Protein AF-A0AAE3MG16-F1 (afdb_monomer)

Sequence (1261 aa):
MTNYSTNKEPLIETPYTPLPLGSVKANGWLLKQLQLQKEGLTGYSESLYNSASDLGGDCDWLGGTGNSWERAPYYVKGLVALAYTLHNKDLIGKAEKWINWSLNSQDETGFFGPPGNRDWWARMPMLYAIKDYYEATRDARVLPFFTKYFQYQLKHLDEQQLDNWGKARSGDNIEIVFWLYNRTGDSFLMTLADKLEEQAYDWTNILTHNSFNDFGKEFFPKHNVNVPQGMKMPAIYYQKSKKQADKEAFALGRAHLMHDHGQPEGMQSGNEMLGGKSSLTGLEMCSIVEQMQTNETVQMILGDATIGDQLEMVAFNALPGGVSKDFKGLQYYTQANQVISVDGNHGFGQQYGNGLMPGPYSGYGCCRFNLHMGWPYYVKNMWAATNNNGLAAMAYGPGEVKALVGDGAEVVITESTNYPFDEVLTFTISTKQAVSFPLELRIPAWCKKPVVKVNGKKQKQVKAGEFYVISREWKNKDVVELELPMSVQINPEVNQSVSIQRGPLVYALKMDESWISKNDYGNGFKEYQVLPKSNWNYALDIDPDKVEKSISVHKREMPENPFLQTSTPVTLTVKAKKADDWHLALHGLTACDPPYSPIVSSHPTEEIELVPFGAENIRVTCFPVLGNMKEHKDEFVEDFNDGDHNGWVEYSGSWMVQDKMLKSLDVEGRQGSKAIVPSTQFSDFTCDVKLKVGESGDAGLMFRASDVSLGADDFRGYYVGISAESKQIILGKSDGRWHMIKSVSTDIEKGKWYHLKVEVTGAQIKVYLDDMNKTKLDAEDHSFSKGMIGVRAYRALASWDDIHVVKSNLRAEESIQNKENDDEKFSVNKTFPELSNYPDGIVSPVYNSGPGMAVDQEAVTSEDSKMLVVSNTSQATFTSYIDALLESGLTRVSATNTDDNVYYTLKSNDHLYYLYYTLSKNQARIIQDNSTRTLLTELDSREQGSGTTEFYLYSLDYTHGEGQTNKDDYWKIDCGTLLIIKLKDNSLFLVDAGHERQSSDAALKGLMNFMYQITGQEEGSTINIRGWFYSHAHGDHVYMTYPLLEKYHKVLNVESVLFNFPSYHTMRGGYDAGTFVMKKAINTYFPDCKYVKLHTGQQFSLQGVDFDVLFTHEDGVNNKGKNTIGNFNDTSTILSVTMDGKKIVLLGDTDGVGQANMLNMYSTETLKSDCVQTSHHGYNNVTPLYNAIKAPLVLFCNSKENAKDNNLNKYNGAMNAVSNTIPLFADPNTYKLTVVNGEFKTEAIPNYRDKIKKTASSTNP

Mean predicted aligned error: 16.4 Å

Organism: NCBI:txid2992111

Radius of gyration: 37.57 Å; Cα contacts (8 Å, |Δi|>4): 3090; chains: 1; bounding box: 98×90×98 Å

Structure (mmCIF, N/CA/C/O backbone):
data_AF-A0AAE3MG16-F1
#
_entry.id   AF-A0AAE3MG16-F1
#
loop_
_atom_site.group_PDB
_atom_site.id
_atom_site.type_symbol
_atom_site.label_atom_id
_atom_site.label_alt_id
_atom_site.label_comp_id
_atom_site.label_asym_id
_atom_site.label_entity_id
_atom_site.label_seq_id
_atom_site.pdbx_PDB_ins_code
_atom_site.Cartn_x
_atom_site.Cartn_y
_atom_site.Cartn_z
_atom_site.occupancy
_atom_site.B_iso_or_equiv
_atom_site.auth_seq_id
_atom_site.auth_comp_id
_atom_site.auth_asym_id
_atom_site.auth_atom_id
_atom_site.pdbx_PDB_model_num
ATOM 1 N N . MET A 1 1 ? -40.786 -1.548 33.356 1.00 64.50 1 MET A N 1
ATOM 2 C CA . MET A 1 1 ? -39.818 -0.445 33.179 1.00 64.50 1 MET A CA 1
ATOM 3 C C . MET A 1 1 ? -38.458 -1.076 32.966 1.00 64.50 1 MET A C 1
ATOM 5 O O . MET A 1 1 ? -38.182 -2.086 33.609 1.00 64.50 1 MET A O 1
ATOM 9 N N . THR A 1 2 ? -37.670 -0.551 32.036 1.00 84.69 2 THR A N 1
ATOM 10 C CA . THR A 1 2 ? -36.307 -1.025 31.782 1.00 84.69 2 THR A CA 1
ATOM 11 C C . THR A 1 2 ? -35.338 -0.419 32.799 1.00 84.69 2 THR A C 1
ATOM 13 O O . THR A 1 2 ? -35.568 0.689 33.285 1.00 84.69 2 THR A O 1
ATOM 16 N N . ASN A 1 3 ? -34.263 -1.132 33.143 1.00 92.38 3 ASN A N 1
ATOM 17 C CA . ASN A 1 3 ? -33.245 -0.628 34.081 1.00 92.38 3 ASN A CA 1
ATOM 18 C C . ASN A 1 3 ? -32.371 0.488 33.481 1.00 92.38 3 ASN A C 1
ATOM 20 O O . ASN A 1 3 ? -31.727 1.237 34.215 1.00 92.38 3 ASN A O 1
ATOM 24 N N . TYR A 1 4 ? -32.352 0.595 32.153 1.00 94.06 4 TYR A N 1
ATOM 25 C CA . TYR A 1 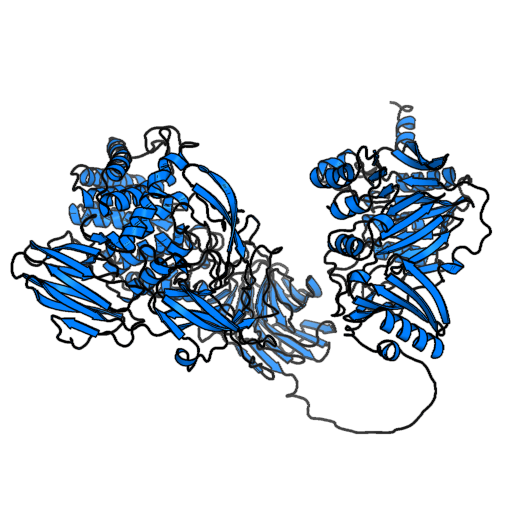4 ? -31.532 1.528 31.390 1.00 94.06 4 TYR A CA 1
ATOM 26 C C . TYR A 1 4 ? -32.389 2.293 30.379 1.00 94.06 4 TYR A C 1
ATOM 28 O O . TYR A 1 4 ? -33.451 1.817 29.968 1.00 94.06 4 TYR A O 1
ATOM 36 N N . SER A 1 5 ? -31.931 3.488 29.994 1.00 91.38 5 SER A N 1
ATOM 37 C CA . SER A 1 5 ? -32.624 4.347 29.029 1.00 91.38 5 SER A CA 1
ATOM 38 C C . SER A 1 5 ? -32.635 3.706 27.644 1.00 91.38 5 SER A C 1
ATOM 40 O O . SER A 1 5 ? -31.629 3.752 26.940 1.00 91.38 5 SER A O 1
ATOM 42 N N . THR A 1 6 ? -33.777 3.142 27.265 1.00 91.69 6 THR A N 1
ATOM 43 C CA . THR A 1 6 ? -34.036 2.579 25.938 1.00 91.69 6 THR A CA 1
ATOM 44 C C . THR A 1 6 ? -34.658 3.620 25.008 1.00 91.69 6 THR A C 1
ATOM 46 O O . THR A 1 6 ? -34.932 4.760 25.407 1.00 91.69 6 THR A O 1
ATOM 49 N N . ASN A 1 7 ? -34.871 3.232 23.750 1.00 94.94 7 ASN A N 1
ATOM 50 C CA . ASN A 1 7 ? -35.513 4.084 22.762 1.00 94.94 7 ASN A CA 1
ATOM 51 C C . ASN A 1 7 ? -36.932 4.492 23.178 1.00 94.94 7 ASN A C 1
ATOM 53 O O . ASN A 1 7 ? -37.757 3.657 23.548 1.00 94.94 7 ASN A O 1
ATOM 57 N N . LYS A 1 8 ? -37.217 5.796 23.104 1.00 95.12 8 LYS A N 1
ATOM 58 C CA . LYS A 1 8 ? -38.573 6.342 23.225 1.00 95.12 8 LYS A CA 1
ATOM 59 C C . LYS A 1 8 ? -39.230 6.394 21.845 1.00 95.12 8 LYS A C 1
ATOM 61 O O . LYS A 1 8 ? -38.572 6.729 20.862 1.00 95.12 8 LYS A O 1
ATOM 66 N N . GLU A 1 9 ? -40.544 6.176 21.783 1.00 93.81 9 GLU A N 1
ATOM 67 C CA . GLU A 1 9 ? -41.338 6.471 20.578 1.00 93.81 9 GLU A CA 1
ATOM 68 C C . GLU A 1 9 ? -41.053 7.905 20.098 1.00 93.81 9 GLU A C 1
ATOM 70 O O . GLU A 1 9 ? -40.988 8.790 20.951 1.00 93.81 9 GLU A O 1
ATOM 75 N N . PRO A 1 10 ? -40.876 8.177 18.789 1.00 95.94 10 PRO A N 1
ATOM 76 C CA . PRO A 1 10 ? -41.192 7.300 17.660 1.00 95.94 10 PRO A CA 1
ATOM 77 C C . PRO A 1 10 ? -40.063 6.347 17.232 1.00 95.94 10 PRO A C 1
ATOM 79 O O . PRO A 1 10 ? -40.237 5.642 16.232 1.00 95.94 10 PRO A O 1
ATOM 82 N N . LEU A 1 11 ? -38.919 6.335 17.927 1.00 97.56 11 LEU A N 1
ATOM 83 C CA . LEU A 1 11 ? -37.811 5.437 17.602 1.00 97.56 11 LEU A CA 1
ATOM 84 C C . LEU A 1 11 ? -38.216 3.982 17.875 1.00 97.56 11 LEU A C 1
ATOM 86 O O . LEU A 1 11 ? -38.877 3.699 18.872 1.00 97.56 11 LEU A O 1
ATOM 90 N N . ILE A 1 12 ? -37.821 3.055 17.002 1.00 95.88 12 ILE A N 1
ATOM 91 C CA . ILE A 1 12 ? -38.027 1.621 17.233 1.00 95.88 12 ILE A CA 1
ATOM 92 C C . ILE A 1 12 ? -37.214 1.166 18.439 1.00 95.88 12 ILE A C 1
ATOM 94 O O . ILE A 1 12 ? -36.141 1.695 18.722 1.00 95.88 12 ILE A O 1
ATOM 98 N N . GLU A 1 13 ? -37.680 0.122 19.103 1.00 93.25 13 GLU A N 1
ATOM 99 C CA . GLU A 1 13 ? -36.894 -0.552 20.127 1.00 93.25 13 GLU A CA 1
ATOM 100 C C . GLU A 1 13 ? -35.683 -1.267 19.493 1.00 93.25 13 GLU A C 1
ATOM 102 O O . GLU A 1 13 ? -35.847 -2.060 18.564 1.00 93.25 13 GLU A O 1
ATOM 107 N N . THR A 1 14 ? -34.467 -0.994 19.974 1.00 94.75 14 THR A N 1
ATOM 108 C CA . THR A 1 14 ? -33.237 -1.696 19.557 1.00 94.75 14 THR A CA 1
ATOM 109 C C . THR A 1 14 ? -32.961 -2.870 20.486 1.00 94.75 14 THR A C 1
ATOM 111 O O . THR A 1 14 ? -33.177 -2.699 21.677 1.00 94.75 14 THR A O 1
ATOM 114 N N . PRO A 1 15 ? -32.454 -4.029 20.030 1.00 95.75 15 PRO A N 1
ATOM 115 C CA . PRO A 1 15 ? -32.274 -5.214 20.882 1.00 95.75 15 PRO A CA 1
ATOM 116 C C . PRO A 1 15 ? -31.409 -4.969 22.125 1.00 95.75 15 PRO A C 1
ATOM 118 O O . PRO A 1 15 ? -31.664 -5.542 23.190 1.00 95.75 15 PRO A O 1
ATOM 121 N N . TYR A 1 16 ? -30.407 -4.098 21.979 1.00 97.56 16 TYR A N 1
ATOM 122 C CA . TYR A 1 16 ? -29.414 -3.827 23.002 1.00 97.56 16 TYR A CA 1
ATOM 123 C C . TYR A 1 16 ? -29.278 -2.329 23.289 1.00 97.56 16 TYR A C 1
ATOM 125 O O . TYR A 1 16 ? -29.490 -1.477 22.424 1.00 97.56 16 TYR A O 1
ATOM 133 N N . THR A 1 17 ? -28.913 -2.015 24.531 1.00 95.25 17 THR A N 1
ATOM 134 C CA . THR A 1 17 ? -28.617 -0.661 25.015 1.00 95.25 17 THR A CA 1
ATOM 135 C C . THR A 1 17 ? -27.228 -0.646 25.665 1.00 95.25 17 THR A C 1
ATOM 137 O O . THR A 1 17 ? -26.949 -1.523 26.493 1.00 95.25 17 THR A O 1
ATOM 140 N N . PRO A 1 18 ? -26.361 0.338 25.352 1.00 95.38 18 PRO A N 1
ATOM 141 C CA . PRO A 1 18 ? -25.052 0.464 25.987 1.00 95.38 18 PRO A CA 1
ATOM 142 C C . PRO A 1 18 ? -25.156 0.567 27.512 1.00 95.38 18 PRO A C 1
ATOM 144 O O . PRO A 1 18 ? -26.023 1.267 28.046 1.00 95.38 18 PRO A O 1
ATOM 147 N N . LEU A 1 19 ? -24.239 -0.091 28.222 1.00 97.12 19 LEU A N 1
ATOM 148 C CA . LEU A 1 19 ? -24.110 0.074 29.667 1.00 97.12 19 LEU A CA 1
ATOM 149 C C . LEU A 1 19 ? -23.410 1.403 30.012 1.00 97.12 19 LEU A C 1
ATOM 151 O O . LEU A 1 19 ? -22.629 1.922 29.211 1.00 97.12 19 LEU A O 1
ATOM 155 N N . PRO A 1 20 ? -23.643 1.960 31.216 1.00 96.69 20 PRO A N 1
ATOM 156 C CA . PRO A 1 20 ? -22.922 3.143 31.680 1.00 96.69 20 PRO A CA 1
ATOM 157 C C . PRO A 1 20 ? -21.401 2.930 31.638 1.00 96.69 20 PRO A C 1
ATOM 159 O O . PRO A 1 20 ? -20.915 1.874 32.056 1.00 96.69 20 PRO A O 1
ATOM 162 N N . LEU A 1 21 ? -20.636 3.927 31.186 1.00 97.50 21 LEU A N 1
ATOM 163 C CA . LEU A 1 21 ? -19.174 3.843 31.125 1.00 97.50 21 LEU A CA 1
ATOM 164 C C . LEU A 1 21 ? -18.583 3.548 32.518 1.00 97.50 21 LEU A C 1
ATOM 166 O O . LEU A 1 21 ? -18.923 4.202 33.502 1.00 97.50 21 LEU A O 1
ATOM 170 N N . GLY A 1 22 ? -17.703 2.546 32.596 1.00 95.75 22 GLY A N 1
ATOM 171 C CA . GLY A 1 22 ? -17.156 2.018 33.854 1.00 95.75 22 GLY A CA 1
ATOM 172 C C . GLY A 1 22 ? -17.935 0.834 34.448 1.00 95.75 22 GLY A C 1
ATOM 173 O O . GLY A 1 22 ? -17.530 0.298 35.478 1.00 95.75 22 GLY A O 1
ATOM 174 N N . SER A 1 23 ? -19.031 0.394 33.813 1.00 97.75 23 SER A N 1
ATOM 175 C CA . SER A 1 23 ? -19.743 -0.838 34.205 1.00 97.75 23 SER A CA 1
ATOM 176 C C . SER A 1 23 ? -18.980 -2.109 33.828 1.00 97.75 23 SER A C 1
ATOM 178 O O . SER A 1 23 ? -19.160 -3.138 34.475 1.00 97.75 23 SER A O 1
ATOM 180 N N . VAL A 1 24 ? -18.139 -2.044 32.793 1.00 98.38 24 VAL A N 1
ATOM 181 C CA . VAL A 1 24 ? -17.308 -3.155 32.316 1.00 98.38 24 VAL A CA 1
ATOM 182 C C . VAL A 1 24 ? -15.846 -2.850 32.612 1.00 98.38 24 VAL A C 1
ATOM 184 O O . VAL A 1 24 ? -15.380 -1.734 32.375 1.00 98.38 24 VAL A O 1
ATOM 187 N N . LYS A 1 25 ? -15.123 -3.844 33.125 1.00 97.69 25 LYS A N 1
ATOM 188 C CA . LYS A 1 25 ? -13.687 -3.770 33.394 1.00 97.69 25 LYS A CA 1
ATOM 189 C C . LYS A 1 25 ? -12.965 -4.913 32.709 1.00 97.69 25 LYS A C 1
ATOM 191 O O . LYS A 1 25 ? -13.410 -6.056 32.774 1.00 97.69 25 LYS A O 1
ATOM 196 N N . ALA A 1 26 ? -11.812 -4.608 32.130 1.00 98.19 26 ALA A N 1
ATOM 197 C CA . ALA A 1 26 ? -10.902 -5.622 31.623 1.00 98.19 26 ALA A CA 1
ATOM 198 C C . ALA A 1 26 ? -10.078 -6.252 32.759 1.00 98.19 26 ALA A C 1
ATOM 200 O O . ALA A 1 26 ? -9.712 -5.581 33.724 1.00 98.19 26 ALA A O 1
ATOM 201 N N . ASN A 1 27 ? -9.728 -7.522 32.585 1.00 98.19 27 ASN A N 1
ATOM 202 C CA . ASN A 1 27 ? -8.775 -8.289 33.384 1.00 98.19 27 ASN A CA 1
ATOM 203 C C . ASN A 1 27 ? -7.679 -8.864 32.465 1.00 98.19 27 ASN A C 1
ATOM 205 O O . ASN A 1 27 ? -7.689 -8.643 31.254 1.00 98.19 27 ASN A O 1
ATOM 209 N N . GLY A 1 28 ? -6.720 -9.604 33.033 1.00 97.75 28 GLY A N 1
ATOM 210 C CA . GLY A 1 28 ? -5.729 -10.375 32.273 1.00 97.75 28 GLY A CA 1
ATOM 211 C C . GLY A 1 28 ? -4.985 -9.559 31.210 1.00 97.75 28 GLY A C 1
ATOM 212 O O . GLY A 1 28 ? -4.577 -8.420 31.447 1.00 97.75 28 GLY A O 1
ATOM 213 N N . TRP A 1 29 ? -4.827 -10.145 30.024 1.00 98.19 29 TRP A N 1
ATOM 214 C CA . TRP A 1 29 ? -4.096 -9.520 28.924 1.00 98.19 29 TRP A CA 1
ATOM 215 C C . TRP A 1 29 ? -4.757 -8.240 28.392 1.00 98.19 29 TRP A C 1
ATOM 217 O O . TRP A 1 29 ? -4.067 -7.313 27.970 1.00 98.19 29 TRP A O 1
ATOM 227 N N . LEU A 1 30 ? -6.089 -8.154 28.441 1.00 98.62 30 LEU A N 1
ATOM 228 C CA . LEU A 1 30 ? -6.831 -6.998 27.940 1.00 98.62 30 LEU A CA 1
ATOM 229 C C . LEU A 1 30 ? -6.649 -5.787 28.865 1.00 98.62 30 LEU A C 1
ATOM 231 O O . LEU A 1 30 ? -6.432 -4.668 28.399 1.00 98.62 30 LEU A O 1
ATOM 235 N N . LEU A 1 31 ? -6.620 -6.015 30.184 1.00 98.69 31 LEU A N 1
ATOM 236 C CA . LEU A 1 31 ? -6.224 -4.986 31.149 1.00 98.69 31 LEU A CA 1
ATOM 237 C C . LEU A 1 31 ? -4.797 -4.503 30.884 1.00 98.69 31 LEU A C 1
ATOM 239 O O . LEU A 1 31 ? -4.537 -3.300 30.956 1.00 98.69 31 LEU A O 1
ATOM 243 N N . LYS A 1 32 ? -3.882 -5.421 30.547 1.00 98.56 32 LYS A N 1
ATOM 244 C CA . LYS A 1 32 ? -2.505 -5.056 30.210 1.00 98.56 32 LYS A CA 1
ATOM 245 C C . LYS A 1 32 ? -2.446 -4.127 28.995 1.00 98.56 32 LYS A C 1
ATOM 247 O O . LYS A 1 32 ? -1.690 -3.160 29.038 1.00 98.56 32 LYS A O 1
ATOM 252 N N . GLN A 1 33 ? -3.265 -4.340 27.962 1.00 98.56 33 GLN A N 1
ATOM 253 C CA . GLN A 1 33 ? -3.333 -3.423 26.813 1.00 98.56 33 GLN A CA 1
ATOM 254 C C . GLN A 1 33 ? -3.804 -2.015 27.213 1.00 98.56 33 GLN A C 1
ATOM 256 O O . GLN A 1 33 ? -3.166 -1.033 26.837 1.00 98.56 33 GLN A O 1
ATOM 261 N N . LEU A 1 34 ? -4.848 -1.891 28.047 1.00 98.69 34 LEU A N 1
ATOM 262 C CA . LEU A 1 34 ? -5.289 -0.585 28.566 1.00 98.69 34 LEU A CA 1
ATOM 263 C C . LEU A 1 34 ? -4.201 0.107 29.406 1.00 98.69 34 LEU A C 1
ATOM 265 O O . LEU A 1 34 ? -4.035 1.327 29.341 1.00 98.69 34 LEU A O 1
ATOM 269 N N . GLN A 1 35 ? -3.450 -0.660 30.201 1.00 98.75 35 GLN A N 1
ATOM 270 C CA . GLN A 1 35 ? -2.332 -0.141 30.992 1.00 98.75 35 GLN A CA 1
ATOM 271 C C . GLN A 1 35 ? -1.190 0.353 30.103 1.00 98.75 35 GLN A C 1
ATOM 273 O O . GLN A 1 35 ? -0.714 1.463 30.317 1.00 98.75 35 GLN A O 1
ATOM 278 N N . LEU A 1 36 ? -0.805 -0.410 29.075 1.00 98.50 36 LEU A N 1
ATOM 279 C CA . LEU A 1 36 ? 0.193 0.016 28.090 1.00 98.50 36 LEU A CA 1
ATOM 280 C C . LEU A 1 36 ? -0.259 1.284 27.364 1.00 98.50 36 LEU A C 1
ATOM 282 O O . LEU A 1 36 ? 0.509 2.227 27.233 1.00 98.50 36 LEU A O 1
ATOM 286 N N . GLN A 1 37 ? -1.533 1.373 26.985 1.00 98.00 37 GLN A N 1
ATOM 287 C CA . GLN A 1 37 ? -2.086 2.570 26.361 1.00 98.00 37 GLN A CA 1
ATOM 288 C C . GLN A 1 37 ? -2.059 3.800 27.292 1.00 98.00 37 GLN A C 1
ATOM 290 O O . GLN A 1 37 ? -1.788 4.918 26.835 1.00 98.00 37 GLN A O 1
ATOM 295 N N . LYS A 1 38 ? -2.308 3.610 28.596 1.00 98.19 38 LYS A N 1
ATOM 296 C CA . LYS A 1 38 ? -2.131 4.644 29.629 1.00 98.19 38 LYS A CA 1
ATOM 297 C C . LYS A 1 38 ? -0.657 5.037 29.785 1.00 98.19 38 LYS A C 1
ATOM 299 O O . LYS A 1 38 ? -0.366 6.217 29.933 1.00 98.19 38 LYS A O 1
ATOM 304 N N . GLU A 1 39 ? 0.254 4.073 29.805 1.00 97.62 39 GLU A N 1
ATOM 305 C CA . GLU A 1 39 ? 1.700 4.281 29.992 1.00 97.62 39 GLU A CA 1
ATOM 306 C C . GLU A 1 39 ? 2.413 4.744 28.707 1.00 97.62 39 GLU A C 1
ATOM 308 O O . GLU A 1 39 ? 3.557 5.195 28.756 1.00 97.62 39 GLU A O 1
ATOM 313 N N . GLY A 1 40 ? 1.729 4.658 27.567 1.00 97.56 40 GLY A N 1
ATOM 314 C CA . GLY A 1 40 ? 2.187 5.057 26.244 1.00 97.56 40 GLY A CA 1
ATOM 315 C C . GLY A 1 40 ? 1.438 6.277 25.710 1.00 97.56 40 GLY A C 1
ATOM 316 O O . GLY A 1 40 ? 1.263 7.279 26.409 1.00 97.56 40 GLY A O 1
ATOM 317 N N . LEU A 1 41 ? 1.012 6.206 24.446 1.00 96.81 41 LEU A N 1
ATOM 318 C CA . LEU A 1 41 ? 0.512 7.354 23.687 1.00 96.81 41 LEU A CA 1
ATOM 319 C C . LEU A 1 41 ? -0.612 8.114 24.404 1.00 96.81 41 LEU A C 1
ATOM 321 O O . LEU A 1 41 ? -0.545 9.335 24.467 1.00 96.81 41 LEU A O 1
ATOM 325 N N . THR A 1 42 ? -1.607 7.454 25.009 1.00 97.00 42 THR A N 1
ATOM 326 C CA . THR A 1 42 ? -2.761 8.180 25.588 1.00 97.00 42 THR A CA 1
ATOM 327 C C . THR A 1 42 ? -2.375 8.985 26.825 1.00 97.00 42 THR A C 1
ATOM 329 O O . THR A 1 42 ? -2.696 10.166 26.916 1.00 97.00 42 THR A O 1
ATOM 332 N N . GLY A 1 43 ? -1.647 8.394 27.777 1.00 96.62 43 GLY A N 1
ATOM 333 C CA . GLY A 1 43 ? -1.263 9.124 28.988 1.00 96.62 43 GLY A CA 1
ATOM 334 C C . GLY A 1 43 ? -0.216 10.210 28.748 1.00 96.62 43 GLY A C 1
ATOM 335 O O . GLY A 1 43 ? -0.185 11.179 29.510 1.00 96.62 43 GLY A O 1
ATOM 336 N N . TYR A 1 44 ? 0.603 10.088 27.698 1.00 96.31 44 TYR A N 1
ATOM 337 C CA . TYR A 1 44 ? 1.681 11.031 27.382 1.00 96.31 44 TYR A CA 1
ATOM 338 C C . TYR A 1 44 ? 1.353 12.025 26.256 1.00 96.31 44 TYR A C 1
ATOM 340 O O . TYR A 1 44 ? 2.132 12.956 26.052 1.00 96.31 44 TYR A O 1
ATOM 348 N N . SER A 1 45 ? 0.209 11.905 25.574 1.00 95.12 45 SER A N 1
ATOM 349 C CA . SER A 1 45 ? -0.163 12.758 24.428 1.00 95.12 45 SER A CA 1
ATOM 350 C C . SER A 1 45 ? -0.074 14.255 24.717 1.00 95.12 45 SER A C 1
ATOM 352 O O . SER A 1 45 ? 0.537 14.981 23.944 1.00 95.12 45 SER A O 1
ATOM 354 N N . GLU A 1 46 ? -0.586 14.727 25.858 1.00 94.38 46 GLU A N 1
ATOM 355 C CA . GLU A 1 46 ? -0.497 16.153 26.232 1.00 94.38 46 GLU A CA 1
ATOM 356 C C . GLU A 1 46 ? 0.948 16.650 26.390 1.00 94.38 46 GLU A C 1
ATOM 358 O O . GLU A 1 46 ? 1.223 17.823 26.164 1.00 94.38 46 GLU A O 1
ATOM 363 N N . SER A 1 47 ? 1.884 15.769 26.763 1.00 92.25 47 SER A N 1
ATOM 364 C CA . SER A 1 47 ? 3.308 16.117 26.857 1.00 92.25 47 SER A CA 1
ATOM 365 C C . SER A 1 47 ? 4.037 16.002 25.520 1.00 92.25 47 SER A C 1
ATOM 367 O O . SER A 1 47 ? 4.901 16.826 25.232 1.00 92.25 47 SER A O 1
ATOM 369 N N . LEU A 1 48 ? 3.678 15.010 24.699 1.00 92.44 48 LEU A N 1
ATOM 370 C CA . LEU A 1 48 ? 4.271 14.795 23.381 1.00 92.44 48 LEU A CA 1
ATOM 371 C C . LEU A 1 48 ? 3.839 15.898 22.419 1.00 92.44 48 LEU A C 1
ATOM 373 O O . LEU A 1 48 ? 4.683 16.535 21.803 1.00 92.44 48 LEU A O 1
ATOM 377 N N . TYR A 1 49 ? 2.539 16.171 22.345 1.00 91.94 49 TYR A N 1
ATOM 378 C CA . TYR A 1 49 ? 1.915 17.063 21.366 1.00 91.94 49 TYR A CA 1
ATOM 379 C C . TYR A 1 49 ? 1.582 18.438 21.969 1.00 91.94 49 TYR A C 1
ATOM 381 O O . TYR A 1 49 ? 0.555 19.048 21.668 1.00 91.94 49 TYR A O 1
ATOM 389 N N . ASN A 1 50 ? 2.458 18.923 22.854 1.00 84.62 50 ASN A N 1
ATOM 390 C CA . ASN A 1 50 ? 2.347 20.249 23.470 1.00 84.62 50 ASN A CA 1
ATOM 391 C C . ASN A 1 50 ? 2.715 21.385 22.491 1.00 84.62 50 ASN A C 1
ATOM 393 O O . ASN A 1 50 ? 2.316 22.531 22.680 1.00 84.62 50 ASN A O 1
ATOM 397 N N . SER A 1 51 ? 3.504 21.093 21.451 1.00 69.31 51 SER A N 1
ATOM 398 C CA . SER A 1 51 ? 3.973 22.094 20.489 1.00 69.31 51 SER A CA 1
ATOM 399 C C . SER A 1 51 ? 2.843 22.602 19.584 1.00 69.31 51 SER A C 1
ATOM 401 O O . SER A 1 51 ? 1.919 21.867 19.242 1.00 69.31 51 SER A O 1
ATOM 403 N N . ALA A 1 52 ? 2.918 23.888 19.216 1.00 52.78 52 ALA A N 1
ATOM 404 C CA . ALA A 1 52 ? 1.972 24.575 18.324 1.00 52.78 52 ALA A CA 1
ATOM 405 C C . ALA A 1 52 ? 0.480 24.409 18.691 1.00 52.78 52 ALA A C 1
ATOM 407 O O . ALA A 1 52 ? -0.389 24.498 17.824 1.00 52.78 52 ALA A O 1
ATOM 408 N N . SER A 1 53 ? 0.190 24.202 19.981 1.00 70.62 53 SER A N 1
ATOM 409 C CA . SER A 1 53 ? -1.159 24.261 20.541 1.00 70.62 53 SER A CA 1
ATOM 410 C C . SER A 1 53 ? -2.125 23.127 20.147 1.00 70.62 53 SER A C 1
ATOM 412 O O . SER A 1 53 ? -3.339 23.339 20.156 1.00 70.62 53 SER A O 1
ATOM 414 N N . ASP A 1 54 ? -1.620 21.926 19.833 1.00 87.81 54 ASP A N 1
ATOM 415 C CA . ASP A 1 54 ? -2.472 20.749 19.578 1.00 87.81 54 ASP A CA 1
ATOM 416 C C . ASP A 1 54 ? -3.142 20.239 20.871 1.00 87.81 54 ASP A C 1
ATOM 418 O O . ASP A 1 54 ? -4.367 20.172 20.928 1.00 87.81 54 ASP A O 1
ATOM 422 N N . LEU A 1 55 ? -2.365 19.919 21.921 1.00 92.94 55 LEU A N 1
ATOM 423 C CA . LEU A 1 55 ? -2.874 19.479 23.240 1.00 92.94 55 LEU A CA 1
ATOM 424 C C . LEU A 1 55 ? -2.299 20.271 24.435 1.00 92.94 55 LEU A C 1
ATOM 426 O O . LEU A 1 55 ? -2.509 19.904 25.595 1.00 92.94 55 LEU A O 1
ATOM 430 N N . GLY A 1 56 ? -1.549 21.339 24.148 1.00 85.69 56 GLY A N 1
ATOM 431 C CA . GLY A 1 56 ? -0.904 22.205 25.137 1.00 85.69 56 GLY A CA 1
ATOM 432 C C . GLY A 1 56 ? -1.836 23.224 25.800 1.00 85.69 56 GLY A C 1
ATOM 433 O O . GLY A 1 56 ? -3.025 23.301 25.496 1.00 85.69 56 GLY A O 1
ATOM 434 N N . GLY A 1 57 ? -1.277 24.051 26.691 1.00 84.62 57 GLY A N 1
ATOM 435 C CA . GLY A 1 57 ? -2.021 25.121 27.377 1.00 84.62 57 GLY A CA 1
ATOM 436 C C . GLY A 1 57 ? -2.587 26.196 26.439 1.00 84.62 57 GLY A C 1
ATOM 437 O O . GLY A 1 57 ? -3.617 26.782 26.750 1.00 84.62 57 GLY A O 1
ATOM 438 N N . ASP A 1 58 ? -1.962 26.393 25.275 1.00 89.12 58 ASP A N 1
ATOM 439 C CA . ASP A 1 58 ? -2.391 27.356 24.253 1.00 89.12 58 ASP A CA 1
ATOM 440 C C . ASP A 1 58 ? -3.435 26.783 23.272 1.00 89.12 58 ASP A C 1
ATOM 442 O O . ASP A 1 58 ? -3.799 27.453 22.304 1.00 89.12 58 ASP A O 1
ATOM 446 N N . CYS A 1 59 ? -3.905 25.545 23.470 1.00 93.06 59 CYS A N 1
ATOM 447 C CA . CYS A 1 59 ? -4.955 24.940 22.645 1.00 93.06 59 CYS A CA 1
ATOM 448 C C . CYS A 1 59 ? -6.253 25.763 22.723 1.00 93.06 59 CYS A C 1
ATOM 450 O O . CYS A 1 59 ? -6.678 26.158 23.810 1.00 93.06 59 CYS A O 1
ATOM 452 N N . ASP A 1 60 ? -6.915 26.006 21.587 1.00 93.12 60 ASP A N 1
ATOM 453 C CA . ASP A 1 60 ? -8.156 26.803 21.553 1.00 93.12 60 ASP A CA 1
ATOM 454 C C . ASP A 1 60 ? -9.301 26.068 22.283 1.00 93.12 60 ASP A C 1
ATOM 456 O O . ASP A 1 60 ? -10.113 26.679 22.970 1.00 93.12 60 ASP A O 1
ATOM 460 N N . TRP A 1 61 ? -9.275 24.726 22.302 1.00 94.81 61 TRP A N 1
ATOM 461 C CA . TRP A 1 61 ? -10.137 23.886 23.156 1.00 94.81 61 TRP A CA 1
ATOM 462 C C . TRP A 1 61 ? -9.817 23.956 24.667 1.00 94.81 61 TRP A C 1
ATOM 464 O O . TRP A 1 61 ? -10.353 23.176 25.455 1.00 94.81 61 TRP A O 1
ATOM 474 N N . LEU A 1 62 ? -8.943 24.880 25.077 1.00 95.12 62 LEU A N 1
ATOM 475 C CA . LEU A 1 62 ? -8.714 25.323 26.457 1.00 95.12 62 LEU A CA 1
ATOM 476 C C . LEU A 1 62 ? -8.704 26.862 26.577 1.00 95.12 62 LEU A C 1
ATOM 478 O O . LEU A 1 62 ? -8.327 27.400 27.619 1.00 95.12 62 LEU A O 1
ATOM 482 N N . GLY A 1 63 ? -9.181 27.578 25.553 1.00 91.94 63 GLY A N 1
ATOM 483 C CA . GLY A 1 63 ? -9.299 29.039 25.526 1.00 91.94 63 GLY A CA 1
ATOM 484 C C . GLY A 1 63 ? -8.046 29.773 25.048 1.00 91.94 63 GLY A C 1
ATOM 485 O O . GLY A 1 63 ? -7.959 30.987 25.232 1.00 91.94 63 GLY A O 1
ATOM 486 N N . GLY A 1 64 ? -7.075 29.055 24.480 1.00 91.88 64 GLY A N 1
ATOM 487 C CA . GLY A 1 64 ? -5.904 29.637 23.827 1.00 91.88 64 GLY A CA 1
ATOM 488 C C . GLY A 1 64 ? -6.173 30.091 22.387 1.00 91.88 64 GLY A C 1
ATOM 489 O O . GLY A 1 64 ? -7.312 30.228 21.959 1.00 91.88 64 GLY A O 1
ATOM 490 N N . THR A 1 65 ? -5.110 30.326 21.617 1.00 90.12 65 THR A N 1
ATOM 491 C CA . THR A 1 65 ? -5.170 30.776 20.205 1.00 90.12 65 THR A CA 1
ATOM 492 C C . THR A 1 65 ? -4.657 29.717 19.224 1.00 90.12 65 THR A C 1
ATOM 494 O O . THR A 1 65 ? -4.232 30.020 18.110 1.00 90.12 65 THR A O 1
ATOM 497 N N . GLY A 1 66 ? -4.636 28.474 19.692 1.00 89.31 66 GLY A N 1
ATOM 498 C CA . GLY A 1 66 ? -4.050 27.316 19.052 1.00 89.31 66 GLY A CA 1
ATOM 499 C C . GLY A 1 66 ? -4.870 26.611 17.985 1.00 89.31 66 GLY A C 1
ATOM 500 O O . GLY A 1 66 ? -5.685 27.204 17.286 1.00 89.31 66 GLY A O 1
ATOM 501 N N . ASN A 1 67 ? -4.671 25.292 17.890 1.00 89.94 67 ASN A N 1
ATOM 502 C CA . ASN A 1 67 ? -5.514 24.445 17.061 1.00 89.94 67 ASN A CA 1
ATOM 503 C C . ASN A 1 67 ? -6.942 24.411 17.628 1.00 89.94 67 ASN A C 1
ATOM 505 O O . ASN A 1 67 ? -7.145 24.123 18.810 1.00 89.94 67 ASN A O 1
ATOM 509 N N . SER A 1 68 ? -7.921 24.692 16.773 1.00 91.75 68 SER A N 1
ATOM 510 C CA . SER A 1 68 ? -9.337 24.793 17.130 1.00 91.75 68 SER A CA 1
ATOM 511 C C . SER A 1 68 ? -10.215 23.739 16.462 1.00 91.75 68 SER A C 1
ATOM 513 O O . SER A 1 68 ? -11.427 23.722 16.684 1.00 91.75 68 SER A O 1
ATOM 515 N N . TRP A 1 69 ? -9.630 22.860 15.643 1.00 92.94 69 TRP A N 1
ATOM 516 C CA . TRP A 1 69 ? -10.364 21.886 14.843 1.00 92.94 69 TRP A CA 1
ATOM 517 C C . TRP A 1 69 ? -10.531 20.563 15.607 1.00 92.94 69 TRP A C 1
ATOM 519 O O . TRP A 1 69 ? -11.011 20.566 16.738 1.00 92.94 69 TRP A O 1
ATOM 529 N N . GLU A 1 70 ? -10.170 19.426 15.021 1.00 92.25 70 GLU A N 1
ATOM 530 C CA . GLU A 1 70 ? -10.591 18.094 15.486 1.00 92.25 70 GLU A CA 1
ATOM 531 C C . GLU A 1 70 ? -9.622 17.366 16.437 1.00 92.25 70 GLU A C 1
ATOM 533 O O . GLU A 1 70 ? -10.027 16.432 17.129 1.00 92.25 70 GLU A O 1
ATOM 538 N N . ARG A 1 71 ? -8.349 17.779 16.505 1.00 94.12 71 ARG A N 1
ATOM 539 C CA . ARG A 1 71 ? -7.287 17.014 17.192 1.00 94.12 71 ARG A CA 1
ATOM 540 C C . ARG A 1 71 ? -7.549 16.831 18.688 1.00 94.12 71 ARG A C 1
ATOM 542 O O . ARG A 1 71 ? -7.540 15.707 19.184 1.00 94.12 71 ARG A O 1
ATOM 549 N N . ALA A 1 72 ? -7.825 17.920 19.407 1.00 95.50 72 ALA A N 1
ATOM 550 C CA . ALA A 1 72 ? -8.154 17.844 20.829 1.00 95.50 72 ALA A CA 1
ATOM 551 C C . ALA A 1 72 ? -9.467 17.073 21.087 1.00 95.50 72 ALA A C 1
ATOM 553 O O . ALA A 1 72 ? -9.432 16.135 21.882 1.00 95.50 72 ALA A O 1
ATOM 554 N N . PRO A 1 73 ? -10.594 17.362 20.401 1.00 96.88 73 PRO A N 1
ATOM 555 C CA . PRO A 1 73 ? -11.819 16.565 20.510 1.00 96.88 73 PRO A CA 1
ATOM 556 C C . PRO A 1 73 ? -11.615 15.053 20.364 1.00 96.88 73 PRO A C 1
ATOM 558 O O . PRO A 1 73 ? -12.126 14.286 21.182 1.00 96.88 73 PRO A O 1
ATOM 561 N N . TYR A 1 74 ? -10.833 14.621 19.373 1.00 96.31 74 TYR A N 1
ATOM 562 C CA . TYR A 1 74 ? -10.534 13.207 19.153 1.00 96.31 74 TYR A CA 1
ATOM 563 C C . TYR A 1 74 ? -9.742 12.569 20.294 1.00 96.31 74 TYR A C 1
ATOM 565 O O . TYR A 1 74 ? -10.132 11.520 20.813 1.00 96.31 74 TYR A O 1
ATOM 573 N N . TYR A 1 75 ? -8.683 13.240 20.750 1.00 97.75 75 TYR A N 1
ATOM 574 C CA . TYR A 1 75 ? -7.918 12.777 21.904 1.00 97.75 75 TYR A CA 1
ATOM 575 C C . TYR A 1 75 ? -8.795 12.659 23.155 1.00 97.75 75 TYR A C 1
ATOM 577 O O . TYR A 1 75 ? -8.761 11.642 23.851 1.00 97.75 75 TYR A O 1
ATOM 585 N N . VAL A 1 76 ? -9.626 13.672 23.422 1.00 98.31 76 VAL A N 1
ATOM 586 C CA . VAL A 1 76 ? -10.481 13.725 24.615 1.00 98.31 76 VAL A CA 1
ATOM 587 C C . VAL A 1 76 ? -11.534 12.612 24.597 1.00 98.31 76 VAL A C 1
ATOM 589 O O . VAL A 1 76 ? -11.778 12.003 25.639 1.00 98.31 76 VAL A O 1
ATOM 592 N N . LYS A 1 77 ? -12.096 12.278 23.426 1.00 97.94 77 LYS A N 1
ATOM 593 C CA . LYS A 1 77 ? -13.021 11.143 23.242 1.00 97.94 77 LYS A CA 1
ATOM 594 C C . LYS A 1 77 ? -12.416 9.826 23.744 1.00 97.94 77 LYS A C 1
ATOM 596 O O . LYS A 1 77 ? -13.031 9.142 24.564 1.00 97.94 77 LYS A O 1
ATOM 601 N N . GLY A 1 78 ? -11.197 9.492 23.318 1.00 98.19 78 GLY A N 1
ATOM 602 C CA . GLY A 1 78 ? -10.503 8.285 23.781 1.00 98.19 78 GLY A CA 1
ATOM 603 C C . GLY A 1 78 ? -10.013 8.373 25.232 1.00 98.19 78 GLY A C 1
ATOM 604 O O . GLY A 1 78 ? -10.127 7.405 25.987 1.00 98.19 78 GLY A O 1
ATOM 605 N N . LEU A 1 79 ? -9.527 9.546 25.658 1.00 98.75 79 LEU A N 1
ATOM 606 C CA . LEU A 1 79 ? -9.058 9.793 27.025 1.00 98.75 79 LEU A CA 1
ATOM 607 C C . LEU A 1 79 ? -10.161 9.552 28.061 1.00 98.75 79 LEU A C 1
ATOM 609 O O . LEU A 1 79 ? -9.909 8.868 29.052 1.00 98.75 79 LEU A O 1
ATOM 613 N N . VAL A 1 80 ? -11.367 10.092 27.841 1.00 98.75 80 VAL A N 1
ATOM 614 C CA . VAL A 1 80 ? -12.520 9.897 28.737 1.00 98.75 80 VAL A CA 1
ATOM 615 C C . VAL A 1 80 ? -12.820 8.406 28.878 1.00 98.75 80 VAL A C 1
ATOM 617 O O . VAL A 1 80 ? -12.890 7.893 29.996 1.00 98.75 80 VAL A O 1
ATOM 620 N N . ALA A 1 81 ? -12.929 7.681 27.763 1.00 98.19 81 ALA A N 1
ATOM 621 C CA . ALA A 1 81 ? -13.218 6.254 27.809 1.00 98.19 81 ALA A CA 1
ATOM 622 C C . ALA A 1 81 ? -12.139 5.460 28.554 1.00 98.19 81 ALA A C 1
ATOM 624 O O . ALA A 1 81 ? -12.478 4.656 29.425 1.00 98.19 81 ALA A O 1
ATOM 625 N N . LEU A 1 82 ? -10.852 5.714 28.294 1.00 98.69 82 LEU A N 1
ATOM 626 C CA . LEU A 1 82 ? -9.762 5.039 29.004 1.00 98.69 82 LEU A CA 1
ATOM 627 C C . LEU A 1 82 ? -9.776 5.362 30.506 1.00 98.69 82 LEU A C 1
ATOM 629 O O . LEU A 1 82 ? -9.637 4.461 31.336 1.00 98.69 82 LEU A O 1
ATOM 633 N N . ALA A 1 83 ? -9.962 6.637 30.859 1.00 98.62 83 ALA A N 1
ATOM 634 C CA . ALA A 1 83 ? -9.928 7.126 32.234 1.00 98.62 83 ALA A CA 1
ATOM 635 C C . ALA A 1 83 ? -10.959 6.423 33.125 1.00 98.62 83 ALA A C 1
ATOM 637 O O . ALA A 1 83 ? -10.612 5.919 34.199 1.00 98.62 83 ALA A O 1
ATOM 638 N N . TYR A 1 84 ? -12.210 6.360 32.665 1.00 98.12 84 TYR A N 1
ATOM 639 C CA . TYR A 1 84 ? -13.307 5.779 33.434 1.00 98.12 84 TYR A CA 1
ATOM 640 C C . TYR A 1 84 ? -13.371 4.252 33.333 1.00 98.12 84 TYR A C 1
ATOM 642 O O . TYR A 1 84 ? -13.756 3.622 34.313 1.00 98.12 84 TYR A O 1
ATOM 650 N N . THR A 1 85 ? -12.905 3.643 32.235 1.00 96.00 85 THR A N 1
ATOM 651 C CA . THR A 1 85 ? -12.770 2.174 32.139 1.00 96.00 85 THR A CA 1
ATOM 652 C C . THR A 1 85 ? -11.708 1.642 33.108 1.00 96.00 85 THR A C 1
ATOM 654 O O . THR A 1 85 ? -11.909 0.621 33.761 1.00 96.00 85 THR A O 1
ATOM 657 N N . LEU A 1 86 ? -10.586 2.355 33.269 1.00 97.56 86 LEU A N 1
ATOM 658 C CA . LEU A 1 86 ? -9.540 2.000 34.240 1.00 97.56 86 LEU A CA 1
ATOM 659 C C . LEU A 1 86 ? -9.825 2.484 35.670 1.00 97.56 86 LEU A C 1
ATOM 661 O O . LEU A 1 86 ? -9.067 2.151 36.582 1.00 97.56 86 LEU A O 1
ATOM 665 N N . HIS A 1 87 ? -10.848 3.320 35.872 1.00 96.00 87 HIS A N 1
ATOM 666 C CA . HIS A 1 87 ? -11.053 4.091 37.106 1.00 96.00 87 HIS A CA 1
ATOM 667 C C . HIS A 1 87 ? -9.774 4.808 37.584 1.00 96.00 87 HIS A C 1
ATOM 669 O O . HIS A 1 87 ? -9.468 4.869 38.780 1.00 96.00 87 HIS A O 1
ATOM 675 N N . ASN A 1 88 ? -8.980 5.328 36.645 1.00 98.12 88 ASN A N 1
ATOM 676 C CA . ASN A 1 88 ? -7.687 5.912 36.962 1.00 98.12 88 ASN A CA 1
ATOM 677 C C . ASN A 1 88 ? -7.823 7.401 37.299 1.00 98.12 88 ASN A C 1
ATOM 679 O O . ASN A 1 88 ? -8.117 8.211 36.427 1.00 98.12 88 ASN A O 1
ATOM 683 N N . LYS A 1 89 ? -7.550 7.766 38.557 1.00 97.88 89 LYS A N 1
ATOM 684 C CA . LYS A 1 89 ? -7.710 9.142 39.059 1.00 97.88 89 LYS A CA 1
ATOM 685 C C . LYS A 1 89 ? -6.925 10.192 38.266 1.00 97.88 89 LYS A C 1
ATOM 687 O O . LYS A 1 89 ? -7.460 11.267 38.022 1.00 97.88 89 LYS A O 1
ATOM 692 N N . ASP A 1 90 ? -5.701 9.881 37.842 1.00 97.62 90 ASP A N 1
ATOM 693 C CA . ASP A 1 90 ? -4.857 10.841 37.120 1.00 97.62 90 ASP A CA 1
ATOM 694 C C . ASP A 1 90 ? -5.412 11.121 35.718 1.00 97.62 90 ASP A C 1
ATOM 696 O O . ASP A 1 90 ? -5.523 12.277 35.310 1.00 97.62 90 ASP A O 1
ATOM 700 N N . LEU A 1 91 ? -5.819 10.072 34.993 1.00 98.50 91 LEU A N 1
ATOM 701 C CA . LEU A 1 91 ? -6.477 10.226 33.694 1.00 98.50 91 LEU A CA 1
ATOM 702 C C . LEU A 1 91 ? -7.850 10.898 33.818 1.00 98.50 91 LEU A C 1
ATOM 704 O O . LEU A 1 91 ? -8.189 11.710 32.963 1.00 98.50 91 LEU A O 1
ATOM 708 N N . ILE A 1 92 ? -8.615 10.613 34.880 1.00 98.75 92 ILE A N 1
ATOM 709 C CA . ILE A 1 92 ? -9.890 11.295 35.155 1.00 98.75 92 ILE A CA 1
ATOM 710 C C . ILE A 1 92 ? -9.652 12.797 35.332 1.00 98.75 92 ILE A C 1
ATOM 712 O O . ILE A 1 92 ? -10.329 13.589 34.687 1.00 98.75 92 ILE A O 1
ATOM 716 N N . GLY A 1 93 ? -8.641 13.198 36.109 1.00 98.44 93 GLY A N 1
ATOM 717 C CA . GLY A 1 93 ? -8.291 14.612 36.265 1.00 98.44 93 GLY A CA 1
ATOM 718 C C . GLY A 1 93 ? -7.921 15.288 34.938 1.00 98.44 93 GLY A C 1
ATOM 719 O O . GLY A 1 93 ? -8.331 16.422 34.685 1.00 98.44 93 GLY A O 1
ATOM 720 N N . LYS A 1 94 ? -7.205 14.583 34.048 1.00 97.81 94 LYS A N 1
ATOM 721 C CA . LYS A 1 94 ? -6.933 15.077 32.686 1.00 97.81 94 LYS A CA 1
ATOM 722 C C . LYS A 1 94 ? -8.212 15.213 31.863 1.00 97.81 94 LYS A C 1
ATOM 724 O O . LYS A 1 94 ? -8.410 16.246 31.238 1.00 97.81 94 LYS A O 1
ATOM 729 N N . ALA A 1 95 ? -9.084 14.208 31.876 1.00 98.44 95 ALA A N 1
ATOM 730 C CA . ALA A 1 95 ? -10.341 14.225 31.132 1.00 98.44 95 ALA A CA 1
ATOM 731 C C . ALA A 1 95 ? -11.260 15.368 31.595 1.00 98.44 95 ALA A C 1
ATOM 733 O O . ALA A 1 95 ? -11.759 16.144 30.780 1.00 98.44 95 ALA A O 1
ATOM 734 N N . GLU A 1 96 ? -11.420 15.532 32.909 1.00 98.50 96 GLU A N 1
ATOM 735 C CA . GLU A 1 96 ? -12.250 16.575 33.513 1.00 98.50 96 GLU A CA 1
ATOM 736 C C . GLU A 1 96 ? -11.778 17.986 33.158 1.00 98.50 96 GLU A C 1
ATOM 738 O O . GLU A 1 96 ? -12.614 18.874 33.008 1.00 98.50 96 GLU A O 1
ATOM 743 N N . LYS A 1 97 ? -10.470 18.209 32.966 1.00 97.38 97 LYS A N 1
ATOM 744 C CA . LYS A 1 97 ? -9.932 19.491 32.477 1.00 97.38 97 LYS A CA 1
ATOM 745 C C . LYS A 1 97 ? -10.598 19.903 31.157 1.00 97.38 97 LYS A C 1
ATOM 747 O O . LYS A 1 97 ? -11.130 21.006 31.054 1.00 97.38 97 LYS A O 1
ATOM 752 N N . TRP A 1 98 ? -10.601 19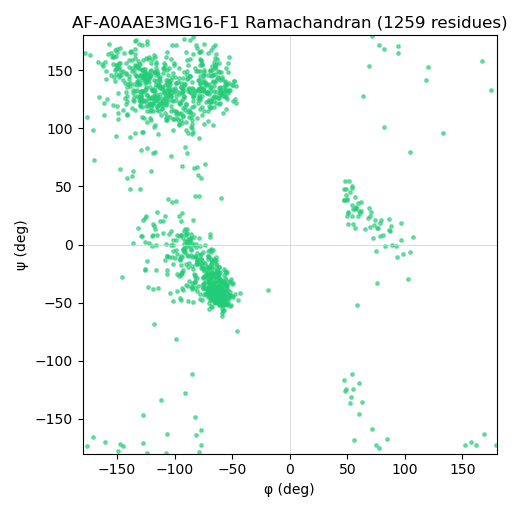.003 30.175 1.00 98.06 98 TRP A N 1
ATOM 753 C CA . TRP A 1 98 ? -11.145 19.250 28.837 1.00 98.06 98 TRP A CA 1
ATOM 754 C C . TRP A 1 98 ? -12.676 19.322 28.828 1.00 98.06 98 TRP A C 1
ATOM 756 O O . TRP A 1 98 ? -13.260 20.206 28.196 1.00 98.06 98 TRP A O 1
ATOM 766 N N . ILE A 1 99 ? -13.335 18.426 29.570 1.00 98.69 99 ILE A N 1
ATOM 767 C CA . ILE A 1 99 ? -14.799 18.392 29.668 1.00 98.69 99 ILE A CA 1
ATOM 768 C C . ILE A 1 99 ? -15.337 19.648 30.354 1.00 98.69 99 ILE A C 1
ATOM 770 O O . ILE A 1 99 ? -16.252 20.287 29.836 1.00 98.69 99 ILE A O 1
ATOM 774 N N . ASN A 1 100 ? -14.761 20.040 31.495 1.00 98.62 100 ASN A N 1
ATOM 775 C CA . ASN A 1 100 ? -15.216 21.225 32.218 1.00 98.62 100 ASN A CA 1
ATOM 776 C C . ASN A 1 100 ? -15.034 22.493 31.388 1.00 98.62 100 ASN A C 1
ATOM 778 O O . ASN A 1 100 ? -15.932 23.331 31.380 1.00 98.62 100 ASN A O 1
ATOM 782 N N . TRP A 1 101 ? -13.913 22.628 30.673 1.00 97.88 101 TRP A N 1
ATOM 783 C CA . TRP A 1 101 ? -13.729 23.754 29.763 1.00 97.88 101 TRP A CA 1
ATOM 784 C C . TRP A 1 101 ? -14.810 23.773 28.676 1.00 97.88 101 TRP A C 1
ATOM 786 O O . TRP A 1 101 ? -15.478 24.788 28.493 1.00 97.88 101 TRP A O 1
ATOM 796 N N . SER A 1 102 ? -15.055 22.632 28.027 1.00 98.06 102 SER A N 1
ATOM 797 C CA . SER A 1 102 ? -16.032 22.529 26.937 1.00 98.06 102 SER A CA 1
ATOM 798 C C . SER A 1 102 ? -17.450 22.878 27.399 1.00 98.06 102 SER A C 1
ATOM 800 O O . SER A 1 102 ? -18.124 23.668 26.742 1.00 98.06 102 SER A O 1
ATOM 802 N N . LEU A 1 103 ? -17.880 22.380 28.563 1.00 98.56 103 LEU A N 1
ATOM 803 C CA . LEU A 1 103 ? -19.178 22.732 29.152 1.00 98.56 103 LEU A CA 1
ATOM 804 C C . LEU A 1 103 ? -19.273 24.226 29.502 1.00 98.56 103 LEU A C 1
ATOM 806 O O . LEU A 1 103 ? -20.308 24.847 29.270 1.00 98.56 103 LEU A O 1
ATOM 810 N N . ASN A 1 104 ? -18.196 24.811 30.033 1.00 98.12 104 ASN A N 1
ATOM 811 C CA . ASN A 1 104 ? -18.155 26.222 30.428 1.00 98.12 104 ASN A CA 1
ATOM 812 C C . ASN A 1 104 ? -18.006 27.188 29.240 1.00 98.12 104 ASN A C 1
ATOM 814 O O . ASN A 1 104 ? -18.243 28.381 29.403 1.00 98.12 104 ASN A O 1
ATOM 818 N N . SER A 1 105 ? -17.616 26.692 28.064 1.00 97.69 105 SER A N 1
ATOM 819 C CA . SER A 1 105 ? -17.477 27.493 26.841 1.00 97.69 105 SER A CA 1
ATOM 820 C C . SER A 1 105 ? -18.810 27.806 26.149 1.00 97.69 105 SER A C 1
ATOM 822 O O . SER A 1 105 ? -18.822 28.579 25.194 1.00 97.69 105 SER A O 1
ATOM 824 N N . GLN A 1 106 ? -19.923 27.202 26.590 1.00 98.12 106 GLN A N 1
ATOM 825 C CA . GLN A 1 106 ? -21.228 27.433 25.973 1.00 98.12 106 GLN A CA 1
ATOM 826 C C . GLN A 1 106 ? -21.723 28.858 26.232 1.00 98.12 106 GLN A C 1
ATOM 828 O O . GLN A 1 106 ? -21.894 29.262 27.383 1.00 98.12 106 GLN A O 1
ATOM 833 N N . ASP A 1 107 ? -22.000 29.597 25.161 1.00 96.94 107 ASP A N 1
ATOM 834 C CA . ASP A 1 107 ? -22.561 30.942 25.236 1.00 96.94 107 ASP A CA 1
ATOM 835 C C . ASP A 1 107 ? -24.098 30.937 25.372 1.00 96.94 107 ASP A C 1
ATOM 837 O O . ASP A 1 107 ? -24.762 29.895 25.387 1.00 96.94 107 ASP A O 1
ATOM 841 N N . GLU A 1 108 ? -24.692 32.128 25.482 1.00 96.56 108 GLU A N 1
ATOM 842 C CA . GLU A 1 108 ? -26.142 32.297 25.642 1.00 96.56 108 GLU A CA 1
ATOM 843 C C . GLU A 1 108 ? -26.961 31.781 24.448 1.00 96.56 108 GLU A C 1
ATOM 845 O O . GLU A 1 108 ? -28.141 31.464 24.605 1.00 96.56 108 GLU A O 1
ATOM 850 N N . THR A 1 109 ? -26.353 31.672 23.262 1.00 96.62 109 THR A N 1
ATOM 851 C CA . THR A 1 109 ? -27.014 31.156 22.057 1.00 96.62 109 THR A CA 1
ATOM 852 C C . THR A 1 109 ? -27.073 29.630 22.029 1.00 96.62 109 THR A C 1
ATOM 854 O O . THR A 1 109 ? -27.868 29.077 21.273 1.00 96.62 109 THR A O 1
ATOM 857 N N . GLY A 1 110 ? -26.261 28.957 22.854 1.00 97.62 110 GLY A N 1
ATOM 858 C CA . GLY A 1 110 ? -26.099 27.503 22.882 1.00 97.62 110 GLY A CA 1
ATOM 859 C C . GLY A 1 110 ? -24.877 26.997 22.108 1.00 97.62 110 GLY A C 1
ATOM 860 O O . GLY A 1 110 ? -24.535 25.817 22.227 1.00 97.62 110 GLY A O 1
ATOM 861 N N . PHE A 1 111 ? -24.188 27.865 21.364 1.00 97.69 111 PHE A N 1
ATOM 862 C CA . PHE A 1 111 ? -22.908 27.550 20.731 1.00 97.69 111 PHE A CA 1
ATOM 863 C C . PHE A 1 111 ? -21.839 27.268 21.793 1.00 97.69 111 PHE A C 1
ATOM 865 O O . PHE A 1 111 ? -21.804 27.938 22.819 1.00 97.69 111 PHE A O 1
ATOM 872 N N . PHE A 1 112 ? -20.960 26.294 21.550 1.00 98.00 112 PHE A N 1
ATOM 873 C CA . PHE A 1 112 ? -19.852 25.962 22.452 1.00 98.00 112 PHE A CA 1
ATOM 874 C C . PHE A 1 112 ? -18.560 25.680 21.681 1.00 98.00 112 PHE A C 1
ATOM 876 O O . PHE A 1 112 ? -18.575 25.443 20.466 1.00 98.00 112 PHE A O 1
ATOM 883 N N . GLY A 1 113 ? -17.451 25.648 22.413 1.00 96.56 113 GLY A N 1
ATOM 884 C CA . GLY A 1 113 ? -16.113 25.415 21.893 1.00 96.56 113 GLY A CA 1
ATOM 885 C C . GLY A 1 113 ? -15.452 26.691 21.362 1.00 96.56 113 GLY A C 1
ATOM 886 O O . GLY A 1 113 ? -15.947 27.795 21.598 1.00 96.56 113 GLY A O 1
ATOM 887 N N . PRO A 1 114 ? -14.336 26.546 20.633 1.00 95.31 114 PRO A N 1
ATOM 888 C CA . PRO A 1 114 ? -13.589 27.655 20.050 1.00 95.31 114 PRO A CA 1
ATOM 889 C C . PRO A 1 114 ? -14.462 28.654 19.263 1.00 95.31 114 PRO A C 1
ATOM 891 O O . PRO A 1 114 ? -15.132 28.253 18.302 1.00 95.31 114 PRO A O 1
ATOM 894 N N . PRO A 1 115 ? -14.457 29.961 19.603 1.00 90.56 115 PRO A N 1
ATOM 895 C CA . PRO A 1 115 ? -15.337 30.957 18.980 1.00 90.56 115 PRO A CA 1
ATOM 896 C C . PRO A 1 115 ? -14.998 31.243 17.511 1.00 90.56 115 PRO A C 1
ATOM 898 O O . PRO A 1 115 ? -15.884 31.612 16.735 1.00 90.56 115 PRO A O 1
ATOM 901 N N . GLY A 1 116 ? -13.728 31.062 17.129 1.00 90.56 116 GLY A N 1
ATOM 902 C CA . GLY A 1 116 ? -13.236 31.250 15.763 1.00 90.56 116 GLY A CA 1
ATOM 903 C C . GLY A 1 116 ? -13.507 30.071 14.827 1.00 90.56 116 GLY A C 1
ATOM 904 O O . GLY A 1 116 ? -13.415 30.238 13.614 1.00 90.56 116 GLY A O 1
ATOM 905 N N . ASN A 1 117 ? -13.874 28.899 15.357 1.00 93.06 117 ASN A N 1
ATOM 906 C CA . ASN A 1 117 ? -14.177 27.722 14.549 1.00 93.06 117 ASN A CA 1
ATOM 907 C C . ASN A 1 117 ? -15.682 27.442 14.543 1.00 93.06 117 ASN A C 1
ATOM 909 O O . ASN A 1 117 ? -16.245 26.974 15.536 1.00 93.06 117 ASN A O 1
ATOM 913 N N . ARG A 1 118 ? -16.331 27.679 13.402 1.00 90.06 118 ARG A N 1
ATOM 914 C CA . ARG A 1 118 ? -17.761 27.407 13.206 1.00 90.06 118 ARG A CA 1
ATOM 915 C C . ARG A 1 118 ? -18.053 26.029 12.616 1.00 90.06 118 ARG A C 1
ATOM 917 O O . ARG A 1 118 ? -19.223 25.685 12.530 1.00 90.06 118 ARG A O 1
ATOM 924 N N . ASP A 1 119 ? -17.046 25.232 12.268 1.00 92.25 119 ASP A N 1
ATOM 925 C CA . ASP A 1 119 ? -17.246 23.892 11.709 1.00 92.25 119 ASP A CA 1
ATOM 926 C C . ASP A 1 119 ? -18.032 22.984 12.678 1.00 92.25 119 ASP A C 1
ATOM 928 O O . ASP A 1 119 ? -17.705 22.859 13.866 1.00 92.25 119 ASP A O 1
ATOM 932 N N . TRP A 1 120 ? -19.089 22.352 12.168 1.00 94.88 120 TRP A N 1
ATOM 933 C CA . TRP A 1 120 ? -19.906 21.390 12.902 1.00 94.88 120 TRP A CA 1
ATOM 934 C C . TRP A 1 120 ? -19.109 20.145 13.284 1.00 94.88 120 TRP A C 1
ATOM 936 O O . TRP A 1 120 ? -19.299 19.606 14.375 1.00 94.88 120 TRP A O 1
ATOM 946 N N . TRP A 1 121 ? -18.200 19.714 12.409 1.00 94.12 121 TRP A N 1
ATOM 947 C CA . TRP A 1 121 ? -17.503 18.444 12.535 1.00 94.12 121 TRP A CA 1
ATOM 948 C C . TRP A 1 121 ? -16.656 18.366 13.810 1.00 94.12 121 TRP A C 1
ATOM 950 O O . TRP A 1 121 ? -16.838 17.445 14.600 1.00 94.12 121 TRP A O 1
ATOM 960 N N . ALA A 1 122 ? -15.816 19.367 14.094 1.00 93.75 122 ALA A N 1
ATOM 961 C CA . ALA A 1 122 ? -14.947 19.372 15.279 1.00 93.75 122 ALA A CA 1
ATOM 962 C C . ALA A 1 122 ? -15.703 19.193 16.614 1.00 93.75 122 ALA A C 1
ATOM 964 O O . ALA A 1 122 ? -15.142 18.721 17.604 1.00 93.75 122 ALA A O 1
ATOM 965 N N . ARG A 1 123 ? -16.993 19.549 16.653 1.00 96.12 123 ARG A N 1
ATOM 966 C CA . ARG A 1 123 ? -17.847 19.385 17.835 1.00 96.12 123 ARG A CA 1
ATOM 967 C C . ARG A 1 123 ? -18.363 17.961 17.985 1.00 96.12 123 ARG A C 1
ATOM 969 O O . ARG A 1 123 ? -18.548 17.540 19.121 1.00 96.12 123 ARG A O 1
ATOM 976 N N . MET A 1 124 ? -18.548 17.202 16.904 1.00 96.62 124 MET A N 1
ATOM 977 C CA . MET A 1 124 ? -19.110 15.847 16.971 1.00 96.62 124 MET A CA 1
ATOM 978 C C . MET A 1 124 ? -18.259 14.898 17.844 1.00 96.62 124 MET A C 1
ATOM 980 O O . MET A 1 124 ? -18.823 14.310 18.773 1.00 96.62 124 MET A O 1
ATOM 984 N N . PRO A 1 125 ? -16.917 14.801 17.697 1.00 97.06 125 PRO A N 1
ATOM 985 C CA . PRO A 1 125 ? -16.098 14.001 18.613 1.00 97.06 125 PRO A CA 1
ATOM 986 C C . PRO A 1 125 ? -16.138 14.504 20.064 1.00 97.06 125 PRO A C 1
ATOM 988 O O . PRO A 1 125 ? -16.164 13.698 20.995 1.00 97.06 125 PRO A O 1
ATOM 991 N N . MET A 1 126 ? -16.202 15.825 20.280 1.00 98.25 126 MET A N 1
ATOM 992 C CA . MET A 1 126 ? -16.310 16.393 21.630 1.00 98.25 126 MET A CA 1
ATOM 993 C C . MET A 1 126 ? -17.659 16.056 22.280 1.00 98.25 126 MET A C 1
ATOM 995 O O . MET A 1 126 ? -17.716 15.746 23.469 1.00 98.25 126 MET A O 1
ATOM 999 N N . LEU A 1 127 ? -18.750 16.046 21.510 1.00 98.56 127 LEU A N 1
ATOM 1000 C CA . LEU A 1 127 ? -20.055 15.599 21.993 1.00 98.56 127 LEU A CA 1
ATOM 1001 C C . LEU A 1 127 ? -20.010 14.120 22.406 1.00 98.56 127 LEU A C 1
ATOM 1003 O O . LEU A 1 127 ? -20.572 13.781 23.445 1.00 98.56 127 LEU A O 1
ATOM 1007 N N . TYR A 1 128 ? -19.300 13.247 21.676 1.00 97.88 128 TYR A N 1
ATOM 1008 C CA . TYR A 1 128 ? -19.068 11.863 22.124 1.00 97.88 128 TYR A CA 1
ATOM 1009 C C . TYR A 1 128 ? -18.336 11.815 23.466 1.00 97.88 128 TYR A C 1
ATOM 1011 O O . TYR A 1 128 ? -18.752 11.075 24.357 1.00 97.88 128 TYR A O 1
ATOM 1019 N N . ALA A 1 129 ? -17.287 12.622 23.637 1.00 98.56 129 ALA A N 1
ATOM 1020 C CA . ALA A 1 129 ? -16.544 12.684 24.891 1.00 98.56 129 ALA A CA 1
ATOM 1021 C C . ALA A 1 129 ? -17.431 13.135 26.068 1.00 98.56 129 ALA A C 1
ATOM 1023 O O . ALA A 1 129 ? -17.400 12.533 27.141 1.00 98.56 129 ALA A O 1
ATOM 1024 N N . ILE A 1 130 ? -18.270 14.155 25.860 1.00 98.88 130 ILE A N 1
ATOM 1025 C CA . ILE A 1 130 ? -19.210 14.663 26.872 1.00 98.88 130 ILE A CA 1
ATOM 1026 C C . ILE A 1 130 ? -20.331 13.646 27.158 1.00 98.88 130 ILE A C 1
ATOM 1028 O O . ILE A 1 130 ? -20.718 13.472 28.316 1.00 98.88 130 ILE A O 1
ATOM 1032 N N . LYS A 1 131 ? -20.825 12.932 26.136 1.00 98.44 131 LYS A N 1
ATOM 1033 C CA . LYS A 1 131 ? -21.799 11.834 26.276 1.00 98.44 131 LYS A CA 1
ATOM 1034 C C . LYS A 1 131 ? -21.231 10.722 27.157 1.00 98.44 131 LYS A C 1
ATOM 1036 O O . LYS A 1 131 ? -21.868 10.318 28.127 1.00 98.44 131 LYS A O 1
ATOM 1041 N N . ASP A 1 132 ? -20.023 10.262 26.846 1.00 98.31 132 ASP A N 1
ATOM 1042 C CA . ASP A 1 132 ? -19.326 9.220 27.602 1.00 98.31 132 ASP A CA 1
ATOM 1043 C C . ASP A 1 132 ? -19.038 9.677 29.045 1.00 98.31 132 ASP A C 1
ATOM 1045 O O . ASP A 1 132 ? -19.249 8.917 29.993 1.00 98.31 132 ASP A O 1
ATOM 1049 N N . TYR A 1 133 ? -18.655 10.945 29.237 1.00 98.69 133 TYR A N 1
ATOM 1050 C CA . TYR A 1 133 ? -18.503 11.546 30.564 1.00 98.69 133 TYR A CA 1
ATOM 1051 C C . TYR A 1 133 ? -19.813 11.531 31.361 1.00 98.69 133 TYR A C 1
ATOM 1053 O O . TYR A 1 133 ? -19.811 11.164 32.538 1.00 98.69 133 TYR A O 1
ATOM 1061 N N . TYR A 1 134 ? -20.948 11.877 30.744 1.00 98.62 134 TYR A N 1
ATOM 1062 C CA . TYR A 1 134 ? -22.251 11.771 31.403 1.00 98.62 134 TYR A CA 1
ATOM 1063 C C . TYR A 1 134 ? -22.592 10.327 31.767 1.00 98.62 134 TYR A C 1
ATOM 1065 O O . TYR A 1 134 ? -23.114 10.082 32.854 1.00 98.62 134 TYR A O 1
ATOM 1073 N N . GLU A 1 135 ? -22.308 9.363 30.889 1.00 97.56 135 GLU A N 1
ATOM 1074 C CA . GLU A 1 135 ? -22.557 7.953 31.193 1.00 97.56 135 GLU A CA 1
ATOM 1075 C C . GLU A 1 135 ? -21.740 7.458 32.390 1.00 97.56 135 GLU A C 1
ATOM 1077 O O . GLU A 1 135 ? -22.248 6.643 33.159 1.00 97.56 135 GLU A O 1
ATOM 1082 N N . ALA A 1 136 ? -20.536 7.996 32.601 1.00 97.75 136 ALA A N 1
ATOM 1083 C CA . ALA A 1 136 ? -19.713 7.679 33.765 1.00 97.75 136 ALA A CA 1
ATOM 1084 C C . ALA A 1 136 ? -20.118 8.431 35.049 1.00 97.75 136 ALA A C 1
ATOM 1086 O O . ALA A 1 136 ? -19.993 7.886 36.146 1.00 97.75 136 ALA A O 1
ATOM 1087 N N . THR A 1 137 ? -20.569 9.687 34.944 1.00 97.94 137 THR A N 1
ATOM 1088 C CA . THR A 1 137 ? -20.673 10.604 36.104 1.00 97.94 137 THR A CA 1
ATOM 1089 C C . THR A 1 137 ? -22.087 11.046 36.456 1.00 97.94 137 THR A C 1
ATOM 1091 O O . THR A 1 137 ? -22.332 11.462 37.587 1.00 97.94 137 THR A O 1
ATOM 1094 N N . ARG A 1 138 ? -23.022 10.971 35.503 1.00 96.94 138 ARG A N 1
ATOM 1095 C CA . ARG A 1 138 ? -24.372 11.547 35.597 1.00 96.94 138 ARG A CA 1
ATOM 1096 C C . ARG A 1 138 ? -24.384 13.051 35.884 1.00 96.94 138 ARG A C 1
ATOM 1098 O O . ARG A 1 138 ? -25.326 13.544 36.501 1.00 96.94 138 ARG A O 1
ATOM 1105 N N . ASP A 1 139 ? -23.370 13.786 35.425 1.00 98.44 139 ASP A N 1
ATOM 1106 C CA . ASP A 1 139 ? -23.307 15.239 35.593 1.00 98.44 139 ASP A CA 1
ATOM 1107 C C . ASP A 1 139 ? -24.559 15.932 35.023 1.00 98.44 139 ASP A C 1
ATOM 1109 O O . ASP A 1 139 ? -24.836 15.910 33.820 1.00 98.44 139 ASP A O 1
ATOM 1113 N N . ALA A 1 140 ? -25.319 16.576 35.911 1.00 98.06 140 ALA A N 1
ATOM 1114 C CA . ALA A 1 140 ? -26.591 17.210 35.587 1.00 98.06 140 ALA A CA 1
ATOM 1115 C C . ALA A 1 140 ? -26.465 18.377 34.589 1.00 98.06 140 ALA A C 1
ATOM 1117 O O . ALA A 1 140 ? -27.467 18.764 33.988 1.00 98.06 140 ALA A O 1
ATOM 1118 N N . ARG A 1 141 ? -25.260 18.930 34.384 1.00 98.56 141 ARG A N 1
ATOM 1119 C CA . ARG A 1 141 ? -25.004 20.011 33.418 1.00 98.56 141 ARG A CA 1
ATOM 1120 C C . ARG A 1 141 ? -25.144 19.554 31.966 1.00 98.56 141 ARG A C 1
ATOM 1122 O O . ARG A 1 141 ? -25.475 20.372 31.112 1.00 98.56 141 ARG A O 1
ATOM 1129 N N . VAL A 1 142 ? -24.914 18.271 31.679 1.00 98.75 142 VAL A N 1
ATOM 1130 C CA . VAL A 1 142 ? -24.763 17.778 30.299 1.00 98.75 142 VAL A CA 1
ATOM 1131 C C . VAL A 1 142 ? -26.073 17.791 29.513 1.00 98.75 142 VAL A C 1
ATOM 1133 O O . VAL A 1 142 ? -26.077 18.247 28.373 1.00 98.75 142 VAL A O 1
ATOM 1136 N N . LEU A 1 143 ? -27.191 17.331 30.091 1.00 98.62 143 LEU A N 1
ATOM 1137 C CA . LEU A 1 143 ? -28.457 17.278 29.343 1.00 98.62 143 LEU A CA 1
ATOM 1138 C C . LEU A 1 143 ? -28.933 18.680 28.919 1.00 98.62 143 LEU A C 1
ATOM 1140 O O . LEU A 1 143 ? -29.173 18.868 27.727 1.00 98.62 143 LEU A O 1
ATOM 1144 N N . PRO A 1 144 ? -28.990 19.693 29.814 1.00 98.62 144 PRO A N 1
ATOM 1145 C CA . PRO A 1 144 ? -29.313 21.059 29.402 1.00 98.62 144 PRO A CA 1
ATOM 1146 C C . PRO A 1 144 ? -28.313 21.640 28.394 1.00 98.62 144 PRO A C 1
ATOM 1148 O O . PRO A 1 144 ? -28.721 22.373 27.494 1.00 98.62 144 PRO A O 1
ATOM 1151 N N . PHE A 1 145 ? -27.021 21.315 28.526 1.00 98.88 145 PHE A N 1
ATOM 1152 C CA . PHE A 1 145 ? -25.977 21.751 27.597 1.00 98.88 145 PHE A CA 1
ATOM 1153 C C . PHE A 1 145 ? -26.213 21.203 26.179 1.00 98.88 145 PHE A C 1
ATOM 1155 O O . PHE A 1 145 ? -26.235 21.988 25.229 1.00 98.88 145 PHE A O 1
ATOM 1162 N N . PHE A 1 146 ? -26.472 19.897 26.023 1.00 98.88 146 PHE A N 1
ATOM 1163 C CA . PHE A 1 146 ? -26.800 19.321 24.713 1.00 98.88 146 PHE A CA 1
ATOM 1164 C C . PHE A 1 146 ? -28.124 19.854 24.165 1.00 98.88 146 PHE A C 1
ATOM 1166 O O . PHE A 1 146 ? -28.180 20.181 22.983 1.00 98.88 146 PHE A O 1
ATOM 1173 N N . THR A 1 147 ? -29.168 20.001 24.992 1.00 98.81 147 THR A N 1
ATOM 1174 C CA . THR A 1 147 ? -30.445 20.582 24.543 1.00 98.81 147 THR A CA 1
ATOM 1175 C C . THR A 1 147 ? -30.231 21.972 23.939 1.00 98.81 147 THR A C 1
ATOM 1177 O O . THR A 1 147 ? -30.691 22.225 22.827 1.00 98.81 147 THR A O 1
ATOM 1180 N N . LYS A 1 148 ? -29.482 22.857 24.614 1.00 98.81 148 LYS A N 1
ATOM 1181 C CA . LYS A 1 148 ? -29.165 24.199 24.095 1.00 98.81 148 LYS A CA 1
ATOM 1182 C C . LYS A 1 148 ? -28.327 24.154 22.819 1.00 98.81 148 LYS A C 1
ATOM 1184 O O . LYS A 1 148 ? -28.625 24.881 21.874 1.00 98.81 148 LYS A O 1
ATOM 1189 N N . TYR A 1 149 ? -27.308 23.296 22.764 1.00 98.75 149 TYR A N 1
ATOM 1190 C CA . TYR A 1 149 ? -26.469 23.173 21.572 1.00 98.75 149 TYR A CA 1
ATOM 1191 C C . TYR A 1 149 ? -27.250 22.650 20.363 1.00 98.75 149 TYR A C 1
ATOM 1193 O O . TYR A 1 149 ? -27.118 23.186 19.269 1.00 98.75 149 TYR A O 1
ATOM 1201 N N . PHE A 1 150 ? -28.111 21.651 20.536 1.00 98.81 150 PHE A N 1
ATOM 1202 C CA . PHE A 1 150 ? -28.910 21.132 19.430 1.00 98.81 150 PHE A CA 1
ATOM 1203 C C . PHE A 1 150 ? -30.037 22.081 19.012 1.00 98.81 150 PHE A C 1
ATOM 1205 O O . PHE A 1 150 ? -30.392 22.113 17.837 1.00 98.81 150 PHE A O 1
ATOM 1212 N N . GLN A 1 151 ? -30.555 22.917 19.918 1.00 98.75 151 GLN A N 1
ATOM 1213 C CA . GLN A 1 151 ? -31.411 24.048 19.538 1.00 98.75 151 GLN A CA 1
ATOM 1214 C C . GLN A 1 151 ? -30.641 25.068 18.690 1.00 98.75 151 GLN A C 1
ATOM 1216 O O . GLN A 1 151 ? -31.157 25.526 17.669 1.00 98.75 151 GLN A O 1
ATOM 1221 N N . TYR A 1 152 ? -29.402 25.389 19.079 1.00 98.56 152 TYR A N 1
ATOM 1222 C CA . TYR A 1 152 ? -28.508 26.228 18.282 1.00 98.56 152 TYR A CA 1
ATOM 1223 C C . TYR A 1 152 ? -28.250 25.614 16.901 1.00 98.56 152 TYR A C 1
ATOM 1225 O O . TYR A 1 152 ? -28.438 26.298 15.898 1.00 98.56 152 TYR A O 1
ATOM 1233 N N . GLN A 1 153 ? -27.875 24.333 16.834 1.00 98.25 153 GLN A N 1
ATOM 1234 C CA . GLN A 1 153 ? -27.609 23.634 15.577 1.00 98.25 153 GLN A CA 1
ATOM 1235 C C . GLN A 1 153 ? -28.849 23.650 14.680 1.00 98.25 153 GLN A C 1
ATOM 1237 O O . GLN A 1 153 ? -28.768 24.139 13.560 1.00 98.25 153 GLN A O 1
ATOM 1242 N N . LEU A 1 154 ? -30.017 23.230 15.185 1.00 98.56 154 LEU A N 1
ATOM 1243 C CA . LEU A 1 154 ? -31.265 23.213 14.412 1.00 98.56 154 LEU A CA 1
ATOM 1244 C C . LEU A 1 154 ? -31.611 24.588 13.824 1.00 98.56 154 LEU A C 1
ATOM 1246 O O . LEU A 1 154 ? -32.031 24.671 12.668 1.00 98.56 154 LEU A O 1
ATOM 1250 N N . LYS A 1 155 ? -31.418 25.654 14.613 1.00 98.19 155 LYS A N 1
ATOM 1251 C CA . LYS A 1 155 ? -31.697 27.032 14.200 1.00 98.19 155 LYS A CA 1
ATOM 1252 C C . LYS A 1 155 ? -30.786 27.509 13.064 1.00 98.19 155 LYS A C 1
ATOM 1254 O O . LYS A 1 155 ? -31.261 28.248 12.213 1.00 98.19 155 LYS A O 1
ATOM 1259 N N . HIS A 1 156 ? -29.514 27.111 13.053 1.00 97.50 156 HIS A N 1
ATOM 1260 C CA . HIS A 1 156 ? -28.525 27.640 12.102 1.00 97.50 156 HIS A CA 1
ATOM 1261 C C . HIS A 1 156 ? -28.215 26.693 10.936 1.00 97.50 156 HIS A C 1
ATOM 1263 O O . HIS A 1 156 ? -27.605 27.128 9.968 1.00 97.50 156 HIS A O 1
ATOM 1269 N N . LEU A 1 157 ? -28.655 25.430 10.971 1.00 96.31 157 LEU A N 1
ATOM 1270 C CA . LEU A 1 157 ? -28.297 24.431 9.952 1.00 96.31 157 LEU A CA 1
ATOM 1271 C C . LEU A 1 157 ? -28.811 24.757 8.533 1.00 96.31 157 LEU A C 1
ATOM 1273 O O . LEU A 1 157 ? -28.289 24.216 7.567 1.00 96.31 157 LEU A O 1
ATOM 1277 N N . ASP A 1 158 ? -29.835 25.612 8.384 1.00 95.56 158 ASP A N 1
ATOM 1278 C CA . ASP A 1 158 ? -30.251 26.095 7.047 1.00 95.56 158 ASP A CA 1
ATOM 1279 C C . ASP A 1 158 ? -29.288 27.140 6.482 1.00 95.56 158 ASP A C 1
ATOM 1281 O O . ASP A 1 158 ? -29.036 27.169 5.281 1.00 95.56 158 ASP A O 1
ATOM 1285 N N . GLU A 1 159 ? -28.768 28.008 7.351 1.00 95.94 159 GLU A N 1
ATOM 1286 C CA . GLU A 1 159 ? -27.865 29.104 6.991 1.00 95.94 159 GLU A CA 1
ATOM 1287 C C . GLU A 1 159 ? -26.418 28.610 6.855 1.00 95.94 159 GLU A C 1
ATOM 1289 O O . GLU A 1 159 ? -25.651 29.122 6.042 1.00 95.94 159 GLU A O 1
ATOM 1294 N N . GLN A 1 160 ? -26.059 27.594 7.639 1.00 95.12 160 GLN A N 1
ATOM 1295 C CA . GLN A 1 160 ? -24.758 26.946 7.665 1.00 95.12 160 GLN A CA 1
ATOM 1296 C C . GLN A 1 160 ? -24.953 25.430 7.545 1.00 95.12 160 GLN A C 1
ATOM 1298 O O . GLN A 1 160 ? -24.951 24.705 8.543 1.00 95.12 160 GLN A O 1
ATOM 1303 N N . GLN A 1 161 ? -25.146 24.967 6.312 1.00 96.06 161 GLN A N 1
ATOM 1304 C CA . GLN A 1 161 ? -25.354 23.551 6.007 1.00 96.06 161 GLN A CA 1
ATOM 1305 C C . GLN A 1 161 ? -24.121 22.699 6.332 1.00 96.06 161 GLN A C 1
ATOM 1307 O O . GLN A 1 161 ? -23.002 23.206 6.443 1.00 96.06 161 GLN A O 1
ATOM 1312 N N . LEU A 1 162 ? -24.332 21.391 6.478 1.00 96.44 162 LEU A N 1
ATOM 1313 C CA . LEU A 1 162 ? -23.245 20.422 6.525 1.00 96.44 162 LEU A CA 1
ATOM 1314 C C . LEU A 1 162 ? -22.499 20.405 5.184 1.00 96.44 162 LEU A C 1
ATOM 1316 O O . LEU A 1 162 ? -23.102 20.255 4.123 1.00 96.44 162 LEU A O 1
ATOM 1320 N N . ASP A 1 163 ? -21.175 20.477 5.239 1.00 94.44 163 ASP A N 1
ATOM 1321 C CA . ASP A 1 163 ? -20.288 20.244 4.105 1.00 94.44 163 ASP A CA 1
ATOM 1322 C C . ASP A 1 163 ? -19.200 19.223 4.482 1.00 94.44 163 ASP A C 1
ATOM 1324 O O . ASP A 1 163 ? -19.095 18.803 5.640 1.00 94.44 163 ASP A O 1
ATOM 1328 N N . ASN A 1 164 ? -18.420 18.775 3.494 1.00 94.06 164 ASN A N 1
ATOM 1329 C CA . ASN A 1 164 ? -17.171 18.037 3.704 1.00 94.06 164 ASN A CA 1
ATOM 1330 C C . ASN A 1 164 ? -17.283 16.891 4.743 1.00 94.06 164 ASN A C 1
ATOM 1332 O O . ASN A 1 164 ? -18.046 15.937 4.559 1.00 94.06 164 ASN A O 1
ATOM 1336 N N . TRP A 1 165 ? -16.540 16.995 5.853 1.00 93.75 165 TRP A N 1
ATOM 1337 C CA . TRP A 1 165 ? -16.522 16.037 6.962 1.00 93.75 165 TRP A CA 1
ATOM 1338 C C . TRP A 1 165 ? -17.844 15.976 7.727 1.00 93.75 165 TRP A C 1
ATOM 1340 O O . TRP A 1 165 ? -18.304 14.885 8.057 1.00 93.75 165 TRP A O 1
ATOM 1350 N N . GLY A 1 166 ? -18.483 17.124 7.978 1.00 94.62 166 GLY A N 1
ATOM 1351 C CA . GLY A 1 166 ? -19.769 17.185 8.675 1.00 94.62 166 GLY A CA 1
ATOM 1352 C C . GLY A 1 166 ? -20.867 16.461 7.896 1.00 94.62 166 GLY A C 1
ATOM 1353 O O . GLY A 1 166 ? -21.650 15.716 8.481 1.00 94.62 166 GLY A O 1
ATOM 1354 N N . LYS A 1 167 ? -20.863 16.605 6.565 1.00 96.31 167 LYS A N 1
ATOM 1355 C CA . LYS A 1 167 ? -21.778 15.902 5.657 1.00 96.31 167 LYS A CA 1
ATOM 1356 C C . LYS A 1 167 ? -21.523 14.391 5.621 1.00 96.31 167 LYS A C 1
ATOM 1358 O O . LYS A 1 167 ? -22.466 13.605 5.700 1.00 96.31 167 LYS A O 1
ATOM 1363 N N . ALA A 1 168 ? -20.258 13.972 5.556 1.00 95.31 168 ALA A N 1
ATOM 1364 C CA . ALA A 1 168 ? -19.873 12.557 5.612 1.00 95.31 168 ALA A CA 1
ATOM 1365 C C . ALA A 1 168 ? -20.243 11.881 6.931 1.00 95.31 168 ALA A C 1
ATOM 1367 O O . ALA A 1 168 ? -20.642 10.719 6.938 1.00 95.31 168 ALA A O 1
ATOM 1368 N N . ARG A 1 169 ? -20.152 12.615 8.040 1.00 92.25 169 ARG A N 1
ATOM 1369 C CA . ARG A 1 169 ? -20.211 12.054 9.393 1.00 92.25 169 ARG A CA 1
ATOM 1370 C C . ARG A 1 169 ? -21.483 12.417 10.146 1.00 92.25 169 ARG A C 1
ATOM 1372 O O . ARG A 1 169 ? -21.537 12.281 11.361 1.00 92.25 169 ARG A O 1
ATOM 1379 N N . SER A 1 170 ? -22.540 12.813 9.442 1.00 95.88 170 SER A N 1
ATOM 1380 C CA . SER A 1 170 ? -23.819 13.189 10.057 1.00 95.88 170 SER A CA 1
ATOM 1381 C C . SER A 1 170 ? -24.383 12.110 11.007 1.00 95.88 170 SER A C 1
ATOM 1383 O O . SER A 1 170 ? -24.946 12.434 12.054 1.00 95.88 170 SER A O 1
ATOM 1385 N N . GLY A 1 171 ? -24.137 10.822 10.723 1.00 96.56 171 GLY A N 1
ATOM 1386 C CA . GLY A 1 171 ? -24.509 9.705 11.603 1.00 96.56 171 GLY A CA 1
ATOM 1387 C C . GLY A 1 171 ? -23.952 9.815 13.032 1.00 96.56 171 GLY A C 1
ATOM 1388 O O . GLY A 1 171 ? -24.675 9.518 13.983 1.00 96.56 171 GLY A O 1
ATOM 1389 N N . ASP A 1 172 ? -22.724 10.324 13.199 1.00 95.94 172 ASP A N 1
ATOM 1390 C CA . ASP A 1 172 ? -22.110 10.590 14.511 1.00 95.94 172 ASP A CA 1
ATOM 1391 C C . ASP A 1 172 ? -22.946 11.588 15.323 1.00 95.94 172 ASP A C 1
ATOM 1393 O O . ASP A 1 172 ? -23.157 11.418 16.524 1.00 95.94 172 ASP A O 1
ATOM 1397 N N . ASN A 1 173 ? -23.463 12.624 14.660 1.00 97.62 173 ASN A N 1
ATOM 1398 C CA . ASN A 1 173 ? -24.301 13.639 15.287 1.00 97.62 173 ASN A CA 1
ATOM 1399 C C . ASN A 1 173 ? -25.698 13.081 15.608 1.00 97.62 173 ASN A C 1
ATOM 1401 O O . ASN A 1 173 ? -26.221 13.332 16.696 1.00 97.62 173 ASN A O 1
ATOM 1405 N N . ILE A 1 174 ? -26.300 12.314 14.690 1.00 98.62 174 ILE A N 1
ATOM 1406 C CA . ILE A 1 174 ? -27.635 11.716 14.871 1.00 98.62 174 ILE A CA 1
ATOM 1407 C C . ILE A 1 174 ? -27.643 10.733 16.053 1.00 98.62 174 ILE A C 1
ATOM 1409 O O . ILE A 1 174 ? -28.591 10.749 16.840 1.00 98.62 174 ILE A O 1
ATOM 1413 N N . GLU A 1 175 ? -26.581 9.940 16.249 1.00 98.00 175 GLU A N 1
ATOM 1414 C CA . GLU A 1 175 ? -26.467 9.030 17.403 1.00 98.00 175 GLU A CA 1
ATOM 1415 C C . GLU A 1 175 ? -26.646 9.787 18.732 1.00 98.00 175 GLU A C 1
ATOM 1417 O O . GLU A 1 175 ? -27.384 9.354 19.621 1.00 98.00 175 GLU A O 1
ATOM 1422 N N . ILE A 1 176 ? -26.010 10.954 18.863 1.00 98.44 176 ILE A N 1
ATOM 1423 C CA . ILE A 1 176 ? -26.057 11.767 20.086 1.00 98.44 176 ILE A CA 1
ATOM 1424 C C . ILE A 1 176 ? -27.414 12.466 20.235 1.00 98.44 176 ILE A C 1
ATOM 1426 O O . ILE A 1 176 ? -27.928 12.588 21.351 1.00 98.44 176 ILE A O 1
ATOM 1430 N N . VAL A 1 177 ? -28.032 12.874 19.124 1.00 98.81 177 VAL A N 1
ATOM 1431 C CA . VAL A 1 177 ? -29.399 13.415 19.108 1.00 98.81 177 VAL A CA 1
ATOM 1432 C C . VAL A 1 177 ? -30.397 12.374 19.629 1.00 98.81 177 VAL A C 1
ATOM 1434 O O . VAL A 1 177 ? -31.203 12.690 20.507 1.00 98.81 177 VAL A O 1
ATOM 1437 N N . PHE A 1 178 ? -30.316 11.121 19.171 1.00 98.69 178 PHE A N 1
ATOM 1438 C CA . PHE A 1 178 ? -31.165 10.029 19.671 1.00 98.69 178 PHE A CA 1
ATOM 1439 C C . PHE A 1 178 ? -30.869 9.689 21.129 1.00 98.69 178 PHE A C 1
ATOM 1441 O O . PHE A 1 178 ? -31.791 9.528 21.933 1.00 98.69 178 PHE A O 1
ATOM 1448 N N . TRP A 1 179 ? -29.593 9.676 21.514 1.00 98.25 179 TRP A N 1
ATOM 1449 C CA . TRP A 1 179 ? -29.196 9.490 22.905 1.00 98.25 179 TRP A CA 1
ATOM 1450 C C . TRP A 1 179 ? -29.825 10.540 23.837 1.00 98.25 179 TRP A C 1
ATOM 1452 O O . TRP A 1 179 ? -30.316 10.183 24.918 1.00 98.25 179 TRP A O 1
ATOM 1462 N N . LEU A 1 180 ? -29.852 11.814 23.424 1.00 98.69 180 LEU A N 1
ATOM 1463 C CA . LEU A 1 180 ? -30.480 12.885 24.197 1.00 98.69 180 LEU A CA 1
ATOM 1464 C C . LEU A 1 180 ? -32.003 12.739 24.201 1.00 98.69 180 LEU A C 1
ATOM 1466 O O . LEU A 1 180 ? -32.618 12.837 25.263 1.00 98.69 180 LEU A O 1
ATOM 1470 N N . TYR A 1 181 ? -32.603 12.445 23.046 1.00 98.69 181 TYR A N 1
ATOM 1471 C CA . TYR A 1 181 ? -34.047 12.262 22.909 1.00 98.69 181 TYR A CA 1
ATOM 1472 C C . TYR A 1 181 ? -34.584 11.193 23.863 1.00 98.69 181 TYR A C 1
ATOM 1474 O O . TYR A 1 181 ? -35.550 11.423 24.593 1.00 98.69 181 TYR A O 1
ATOM 1482 N N . ASN A 1 182 ? -33.895 10.058 23.962 1.00 97.56 182 ASN A N 1
ATOM 1483 C CA . ASN A 1 182 ? -34.267 8.979 24.876 1.00 97.56 182 ASN A CA 1
ATOM 1484 C C . ASN A 1 182 ? -34.248 9.400 26.352 1.00 97.56 182 ASN A C 1
ATOM 1486 O O . ASN A 1 182 ? -34.917 8.790 27.186 1.00 97.56 182 ASN A O 1
ATOM 1490 N N . ARG A 1 183 ? -33.549 10.486 26.696 1.00 96.88 183 ARG A N 1
ATOM 1491 C CA . ARG A 1 183 ? -33.500 11.045 28.053 1.00 96.88 183 ARG A CA 1
ATOM 1492 C C . ARG A 1 183 ? -34.530 12.156 28.241 1.00 96.88 183 ARG A C 1
ATOM 1494 O O . ARG A 1 183 ? -35.305 12.082 29.192 1.00 96.88 183 ARG A O 1
ATOM 1501 N N . THR A 1 184 ? -34.634 13.112 27.321 1.00 97.12 184 THR A N 1
ATOM 1502 C CA . THR A 1 184 ? -35.492 14.301 27.497 1.00 97.12 184 THR A CA 1
ATOM 1503 C C . THR A 1 184 ? -36.891 14.147 26.904 1.00 97.12 184 THR A C 1
ATOM 1505 O O . THR A 1 184 ? -37.868 14.545 27.529 1.00 97.12 184 THR A O 1
ATOM 1508 N N . GLY A 1 185 ? -37.019 13.480 25.755 1.00 97.06 185 GLY A N 1
ATOM 1509 C CA . GLY A 1 185 ? -38.258 13.405 24.975 1.00 97.06 185 GLY A CA 1
ATOM 1510 C C . GLY A 1 185 ? -38.566 14.675 24.173 1.00 97.06 185 GLY A C 1
ATOM 1511 O O . GLY A 1 185 ? -39.695 14.838 23.715 1.00 97.06 185 GLY A O 1
ATOM 1512 N N . ASP A 1 186 ? -37.598 15.582 24.007 1.00 98.19 186 ASP A N 1
ATOM 1513 C CA . ASP A 1 186 ? -37.823 16.849 23.307 1.00 98.19 186 ASP A CA 1
ATOM 1514 C C . ASP A 1 186 ? -38.049 16.623 21.804 1.00 98.19 186 ASP A C 1
ATOM 1516 O O . ASP A 1 186 ? -37.158 16.173 21.082 1.00 98.19 186 ASP A O 1
ATOM 1520 N N . SER A 1 187 ? -39.232 16.977 21.301 1.00 97.38 187 SER A N 1
ATOM 1521 C CA . SER A 1 187 ? -39.644 16.649 19.928 1.00 97.38 187 SER A CA 1
ATOM 1522 C C . SER A 1 187 ? -38.798 17.317 18.837 1.00 97.38 187 SER A C 1
ATOM 1524 O O . SER A 1 187 ? -38.672 16.758 17.749 1.00 97.38 187 SER A O 1
ATOM 1526 N N . PHE A 1 188 ? -38.184 18.477 19.110 1.00 98.62 188 PHE A N 1
ATOM 1527 C CA . PHE A 1 188 ? -37.329 19.174 18.136 1.00 98.62 188 PHE A CA 1
ATOM 1528 C C . PHE A 1 188 ? -36.101 18.343 17.731 1.00 98.62 188 PHE A C 1
ATOM 1530 O O . PHE A 1 188 ? -35.562 18.544 16.647 1.00 98.62 188 PHE A O 1
ATOM 1537 N N . LEU A 1 189 ? -35.676 17.392 18.572 1.00 98.81 189 LEU A N 1
ATOM 1538 C CA . LEU A 1 189 ? -34.560 16.494 18.277 1.00 98.81 189 LEU A CA 1
ATOM 1539 C C . LEU A 1 189 ? -34.880 15.558 17.109 1.00 98.81 189 LEU A C 1
ATOM 1541 O O . LEU A 1 189 ? -33.995 15.254 16.319 1.00 98.81 189 LEU A O 1
ATOM 1545 N N . MET A 1 190 ? -36.143 15.152 16.945 1.00 98.50 190 MET A N 1
ATOM 1546 C CA . MET A 1 190 ? -36.558 14.366 15.778 1.00 98.50 190 MET A CA 1
ATOM 1547 C C . MET A 1 190 ? -36.518 15.203 14.500 1.00 98.50 190 MET A C 1
ATOM 1549 O O . MET A 1 190 ? -36.072 14.706 13.472 1.00 98.50 190 MET A O 1
ATOM 1553 N N . THR A 1 191 ? -36.910 16.478 14.579 1.00 98.50 191 THR A N 1
ATOM 1554 C CA . THR A 1 191 ? -36.774 17.426 13.462 1.00 98.50 191 THR A CA 1
ATOM 1555 C C . THR A 1 191 ? -35.309 17.666 13.106 1.00 98.50 191 THR A C 1
ATOM 1557 O O . THR A 1 191 ? -34.962 17.696 11.932 1.00 98.50 191 THR A O 1
ATOM 1560 N N . LEU A 1 192 ? -34.433 17.806 14.106 1.00 98.81 192 LEU A N 1
ATOM 1561 C CA . LEU A 1 192 ? -32.997 17.930 13.873 1.00 98.81 192 LEU A CA 1
ATOM 1562 C C . LEU A 1 192 ? -32.414 16.667 13.233 1.00 98.81 192 LEU A C 1
ATOM 1564 O O . LEU A 1 192 ? -31.630 16.786 12.301 1.00 98.81 192 LEU A O 1
ATOM 1568 N N . ALA A 1 193 ? -32.802 15.478 13.699 1.00 98.75 193 ALA A N 1
ATOM 1569 C CA . ALA A 1 193 ? -32.338 14.221 13.119 1.00 98.75 193 ALA A CA 1
ATOM 1570 C C . ALA A 1 193 ? -32.716 14.089 11.635 1.00 98.75 193 ALA A C 1
ATOM 1572 O O . ALA A 1 193 ? -31.871 13.680 10.848 1.00 98.75 193 ALA A O 1
ATOM 1573 N N . ASP A 1 194 ? -33.938 14.480 11.254 1.00 98.50 194 ASP A N 1
ATOM 1574 C CA . ASP A 1 194 ? -34.362 14.507 9.845 1.00 98.50 194 ASP A CA 1
ATOM 1575 C C . ASP A 1 194 ? -33.514 15.465 9.025 1.00 98.50 194 ASP A C 1
ATOM 1577 O O . ASP A 1 194 ? -32.991 15.102 7.984 1.00 98.50 194 ASP A O 1
ATOM 1581 N N . LYS A 1 195 ? -33.276 16.664 9.547 1.00 98.38 195 LYS A N 1
ATOM 1582 C CA . LYS A 1 195 ? -32.477 17.669 8.852 1.00 98.38 195 LYS A CA 1
ATOM 1583 C C . LYS A 1 195 ? -31.015 17.263 8.664 1.00 98.38 195 LYS A C 1
ATOM 1585 O O . LYS A 1 195 ? -30.395 17.595 7.660 1.00 98.38 195 LYS A O 1
ATOM 1590 N N . LEU A 1 196 ? -30.449 16.581 9.657 1.00 98.50 196 LEU A N 1
ATOM 1591 C CA . LEU A 1 196 ? -29.096 16.036 9.597 1.00 98.50 196 LEU A CA 1
ATOM 1592 C C . LEU A 1 196 ? -29.002 14.899 8.575 1.00 98.50 196 LEU A C 1
ATOM 1594 O O . LEU A 1 196 ? -27.986 14.799 7.888 1.00 98.50 196 LEU A O 1
ATOM 1598 N N . GLU A 1 197 ? -30.032 14.056 8.478 1.00 98.06 197 GLU A N 1
ATOM 1599 C CA . GLU A 1 197 ? -30.110 13.000 7.466 1.00 98.06 197 GLU A CA 1
ATOM 1600 C C . GLU A 1 197 ? -30.266 13.584 6.058 1.00 98.06 197 GLU A C 1
ATOM 1602 O O . GLU A 1 197 ? -29.465 13.254 5.188 1.00 98.06 197 GLU A O 1
ATOM 1607 N N . GLU A 1 198 ? -31.174 14.545 5.870 1.00 97.69 198 GLU A N 1
ATOM 1608 C CA . GLU A 1 198 ? -31.406 15.239 4.595 1.00 97.69 198 GLU A CA 1
ATOM 1609 C C . GLU A 1 198 ? -30.144 15.924 4.045 1.00 97.69 198 GLU A C 1
ATOM 1611 O O . GLU A 1 198 ? -29.972 16.038 2.831 1.00 97.69 198 GLU A O 1
ATOM 1616 N N . GLN A 1 199 ? -29.261 16.406 4.926 1.00 97.81 199 GLN A N 1
ATOM 1617 C CA . GLN A 1 199 ? -28.009 17.063 4.542 1.00 97.81 199 GLN A CA 1
ATOM 1618 C C . GLN A 1 199 ? -26.810 16.111 4.432 1.00 97.81 199 GLN A C 1
ATOM 1620 O O . GLN A 1 199 ? -25.741 16.561 4.022 1.00 97.81 199 GLN A O 1
ATOM 1625 N N . ALA A 1 200 ? -26.941 14.831 4.797 1.00 97.25 200 ALA A N 1
ATOM 1626 C CA . ALA A 1 200 ? -25.860 13.850 4.710 1.00 97.25 200 ALA A CA 1
ATOM 1627 C C . ALA A 1 200 ? -25.594 13.402 3.258 1.00 97.25 200 ALA A C 1
ATOM 1629 O O . ALA A 1 200 ? -26.335 13.729 2.330 1.00 97.25 200 ALA A O 1
ATOM 1630 N N . TYR A 1 201 ? -24.528 12.625 3.036 1.00 97.00 201 TYR A N 1
ATOM 1631 C CA . TYR A 1 201 ? -24.518 11.750 1.857 1.00 97.00 201 TYR A CA 1
ATOM 1632 C C . TYR A 1 201 ? -25.548 10.635 2.043 1.00 97.00 201 TYR A C 1
ATOM 1634 O O . TYR A 1 201 ? -25.778 10.186 3.168 1.00 97.00 201 TYR A O 1
ATOM 1642 N N . ASP A 1 202 ? -26.126 10.165 0.938 1.00 96.00 202 ASP A N 1
ATOM 1643 C CA . ASP A 1 202 ? -27.077 9.051 0.930 1.00 96.00 202 ASP A CA 1
ATOM 1644 C C . ASP A 1 202 ? -26.350 7.716 1.159 1.00 96.00 202 ASP A C 1
ATOM 1646 O O . ASP A 1 202 ? -26.191 6.889 0.262 1.00 96.00 202 ASP A O 1
ATOM 1650 N N . TRP A 1 203 ? -25.851 7.522 2.380 1.00 97.25 203 TRP A N 1
ATOM 1651 C CA . TRP A 1 203 ? -25.101 6.332 2.769 1.00 97.25 203 TRP A CA 1
ATOM 1652 C C . TRP A 1 203 ? -25.916 5.050 2.595 1.00 97.25 203 TRP A C 1
ATOM 1654 O O . TRP A 1 203 ? -25.336 4.012 2.282 1.00 97.25 203 TRP A O 1
ATOM 1664 N N . THR A 1 204 ? -27.245 5.109 2.739 1.00 97.06 204 THR A N 1
ATOM 1665 C CA . THR A 1 204 ? -28.122 3.963 2.470 1.00 97.06 204 THR A CA 1
ATOM 1666 C C . THR A 1 204 ? -27.985 3.526 1.018 1.00 97.06 204 THR A C 1
ATOM 1668 O O . THR A 1 204 ? -27.709 2.352 0.761 1.00 97.06 204 THR A O 1
ATOM 1671 N N . ASN A 1 205 ? -28.126 4.452 0.066 1.00 95.44 205 ASN A N 1
ATOM 1672 C CA . ASN A 1 205 ? -27.977 4.148 -1.352 1.00 95.44 205 ASN A CA 1
ATOM 1673 C C . ASN A 1 205 ? -26.548 3.707 -1.701 1.00 95.44 205 ASN A C 1
ATOM 1675 O O . ASN A 1 205 ? -26.380 2.697 -2.386 1.00 95.44 205 ASN A O 1
ATOM 1679 N N . ILE A 1 206 ? -25.537 4.407 -1.169 1.00 95.50 206 ILE A N 1
ATOM 1680 C CA . ILE A 1 206 ? -24.117 4.117 -1.421 1.00 95.50 206 ILE A CA 1
ATOM 1681 C C . ILE A 1 206 ? -23.767 2.680 -1.053 1.00 95.50 206 ILE A C 1
ATOM 1683 O O . ILE A 1 206 ? -23.207 1.945 -1.866 1.00 95.50 206 ILE A O 1
ATOM 1687 N N . LEU A 1 207 ? -24.132 2.263 0.158 1.00 95.88 207 LEU A N 1
ATOM 1688 C CA . LEU A 1 207 ? -23.813 0.933 0.667 1.00 95.88 207 LEU A CA 1
ATOM 1689 C C . LEU A 1 207 ? -24.633 -0.160 -0.025 1.00 95.88 207 LEU A C 1
ATOM 1691 O O . LEU A 1 207 ? -24.106 -1.235 -0.308 1.00 95.88 207 LEU A O 1
ATOM 1695 N N . THR A 1 208 ? -25.908 0.115 -0.313 1.00 94.44 208 THR A N 1
ATOM 1696 C CA . THR A 1 208 ? -26.836 -0.858 -0.912 1.00 94.44 208 THR A CA 1
ATOM 1697 C C . THR A 1 208 ? -26.499 -1.161 -2.370 1.00 94.44 208 THR A C 1
ATOM 1699 O O . THR A 1 208 ? -26.618 -2.309 -2.784 1.00 94.44 208 THR A O 1
ATOM 1702 N N . HIS A 1 209 ? -26.060 -0.164 -3.141 1.00 87.12 209 HIS A N 1
ATOM 1703 C CA . HIS A 1 209 ? -25.809 -0.304 -4.584 1.00 87.12 209 HIS A CA 1
ATOM 1704 C C . HIS A 1 209 ? -24.323 -0.255 -4.958 1.00 87.12 209 HIS A C 1
ATOM 1706 O O . HIS A 1 209 ? -23.984 -0.171 -6.138 1.00 87.12 209 HIS A O 1
ATOM 1712 N N . ASN A 1 210 ? -23.444 -0.309 -3.953 1.00 88.81 210 ASN A N 1
ATOM 1713 C CA . ASN A 1 210 ? -21.996 -0.219 -4.116 1.00 88.81 210 ASN A CA 1
ATOM 1714 C C . ASN A 1 210 ? -21.561 1.019 -4.925 1.00 88.81 210 ASN A C 1
ATOM 1716 O O . ASN A 1 210 ? -20.758 0.940 -5.851 1.00 88.81 210 ASN A O 1
ATOM 1720 N N . SER A 1 211 ? -22.141 2.177 -4.608 1.00 88.00 211 SER A N 1
ATOM 1721 C CA . SER A 1 211 ? -22.029 3.386 -5.433 1.00 88.00 211 SER A CA 1
ATOM 1722 C C . SER A 1 211 ? -20.893 4.322 -4.992 1.00 88.00 211 SER A C 1
ATOM 1724 O O . SER A 1 211 ? -20.909 5.511 -5.305 1.00 88.00 211 SER A O 1
ATOM 1726 N N . PHE A 1 212 ? -19.903 3.821 -4.242 1.00 84.69 212 PHE A N 1
ATOM 1727 C CA . PHE A 1 212 ? -18.781 4.621 -3.722 1.00 84.69 212 PHE A CA 1
ATOM 1728 C C . PHE A 1 212 ? -18.013 5.367 -4.825 1.00 84.69 212 PHE A C 1
ATOM 1730 O O . PHE A 1 212 ? -17.507 6.465 -4.596 1.00 84.69 212 PHE A O 1
ATOM 1737 N N . ASN A 1 213 ? -17.974 4.798 -6.032 1.00 72.50 213 ASN A N 1
ATOM 1738 C CA . ASN A 1 213 ? -17.260 5.357 -7.180 1.00 72.50 213 ASN A CA 1
ATOM 1739 C C . ASN A 1 213 ? -18.109 6.314 -8.037 1.00 72.50 213 ASN A C 1
ATOM 1741 O O . ASN A 1 213 ? -17.564 7.027 -8.880 1.00 72.50 213 ASN A O 1
ATOM 1745 N N . ASP A 1 214 ? -19.420 6.413 -7.788 1.00 79.00 214 ASP A N 1
ATOM 1746 C CA . ASP A 1 214 ? -20.325 7.292 -8.547 1.00 79.00 214 ASP A CA 1
ATOM 1747 C C . ASP A 1 214 ? -20.035 8.784 -8.305 1.00 79.00 214 ASP A C 1
ATOM 1749 O O . ASP A 1 214 ? -20.472 9.649 -9.066 1.00 79.00 214 ASP A O 1
ATOM 1753 N N . PHE A 1 215 ? -19.257 9.098 -7.266 1.00 77.38 215 PHE A N 1
ATOM 1754 C CA . PHE A 1 215 ? -18.917 10.462 -6.860 1.00 77.38 215 PHE A CA 1
ATOM 1755 C C . PHE A 1 215 ? -17.672 11.031 -7.561 1.00 77.38 215 PHE A C 1
ATOM 1757 O O . PHE A 1 215 ? -17.265 12.166 -7.296 1.00 77.38 215 PHE A O 1
ATOM 1764 N N . GLY A 1 216 ? -17.051 10.278 -8.477 1.00 68.81 216 GLY A N 1
ATOM 1765 C CA . GLY A 1 216 ? -15.912 10.738 -9.273 1.00 68.81 216 GLY A CA 1
ATOM 1766 C C . GLY A 1 216 ? -14.756 11.267 -8.413 1.00 68.81 216 GLY A C 1
ATOM 1767 O O . GLY A 1 216 ? -14.082 10.507 -7.719 1.00 68.81 216 GLY A O 1
ATOM 1768 N N . LYS A 1 217 ? -14.508 12.583 -8.466 1.00 72.44 217 LYS A N 1
ATOM 1769 C CA . LYS A 1 217 ? -13.415 13.255 -7.732 1.00 72.44 217 LYS A CA 1
ATOM 1770 C C . LYS A 1 217 ? -13.780 13.701 -6.314 1.00 72.44 217 LYS A C 1
ATOM 1772 O O . LYS A 1 217 ? -12.948 14.295 -5.632 1.00 72.44 217 LYS A O 1
ATOM 1777 N N . GLU A 1 218 ? -15.016 13.492 -5.870 1.00 82.94 218 GLU A N 1
ATOM 1778 C CA . GLU A 1 218 ? -15.416 13.900 -4.526 1.00 82.94 218 GLU A CA 1
ATOM 1779 C C . GLU A 1 218 ? -14.697 13.043 -3.477 1.00 82.94 218 GLU A C 1
ATOM 1781 O O . GLU A 1 218 ? -14.768 11.817 -3.494 1.00 82.94 218 GLU A O 1
ATOM 1786 N N . PHE A 1 219 ? -13.977 13.698 -2.565 1.00 87.50 219 PHE A N 1
ATOM 1787 C CA . PHE A 1 219 ? -13.099 13.041 -1.594 1.00 87.50 219 PHE A CA 1
ATOM 1788 C C . PHE A 1 219 ? -13.882 12.232 -0.549 1.00 87.50 219 PHE A C 1
ATOM 1790 O O . PHE A 1 219 ? -13.548 11.095 -0.233 1.00 87.50 219 PHE A O 1
ATOM 1797 N N . PHE A 1 220 ? -14.936 12.823 0.014 1.00 93.06 220 PHE A N 1
ATOM 1798 C CA . PHE A 1 220 ? -15.491 12.369 1.288 1.00 93.06 220 PHE A CA 1
ATOM 1799 C C . PHE A 1 220 ? -16.231 11.024 1.254 1.00 93.06 220 PHE A C 1
ATOM 1801 O O . PHE A 1 220 ? -16.034 10.269 2.208 1.00 93.06 220 PHE A O 1
ATOM 1808 N N . PRO A 1 221 ? -17.032 10.688 0.222 1.00 91.50 221 PRO A N 1
ATOM 1809 C CA . PRO A 1 221 ? -17.748 9.407 0.164 1.00 91.50 221 PRO A CA 1
ATOM 1810 C C . PRO A 1 221 ? -16.837 8.187 -0.017 1.00 91.50 221 PRO A C 1
ATOM 1812 O O . PRO A 1 221 ? -17.213 7.091 0.385 1.00 91.50 221 PRO A O 1
ATOM 1815 N N . LYS A 1 222 ? -15.642 8.381 -0.593 1.00 88.81 222 LYS A N 1
ATOM 1816 C CA . LYS A 1 222 ? -14.645 7.328 -0.863 1.00 88.81 222 LYS A CA 1
ATOM 1817 C C . LYS A 1 222 ? -13.417 7.373 0.058 1.00 88.81 222 LYS A C 1
ATOM 1819 O O . LYS A 1 222 ? -12.519 6.541 -0.064 1.00 88.81 222 LYS A O 1
ATOM 1824 N N . HIS A 1 223 ? -13.381 8.323 0.994 1.00 92.81 223 HIS A N 1
ATOM 1825 C CA . HIS A 1 223 ? -12.300 8.454 1.965 1.00 92.81 223 HIS A CA 1
ATOM 1826 C C . HIS A 1 223 ? -12.341 7.309 2.988 1.00 92.81 223 HIS A C 1
ATOM 1828 O O . HIS A 1 223 ? -13.346 7.125 3.680 1.00 92.81 223 HIS A O 1
ATOM 1834 N N . ASN A 1 224 ? -11.240 6.573 3.130 1.00 91.56 224 ASN A N 1
ATOM 1835 C CA . ASN A 1 224 ? -11.161 5.307 3.856 1.00 91.56 224 ASN A CA 1
ATOM 1836 C C . ASN A 1 224 ? -11.531 5.410 5.344 1.00 91.56 224 ASN A C 1
ATOM 1838 O O . ASN A 1 224 ? -11.962 4.420 5.919 1.00 91.56 224 ASN A O 1
ATOM 1842 N N . VAL A 1 225 ? -11.419 6.586 5.972 1.00 94.75 225 VAL A N 1
ATOM 1843 C CA . VAL A 1 225 ? -11.906 6.796 7.351 1.00 94.75 225 VAL A CA 1
ATOM 1844 C C . VAL A 1 225 ? -13.395 7.145 7.378 1.00 94.75 225 VAL A C 1
ATOM 1846 O O . VAL A 1 225 ? -14.132 6.724 8.268 1.00 94.75 225 VAL A O 1
ATOM 1849 N N . ASN A 1 226 ? -13.864 7.911 6.388 1.00 95.81 226 ASN A N 1
ATOM 1850 C CA . ASN A 1 226 ? -15.269 8.318 6.316 1.00 95.81 226 ASN A CA 1
ATOM 1851 C C . ASN A 1 226 ? -16.180 7.152 5.977 1.00 95.81 226 ASN A C 1
ATOM 1853 O O . ASN A 1 226 ? -17.306 7.141 6.449 1.00 95.81 226 ASN A O 1
ATOM 1857 N N . VAL A 1 227 ? -15.701 6.180 5.205 1.00 95.75 227 VAL A N 1
ATOM 1858 C CA . VAL A 1 227 ? -16.462 4.977 4.866 1.00 95.75 227 VAL A CA 1
ATOM 1859 C C . VAL A 1 227 ? -16.876 4.199 6.130 1.00 95.75 227 VAL A C 1
ATOM 1861 O O . VAL A 1 227 ? -18.080 4.116 6.367 1.00 95.75 227 VAL A O 1
ATOM 1864 N N . PRO A 1 228 ? -15.966 3.725 7.013 1.00 94.88 228 PRO A N 1
ATOM 1865 C CA . PRO A 1 228 ? -16.339 3.081 8.269 1.00 94.88 228 PRO A CA 1
ATOM 1866 C C . PRO A 1 228 ? -17.279 3.936 9.123 1.00 94.88 228 PRO A C 1
ATOM 1868 O O . PRO A 1 228 ? -18.221 3.408 9.706 1.00 94.88 228 PRO A O 1
ATOM 1871 N N . GLN A 1 229 ? -17.079 5.255 9.189 1.00 94.38 229 GLN A N 1
ATOM 1872 C CA . GLN A 1 229 ? -17.961 6.140 9.965 1.00 94.38 229 GLN A CA 1
ATOM 1873 C C . GLN A 1 229 ? -19.344 6.323 9.329 1.00 94.38 229 GLN A C 1
ATOM 1875 O O . GLN A 1 229 ? -20.347 6.382 10.038 1.00 94.38 229 GLN A O 1
ATOM 1880 N N . GLY A 1 230 ? -19.413 6.393 8.003 1.00 95.75 230 GLY A N 1
ATOM 1881 C CA . GLY A 1 230 ? -20.645 6.492 7.229 1.00 95.75 230 GLY A CA 1
ATOM 1882 C C . GLY A 1 230 ? -21.454 5.199 7.266 1.00 95.75 230 GLY A C 1
ATOM 1883 O O . GLY A 1 230 ? -22.680 5.248 7.317 1.00 95.75 230 GLY A O 1
ATOM 1884 N N . MET A 1 231 ? -20.791 4.040 7.357 1.00 96.00 231 MET A N 1
ATOM 1885 C CA . MET A 1 231 ? -21.434 2.719 7.391 1.00 96.00 231 MET A CA 1
ATOM 1886 C C . MET A 1 231 ? -22.483 2.563 8.497 1.00 96.00 231 MET A C 1
ATOM 1888 O O . MET A 1 231 ? -23.488 1.885 8.291 1.00 96.00 231 MET A O 1
ATOM 1892 N N . LYS A 1 232 ? -22.290 3.182 9.669 1.00 96.38 232 LYS A N 1
ATOM 1893 C CA . LYS A 1 232 ? -23.284 3.116 10.756 1.00 96.38 232 LYS A CA 1
ATOM 1894 C C . LYS A 1 232 ? -24.474 4.050 10.560 1.00 96.38 232 LYS A C 1
ATOM 1896 O O . LYS A 1 232 ? -25.480 3.859 11.239 1.00 96.38 232 LYS A O 1
ATOM 1901 N N . MET A 1 233 ? -24.387 5.049 9.678 1.00 97.50 233 MET A N 1
ATOM 1902 C CA . MET A 1 233 ? -25.426 6.072 9.528 1.00 97.50 233 MET A CA 1
ATOM 1903 C C . MET A 1 233 ? -26.797 5.461 9.183 1.00 97.50 233 MET A C 1
ATOM 1905 O O . MET A 1 233 ? -27.743 5.762 9.919 1.00 97.50 233 MET A O 1
ATOM 1909 N N . PRO A 1 234 ? -26.932 4.540 8.203 1.00 98.25 234 PRO A N 1
ATOM 1910 C CA . PRO A 1 234 ? -28.225 3.923 7.904 1.00 98.25 234 PRO A CA 1
ATOM 1911 C C . PRO A 1 234 ? -28.797 3.135 9.079 1.00 98.25 234 PRO A C 1
ATOM 1913 O O . PRO A 1 234 ? -29.957 3.310 9.432 1.00 98.25 234 PRO A O 1
ATOM 1916 N N . ALA A 1 235 ? -27.978 2.339 9.773 1.00 98.12 235 ALA A N 1
ATOM 1917 C CA . ALA A 1 235 ? -28.436 1.600 10.948 1.00 98.12 235 ALA A CA 1
ATOM 1918 C C . ALA A 1 235 ? -28.869 2.541 12.085 1.00 98.12 235 ALA A C 1
ATOM 1920 O O . ALA A 1 235 ? -29.888 2.304 12.731 1.00 98.12 235 ALA A O 1
ATOM 1921 N N . ILE A 1 236 ? -28.141 3.640 12.310 1.00 98.44 236 ILE A N 1
ATOM 1922 C CA . ILE A 1 236 ? -28.540 4.668 13.273 1.00 98.44 236 ILE A CA 1
ATOM 1923 C C . ILE A 1 236 ? -29.907 5.225 12.884 1.00 98.44 236 ILE A C 1
ATOM 1925 O O . ILE A 1 236 ? -30.823 5.162 13.704 1.00 98.44 236 ILE A O 1
ATOM 1929 N N . TYR A 1 237 ? -30.067 5.716 11.654 1.00 98.44 237 TYR A N 1
ATOM 1930 C CA . TYR A 1 237 ? -31.291 6.382 11.213 1.00 98.44 237 TYR A CA 1
ATOM 1931 C C . TYR A 1 237 ? -32.480 5.427 11.022 1.00 98.44 237 TYR A C 1
ATOM 1933 O O . TYR A 1 237 ? -33.622 5.836 11.244 1.00 98.44 237 TYR A O 1
ATOM 1941 N N . TYR A 1 238 ? -32.235 4.137 10.758 1.00 98.50 238 TYR A N 1
ATOM 1942 C CA . TYR A 1 238 ? -33.244 3.068 10.740 1.00 98.50 238 TYR A CA 1
ATOM 1943 C C . TYR A 1 238 ? -34.116 3.079 11.998 1.00 98.50 238 TYR A C 1
ATOM 1945 O O . TYR A 1 238 ? -35.322 2.831 11.919 1.00 98.50 238 TYR A O 1
ATOM 1953 N N . GLN A 1 239 ? -33.542 3.459 13.148 1.00 98.06 239 GLN A N 1
ATOM 1954 C CA . GLN A 1 239 ? -34.296 3.592 14.391 1.00 98.06 239 GLN A CA 1
ATOM 1955 C C . GLN A 1 239 ? -35.496 4.536 14.254 1.00 98.06 239 GLN A C 1
ATOM 1957 O O . GLN A 1 239 ? -36.541 4.285 14.848 1.00 98.06 239 GLN A O 1
ATOM 1962 N N . LYS A 1 240 ? -35.375 5.598 13.453 1.00 98.00 240 LYS A N 1
ATOM 1963 C CA . LYS A 1 240 ? -36.454 6.546 13.168 1.00 98.00 240 LYS A CA 1
ATOM 1964 C C . LYS A 1 240 ? -37.200 6.213 11.878 1.00 98.00 240 LYS A C 1
ATOM 1966 O O . LYS A 1 240 ? -38.429 6.265 11.871 1.00 98.00 240 LYS A O 1
ATOM 1971 N N . SER A 1 241 ? -36.481 5.910 10.798 1.00 97.69 241 SER A N 1
ATOM 1972 C CA . SER A 1 241 ? -37.064 5.738 9.462 1.00 97.69 241 SER A CA 1
ATOM 1973 C C . SER A 1 241 ? -37.919 4.475 9.347 1.00 97.69 241 SER A C 1
ATOM 1975 O O . SER A 1 241 ? -38.901 4.460 8.604 1.00 97.69 241 SER A O 1
ATOM 1977 N N . LYS A 1 242 ? -37.546 3.416 10.084 1.00 97.12 242 LYS A N 1
ATOM 1978 C CA . LYS A 1 242 ? -38.137 2.067 10.036 1.00 97.12 242 LYS A CA 1
ATOM 1979 C C . LYS A 1 242 ? -38.096 1.434 8.639 1.00 97.12 242 LYS A C 1
ATOM 1981 O O . LYS A 1 242 ? -38.797 0.454 8.387 1.00 97.12 242 LYS A O 1
ATOM 1986 N N . LYS A 1 243 ? -37.304 1.991 7.717 1.00 97.75 243 LYS A N 1
ATOM 1987 C CA . LYS A 1 243 ? -37.186 1.500 6.342 1.00 97.75 243 LYS A CA 1
ATOM 1988 C C . LYS A 1 243 ? -36.266 0.288 6.315 1.00 97.75 243 LYS A C 1
ATOM 1990 O O . LYS A 1 243 ? -35.166 0.321 6.854 1.00 97.75 243 LYS A O 1
ATOM 1995 N N . GLN A 1 244 ? -36.692 -0.765 5.626 1.00 96.50 244 GLN A N 1
ATOM 1996 C CA . GLN A 1 244 ? -35.893 -1.982 5.495 1.00 96.50 244 GLN A CA 1
ATOM 1997 C C . GLN A 1 244 ? -34.552 -1.729 4.780 1.00 96.50 244 GLN A C 1
ATOM 1999 O O . GLN A 1 244 ? -33.547 -2.305 5.179 1.00 96.50 244 GLN A O 1
ATOM 2004 N N . ALA A 1 245 ? -34.518 -0.810 3.807 1.00 96.44 245 ALA A N 1
ATOM 2005 C CA . ALA A 1 245 ? -33.289 -0.427 3.108 1.00 96.44 245 ALA A CA 1
ATOM 2006 C C . ALA A 1 245 ? -32.197 0.077 4.071 1.00 96.44 245 ALA A C 1
ATOM 2008 O O . ALA A 1 245 ? -31.058 -0.373 3.996 1.00 96.44 245 ALA A O 1
ATOM 2009 N N . ASP A 1 246 ? -32.554 0.927 5.041 1.00 97.75 246 ASP A N 1
ATOM 2010 C CA . ASP A 1 246 ? -31.599 1.451 6.028 1.00 97.75 246 ASP A CA 1
ATOM 2011 C C . ASP A 1 246 ? -31.057 0.342 6.949 1.00 97.75 246 ASP A C 1
ATOM 2013 O O . ASP A 1 246 ? -29.898 0.370 7.364 1.00 97.75 246 ASP A O 1
ATOM 2017 N N . LYS A 1 247 ? -31.888 -0.669 7.246 1.00 96.81 247 LYS A N 1
ATOM 2018 C CA . LYS A 1 247 ? -31.510 -1.840 8.050 1.00 96.81 247 LYS A CA 1
ATOM 2019 C C . LYS A 1 247 ? -30.516 -2.750 7.320 1.00 96.81 247 LYS A C 1
ATOM 2021 O O . LYS A 1 247 ? -29.599 -3.279 7.942 1.00 96.81 247 LYS A O 1
ATOM 2026 N N . GLU A 1 248 ? -30.731 -2.974 6.026 1.00 97.06 248 GLU A N 1
ATOM 2027 C CA . GLU A 1 248 ? -29.952 -3.910 5.202 1.00 97.06 248 GLU A CA 1
ATOM 2028 C C . GLU A 1 248 ? -28.639 -3.304 4.691 1.00 97.06 248 GLU A C 1
ATOM 2030 O O . GLU A 1 248 ? -27.669 -4.037 4.481 1.00 97.06 248 GLU A O 1
ATOM 2035 N N . ALA A 1 249 ? -28.584 -1.973 4.558 1.00 97.94 249 ALA A N 1
ATOM 2036 C CA . ALA A 1 249 ? -27.457 -1.239 3.992 1.00 97.94 249 ALA A CA 1
ATOM 2037 C C . ALA A 1 249 ? -26.107 -1.603 4.626 1.00 97.94 249 ALA A C 1
ATOM 2039 O O . ALA A 1 249 ? -25.131 -1.782 3.905 1.00 97.94 249 ALA A O 1
ATOM 2040 N N . PHE A 1 250 ? -26.031 -1.778 5.951 1.00 97.38 250 PHE A N 1
ATOM 2041 C CA . PHE A 1 250 ? -24.767 -2.132 6.607 1.00 97.38 250 PHE A CA 1
ATOM 2042 C C . PHE A 1 250 ? -24.215 -3.484 6.131 1.00 97.38 250 PHE A C 1
ATOM 2044 O O . PHE A 1 250 ? -23.035 -3.591 5.798 1.00 97.38 250 PHE A O 1
ATOM 2051 N N . ALA A 1 251 ? -25.058 -4.521 6.091 1.00 96.75 251 ALA A N 1
ATOM 2052 C CA . ALA A 1 251 ? -24.630 -5.864 5.709 1.00 96.75 251 ALA A CA 1
ATOM 2053 C C . ALA A 1 251 ? -24.226 -5.927 4.229 1.00 96.75 251 ALA A C 1
ATOM 2055 O O . ALA A 1 251 ? -23.208 -6.541 3.908 1.00 96.75 251 ALA A O 1
ATOM 2056 N N . LEU A 1 252 ? -24.986 -5.252 3.357 1.00 96.25 252 LEU A N 1
ATOM 2057 C CA . LEU A 1 252 ? -24.684 -5.132 1.928 1.00 96.25 252 LEU A CA 1
ATOM 2058 C C . LEU A 1 252 ? -23.393 -4.343 1.696 1.00 96.25 252 LEU A C 1
ATOM 2060 O O . LEU A 1 252 ? -22.484 -4.834 1.037 1.00 96.25 252 LEU A O 1
ATOM 2064 N N . GLY A 1 253 ? -23.263 -3.171 2.317 1.00 96.12 253 GLY A N 1
ATOM 2065 C CA . GLY A 1 253 ? -22.068 -2.338 2.217 1.00 96.12 253 GLY A CA 1
ATOM 2066 C C . GLY A 1 253 ? -20.815 -3.036 2.731 1.00 96.12 253 GLY A C 1
ATOM 2067 O O . GLY A 1 253 ? -19.779 -2.986 2.079 1.00 96.12 253 GLY A O 1
ATOM 2068 N N . ARG A 1 254 ? -20.906 -3.760 3.854 1.00 96.12 254 ARG A N 1
ATOM 2069 C CA . ARG A 1 254 ? -19.813 -4.608 4.350 1.00 96.12 254 ARG A CA 1
ATOM 2070 C C . ARG A 1 254 ? -19.419 -5.674 3.326 1.00 96.12 254 ARG A C 1
ATOM 2072 O O . ARG A 1 254 ? -18.230 -5.880 3.114 1.00 96.12 254 ARG A O 1
ATOM 2079 N N . ALA A 1 255 ? -20.388 -6.350 2.709 1.00 93.69 255 ALA A N 1
ATOM 2080 C CA . ALA A 1 255 ? -20.108 -7.365 1.696 1.00 93.69 255 ALA A CA 1
ATOM 2081 C C . ALA A 1 255 ? -19.411 -6.757 0.469 1.00 93.69 255 ALA A C 1
ATOM 2083 O O . ALA A 1 255 ? -18.389 -7.284 0.044 1.00 93.69 255 ALA A O 1
ATOM 2084 N N . HIS A 1 256 ? -19.901 -5.620 -0.030 1.00 90.88 256 HIS A N 1
ATOM 2085 C CA . HIS A 1 256 ? -19.287 -4.882 -1.136 1.00 90.88 256 HIS A CA 1
ATOM 2086 C C . HIS A 1 256 ? -17.856 -4.431 -0.817 1.00 90.88 256 HIS A C 1
ATOM 2088 O O . HIS A 1 256 ? -16.929 -4.725 -1.564 1.00 90.88 256 HIS A O 1
ATOM 2094 N N . LEU A 1 257 ? -17.646 -3.797 0.339 1.00 92.75 257 LEU A N 1
ATOM 2095 C CA . LEU A 1 257 ? -16.329 -3.320 0.761 1.00 92.75 257 LEU A CA 1
ATOM 2096 C C . LEU A 1 257 ? -15.326 -4.462 0.941 1.00 92.75 257 LEU A C 1
ATOM 2098 O O . LEU A 1 257 ? -14.181 -4.339 0.516 1.00 92.75 257 LEU A O 1
ATOM 2102 N N . MET A 1 258 ? -15.736 -5.587 1.532 1.00 91.62 258 MET A N 1
ATOM 2103 C CA . MET A 1 258 ? -14.858 -6.755 1.650 1.00 91.62 258 MET A CA 1
ATOM 2104 C C . MET A 1 258 ? -14.603 -7.425 0.294 1.00 91.62 258 MET A C 1
ATOM 2106 O O . MET A 1 258 ? -13.509 -7.940 0.060 1.00 91.62 258 MET A O 1
ATOM 2110 N N . HIS A 1 259 ? -15.579 -7.397 -0.614 1.00 86.12 259 HIS A N 1
ATOM 2111 C CA . HIS A 1 259 ? -15.418 -7.908 -1.969 1.00 86.12 259 HIS A CA 1
ATOM 2112 C C . HIS A 1 259 ? -14.442 -7.066 -2.804 1.00 86.12 259 HIS A C 1
ATOM 2114 O O . HIS A 1 259 ? -13.600 -7.645 -3.483 1.00 86.12 259 HIS A O 1
ATOM 2120 N N . ASP A 1 260 ? -14.487 -5.738 -2.727 1.00 80.31 260 ASP A N 1
ATOM 2121 C CA . ASP A 1 260 ? -13.679 -4.871 -3.603 1.00 80.31 260 ASP A CA 1
ATOM 2122 C C . ASP A 1 260 ? -12.365 -4.410 -2.955 1.00 80.31 260 ASP A C 1
ATOM 2124 O O . ASP A 1 260 ? -11.379 -4.115 -3.634 1.00 80.31 260 ASP A O 1
ATOM 2128 N N . HIS A 1 261 ? -12.328 -4.332 -1.625 1.00 87.94 261 HIS A N 1
ATOM 2129 C CA . HIS A 1 261 ? -11.240 -3.691 -0.879 1.00 87.94 261 HIS A CA 1
ATOM 2130 C C . HIS A 1 261 ? -10.777 -4.485 0.347 1.00 87.94 261 HIS A C 1
ATOM 2132 O O . HIS A 1 261 ? -9.905 -4.014 1.077 1.00 87.94 261 HIS A O 1
ATOM 2138 N N . GLY A 1 262 ? -11.359 -5.657 0.609 1.00 91.31 262 GLY A N 1
ATOM 2139 C CA . GLY A 1 262 ? -11.103 -6.430 1.821 1.00 91.31 262 GLY A CA 1
ATOM 2140 C C . GLY A 1 262 ? -9.644 -6.846 1.990 1.00 91.31 262 GLY A C 1
ATOM 2141 O O . GLY A 1 262 ? -8.978 -7.212 1.024 1.00 91.31 262 GLY A O 1
ATOM 2142 N N . GLN A 1 263 ? -9.176 -6.804 3.235 1.00 93.25 263 GLN A N 1
ATOM 2143 C CA . GLN A 1 263 ? -7.876 -7.316 3.669 1.00 93.25 263 GLN A CA 1
ATOM 2144 C C . GLN A 1 263 ? -8.060 -8.416 4.729 1.00 93.25 263 GLN A C 1
ATOM 2146 O O . GLN A 1 263 ? -9.117 -8.453 5.383 1.00 93.25 263 GLN A O 1
ATOM 2151 N N . PRO A 1 264 ? -7.052 -9.288 4.943 1.00 95.75 264 PRO A N 1
ATOM 2152 C CA . PRO A 1 264 ? -7.144 -10.410 5.878 1.00 95.75 264 PRO A CA 1
ATOM 2153 C C . PRO A 1 264 ? -7.606 -10.019 7.287 1.00 95.75 264 PRO A C 1
ATOM 2155 O O . PRO A 1 264 ? -8.291 -10.789 7.956 1.00 95.75 264 PRO A O 1
ATOM 2158 N N . GLU A 1 265 ? -7.275 -8.811 7.747 1.00 94.50 265 GLU A N 1
ATOM 2159 C CA . GLU A 1 265 ? -7.582 -8.312 9.089 1.00 94.50 265 GLU A CA 1
ATOM 2160 C C . GLU A 1 265 ? -9.071 -7.959 9.293 1.00 94.50 265 GLU A C 1
ATOM 2162 O O . GLU A 1 265 ? -9.466 -7.585 10.399 1.00 94.50 265 GLU A O 1
ATOM 2167 N N . GLY A 1 266 ? -9.915 -8.123 8.265 1.00 93.44 266 GLY A N 1
ATOM 2168 C CA . GLY A 1 266 ? -11.378 -8.079 8.377 1.00 93.44 266 GLY A CA 1
ATOM 2169 C C . GLY A 1 266 ? -12.024 -6.735 8.036 1.00 93.44 266 GLY A C 1
ATOM 2170 O O . GLY A 1 266 ? -13.170 -6.490 8.421 1.00 93.44 266 GLY A O 1
ATOM 2171 N N . MET A 1 267 ? -11.319 -5.854 7.326 1.00 95.31 267 MET A N 1
ATOM 2172 C CA . MET A 1 267 ? -11.869 -4.582 6.851 1.00 95.31 267 MET A CA 1
ATOM 2173 C C . MET A 1 267 ? -11.271 -4.152 5.508 1.00 95.31 267 MET A C 1
ATOM 2175 O O . MET A 1 267 ? -10.304 -4.741 5.028 1.00 95.31 267 MET A O 1
ATOM 2179 N N . GLN A 1 268 ? -11.868 -3.128 4.902 1.00 93.44 268 GLN A N 1
ATOM 2180 C CA . GLN A 1 268 ? -11.400 -2.516 3.663 1.00 93.44 268 GLN A CA 1
ATOM 2181 C C . GLN A 1 268 ? -10.055 -1.797 3.827 1.00 93.44 268 GLN A C 1
ATOM 2183 O O . GLN A 1 268 ? -9.825 -1.108 4.822 1.00 93.44 268 GLN A O 1
ATOM 2188 N N . SER A 1 269 ? -9.191 -1.923 2.823 1.00 90.44 269 SER A N 1
ATOM 2189 C CA . SER A 1 269 ? -7.944 -1.171 2.701 1.00 90.44 269 SER A CA 1
ATOM 2190 C C . SER A 1 269 ? -8.187 0.267 2.235 1.00 90.44 269 SER A C 1
ATOM 2192 O O . SER A 1 269 ? -9.175 0.582 1.563 1.00 90.44 269 SER A O 1
ATOM 2194 N N . GLY A 1 270 ? -7.223 1.138 2.519 1.00 86.62 270 GLY A N 1
ATOM 2195 C CA . GLY A 1 270 ? -7.167 2.441 1.887 1.00 86.62 270 GLY A CA 1
ATOM 2196 C C . GLY A 1 270 ? -6.073 3.355 2.424 1.00 86.62 270 GLY A C 1
ATOM 2197 O O . GLY A 1 270 ? -5.924 3.549 3.634 1.00 86.62 270 GLY A O 1
ATOM 2198 N N . ASN A 1 271 ? -5.344 3.963 1.494 1.00 83.00 271 ASN A N 1
ATOM 2199 C CA . ASN A 1 271 ? -4.334 4.988 1.731 1.00 83.00 271 ASN A CA 1
ATOM 2200 C C . ASN A 1 271 ? -4.964 6.382 1.594 1.00 83.00 271 ASN A C 1
ATOM 2202 O O . ASN A 1 271 ? -4.678 7.110 0.644 1.00 83.00 271 ASN A O 1
ATOM 2206 N N . GLU A 1 272 ? -5.861 6.691 2.536 1.00 84.31 272 GLU A N 1
ATOM 2207 C CA . GLU A 1 272 ? -6.826 7.811 2.560 1.00 84.31 272 GLU A CA 1
ATOM 2208 C C . GLU A 1 272 ? -8.025 7.598 1.639 1.00 84.31 272 GLU A C 1
ATOM 2210 O O . GLU A 1 272 ? -9.136 7.950 2.007 1.00 84.31 272 GLU A O 1
ATOM 2215 N N . MET A 1 273 ? -7.859 6.933 0.498 1.00 85.81 273 MET A N 1
ATOM 2216 C CA . MET A 1 273 ? -8.968 6.478 -0.351 1.00 85.81 273 MET A CA 1
ATOM 2217 C C . MET A 1 273 ? -9.103 4.965 -0.293 1.00 85.81 273 MET A C 1
ATOM 2219 O O . MET A 1 273 ? -8.098 4.285 -0.098 1.00 85.81 273 MET A O 1
ATOM 2223 N N . LEU A 1 274 ? -10.316 4.439 -0.487 1.00 85.75 274 LEU A N 1
ATOM 2224 C CA . LEU A 1 274 ? -10.524 3.004 -0.724 1.00 85.75 274 LEU A CA 1
ATOM 2225 C C . LEU A 1 274 ? -9.545 2.499 -1.797 1.00 85.75 274 LEU A C 1
ATOM 2227 O O . LEU A 1 274 ? -9.464 3.081 -2.880 1.00 85.75 274 LEU A O 1
ATOM 2231 N N . GLY A 1 275 ? -8.768 1.457 -1.484 1.00 75.50 275 GLY A N 1
ATOM 2232 C CA . GLY A 1 275 ? -7.539 1.163 -2.234 1.00 75.50 275 GLY A CA 1
ATOM 2233 C C . GLY A 1 275 ? -7.390 -0.263 -2.772 1.00 75.50 275 GLY A C 1
ATOM 2234 O O . GLY A 1 275 ? -6.272 -0.680 -3.077 1.00 75.50 275 GLY A O 1
ATOM 2235 N N . GLY A 1 276 ? -8.488 -1.009 -2.915 1.00 80.31 276 GLY A N 1
ATOM 2236 C CA . GLY A 1 276 ? -8.487 -2.327 -3.570 1.00 80.31 276 GLY A CA 1
ATOM 2237 C C . GLY A 1 276 ? -7.946 -3.476 -2.708 1.00 80.31 276 GLY A C 1
ATOM 2238 O O . GLY A 1 276 ? -7.631 -3.317 -1.529 1.00 80.31 276 GLY A O 1
ATOM 2239 N N . LYS A 1 277 ? -7.827 -4.666 -3.300 1.00 82.69 277 LYS A N 1
ATOM 2240 C CA . LYS A 1 277 ? -7.372 -5.887 -2.604 1.00 82.69 277 LYS A CA 1
ATOM 2241 C C . LYS A 1 277 ? -5.857 -6.075 -2.545 1.00 82.69 277 LYS A C 1
ATOM 2243 O O . LYS A 1 277 ? -5.388 -7.021 -1.922 1.00 82.69 277 LYS A O 1
ATOM 2248 N N . SER A 1 278 ? -5.081 -5.199 -3.183 1.00 84.19 278 SER A N 1
ATOM 2249 C CA . SER A 1 278 ? -3.620 -5.299 -3.171 1.00 84.19 278 SER A CA 1
ATOM 2250 C C . SER A 1 278 ? -3.089 -5.373 -1.735 1.00 84.19 278 SER A C 1
ATOM 2252 O O . SER A 1 278 ? -3.459 -4.571 -0.879 1.00 84.19 278 SER A O 1
ATOM 2254 N N . SER A 1 279 ? -2.195 -6.324 -1.475 1.00 88.44 279 SER A N 1
ATOM 2255 C CA . SER A 1 279 ? -1.485 -6.478 -0.199 1.00 88.44 279 SER A CA 1
ATOM 2256 C C . SER A 1 279 ? -0.483 -5.343 0.056 1.00 88.44 279 SER A C 1
ATOM 2258 O O . SER A 1 279 ? 0.011 -5.191 1.175 1.00 88.44 279 SER A O 1
ATOM 2260 N N . LEU A 1 280 ? -0.208 -4.541 -0.983 1.00 80.88 280 LEU A N 1
ATOM 2261 C CA . LEU A 1 280 ? 0.518 -3.275 -0.919 1.00 80.88 280 LEU A CA 1
ATOM 2262 C C . LEU A 1 280 ? -0.342 -2.131 -0.387 1.00 80.88 280 LEU A C 1
ATOM 2264 O O . LEU A 1 280 ? 0.210 -1.102 -0.001 1.00 80.88 280 LEU A O 1
ATOM 2268 N N . THR A 1 281 ? -1.667 -2.221 -0.415 1.00 82.31 281 THR A N 1
ATOM 2269 C CA . THR A 1 281 ? -2.486 -1.083 -0.005 1.00 82.31 281 THR A CA 1
ATOM 2270 C C . THR A 1 281 ? -2.429 -0.922 1.510 1.00 82.31 281 THR A C 1
ATOM 2272 O O . THR A 1 281 ? -2.584 -1.875 2.268 1.00 82.31 281 THR A O 1
ATOM 2275 N N . GLY A 1 282 ? -2.168 0.308 1.955 1.00 81.75 282 GLY A N 1
ATOM 2276 C CA . GLY A 1 282 ? -2.161 0.644 3.372 1.00 81.75 282 GLY A CA 1
ATOM 2277 C C . GLY A 1 282 ? -3.560 0.590 3.987 1.00 81.75 282 GLY A C 1
ATOM 2278 O O . GLY A 1 282 ? -4.552 0.887 3.331 1.00 81.75 282 GLY A O 1
ATOM 2279 N N . LEU A 1 283 ? -3.626 0.267 5.269 1.00 91.50 283 LEU A N 1
ATOM 2280 C CA . LEU A 1 283 ? -4.787 0.379 6.133 1.00 91.50 283 LEU A CA 1
ATOM 2281 C C . LEU A 1 283 ? -4.506 1.474 7.164 1.00 91.50 283 LEU A C 1
ATOM 2283 O O . LEU A 1 283 ? -3.618 1.323 8.009 1.00 91.50 283 LEU A O 1
ATOM 2287 N N . GLU A 1 284 ? -5.223 2.592 7.051 1.00 95.38 284 GLU A N 1
ATOM 2288 C CA . GLU A 1 284 ? -5.054 3.754 7.927 1.00 95.38 284 GLU A CA 1
ATOM 2289 C C . GLU A 1 284 ? -5.519 3.476 9.368 1.00 95.38 284 GLU A C 1
ATOM 2291 O O . GLU A 1 284 ? -6.614 2.955 9.598 1.00 95.38 284 GLU A O 1
ATOM 2296 N N . MET A 1 285 ? -4.724 3.894 10.359 1.00 96.62 285 MET A N 1
ATOM 2297 C CA . MET A 1 285 ? -5.016 3.693 11.786 1.00 96.62 285 MET A CA 1
ATOM 2298 C C . MET A 1 285 ? -6.345 4.324 12.249 1.00 96.62 285 MET A C 1
ATOM 2300 O O . MET A 1 285 ? -7.026 3.746 13.098 1.00 96.62 285 MET A O 1
ATOM 2304 N N . CYS A 1 286 ? -6.763 5.473 11.701 1.00 96.94 286 CYS A N 1
ATOM 2305 C CA . CYS A 1 286 ? -8.086 6.042 11.993 1.00 96.94 286 CYS A CA 1
ATOM 2306 C C . CYS A 1 286 ? -9.214 5.097 11.566 1.00 96.94 286 CYS A C 1
ATOM 2308 O O . CYS A 1 286 ? -10.143 4.871 12.340 1.00 96.94 286 CYS A O 1
ATOM 2310 N N . SER A 1 287 ? -9.127 4.526 10.363 1.00 97.12 287 SER A N 1
ATOM 2311 C CA . SER A 1 287 ? -10.150 3.622 9.832 1.00 97.12 287 SER A CA 1
ATOM 2312 C C . SER A 1 287 ? -10.337 2.400 10.726 1.00 97.12 287 SER A C 1
ATOM 2314 O O . SER A 1 287 ? -11.468 1.972 10.930 1.00 97.12 287 SER A O 1
ATOM 2316 N N . ILE A 1 288 ? -9.251 1.877 11.308 1.00 98.06 288 ILE A N 1
ATOM 2317 C CA . ILE A 1 288 ? -9.280 0.725 12.222 1.00 98.06 288 ILE A CA 1
ATOM 2318 C C . ILE A 1 288 ? -10.197 1.004 13.417 1.00 98.06 288 ILE A C 1
ATOM 2320 O O . ILE A 1 288 ? -11.144 0.259 13.672 1.00 98.06 288 ILE A O 1
ATOM 2324 N N . VAL A 1 289 ? -9.943 2.091 14.150 1.00 98.12 289 VAL A N 1
ATOM 2325 C CA . VAL A 1 289 ? -10.712 2.391 15.369 1.00 98.12 289 VAL A CA 1
ATOM 2326 C C . VAL A 1 289 ? -12.132 2.858 15.059 1.00 98.12 289 VAL A C 1
ATOM 2328 O O . VAL A 1 289 ? -13.046 2.568 15.829 1.00 98.12 289 VAL A O 1
ATOM 2331 N N . GLU A 1 290 ? -12.347 3.531 13.929 1.00 97.81 290 GLU A N 1
ATOM 2332 C CA . GLU A 1 290 ? -13.688 3.936 13.499 1.00 97.81 290 GLU A CA 1
ATOM 2333 C C . GLU A 1 290 ? -14.524 2.738 13.023 1.00 97.81 290 GLU A C 1
ATOM 2335 O O . GLU A 1 290 ? -15.709 2.662 13.344 1.00 97.81 290 GLU A O 1
ATOM 2340 N N . GLN A 1 291 ? -13.924 1.752 12.343 1.00 98.12 291 GLN A N 1
ATOM 2341 C CA . GLN A 1 291 ? -14.600 0.498 12.000 1.00 98.12 291 GLN A CA 1
ATOM 2342 C C . GLN A 1 291 ? -14.996 -0.280 13.257 1.00 98.12 291 GLN A C 1
ATOM 2344 O O . GLN A 1 291 ? -16.113 -0.796 13.325 1.00 98.12 291 GLN A O 1
ATOM 2349 N N . MET A 1 292 ? -14.119 -0.329 14.267 1.00 98.62 292 MET A N 1
ATOM 2350 C CA . MET A 1 292 ? -14.446 -0.929 15.564 1.00 98.62 292 MET A CA 1
ATOM 2351 C C . MET A 1 292 ? -15.661 -0.240 16.195 1.00 98.62 292 MET A C 1
ATOM 2353 O O . MET A 1 292 ? -16.651 -0.907 16.492 1.00 98.62 292 MET A O 1
ATOM 2357 N N . GLN A 1 293 ? -15.63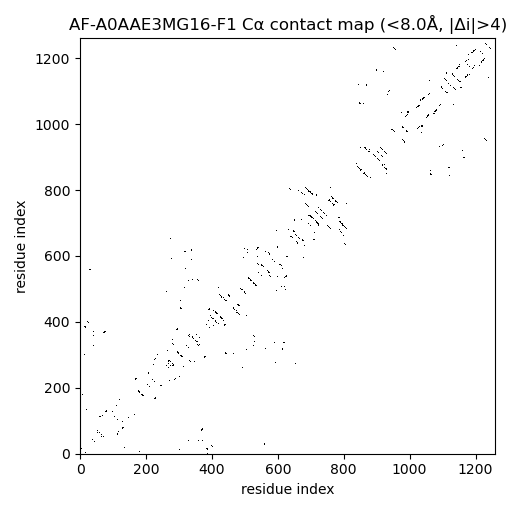9 1.092 16.317 1.00 97.81 293 GLN A N 1
ATOM 2358 C CA . GLN A 1 293 ? -16.765 1.840 16.880 1.00 97.81 293 GLN A CA 1
ATOM 2359 C C . GLN A 1 293 ? -18.060 1.619 16.083 1.00 97.81 293 GLN A C 1
ATOM 2361 O O . GLN A 1 293 ? -19.136 1.467 16.662 1.00 97.81 293 GLN A O 1
ATOM 2366 N N . THR A 1 294 ? -17.977 1.619 14.754 1.00 98.38 294 THR A N 1
ATOM 2367 C CA . THR A 1 294 ? -19.126 1.355 13.888 1.00 98.38 294 THR A CA 1
ATOM 2368 C C . THR A 1 294 ? -19.709 -0.027 14.142 1.00 98.38 294 THR A C 1
ATOM 2370 O O . THR A 1 294 ? -20.919 -0.140 14.336 1.00 98.38 294 THR A O 1
ATOM 2373 N N . ASN A 1 295 ? -18.875 -1.063 14.221 1.00 98.62 295 ASN A N 1
ATOM 2374 C CA . ASN A 1 295 ? -19.343 -2.418 14.488 1.00 98.62 295 ASN A CA 1
ATOM 2375 C C . ASN A 1 295 ? -20.011 -2.514 15.865 1.00 98.62 295 ASN A C 1
ATOM 2377 O O . ASN A 1 295 ? -21.096 -3.078 15.970 1.00 98.62 295 ASN A O 1
ATOM 2381 N N . GLU A 1 296 ? -19.425 -1.902 16.896 1.00 98.12 296 GLU A N 1
ATOM 2382 C CA . GLU A 1 296 ? -19.999 -1.853 18.246 1.00 98.12 296 GLU A CA 1
ATOM 2383 C C . GLU A 1 296 ? -21.392 -1.200 18.258 1.00 98.12 296 GLU A C 1
ATOM 2385 O O . GLU A 1 296 ? -22.342 -1.767 18.803 1.00 98.12 296 GLU A O 1
ATOM 2390 N N . THR A 1 297 ? -21.547 -0.033 17.621 1.00 98.00 297 THR A N 1
ATOM 2391 C CA . THR A 1 297 ? -22.832 0.681 17.556 1.00 98.00 297 THR A CA 1
ATOM 2392 C C . THR A 1 297 ? -23.871 -0.105 16.750 1.00 98.00 297 THR A C 1
ATOM 2394 O O . THR A 1 297 ? -24.999 -0.305 17.209 1.00 98.00 297 THR A O 1
ATOM 2397 N N . VAL A 1 298 ? -23.519 -0.570 15.549 1.00 98.44 298 VAL A N 1
ATOM 2398 C CA . VAL A 1 298 ? -24.473 -1.230 14.644 1.00 98.44 298 VAL A CA 1
ATOM 2399 C C . VAL A 1 298 ? -24.902 -2.594 15.180 1.00 98.44 298 VAL A C 1
ATOM 2401 O O . VAL A 1 298 ? -26.082 -2.939 15.088 1.00 98.44 298 VAL A O 1
ATOM 2404 N N . GLN A 1 299 ? -23.993 -3.346 15.806 1.00 98.06 299 GLN A N 1
ATOM 2405 C CA . GLN A 1 299 ? -24.324 -4.619 16.447 1.00 98.06 299 GLN A CA 1
ATOM 2406 C C . GLN A 1 299 ? -25.391 -4.440 17.533 1.00 98.06 299 GLN A C 1
ATOM 2408 O O . GLN A 1 299 ? -26.315 -5.250 17.615 1.00 98.06 299 GLN A O 1
ATOM 2413 N N . MET A 1 300 ? -25.315 -3.369 18.334 1.00 97.00 300 MET A N 1
ATOM 2414 C CA . MET A 1 300 ? -26.329 -3.080 19.354 1.00 97.00 300 MET A CA 1
ATOM 2415 C C . MET A 1 300 ? -27.697 -2.737 18.750 1.00 97.00 300 MET A C 1
ATOM 2417 O O . MET A 1 300 ? -28.730 -3.155 19.274 1.00 97.00 300 MET A O 1
ATOM 2421 N N . ILE A 1 301 ? -27.703 -1.994 17.641 1.00 98.00 301 ILE A N 1
ATOM 2422 C CA . ILE A 1 301 ? -28.929 -1.535 16.980 1.00 98.00 301 ILE A CA 1
ATOM 2423 C C . ILE A 1 301 ? -29.631 -2.670 16.225 1.00 98.00 301 ILE A C 1
ATOM 2425 O O . ILE A 1 301 ? -30.855 -2.784 16.289 1.00 98.00 301 ILE A O 1
ATOM 2429 N N . LEU A 1 302 ? -28.875 -3.494 15.495 1.00 97.56 302 LEU A N 1
ATOM 2430 C CA . LEU A 1 302 ? -29.427 -4.527 14.612 1.00 97.56 302 LEU A CA 1
ATOM 2431 C C . LEU A 1 302 ? -29.556 -5.896 15.287 1.00 97.56 302 LEU A C 1
ATOM 2433 O O . LEU A 1 302 ? -30.381 -6.704 14.862 1.00 97.56 302 LEU A O 1
ATOM 2437 N N . GLY A 1 303 ? -28.757 -6.159 16.324 1.00 96.19 303 GLY A N 1
ATOM 2438 C CA . GLY A 1 303 ? -28.703 -7.450 17.009 1.00 96.19 303 GLY A CA 1
ATOM 2439 C C . GLY A 1 303 ? -28.116 -8.591 16.171 1.00 96.19 303 GLY A C 1
ATOM 2440 O O . GLY A 1 303 ? -28.398 -9.758 16.431 1.00 96.19 303 GLY A O 1
ATOM 2441 N N . ASP A 1 304 ? -27.314 -8.267 15.157 1.00 96.75 304 ASP A N 1
ATOM 2442 C CA . ASP A 1 304 ? -26.663 -9.241 14.281 1.00 96.75 304 ASP A CA 1
ATOM 2443 C C . ASP A 1 304 ? -25.321 -9.700 14.884 1.00 96.75 304 ASP A C 1
ATOM 2445 O O . ASP A 1 304 ? -24.366 -8.929 15.004 1.00 96.75 304 ASP A O 1
ATOM 2449 N N . ALA A 1 305 ? -25.234 -10.979 15.257 1.00 96.88 305 ALA A N 1
ATOM 2450 C CA . ALA A 1 305 ? -24.045 -11.571 15.872 1.00 96.88 305 ALA A CA 1
ATOM 2451 C C . ALA A 1 305 ? -22.812 -11.601 14.947 1.00 96.88 305 ALA A C 1
ATOM 2453 O O . ALA A 1 305 ? -21.683 -11.609 15.448 1.00 96.88 305 ALA A O 1
ATOM 2454 N N . THR A 1 306 ? -23.005 -11.583 13.622 1.00 96.69 306 THR A N 1
ATOM 2455 C CA . THR A 1 306 ? -21.919 -11.602 12.625 1.00 96.69 306 THR A CA 1
ATOM 2456 C C . THR A 1 306 ? -21.144 -10.285 12.583 1.00 96.69 306 THR A C 1
ATOM 2458 O O . THR A 1 306 ? -20.021 -10.234 12.090 1.00 96.69 306 THR A O 1
ATOM 2461 N N . ILE A 1 307 ? -21.712 -9.191 13.098 1.00 98.25 307 ILE A N 1
ATOM 2462 C CA . ILE A 1 307 ? -21.012 -7.901 13.203 1.00 98.25 307 ILE A CA 1
ATOM 2463 C C . ILE A 1 307 ? -19.907 -7.982 14.263 1.00 98.25 307 ILE A C 1
ATOM 2465 O O . ILE A 1 307 ? -18.819 -7.441 14.067 1.00 98.25 307 ILE A O 1
ATOM 2469 N N . GLY A 1 308 ? -20.142 -8.748 15.333 1.00 97.88 308 GLY A N 1
ATOM 2470 C CA . GLY A 1 308 ? -19.133 -9.036 16.352 1.00 97.88 308 GLY A CA 1
ATOM 2471 C C . GLY A 1 308 ? -17.950 -9.856 15.826 1.00 97.88 308 GLY A C 1
ATOM 2472 O O . GLY A 1 308 ? -16.846 -9.710 16.337 1.00 97.88 308 GLY A O 1
ATOM 2473 N N . ASP A 1 309 ? -18.144 -10.672 14.781 1.00 97.62 309 ASP A N 1
ATOM 2474 C CA . ASP A 1 309 ? -17.034 -11.390 14.138 1.00 97.62 309 ASP A CA 1
ATOM 2475 C C . ASP A 1 309 ? -16.075 -10.411 13.454 1.00 97.62 309 ASP A C 1
ATOM 2477 O O . ASP A 1 309 ? -14.865 -10.497 13.649 1.00 97.62 309 ASP A O 1
ATOM 2481 N N . GLN A 1 310 ? -16.615 -9.429 12.724 1.00 97.44 310 GLN A N 1
ATOM 2482 C CA . GLN A 1 310 ? -15.801 -8.387 12.101 1.00 97.44 310 GLN A CA 1
ATOM 2483 C C . GLN A 1 310 ? -15.126 -7.492 13.149 1.00 97.44 310 GLN A C 1
ATOM 2485 O O . GLN A 1 310 ? -13.949 -7.170 13.010 1.00 97.44 310 GLN A O 1
ATOM 2490 N N . LEU A 1 311 ? -15.845 -7.103 14.211 1.00 98.62 311 LEU A N 1
ATOM 2491 C CA . LEU A 1 311 ? -15.272 -6.338 15.324 1.00 98.62 311 LEU A CA 1
ATOM 2492 C C . LEU A 1 311 ? -14.044 -7.041 15.912 1.00 98.62 311 LEU A C 1
ATOM 2494 O O . LEU A 1 311 ? -12.995 -6.418 16.051 1.00 98.62 311 LEU A O 1
ATOM 2498 N N . GLU A 1 312 ? -14.165 -8.328 16.239 1.00 98.62 312 GLU A N 1
ATOM 2499 C CA . GLU A 1 312 ? -13.070 -9.097 16.833 1.00 98.62 312 GLU A CA 1
ATOM 2500 C C . GLU A 1 312 ? -11.903 -9.300 15.861 1.00 98.62 312 GLU A C 1
ATOM 2502 O O . GLU A 1 312 ? -10.751 -9.216 16.285 1.00 98.62 312 GLU A O 1
ATOM 2507 N N . MET A 1 313 ? -12.162 -9.493 14.562 1.00 97.25 313 MET A N 1
ATOM 2508 C CA . MET A 1 313 ? -11.092 -9.542 13.558 1.00 97.25 313 MET A CA 1
ATOM 2509 C C . MET A 1 313 ? -10.302 -8.226 13.510 1.00 97.25 313 MET A C 1
ATOM 2511 O O . MET A 1 313 ? -9.077 -8.244 13.642 1.00 97.25 313 MET A O 1
ATOM 2515 N N . VAL A 1 314 ? -10.975 -7.077 13.422 1.00 98.44 314 VAL A N 1
ATOM 2516 C CA . VAL A 1 314 ? -10.292 -5.772 13.378 1.00 98.44 314 VAL A CA 1
ATOM 2517 C C . VAL A 1 314 ? -9.556 -5.489 14.698 1.00 98.44 314 VAL A C 1
ATOM 2519 O O . VAL A 1 314 ? -8.396 -5.069 14.693 1.00 98.44 314 VAL A O 1
ATOM 2522 N N . ALA A 1 315 ? -10.187 -5.776 15.841 1.00 98.56 315 ALA A N 1
ATOM 2523 C CA . ALA A 1 315 ? -9.631 -5.501 17.165 1.00 98.56 315 ALA A CA 1
ATOM 2524 C C . ALA A 1 315 ? -8.407 -6.366 17.508 1.00 98.56 315 ALA A C 1
ATOM 2526 O O . ALA A 1 315 ? -7.471 -5.879 18.141 1.00 98.56 315 ALA A O 1
ATOM 2527 N N . PHE A 1 316 ? -8.393 -7.644 17.114 1.00 98.56 316 PHE A N 1
ATOM 2528 C CA . PHE A 1 316 ? -7.316 -8.573 17.476 1.00 98.56 316 PHE A CA 1
ATOM 2529 C C . PHE A 1 316 ? -6.197 -8.677 16.436 1.00 98.56 316 PHE A C 1
ATOM 2531 O O . PHE A 1 316 ? -5.146 -9.241 16.746 1.00 98.56 316 PHE A O 1
ATOM 2538 N N . ASN A 1 317 ? -6.387 -8.112 15.239 1.00 98.31 317 ASN A N 1
ATOM 2539 C CA . ASN A 1 317 ? -5.386 -8.127 14.172 1.00 98.31 317 ASN A CA 1
ATOM 2540 C C . ASN A 1 317 ? -4.934 -6.708 13.811 1.00 98.31 317 ASN A C 1
ATOM 2542 O O . ASN A 1 317 ? -3.803 -6.336 14.127 1.00 98.31 317 ASN A O 1
ATOM 2546 N N . ALA A 1 318 ? -5.810 -5.897 13.213 1.00 97.25 318 ALA A N 1
ATOM 2547 C CA . ALA A 1 318 ? -5.442 -4.588 12.675 1.00 97.25 318 ALA A CA 1
ATOM 2548 C C . ALA A 1 318 ? -4.947 -3.618 13.766 1.00 97.25 318 ALA A C 1
ATOM 2550 O O . ALA A 1 318 ? -3.865 -3.046 13.636 1.00 97.25 318 ALA A O 1
ATOM 2551 N N . LEU A 1 319 ? -5.679 -3.483 14.881 1.00 98.06 319 LEU A N 1
ATOM 2552 C CA . LEU A 1 319 ? -5.304 -2.579 15.980 1.00 98.06 319 LEU A CA 1
ATOM 2553 C C . LEU A 1 319 ? -3.912 -2.891 16.575 1.00 98.06 319 LEU A C 1
ATOM 2555 O O . LEU A 1 319 ? -3.057 -2.005 16.550 1.00 98.06 319 LEU A O 1
ATOM 2559 N N . PRO A 1 320 ? -3.625 -4.108 17.084 1.00 97.62 320 PRO A N 1
ATOM 2560 C CA . PRO A 1 320 ? -2.291 -4.450 17.589 1.00 97.62 320 PRO A CA 1
ATOM 2561 C C . PRO A 1 320 ? -1.220 -4.510 16.486 1.00 97.62 320 PRO A C 1
ATOM 2563 O O . PRO A 1 320 ? -0.030 -4.387 16.785 1.00 97.62 320 PRO A O 1
ATOM 2566 N N . GLY A 1 321 ? -1.613 -4.682 15.220 1.00 95.94 321 GLY A N 1
ATOM 2567 C CA . GLY A 1 321 ? -0.722 -4.581 14.066 1.00 95.94 321 GLY A CA 1
ATOM 2568 C C . GLY A 1 321 ? -0.256 -3.150 13.777 1.00 95.94 321 GLY A C 1
ATOM 2569 O O . GLY A 1 321 ? 0.883 -2.976 13.343 1.00 95.94 321 GLY A O 1
ATOM 2570 N N . GLY A 1 322 ? -1.093 -2.146 14.063 1.00 95.94 322 GLY A N 1
ATOM 2571 C CA . GLY A 1 322 ? -0.827 -0.719 13.830 1.00 95.94 322 GLY A CA 1
ATOM 2572 C C . GLY A 1 322 ? -0.204 0.051 14.989 1.00 95.94 322 GLY A C 1
ATOM 2573 O O . GLY A 1 322 ? 0.060 1.246 14.852 1.00 95.94 322 GLY A O 1
ATOM 2574 N N . VAL A 1 323 ? 0.075 -0.603 16.118 1.00 97.00 323 VAL A N 1
ATOM 2575 C CA . VAL A 1 323 ? 0.754 0.011 17.270 1.00 97.00 323 VAL A CA 1
ATOM 2576 C C . VAL A 1 323 ? 1.991 -0.779 17.683 1.00 97.00 323 VAL A C 1
ATOM 2578 O O . VAL A 1 323 ? 2.068 -2.001 17.528 1.00 97.00 323 VAL A O 1
ATOM 2581 N N . SER A 1 324 ? 2.975 -0.086 18.255 1.00 96.25 324 SER A N 1
ATOM 2582 C CA . SER A 1 324 ? 4.106 -0.751 18.900 1.00 96.25 324 SER A CA 1
ATOM 2583 C C . SER A 1 324 ? 3.626 -1.547 20.117 1.00 96.25 324 SER A C 1
ATOM 2585 O O . SER A 1 324 ? 2.640 -1.196 20.768 1.00 96.25 324 SER A O 1
ATOM 2587 N N . LYS A 1 325 ? 4.336 -2.622 20.473 1.00 95.31 325 LYS A N 1
ATOM 2588 C CA . LYS A 1 325 ? 3.877 -3.552 21.525 1.00 95.31 325 LYS A CA 1
ATOM 2589 C C . LYS A 1 325 ? 3.915 -2.967 22.942 1.00 95.31 325 LYS A C 1
ATOM 2591 O O . LYS A 1 325 ? 3.373 -3.570 23.865 1.00 95.31 325 LYS A O 1
ATOM 2596 N N . ASP A 1 326 ? 4.536 -1.803 23.110 1.00 95.69 326 ASP A N 1
ATOM 2597 C CA . ASP A 1 326 ? 4.519 -0.977 24.321 1.00 95.69 326 ASP A CA 1
ATOM 2598 C C . ASP A 1 326 ? 3.557 0.225 24.226 1.00 95.69 326 ASP A C 1
ATOM 2600 O O . ASP A 1 326 ? 3.498 1.040 25.145 1.00 95.69 326 ASP A O 1
ATOM 2604 N N . PHE A 1 327 ? 2.806 0.337 23.124 1.00 97.50 327 PHE A N 1
ATOM 2605 C CA . PHE A 1 327 ? 1.850 1.406 22.830 1.00 97.50 327 PHE A CA 1
ATOM 2606 C C . PHE A 1 327 ? 2.467 2.818 22.789 1.00 97.50 327 PHE A C 1
ATOM 2608 O O . PHE A 1 327 ? 1.770 3.811 23.018 1.00 97.50 327 PHE A O 1
ATOM 2615 N N . LYS A 1 328 ? 3.777 2.934 22.524 1.00 97.44 328 LYS A N 1
ATOM 2616 C CA . LYS A 1 328 ? 4.502 4.216 22.405 1.00 97.44 328 LYS A CA 1
ATOM 2617 C C . LYS A 1 328 ? 4.651 4.734 20.974 1.00 97.44 328 LYS A C 1
ATOM 2619 O O . LYS A 1 328 ? 5.017 5.891 20.786 1.00 97.44 328 LYS A O 1
ATOM 2624 N N . GLY A 1 329 ? 4.360 3.917 19.974 1.00 96.44 329 GLY A N 1
ATOM 2625 C CA . GLY A 1 329 ? 4.328 4.304 18.571 1.00 96.44 329 GLY A CA 1
ATOM 2626 C C . GLY A 1 329 ? 3.083 3.765 17.881 1.00 96.44 329 GLY A C 1
ATOM 2627 O O . GLY A 1 329 ? 2.523 2.753 18.300 1.00 96.44 329 GLY A O 1
ATOM 2628 N N . LEU A 1 330 ? 2.673 4.452 16.821 1.00 97.00 330 LEU A N 1
ATOM 2629 C CA . LEU A 1 330 ? 1.696 3.970 15.852 1.00 97.00 330 LEU A CA 1
ATOM 2630 C C . LEU A 1 330 ? 2.360 3.874 14.474 1.00 97.00 330 LEU A C 1
ATOM 2632 O O . LEU A 1 330 ? 3.409 4.481 14.257 1.00 97.00 330 LEU A O 1
ATOM 2636 N N . GLN A 1 331 ? 1.739 3.146 13.557 1.00 95.81 331 GLN A N 1
ATOM 2637 C CA . GLN A 1 331 ? 1.952 3.299 12.121 1.00 95.81 331 GLN A CA 1
ATOM 2638 C C . GLN A 1 331 ? 0.737 4.022 11.545 1.00 95.81 331 GLN A C 1
ATOM 2640 O O . GLN A 1 331 ? -0.394 3.720 11.922 1.00 95.81 331 GLN A O 1
ATOM 2645 N N . TYR A 1 332 ? 0.957 4.998 10.664 1.00 96.62 332 TYR A N 1
ATOM 2646 C CA . TYR A 1 332 ? -0.146 5.672 9.984 1.00 96.62 332 TYR A CA 1
ATOM 2647 C C . TYR A 1 332 ? -0.877 4.705 9.056 1.00 96.62 332 TYR A C 1
ATOM 2649 O O . TYR A 1 332 ? -2.096 4.588 9.123 1.00 96.62 332 TYR A O 1
ATOM 2657 N N . TYR A 1 333 ? -0.105 3.973 8.251 1.00 94.88 333 TYR A N 1
ATOM 2658 C CA . TYR A 1 333 ? -0.581 2.884 7.413 1.00 94.88 333 TYR A CA 1
ATOM 2659 C C . TYR A 1 333 ? 0.002 1.556 7.897 1.00 94.88 333 TYR A C 1
ATOM 2661 O O . TYR A 1 333 ? 1.172 1.475 8.261 1.00 94.88 333 TYR A O 1
ATOM 2669 N N . THR A 1 334 ? -0.804 0.504 7.846 1.00 93.25 334 THR A N 1
ATOM 2670 C CA . THR A 1 334 ? -0.367 -0.889 8.015 1.00 93.25 334 THR A CA 1
ATOM 2671 C C . THR A 1 334 ? -0.640 -1.667 6.736 1.00 93.25 334 THR A C 1
ATOM 2673 O O . THR A 1 334 ? -1.581 -1.340 6.029 1.00 93.25 334 THR A O 1
ATOM 2676 N N . GLN A 1 335 ? 0.167 -2.669 6.396 1.00 93.31 335 GLN A N 1
ATOM 2677 C CA . GLN A 1 335 ? -0.069 -3.500 5.206 1.00 93.31 335 GLN A CA 1
ATOM 2678 C C . GLN A 1 335 ? -0.141 -4.978 5.593 1.00 93.31 335 GLN A C 1
ATOM 2680 O O . GLN A 1 335 ? 0.594 -5.415 6.487 1.00 93.31 335 GLN A O 1
ATOM 2685 N N . ALA A 1 336 ? -0.961 -5.750 4.872 1.00 93.62 336 ALA A N 1
ATOM 2686 C CA . ALA A 1 336 ? -1.044 -7.201 5.031 1.00 93.62 336 ALA A CA 1
ATOM 2687 C C . ALA A 1 336 ? 0.310 -7.878 4.748 1.00 93.62 336 ALA A C 1
ATOM 2689 O O . ALA A 1 336 ? 0.717 -8.794 5.467 1.00 93.62 336 ALA A O 1
ATOM 2690 N N . ASN A 1 337 ? 1.046 -7.373 3.749 1.00 95.38 337 ASN A N 1
ATOM 2691 C CA . ASN A 1 337 ? 2.419 -7.769 3.432 1.00 95.38 337 ASN A CA 1
ATOM 2692 C C . ASN A 1 337 ? 3.389 -6.581 3.599 1.00 95.38 337 ASN A C 1
ATOM 2694 O O . ASN A 1 337 ? 3.815 -5.947 2.637 1.00 95.38 337 ASN A O 1
ATOM 2698 N N . GLN A 1 338 ? 3.770 -6.295 4.845 1.00 94.44 338 GLN A N 1
ATOM 2699 C CA . GLN A 1 338 ? 4.717 -5.240 5.223 1.00 94.44 338 GLN A CA 1
ATOM 2700 C C . GLN A 1 338 ? 6.092 -5.826 5.562 1.00 94.44 338 GLN A C 1
ATOM 2702 O O . GLN A 1 338 ? 6.449 -5.930 6.729 1.00 94.44 338 GLN A O 1
ATOM 2707 N N . VAL A 1 339 ? 6.890 -6.231 4.577 1.00 95.06 339 VAL A N 1
ATOM 2708 C CA . VAL A 1 339 ? 8.174 -6.921 4.851 1.00 95.06 339 VAL A CA 1
ATOM 2709 C C . VAL A 1 339 ? 9.297 -5.987 5.308 1.00 95.06 339 VAL A C 1
ATOM 2711 O O . VAL A 1 339 ? 10.303 -6.440 5.848 1.00 95.06 339 VAL A O 1
ATOM 2714 N N . ILE A 1 340 ? 9.136 -4.686 5.068 1.00 93.88 340 ILE A N 1
ATOM 2715 C CA . ILE A 1 340 ? 10.052 -3.604 5.431 1.00 93.88 340 ILE A CA 1
ATOM 2716 C C . ILE A 1 340 ? 9.204 -2.426 5.920 1.00 93.88 340 ILE A C 1
ATOM 2718 O O . ILE A 1 340 ? 8.154 -2.136 5.355 1.00 93.88 340 ILE A O 1
ATOM 2722 N N . SER A 1 341 ? 9.686 -1.719 6.941 1.00 94.56 341 SER A N 1
ATOM 2723 C CA . SER A 1 341 ? 9.099 -0.477 7.451 1.00 94.56 341 SER A CA 1
ATOM 2724 C C . SER A 1 341 ? 10.194 0.592 7.518 1.00 94.56 341 SER A C 1
ATOM 2726 O O . SER A 1 341 ? 10.983 0.630 8.468 1.00 94.56 341 SER A O 1
ATOM 2728 N N . VAL A 1 342 ? 10.277 1.445 6.496 1.00 93.94 342 VAL A N 1
ATOM 2729 C CA . VAL A 1 342 ? 11.307 2.491 6.343 1.00 93.94 342 VAL A CA 1
ATOM 2730 C C . VAL A 1 342 ? 10.688 3.822 5.922 1.00 93.94 342 VAL A C 1
ATOM 2732 O O . VAL A 1 342 ? 9.489 3.891 5.700 1.00 93.94 342 VAL A O 1
ATOM 2735 N N . ASP A 1 343 ? 11.509 4.870 5.847 1.00 92.94 343 ASP A N 1
ATOM 2736 C CA . ASP A 1 343 ? 11.089 6.180 5.342 1.00 92.94 343 ASP A CA 1
ATOM 2737 C C . ASP A 1 343 ? 11.218 6.175 3.818 1.00 92.94 343 ASP A C 1
ATOM 2739 O O . ASP A 1 343 ? 12.240 5.714 3.296 1.00 92.94 343 ASP A O 1
ATOM 2743 N N . GLY A 1 344 ? 10.216 6.682 3.103 1.00 89.81 344 GLY A N 1
ATOM 2744 C CA . GLY A 1 344 ? 10.295 6.834 1.655 1.00 89.81 344 GLY A CA 1
ATOM 2745 C C . GLY A 1 344 ? 8.950 6.914 0.942 1.00 89.81 344 GLY A C 1
ATOM 2746 O O . GLY A 1 344 ? 7.888 7.067 1.542 1.00 89.81 344 GLY A O 1
ATOM 2747 N N . ASN A 1 345 ? 9.001 6.837 -0.389 1.00 85.94 345 ASN A N 1
ATOM 2748 C CA . ASN A 1 345 ? 7.807 6.777 -1.223 1.00 85.94 345 ASN A CA 1
ATOM 2749 C C . ASN A 1 345 ? 7.383 5.317 -1.436 1.00 85.94 345 ASN A C 1
ATOM 2751 O O . ASN A 1 345 ? 7.993 4.596 -2.223 1.00 85.94 345 ASN A O 1
ATOM 2755 N N . HIS A 1 346 ? 6.313 4.908 -0.758 1.00 81.50 346 HIS A N 1
ATOM 2756 C CA . HIS A 1 346 ? 5.745 3.558 -0.821 1.00 81.50 346 HIS A CA 1
ATOM 2757 C C . HIS A 1 346 ? 4.672 3.405 -1.911 1.00 81.50 346 HIS A C 1
ATOM 2759 O O . HIS A 1 346 ? 4.020 2.369 -2.006 1.00 81.50 346 HIS A O 1
ATOM 2765 N N . GLY A 1 347 ? 4.512 4.414 -2.775 1.00 73.88 347 GLY A N 1
ATOM 2766 C CA . GLY A 1 347 ? 3.619 4.363 -3.928 1.00 73.88 347 GLY A CA 1
ATOM 2767 C C . GLY A 1 347 ? 2.149 4.581 -3.583 1.00 73.88 347 GLY A C 1
ATOM 2768 O O . GLY A 1 347 ? 1.293 4.222 -4.395 1.00 73.88 347 GLY A O 1
ATOM 2769 N N . PHE A 1 348 ? 1.843 5.147 -2.415 1.00 80.75 348 PHE A N 1
ATOM 2770 C CA . PHE A 1 348 ? 0.474 5.469 -2.031 1.00 80.75 348 PHE A CA 1
ATOM 2771 C C . PHE A 1 348 ? -0.054 6.694 -2.779 1.00 80.75 348 PHE A C 1
ATOM 2773 O O . PHE A 1 348 ? 0.712 7.600 -3.106 1.00 80.75 348 PHE A O 1
ATOM 2780 N N . GLY A 1 349 ? -1.368 6.721 -3.040 1.00 68.88 349 GLY A N 1
ATOM 2781 C CA . GLY A 1 349 ? -2.026 7.864 -3.682 1.00 68.88 349 GLY A CA 1
ATOM 2782 C C . GLY A 1 349 ? -1.836 9.143 -2.865 1.00 68.88 349 GLY A C 1
ATOM 2783 O O . GLY A 1 349 ? -1.479 10.184 -3.412 1.00 68.88 349 GLY A O 1
ATOM 2784 N N . GLN A 1 350 ? -1.956 9.018 -1.541 1.00 80.75 350 GLN A N 1
ATOM 2785 C CA . GLN A 1 350 ? -1.599 10.046 -0.571 1.00 80.75 350 GLN A CA 1
ATOM 2786 C C . GLN A 1 350 ? -0.460 9.538 0.329 1.00 80.75 350 GLN A C 1
ATOM 2788 O O . GLN A 1 350 ? -0.641 8.699 1.215 1.00 80.75 350 GLN A O 1
ATOM 2793 N N . GLN A 1 351 ? 0.755 10.013 0.044 1.00 81.31 351 GLN A N 1
ATOM 2794 C CA . GLN A 1 351 ? 2.002 9.486 0.602 1.00 81.31 351 GLN A CA 1
ATOM 2795 C C . GLN A 1 351 ? 2.526 10.329 1.772 1.00 81.31 351 GLN A C 1
ATOM 2797 O O . GLN A 1 351 ? 2.690 11.543 1.657 1.00 81.31 351 GLN A O 1
ATOM 2802 N N . TYR A 1 352 ? 2.930 9.648 2.846 1.00 91.31 352 TYR A N 1
ATOM 2803 C CA . TYR A 1 352 ? 3.714 10.215 3.944 1.00 91.31 352 TYR A CA 1
ATOM 2804 C C . TYR A 1 352 ? 4.978 9.378 4.133 1.00 91.31 352 TYR A C 1
ATOM 2806 O O . TYR A 1 352 ? 4.876 8.165 4.300 1.00 91.31 352 TYR A O 1
ATOM 2814 N N . GLY A 1 353 ? 6.156 10.012 4.085 1.00 90.44 353 GLY A N 1
ATOM 2815 C CA . GLY A 1 353 ? 7.456 9.323 4.069 1.00 90.44 353 GLY A CA 1
ATOM 2816 C C . GLY A 1 353 ? 7.612 8.285 5.182 1.00 90.44 353 GLY A C 1
ATOM 2817 O O . GLY A 1 353 ? 7.852 7.113 4.911 1.00 90.44 353 GLY A O 1
ATOM 2818 N N . ASN A 1 354 ? 7.353 8.696 6.423 1.00 95.12 354 ASN A N 1
ATOM 2819 C CA . ASN A 1 354 ? 7.434 7.852 7.613 1.00 95.12 354 ASN A CA 1
ATOM 2820 C C . ASN A 1 354 ? 6.106 7.148 7.959 1.00 95.12 354 ASN A C 1
ATOM 2822 O O . ASN A 1 354 ? 5.964 6.642 9.069 1.00 95.12 354 ASN A O 1
ATOM 2826 N N . GLY A 1 355 ? 5.114 7.127 7.060 1.00 94.31 355 GLY A N 1
ATOM 2827 C CA . GLY A 1 355 ? 3.766 6.621 7.356 1.00 94.31 355 GLY A CA 1
ATOM 2828 C C . GLY A 1 355 ? 3.708 5.126 7.691 1.00 94.31 355 GLY A C 1
ATOM 2829 O O . GLY A 1 355 ? 2.799 4.696 8.396 1.00 94.31 355 GLY A O 1
ATOM 2830 N N . LEU A 1 356 ? 4.693 4.345 7.236 1.00 93.94 356 LEU A N 1
ATOM 2831 C CA . LEU A 1 356 ? 4.862 2.941 7.618 1.00 93.94 356 LEU A CA 1
ATOM 2832 C C . LEU A 1 356 ? 5.801 2.758 8.812 1.00 93.94 356 LEU A C 1
ATOM 2834 O O . LEU A 1 356 ? 5.962 1.640 9.270 1.00 93.94 356 LEU A O 1
ATOM 2838 N N . MET A 1 357 ? 6.452 3.797 9.335 1.00 95.75 357 MET A N 1
ATOM 2839 C CA . MET A 1 357 ? 7.397 3.641 10.444 1.00 95.75 357 MET A CA 1
ATOM 2840 C C . MET A 1 357 ? 6.676 3.692 11.794 1.00 95.75 357 MET A C 1
ATOM 2842 O O . MET A 1 357 ? 5.907 4.629 12.023 1.00 95.75 357 MET A O 1
ATOM 2846 N N . PRO A 1 358 ? 6.924 2.742 12.718 1.00 96.81 358 PRO A N 1
ATOM 2847 C CA . PRO A 1 358 ? 6.369 2.810 14.059 1.00 96.81 358 PRO A CA 1
ATOM 2848 C C . PRO A 1 358 ? 6.998 3.975 14.827 1.00 96.81 358 PRO A C 1
ATOM 2850 O O . PRO A 1 358 ? 8.207 4.000 15.080 1.00 96.81 358 PRO A O 1
ATOM 2853 N N . GLY A 1 359 ? 6.167 4.932 15.228 1.00 97.06 359 GLY A N 1
ATOM 2854 C CA . GLY A 1 359 ? 6.597 6.088 16.004 1.00 97.06 359 GLY A CA 1
ATOM 2855 C C . GLY A 1 359 ? 5.436 6.965 16.480 1.00 97.06 359 GLY A C 1
ATOM 2856 O O . GLY A 1 359 ? 4.322 6.868 15.969 1.00 97.06 359 GLY A O 1
ATOM 2857 N N . PRO A 1 360 ? 5.666 7.847 17.466 1.00 96.44 360 PRO A N 1
ATOM 2858 C CA . PRO A 1 360 ? 4.640 8.764 17.977 1.00 96.44 360 PRO A CA 1
ATOM 2859 C C . PRO A 1 360 ? 4.269 9.892 16.995 1.00 96.44 360 PRO A C 1
ATOM 2861 O O . PRO A 1 360 ? 3.306 10.619 17.237 1.00 96.44 360 PRO A O 1
ATOM 2864 N N . TYR A 1 361 ? 5.023 10.054 15.904 1.00 95.62 361 TYR A N 1
ATOM 2865 C CA . TYR A 1 361 ? 4.819 11.059 14.853 1.00 95.62 361 TYR A CA 1
ATOM 2866 C C . TYR A 1 361 ? 4.700 10.425 13.453 1.00 95.62 361 TYR A C 1
ATOM 2868 O O . TYR A 1 361 ? 4.987 11.086 12.458 1.00 95.62 361 TYR A O 1
ATOM 2876 N N . SER A 1 362 ? 4.296 9.151 13.380 1.00 95.75 362 SER A N 1
ATOM 2877 C CA . SER A 1 362 ? 4.127 8.429 12.113 1.00 95.75 362 SER A CA 1
ATOM 2878 C C . SER A 1 362 ? 3.054 9.079 11.231 1.00 95.75 362 SER A C 1
ATOM 2880 O O . SER A 1 362 ? 1.921 9.272 11.678 1.00 95.75 362 SER A O 1
ATOM 2882 N N . GLY A 1 363 ? 3.416 9.404 9.986 1.00 94.69 363 GLY A N 1
ATOM 2883 C CA . GLY A 1 363 ? 2.520 9.944 8.964 1.00 94.69 363 GLY A CA 1
ATOM 2884 C C . GLY A 1 363 ? 1.854 11.275 9.322 1.00 94.69 363 GLY A C 1
ATOM 2885 O O . GLY A 1 363 ? 2.447 12.151 9.958 1.00 94.69 363 GLY A O 1
ATOM 2886 N N . TYR A 1 364 ? 0.616 11.458 8.859 1.00 93.12 364 TYR A N 1
ATOM 2887 C CA . TYR A 1 364 ? -0.153 12.671 9.121 1.00 93.12 364 TYR A CA 1
ATOM 2888 C C . TYR A 1 364 ? -0.743 12.697 10.539 1.00 93.12 364 TYR A C 1
ATOM 2890 O O . TYR A 1 364 ? -0.898 11.692 11.230 1.00 93.12 364 TYR A O 1
ATOM 2898 N N . GLY A 1 365 ? -1.064 13.899 11.013 1.00 90.62 365 GLY A N 1
ATOM 2899 C CA . GLY A 1 365 ? -1.393 14.126 12.415 1.00 90.62 365 GLY A CA 1
ATOM 2900 C C . GLY A 1 365 ? -2.734 13.564 12.896 1.00 90.62 365 GLY A C 1
ATOM 2901 O O . GLY A 1 365 ? -2.927 13.573 14.101 1.00 90.62 365 GLY A O 1
ATOM 2902 N N . CYS A 1 366 ? -3.667 13.116 12.050 1.00 91.88 366 CYS A N 1
ATOM 2903 C CA . CYS A 1 366 ? -5.011 12.701 12.497 1.00 91.88 366 CYS A CA 1
ATOM 2904 C C . CYS A 1 366 ? -4.988 11.418 13.358 1.00 91.88 366 CYS A C 1
ATOM 2906 O O . CYS A 1 366 ? -5.535 11.402 14.464 1.00 91.88 366 CYS A O 1
ATOM 2908 N N . CYS A 1 367 ? -4.281 10.375 12.905 1.00 94.81 367 CYS A N 1
ATOM 2909 C CA . CYS A 1 367 ? -4.253 9.049 13.527 1.00 94.81 367 CYS A CA 1
ATOM 2910 C C . CYS A 1 367 ? -3.775 9.081 14.978 1.00 94.81 367 CYS A C 1
ATOM 2912 O O . CYS A 1 367 ? -4.365 8.428 15.841 1.00 94.81 367 CYS A O 1
ATOM 2914 N N . ARG A 1 368 ? -2.764 9.907 15.276 1.00 94.25 368 ARG A N 1
ATOM 2915 C CA . ARG A 1 368 ? -2.233 10.065 16.638 1.00 94.25 368 ARG A CA 1
ATOM 2916 C C . ARG A 1 368 ? -3.218 10.681 17.635 1.00 94.25 368 ARG A C 1
ATOM 2918 O O . ARG A 1 368 ? -2.940 10.607 18.820 1.00 94.25 368 ARG A O 1
ATOM 2925 N N . PHE A 1 369 ? -4.333 11.264 17.185 1.00 95.62 369 PHE A N 1
ATOM 2926 C CA . PHE A 1 369 ? -5.400 11.749 18.067 1.00 95.62 369 PHE A CA 1
ATOM 2927 C C . PHE A 1 369 ? -6.648 10.861 18.037 1.00 95.62 369 PHE A C 1
ATOM 2929 O O . PHE A 1 369 ? -7.374 10.825 19.026 1.00 95.62 369 PHE A O 1
ATOM 2936 N N . ASN A 1 370 ? -6.909 10.121 16.953 1.00 96.25 370 ASN A N 1
ATOM 2937 C CA . ASN A 1 370 ? -8.087 9.249 16.879 1.00 96.25 370 ASN A CA 1
ATOM 2938 C C . ASN A 1 370 ? -7.876 7.875 17.551 1.00 96.25 370 ASN A C 1
ATOM 2940 O O . ASN A 1 370 ? -8.792 7.333 18.167 1.00 96.25 370 ASN A O 1
ATOM 2944 N N . LEU A 1 371 ? -6.653 7.322 17.517 1.00 96.81 371 LEU A N 1
ATOM 2945 C CA . LEU A 1 371 ? -6.354 5.951 17.979 1.00 96.81 371 LEU A CA 1
ATOM 2946 C C . LEU A 1 371 ? -6.795 5.641 19.421 1.00 96.81 371 LEU A C 1
ATOM 2948 O O . LEU A 1 371 ? -6.988 4.481 19.786 1.00 96.81 371 LEU A O 1
ATOM 2952 N N . HIS A 1 372 ? -6.933 6.666 20.266 1.00 97.81 372 HIS A N 1
ATOM 2953 C CA . HIS A 1 372 ? -7.108 6.521 21.709 1.00 97.81 372 HIS A CA 1
ATOM 2954 C C . HIS A 1 372 ? -8.399 5.808 22.125 1.00 97.81 372 HIS A C 1
ATOM 2956 O O . HIS A 1 372 ? -8.494 5.361 23.267 1.00 97.81 372 HIS A O 1
ATOM 2962 N N . MET A 1 373 ? -9.389 5.683 21.240 1.00 96.81 373 MET A N 1
ATOM 2963 C CA . MET A 1 373 ? -10.639 4.999 21.572 1.00 96.81 373 MET A CA 1
ATOM 2964 C C . MET A 1 373 ? -10.601 3.475 21.403 1.00 96.81 373 MET A C 1
ATOM 2966 O O . MET A 1 373 ? -11.423 2.825 22.033 1.00 96.81 373 MET A O 1
ATOM 2970 N N . GLY A 1 374 ? -9.643 2.903 20.656 1.00 97.19 374 GLY A N 1
ATOM 2971 C CA . GLY A 1 374 ? -9.642 1.486 20.245 1.00 97.19 374 GLY A CA 1
ATOM 2972 C C . GLY A 1 374 ? -9.969 0.478 21.358 1.00 97.19 374 GLY A C 1
ATOM 2973 O O . GLY A 1 374 ? -11.076 -0.054 21.412 1.00 97.19 374 GLY A O 1
ATOM 2974 N N . TRP A 1 375 ? -9.037 0.228 22.286 1.00 98.31 375 TRP A N 1
ATOM 2975 C CA . TRP A 1 375 ? -9.292 -0.701 23.398 1.00 98.31 375 TRP A CA 1
ATOM 2976 C C . TRP A 1 375 ? -10.353 -0.224 24.404 1.00 98.31 375 TRP A C 1
ATOM 2978 O O . TRP A 1 375 ? -11.150 -1.052 24.848 1.00 98.31 375 TRP A O 1
ATOM 2988 N N . PRO A 1 376 ? -10.409 1.063 24.801 1.00 98.31 376 PRO A N 1
ATOM 2989 C CA . PRO A 1 376 ? -11.426 1.527 25.742 1.00 98.31 376 PRO A CA 1
ATOM 2990 C C . PRO A 1 376 ? -12.862 1.339 25.251 1.00 98.31 376 PRO A C 1
ATOM 2992 O O . PRO A 1 376 ? -13.735 1.003 26.050 1.00 98.31 376 PRO A O 1
ATOM 2995 N N . TYR A 1 377 ? -13.118 1.554 23.958 1.00 98.44 377 TYR A N 1
ATOM 2996 C CA . TYR A 1 377 ? -14.442 1.358 23.375 1.00 98.44 377 TYR A CA 1
ATOM 2997 C C . TYR A 1 377 ? -14.771 -0.129 23.244 1.00 98.44 377 TYR A C 1
ATOM 2999 O O . TYR A 1 377 ? -15.848 -0.528 23.687 1.00 98.44 377 TYR A O 1
ATOM 3007 N N . TYR A 1 378 ? -13.803 -0.953 22.827 1.00 98.69 378 TYR A N 1
ATOM 3008 C CA . TYR A 1 378 ? -13.963 -2.407 22.840 1.00 98.69 378 TYR A CA 1
ATOM 3009 C C . TYR A 1 378 ? -14.411 -2.892 24.226 1.00 98.69 378 TYR A C 1
ATOM 3011 O O . TYR A 1 378 ? -15.455 -3.523 24.366 1.00 98.69 378 TYR A O 1
ATOM 3019 N N . VAL A 1 379 ? -13.685 -2.507 25.284 1.00 98.62 379 VAL A N 1
ATOM 3020 C CA . VAL A 1 379 ? -13.982 -2.932 26.662 1.00 98.62 379 VAL A CA 1
ATOM 3021 C C . VAL A 1 379 ? -15.329 -2.409 27.152 1.00 98.62 379 VAL A C 1
ATOM 3023 O O . VAL A 1 379 ? -16.099 -3.181 27.722 1.00 98.62 379 VAL A O 1
ATOM 3026 N N . LYS A 1 380 ? -15.655 -1.124 26.939 1.00 96.69 380 LYS A N 1
ATOM 3027 C CA . LYS A 1 380 ? -16.937 -0.576 27.416 1.00 96.69 380 LYS A CA 1
ATOM 3028 C C . LYS A 1 380 ? -18.142 -1.227 26.719 1.00 96.69 380 LYS A C 1
ATOM 3030 O O . LYS A 1 380 ? -19.217 -1.256 27.312 1.00 96.69 380 LYS A O 1
ATOM 3035 N N . ASN A 1 381 ? -17.948 -1.749 25.505 1.00 97.62 381 ASN A N 1
ATOM 3036 C CA . ASN A 1 381 ? -18.994 -2.322 24.660 1.00 97.62 381 ASN A CA 1
ATOM 3037 C C . ASN A 1 381 ? -19.011 -3.863 24.628 1.00 97.62 381 ASN A C 1
ATOM 3039 O O . ASN A 1 381 ? -19.908 -4.430 24.009 1.00 97.62 381 ASN A O 1
ATOM 3043 N N . MET A 1 382 ? -18.110 -4.557 25.342 1.00 98.50 382 MET A N 1
ATOM 3044 C CA . MET A 1 382 ? -18.139 -6.028 25.480 1.00 98.50 382 MET A CA 1
ATOM 3045 C C . MET A 1 382 ? -19.471 -6.553 26.037 1.00 98.50 382 MET A C 1
ATOM 3047 O O . MET A 1 382 ? -19.869 -7.678 25.740 1.00 98.50 382 MET A O 1
ATOM 3051 N N . TRP A 1 383 ? -20.167 -5.744 26.839 1.00 98.62 383 TRP A N 1
ATOM 3052 C CA . TRP A 1 383 ? -21.446 -6.090 27.449 1.00 98.62 383 TRP A CA 1
ATOM 3053 C C . TRP A 1 383 ? -22.497 -5.018 27.178 1.00 98.62 383 TRP A C 1
ATOM 3055 O O . TRP A 1 383 ? -22.217 -3.823 27.264 1.00 98.62 383 TRP A O 1
ATOM 3065 N N . ALA A 1 384 ? -23.732 -5.451 26.934 1.00 98.31 384 ALA A N 1
ATOM 3066 C CA . ALA A 1 384 ? -24.879 -4.569 26.755 1.00 98.31 384 ALA A CA 1
ATOM 3067 C C . ALA A 1 384 ? -26.069 -5.005 27.619 1.00 98.31 384 ALA A C 1
ATOM 3069 O O . ALA A 1 384 ? -26.211 -6.177 27.980 1.00 98.31 384 ALA A O 1
ATOM 3070 N N . ALA A 1 385 ? -26.943 -4.053 27.941 1.00 98.06 385 ALA A N 1
ATOM 3071 C CA . ALA A 1 385 ? -28.256 -4.357 28.492 1.00 98.06 385 ALA A CA 1
ATOM 3072 C C . ALA A 1 385 ? -29.198 -4.815 27.374 1.00 98.06 385 ALA A C 1
ATOM 3074 O O . ALA A 1 385 ? -29.144 -4.301 26.259 1.00 98.06 385 ALA A O 1
ATOM 3075 N N . THR A 1 386 ? -30.088 -5.746 27.694 1.00 96.25 386 THR A N 1
ATOM 3076 C CA . THR A 1 386 ? -31.160 -6.210 26.795 1.00 96.25 386 THR A CA 1
ATOM 3077 C C . THR A 1 386 ? -32.485 -5.539 27.167 1.00 96.25 386 THR A C 1
ATOM 3079 O O . THR A 1 386 ? -32.706 -5.174 28.328 1.00 96.25 386 THR A O 1
ATOM 3082 N N . ASN A 1 387 ? -33.409 -5.413 26.214 1.00 90.00 387 ASN A N 1
ATOM 3083 C CA . ASN A 1 387 ? -34.712 -4.767 26.455 1.00 90.00 387 ASN A CA 1
ATOM 3084 C C . ASN A 1 387 ? -35.601 -5.477 27.481 1.00 90.00 387 ASN A C 1
ATOM 3086 O O . ASN A 1 387 ? -36.470 -4.869 28.102 1.00 90.00 387 ASN A O 1
ATOM 3090 N N . ASN A 1 388 ? -35.376 -6.768 27.699 1.00 91.31 388 ASN A N 1
ATOM 3091 C CA . ASN A 1 388 ? -36.093 -7.584 28.676 1.00 91.31 388 ASN A CA 1
ATOM 3092 C C . ASN A 1 388 ? -35.356 -7.652 30.034 1.00 91.31 388 ASN A C 1
ATOM 3094 O O . ASN A 1 388 ? -35.535 -8.610 30.788 1.00 91.31 388 ASN A O 1
ATOM 3098 N N . ASN A 1 389 ? -34.570 -6.616 30.366 1.00 95.31 389 ASN A N 1
ATOM 3099 C CA . ASN A 1 389 ? -33.847 -6.452 31.633 1.00 95.31 389 ASN A CA 1
ATOM 3100 C C . ASN A 1 389 ? -32.801 -7.546 31.927 1.00 95.31 389 ASN A C 1
ATOM 3102 O O . ASN A 1 389 ? -32.516 -7.842 33.087 1.00 95.31 389 ASN A O 1
ATOM 3106 N N . GLY A 1 390 ? -32.213 -8.150 30.902 1.00 97.75 390 GLY A N 1
ATOM 3107 C CA . GLY A 1 390 ? -31.048 -9.031 31.006 1.00 97.75 390 GLY A CA 1
ATOM 3108 C C . GLY A 1 390 ? -29.747 -8.406 30.504 1.00 97.75 390 GLY A C 1
ATOM 3109 O O . GLY A 1 390 ? -29.665 -7.192 30.307 1.00 97.75 390 GLY A O 1
ATOM 3110 N N . LEU A 1 391 ? -28.751 -9.252 30.240 1.00 98.56 391 LEU A N 1
ATOM 3111 C CA . LEU A 1 391 ? -27.432 -8.854 29.735 1.00 98.56 391 LEU A CA 1
ATOM 3112 C C . LEU A 1 391 ? -27.039 -9.679 28.515 1.00 98.56 391 LEU A C 1
ATOM 3114 O O . LEU A 1 391 ? -27.322 -10.874 28.465 1.00 98.56 391 LEU A O 1
ATOM 3118 N N . ALA A 1 392 ? -26.332 -9.050 27.583 1.00 98.69 392 ALA A N 1
ATOM 3119 C CA . ALA A 1 392 ? -25.736 -9.701 26.427 1.00 98.69 392 ALA A CA 1
ATOM 3120 C C . ALA A 1 392 ? -24.215 -9.517 26.437 1.00 98.69 392 ALA A C 1
ATOM 3122 O O . ALA A 1 392 ? -23.730 -8.400 26.632 1.00 98.69 392 ALA A O 1
ATOM 3123 N N . ALA A 1 393 ? -23.477 -10.606 26.217 1.00 98.56 393 ALA A N 1
ATOM 3124 C CA . ALA A 1 393 ? -22.053 -10.562 25.900 1.00 98.56 393 ALA A CA 1
ATOM 3125 C C . ALA A 1 393 ? -21.899 -10.350 24.385 1.00 98.56 393 ALA A C 1
ATOM 3127 O O . ALA A 1 393 ? -22.197 -11.250 23.593 1.00 98.56 393 ALA A O 1
ATOM 3128 N N . MET A 1 394 ? -21.494 -9.139 24.003 1.00 98.06 394 MET A N 1
ATOM 3129 C CA . MET A 1 394 ? -21.429 -8.643 22.623 1.00 98.06 394 MET A CA 1
ATOM 3130 C C . MET A 1 394 ? -20.092 -8.966 21.952 1.00 98.06 394 MET A C 1
ATOM 3132 O O . MET A 1 394 ? -20.053 -9.275 20.763 1.00 98.06 394 MET A O 1
ATOM 3136 N N . ALA A 1 395 ? -19.010 -8.920 22.725 1.00 98.06 395 ALA A N 1
ATOM 3137 C CA . ALA A 1 395 ? -17.650 -9.256 22.322 1.00 98.06 395 ALA A CA 1
ATOM 3138 C C . ALA A 1 395 ? -16.911 -9.850 23.527 1.00 98.06 395 ALA A C 1
ATOM 3140 O O . ALA A 1 395 ? -17.298 -9.599 24.671 1.00 98.06 395 ALA A O 1
ATOM 3141 N N . TYR A 1 396 ? -15.872 -10.642 23.276 1.00 98.50 396 TYR A N 1
ATOM 3142 C CA . TYR A 1 396 ? -15.248 -11.459 24.316 1.00 98.50 396 TYR A CA 1
ATOM 3143 C C . TYR A 1 396 ? -13.860 -10.985 24.742 1.00 98.50 396 TYR A C 1
ATOM 3145 O O . TYR A 1 396 ? -13.105 -10.390 23.970 1.00 98.50 396 TYR A O 1
ATOM 3153 N N . GLY A 1 397 ? -13.507 -11.275 25.991 1.00 97.88 397 GLY A N 1
ATOM 3154 C CA . GLY A 1 397 ? -12.222 -10.936 26.590 1.00 97.88 397 GLY A CA 1
ATOM 3155 C C . GLY A 1 397 ? -12.222 -11.118 28.112 1.00 97.88 397 GLY A C 1
ATOM 3156 O O . GLY A 1 397 ? -13.268 -11.102 28.753 1.00 97.88 397 GLY A O 1
ATOM 3157 N N . PRO A 1 398 ? -11.054 -11.284 28.749 1.00 98.44 398 PRO A N 1
ATOM 3158 C CA . PRO A 1 398 ? -10.991 -11.385 30.204 1.00 98.44 398 PRO A CA 1
ATOM 3159 C C . PRO A 1 398 ? -11.522 -10.105 30.861 1.00 98.44 398 PRO A C 1
ATOM 3161 O O . PRO A 1 398 ? -11.012 -9.014 30.599 1.00 98.44 398 PRO A O 1
ATOM 3164 N N . GLY A 1 399 ? -12.498 -10.226 31.763 1.00 97.94 399 GLY A N 1
ATOM 3165 C CA . GLY A 1 399 ? -13.113 -9.052 32.379 1.00 97.94 399 GLY A CA 1
ATOM 3166 C C . GLY A 1 399 ? -14.229 -9.344 33.374 1.00 97.94 399 GLY A C 1
ATOM 3167 O O . GLY A 1 399 ? -14.474 -10.482 33.771 1.00 97.94 399 GLY A O 1
ATOM 3168 N N . GLU A 1 400 ? -14.896 -8.284 33.811 1.00 98.12 400 GLU A N 1
ATOM 3169 C CA . GLU A 1 400 ? -16.128 -8.356 34.589 1.00 98.12 400 GLU A CA 1
ATOM 3170 C C . GLU A 1 400 ? -17.097 -7.243 34.187 1.00 98.12 400 GLU A C 1
ATOM 3172 O O . GLU A 1 400 ? -16.683 -6.127 33.869 1.00 98.12 400 GLU A O 1
ATOM 3177 N N . VAL A 1 401 ? -18.393 -7.538 34.247 1.00 98.69 401 VAL A N 1
ATOM 3178 C CA . VAL A 1 401 ? -19.467 -6.551 34.118 1.00 98.69 401 VAL A CA 1
ATOM 3179 C C . VAL A 1 401 ? -20.215 -6.429 35.436 1.00 98.69 401 VAL A C 1
ATOM 3181 O O . VAL A 1 401 ? -20.525 -7.433 36.077 1.00 98.69 401 VAL A O 1
ATOM 3184 N N . LYS A 1 402 ? -20.534 -5.198 35.830 1.00 98.44 402 LYS A N 1
ATOM 3185 C CA . LYS A 1 402 ? -21.396 -4.872 36.964 1.00 98.44 402 LYS A CA 1
ATOM 3186 C C . LYS A 1 402 ? -22.612 -4.091 36.468 1.00 98.44 402 LYS A C 1
ATOM 3188 O O . LYS A 1 402 ? -22.466 -2.966 35.999 1.00 98.44 402 LYS A O 1
ATOM 3193 N N . ALA A 1 403 ? -23.806 -4.666 36.593 1.00 98.00 403 ALA A N 1
ATOM 3194 C CA . ALA A 1 403 ? -25.017 -4.109 35.987 1.00 98.00 403 ALA A CA 1
ATOM 3195 C C . ALA A 1 403 ? -26.298 -4.421 36.783 1.00 98.00 403 ALA A C 1
ATOM 3197 O O . ALA A 1 403 ? -26.296 -5.243 37.699 1.00 98.00 403 ALA A O 1
ATOM 3198 N N . LEU A 1 404 ? -27.389 -3.741 36.430 1.00 97.94 404 LEU A N 1
ATOM 3199 C CA . LEU A 1 404 ? -28.739 -3.936 36.948 1.00 97.94 404 LEU A CA 1
ATOM 3200 C C . LEU A 1 404 ? -29.540 -4.831 35.995 1.00 97.94 404 LEU A C 1
ATOM 3202 O O . LEU A 1 404 ? -29.601 -4.572 34.796 1.00 97.94 404 LEU A O 1
ATOM 3206 N N . VAL A 1 405 ? -30.196 -5.855 36.531 1.00 97.62 405 VAL A N 1
ATOM 3207 C CA . VAL A 1 405 ? -30.986 -6.840 35.773 1.00 97.62 405 VAL A CA 1
ATOM 3208 C C . VAL A 1 405 ? -32.300 -7.164 36.484 1.00 97.62 405 VAL A C 1
ATOM 3210 O O . VAL A 1 405 ? -32.479 -6.842 37.660 1.00 97.62 405 VAL A O 1
ATOM 3213 N N . GLY A 1 406 ? -33.233 -7.804 35.777 1.00 95.44 406 GLY A N 1
ATOM 3214 C CA . GLY A 1 406 ? -34.577 -8.098 36.276 1.00 95.44 406 GLY A CA 1
ATOM 3215 C C . GLY A 1 406 ? -35.257 -6.832 36.802 1.00 95.44 406 GLY A C 1
ATOM 3216 O O . GLY A 1 406 ? -35.194 -5.779 36.166 1.00 95.44 406 GLY A O 1
ATOM 3217 N N . ASP A 1 407 ? -35.825 -6.911 38.005 1.00 93.94 407 ASP A N 1
ATOM 3218 C CA . ASP A 1 407 ? -36.490 -5.793 38.691 1.00 93.94 407 ASP A CA 1
ATOM 3219 C C . ASP A 1 407 ? -35.503 -4.859 39.434 1.00 93.94 407 ASP A C 1
ATOM 3221 O O . ASP A 1 407 ? -35.744 -4.448 40.570 1.00 93.94 407 ASP A O 1
ATOM 3225 N N . GLY A 1 408 ? -34.362 -4.543 38.812 1.00 95.69 408 GLY A N 1
ATOM 3226 C CA . GLY A 1 408 ? -33.353 -3.614 39.344 1.00 95.69 408 GLY A CA 1
ATOM 3227 C C . GLY A 1 408 ? -32.321 -4.239 40.289 1.00 95.69 408 GLY A C 1
ATOM 3228 O O . GLY A 1 408 ? -31.715 -3.538 41.101 1.00 95.69 408 GLY A O 1
ATOM 3229 N N . ALA A 1 409 ? -32.106 -5.553 40.215 1.00 96.81 409 ALA A N 1
ATOM 3230 C CA . ALA A 1 409 ? -31.104 -6.241 41.023 1.00 96.81 409 ALA A CA 1
ATOM 3231 C C . ALA A 1 409 ? -29.693 -6.055 40.445 1.00 96.81 409 ALA A C 1
ATOM 3233 O O . ALA A 1 409 ? -29.468 -6.251 39.256 1.00 96.81 409 ALA A O 1
ATOM 3234 N N . GLU A 1 410 ? -28.725 -5.735 41.301 1.00 97.94 410 GLU A N 1
ATOM 3235 C CA . GLU A 1 410 ? -27.316 -5.635 40.912 1.00 97.94 410 GLU A CA 1
ATOM 3236 C C . GLU A 1 410 ? -26.673 -7.028 40.805 1.00 97.94 410 GLU A C 1
ATOM 3238 O O . GLU A 1 410 ? -26.740 -7.828 41.747 1.00 97.94 410 GLU A O 1
ATOM 3243 N N . VAL A 1 411 ? -26.015 -7.293 39.677 1.00 98.38 411 VAL A N 1
ATOM 3244 C CA . VAL A 1 411 ? -25.248 -8.515 39.411 1.00 98.38 411 VAL A CA 1
ATOM 3245 C C . VAL A 1 411 ? -23.838 -8.177 38.950 1.00 98.38 411 VAL A C 1
ATOM 3247 O O . VAL A 1 411 ? -23.602 -7.136 38.333 1.00 98.38 411 VAL A O 1
ATOM 3250 N N . VAL A 1 412 ? -22.902 -9.076 39.249 1.00 98.75 412 VAL A N 1
ATOM 3251 C CA . VAL A 1 412 ? -21.559 -9.071 38.664 1.00 98.75 412 VAL A CA 1
ATOM 3252 C C . VAL A 1 412 ? -21.375 -10.366 37.890 1.00 98.75 412 VAL A C 1
ATOM 3254 O O . VAL A 1 412 ? -21.614 -11.438 38.444 1.00 98.75 412 VAL A O 1
ATOM 3257 N N . ILE A 1 413 ? -20.955 -10.286 36.630 1.00 98.81 413 ILE A N 1
ATOM 3258 C CA . ILE A 1 413 ? -20.564 -11.462 35.847 1.00 98.81 413 ILE A CA 1
ATOM 3259 C C . ILE A 1 413 ? -19.078 -11.344 35.542 1.00 98.81 413 ILE A C 1
ATOM 3261 O O . ILE A 1 413 ? -18.651 -10.381 34.910 1.00 98.81 413 ILE A O 1
ATOM 3265 N N . THR A 1 414 ? -18.295 -12.314 36.007 1.00 98.88 414 THR A N 1
ATOM 3266 C CA . THR A 1 414 ? -16.860 -12.405 35.711 1.00 98.88 414 THR A CA 1
ATOM 3267 C C . THR A 1 414 ? -16.652 -13.329 34.521 1.00 98.88 414 THR A C 1
ATOM 3269 O O . THR A 1 414 ? -17.026 -14.499 34.588 1.00 98.88 414 THR A O 1
ATOM 3272 N N . GLU A 1 415 ? -16.028 -12.818 33.466 1.00 98.62 415 GLU A N 1
ATOM 3273 C CA . GLU A 1 415 ? -15.604 -13.554 32.278 1.00 98.62 415 GLU A CA 1
ATOM 3274 C C . GLU A 1 415 ? -14.129 -13.953 32.433 1.00 98.62 415 GLU A C 1
ATOM 3276 O O . GLU A 1 415 ? -13.216 -13.132 32.329 1.00 98.62 415 GLU A O 1
ATOM 3281 N N . SER A 1 416 ? -13.890 -15.228 32.739 1.00 98.50 416 SER A N 1
ATOM 3282 C CA . SER A 1 416 ? -12.549 -15.811 32.838 1.00 98.50 416 SER A CA 1
ATOM 3283 C C . SER A 1 416 ? -12.212 -16.539 31.541 1.00 98.50 416 SER A C 1
ATOM 3285 O O . SER A 1 416 ? -12.798 -17.583 31.245 1.00 98.50 416 SER A O 1
ATOM 3287 N N . THR A 1 417 ? -11.288 -15.978 30.761 1.00 98.31 417 THR A N 1
ATOM 3288 C CA . THR A 1 417 ? -10.867 -16.539 29.474 1.00 98.31 417 THR A CA 1
ATOM 3289 C C . THR A 1 417 ? -9.505 -16.003 29.023 1.00 98.31 417 THR A C 1
ATOM 3291 O O . THR A 1 417 ? -9.098 -14.912 29.419 1.00 98.31 417 THR A O 1
ATOM 3294 N N . ASN A 1 418 ? -8.834 -16.761 28.152 1.00 97.88 418 ASN A N 1
ATOM 3295 C CA . ASN A 1 418 ? -7.696 -16.302 27.351 1.00 97.88 418 ASN A CA 1
ATOM 3296 C C . ASN A 1 418 ? -8.092 -16.027 25.888 1.00 97.88 418 ASN A C 1
ATOM 3298 O O . ASN A 1 418 ? -7.215 -15.853 25.045 1.00 97.88 418 ASN A O 1
ATOM 3302 N N . TYR A 1 419 ? -9.392 -15.996 25.569 1.00 98.38 419 TYR A N 1
ATOM 3303 C CA . TYR A 1 419 ? -9.900 -15.613 24.251 1.00 98.38 419 TYR A CA 1
ATOM 3304 C C . TYR A 1 419 ? -9.263 -14.285 23.786 1.00 98.38 419 TYR A C 1
ATOM 3306 O O . TYR A 1 419 ? -9.101 -13.381 24.617 1.00 98.38 419 TYR A O 1
ATOM 3314 N N . PRO A 1 420 ? -8.854 -14.161 22.507 1.00 97.75 420 PRO A N 1
ATOM 3315 C CA . PRO A 1 420 ? -9.055 -15.102 21.389 1.00 97.75 420 PRO A CA 1
ATOM 3316 C C . PRO A 1 420 ? -8.009 -16.228 21.266 1.00 97.75 420 PRO A C 1
ATOM 3318 O O . PRO A 1 420 ? -8.034 -16.994 20.307 1.00 97.75 420 PRO A O 1
ATOM 3321 N N . PHE A 1 421 ? -7.075 -16.347 22.210 1.00 97.88 421 PHE A N 1
ATOM 3322 C CA . PHE A 1 421 ? -5.974 -17.318 22.147 1.00 97.88 421 PHE A CA 1
ATOM 3323 C C . PHE A 1 421 ? -6.345 -18.703 22.694 1.00 97.88 421 PHE A C 1
ATOM 3325 O O . PHE A 1 421 ? -5.590 -19.665 22.544 1.00 97.88 421 PHE A O 1
ATOM 3332 N N . ASP A 1 422 ? -7.516 -18.823 23.314 1.00 95.56 422 ASP A N 1
ATOM 3333 C CA . ASP A 1 422 ? -8.072 -20.089 23.769 1.00 95.56 422 ASP A CA 1
ATOM 3334 C C . ASP A 1 422 ? -9.576 -20.167 23.489 1.00 95.56 422 ASP A C 1
ATOM 3336 O O . ASP A 1 422 ? -10.222 -19.173 23.163 1.00 95.56 422 ASP A O 1
ATOM 3340 N N . GLU A 1 423 ? -10.126 -21.372 23.590 1.00 97.56 423 GLU A N 1
ATOM 3341 C CA . GLU A 1 423 ? -11.469 -21.691 23.085 1.00 97.56 423 GLU A CA 1
ATOM 3342 C C . GLU A 1 423 ? -12.554 -21.657 24.162 1.00 97.56 423 GLU A C 1
ATOM 3344 O O . GLU A 1 423 ? -13.732 -21.798 23.844 1.00 97.56 423 GLU A O 1
ATOM 3349 N N . VAL A 1 424 ? -12.178 -21.518 25.436 1.00 98.12 424 VAL A N 1
ATOM 3350 C CA . VAL A 1 424 ? -13.098 -21.655 26.571 1.00 98.12 424 VAL A CA 1
ATOM 3351 C C . VAL A 1 424 ? -13.296 -20.318 27.271 1.00 98.12 424 VAL A C 1
ATOM 3353 O O . VAL A 1 424 ? -12.340 -19.644 27.665 1.00 98.12 424 VAL A O 1
ATOM 3356 N N . LEU A 1 425 ? -14.559 -19.958 27.470 1.00 98.62 425 LEU A N 1
ATOM 3357 C CA . LEU A 1 425 ? -14.992 -18.788 28.217 1.00 98.62 425 LEU A CA 1
ATOM 3358 C C . LEU A 1 425 ? -15.856 -19.245 29.385 1.00 98.62 425 LEU A C 1
ATOM 3360 O O . LEU A 1 425 ? -16.819 -19.990 29.201 1.00 98.62 425 LEU A O 1
ATOM 3364 N N . THR A 1 426 ? -15.510 -18.806 30.592 1.00 98.81 426 THR A N 1
ATOM 3365 C CA . THR A 1 426 ? -16.270 -19.125 31.804 1.00 98.81 426 THR A CA 1
ATOM 3366 C C . THR A 1 426 ? -16.865 -17.855 32.388 1.00 98.81 426 THR A C 1
ATOM 3368 O O . THR A 1 426 ? -16.136 -16.983 32.855 1.00 98.81 426 THR A O 1
ATOM 3371 N N . PHE A 1 427 ? -18.191 -17.776 32.409 1.00 98.81 427 PHE A N 1
ATOM 3372 C CA . PHE A 1 427 ? -18.953 -16.694 33.016 1.00 98.81 427 PHE A CA 1
ATOM 3373 C C . PHE A 1 427 ? -19.431 -17.131 34.399 1.00 98.81 427 PHE A C 1
ATOM 3375 O O . PHE A 1 427 ? -20.241 -18.052 34.521 1.00 98.81 427 PHE A O 1
ATOM 3382 N N . THR A 1 428 ? -18.939 -16.478 35.450 1.00 98.81 428 THR A N 1
ATOM 3383 C CA . THR A 1 428 ? -19.371 -16.733 36.833 1.00 98.81 428 THR A CA 1
ATOM 3384 C C . THR A 1 428 ? -20.308 -15.628 37.292 1.00 98.81 428 THR A C 1
ATOM 3386 O O . THR A 1 428 ? -19.907 -14.467 37.363 1.00 98.81 428 THR A O 1
ATOM 3389 N N . ILE A 1 429 ? -21.547 -15.986 37.631 1.00 98.69 429 ILE A N 1
ATOM 3390 C CA . ILE A 1 429 ? -22.577 -15.035 38.043 1.00 98.69 429 ILE A CA 1
ATOM 3391 C C . ILE A 1 429 ? -22.520 -14.844 39.562 1.00 98.69 429 ILE A C 1
ATOM 3393 O O . ILE A 1 429 ? -22.710 -15.782 40.336 1.00 98.69 429 ILE A O 1
ATOM 3397 N N . SER A 1 430 ? -22.306 -13.608 40.002 1.00 98.56 430 SER A N 1
ATOM 3398 C CA . SER A 1 430 ? -22.315 -13.200 41.406 1.00 98.56 430 SER A CA 1
ATOM 3399 C C . SER A 1 430 ? -23.531 -12.327 41.700 1.00 98.56 430 SER A C 1
ATOM 3401 O O . SER A 1 430 ? -23.703 -11.255 41.118 1.00 98.56 430 SER A O 1
ATOM 3403 N N . THR A 1 431 ? -24.379 -12.778 42.627 1.00 97.44 431 THR A N 1
ATOM 3404 C CA . THR A 1 431 ? -25.620 -12.087 43.011 1.00 97.44 431 THR A CA 1
ATOM 3405 C C . THR A 1 431 ? -25.798 -12.103 44.530 1.00 97.44 431 THR A C 1
ATOM 3407 O O . THR A 1 431 ? -25.339 -13.019 45.216 1.00 97.44 431 THR A O 1
ATOM 3410 N N . LYS A 1 432 ? -26.483 -11.095 45.087 1.00 96.19 432 LYS A N 1
ATOM 3411 C CA . LYS A 1 432 ? -26.833 -11.079 46.525 1.00 96.19 432 LYS A CA 1
ATOM 3412 C C . LYS A 1 432 ? -27.977 -12.042 46.858 1.00 96.19 432 LYS A C 1
ATOM 3414 O O . LYS A 1 432 ? -28.009 -12.611 47.943 1.00 96.19 432 LYS A O 1
ATOM 3419 N N . GLN A 1 433 ? -28.906 -12.209 45.922 1.00 95.19 433 GLN A N 1
ATOM 3420 C CA . GLN A 1 433 ? -30.070 -13.087 46.015 1.00 95.19 433 GLN A CA 1
ATOM 3421 C C . GLN A 1 433 ? -30.364 -13.700 44.644 1.00 95.19 433 GLN A C 1
ATOM 3423 O O . GLN A 1 433 ? -29.838 -13.231 43.631 1.00 95.19 433 GLN A O 1
ATOM 3428 N N . ALA A 1 434 ? -31.186 -14.748 44.608 1.00 97.56 434 ALA A N 1
ATOM 3429 C CA . ALA A 1 434 ? -31.621 -15.330 43.346 1.00 97.56 434 ALA A CA 1
ATOM 3430 C C . ALA A 1 434 ? -32.386 -14.282 42.517 1.00 97.56 434 ALA A C 1
ATOM 3432 O O . ALA A 1 434 ? -33.213 -13.549 43.061 1.00 97.56 434 ALA A O 1
ATOM 3433 N N . VAL A 1 435 ? -32.074 -14.176 41.227 1.00 97.88 435 VAL A N 1
ATOM 3434 C CA . VAL A 1 435 ? -32.666 -13.177 40.326 1.00 97.88 435 VAL A CA 1
ATOM 3435 C C . VAL A 1 435 ? -32.921 -13.797 38.958 1.00 97.88 435 VAL A C 1
ATOM 3437 O O . VAL A 1 435 ? -32.076 -14.513 38.426 1.00 97.88 435 VAL A O 1
ATOM 3440 N N . SER A 1 436 ? -34.090 -13.527 38.383 1.00 98.00 436 SER A N 1
ATOM 3441 C CA . SER A 1 436 ? -34.445 -13.983 37.038 1.00 98.00 436 SER A CA 1
ATOM 3442 C C . SER A 1 436 ? -34.125 -12.911 36.006 1.00 98.00 436 SER A C 1
ATOM 3444 O O . SER A 1 436 ? -34.616 -11.791 36.115 1.00 98.00 436 SER A O 1
ATOM 3446 N N . PHE A 1 437 ? -33.313 -13.261 35.013 1.00 98.06 437 PHE A N 1
ATOM 3447 C CA . PHE A 1 437 ? -33.026 -12.417 33.854 1.00 98.06 437 PHE A CA 1
ATOM 3448 C C . PHE A 1 437 ? -32.440 -13.268 32.710 1.00 98.06 437 PHE A C 1
ATOM 3450 O O . PHE A 1 437 ? -31.859 -14.329 32.974 1.00 98.06 437 PHE A O 1
ATOM 3457 N N . PRO A 1 438 ? -32.593 -12.855 31.442 1.00 97.88 438 PRO A N 1
ATOM 3458 C CA . PRO A 1 438 ? -31.927 -13.517 30.327 1.00 97.88 438 PRO A CA 1
ATOM 3459 C C . PRO A 1 438 ? -30.445 -13.130 30.252 1.00 97.88 438 PRO A C 1
ATOM 3461 O O . PRO A 1 438 ? -30.088 -11.958 30.356 1.00 97.88 438 PRO A O 1
ATOM 3464 N N . LEU A 1 439 ? -29.586 -14.128 30.059 1.00 98.56 439 LEU A N 1
ATOM 3465 C CA . LEU A 1 439 ? -28.196 -13.929 29.655 1.00 98.56 439 LEU A CA 1
ATOM 3466 C C . LEU A 1 439 ? -28.056 -14.360 28.196 1.00 98.56 439 LEU A C 1
ATOM 3468 O O . LEU A 1 439 ? -28.339 -15.516 27.877 1.00 98.56 439 LEU A O 1
ATOM 3472 N N . GLU A 1 440 ? -27.630 -13.450 27.330 1.00 98.62 440 GLU A N 1
ATOM 3473 C CA . GLU A 1 440 ? -27.419 -13.709 25.908 1.00 98.62 440 GLU A CA 1
ATOM 3474 C C . GLU A 1 440 ? -25.925 -13.813 25.599 1.00 98.62 440 GLU A C 1
ATOM 3476 O O . GLU A 1 440 ? -25.127 -12.976 26.022 1.00 98.62 440 GLU A O 1
ATOM 3481 N N . LEU A 1 441 ? -25.536 -14.856 24.869 1.00 98.75 441 LEU A N 1
ATOM 3482 C CA . LEU A 1 441 ? -24.158 -15.077 24.436 1.00 98.75 441 LEU A CA 1
ATOM 3483 C C . LEU A 1 441 ? -24.089 -14.982 22.918 1.00 98.75 441 LEU A C 1
ATOM 3485 O O . LEU A 1 441 ? -24.777 -15.740 22.232 1.00 98.75 441 LEU A O 1
ATOM 3489 N N . ARG A 1 442 ? -23.245 -14.101 22.385 1.00 98.56 442 ARG A N 1
ATOM 3490 C CA . ARG A 1 442 ? -22.965 -14.076 20.952 1.00 98.56 442 ARG A CA 1
ATOM 3491 C C . ARG A 1 442 ? -22.286 -15.371 20.509 1.00 98.56 442 ARG A C 1
ATOM 3493 O O . ARG A 1 442 ? -21.198 -15.692 20.960 1.00 98.56 442 ARG A O 1
ATOM 3500 N N . ILE A 1 443 ? -22.871 -16.107 19.575 1.00 98.56 443 ILE A N 1
ATOM 3501 C CA . ILE A 1 443 ? -22.204 -17.278 19.008 1.00 98.56 443 ILE A CA 1
ATOM 3502 C C . ILE A 1 443 ? -21.562 -16.879 17.673 1.00 98.56 443 ILE A C 1
ATOM 3504 O O . ILE A 1 443 ? -22.298 -16.610 16.721 1.00 98.56 443 ILE A O 1
ATOM 3508 N N . PRO A 1 444 ? -20.219 -16.850 17.564 1.00 98.25 444 PRO A N 1
ATOM 3509 C CA . PRO A 1 444 ? -19.537 -16.471 16.329 1.00 98.25 444 PRO A CA 1
ATOM 3510 C C . PRO A 1 444 ? -19.947 -17.329 15.132 1.00 98.25 444 PRO A C 1
ATOM 3512 O O . PRO A 1 444 ? -20.086 -18.550 15.264 1.00 98.25 444 PRO A O 1
ATOM 3515 N N . ALA A 1 445 ? -20.101 -16.723 13.953 1.00 96.94 445 ALA A N 1
ATOM 3516 C CA . ALA A 1 445 ? -20.503 -17.439 12.741 1.00 96.94 445 ALA A CA 1
ATOM 3517 C C . ALA A 1 445 ? -19.417 -18.408 12.251 1.00 96.94 445 ALA A C 1
ATOM 3519 O O . ALA A 1 445 ? -19.727 -19.473 11.714 1.00 96.94 445 ALA A O 1
ATOM 3520 N N . TRP A 1 446 ? -18.142 -18.093 12.501 1.00 95.44 446 TRP A N 1
ATOM 3521 C CA . TRP A 1 446 ? -17.018 -18.965 12.152 1.00 95.44 446 TRP A CA 1
ATOM 3522 C C . TRP A 1 446 ? -16.977 -20.266 12.980 1.00 95.44 446 TRP A C 1
ATOM 3524 O O . TRP A 1 446 ? -16.346 -21.245 12.564 1.00 95.44 446 TRP A O 1
ATOM 3534 N N . CYS A 1 447 ? -17.644 -20.326 14.142 1.00 97.19 447 CYS A N 1
ATOM 3535 C CA . CYS A 1 447 ? -17.597 -21.489 15.028 1.00 97.19 447 CYS A CA 1
ATOM 3536 C C . CYS A 1 447 ? -18.646 -22.542 14.634 1.00 97.19 447 CYS A C 1
ATOM 3538 O O . CYS A 1 447 ? -19.817 -22.452 14.988 1.00 97.19 447 CYS A O 1
ATOM 3540 N N . LYS A 1 448 ? -18.223 -23.609 13.945 1.00 93.44 448 LYS A N 1
ATOM 3541 C CA . LYS A 1 448 ? -19.137 -24.647 13.418 1.00 93.44 448 LYS A CA 1
ATOM 3542 C C . LYS A 1 448 ? -19.778 -25.549 14.484 1.00 93.44 448 LYS A C 1
ATOM 3544 O O . LYS A 1 448 ? -20.789 -26.194 14.208 1.00 93.44 448 LYS A O 1
ATOM 3549 N N . LYS A 1 449 ? -19.165 -25.687 15.666 1.00 96.38 449 LYS A N 1
ATOM 3550 C CA . LYS A 1 449 ? -19.594 -26.634 16.719 1.00 96.38 449 LYS A CA 1
ATOM 3551 C C . LYS A 1 449 ? -19.556 -25.998 18.119 1.00 96.38 449 LYS A C 1
ATOM 3553 O O . LYS A 1 449 ? -18.853 -26.514 18.988 1.00 96.38 449 LYS A O 1
ATOM 3558 N N . PRO A 1 450 ? -20.304 -24.909 18.351 1.00 97.81 450 PRO A N 1
ATOM 3559 C CA . PRO A 1 450 ? -20.308 -24.224 19.636 1.00 97.81 450 PRO A CA 1
ATOM 3560 C C . PRO A 1 450 ? -20.943 -25.107 20.717 1.00 97.81 450 PRO A C 1
ATOM 3562 O O . PRO A 1 450 ? -21.888 -25.866 20.462 1.00 97.81 450 PRO A O 1
ATOM 3565 N N . VAL A 1 451 ? -20.445 -25.007 21.949 1.00 98.56 451 VAL A N 1
ATOM 3566 C CA . VAL A 1 451 ? -21.015 -25.712 23.102 1.00 98.56 451 VAL A CA 1
ATOM 3567 C C . VAL A 1 451 ? -21.243 -24.729 24.237 1.00 98.56 451 VAL A C 1
ATOM 3569 O O . VAL A 1 451 ? -20.311 -24.113 24.726 1.00 98.56 451 VAL A O 1
ATOM 3572 N N . VAL A 1 452 ? -22.489 -24.645 24.703 1.00 98.75 452 VAL A N 1
ATOM 3573 C CA . VAL A 1 452 ? -22.842 -23.911 25.923 1.00 98.75 452 VAL A CA 1
ATOM 3574 C C . VAL A 1 452 ? -23.188 -24.913 27.016 1.00 98.75 452 VAL A C 1
ATOM 3576 O O . VAL A 1 452 ? -23.970 -25.845 26.792 1.00 98.75 452 VAL A O 1
ATOM 3579 N N . LYS A 1 453 ? -22.641 -24.723 28.214 1.00 98.75 453 LYS A N 1
ATOM 3580 C CA . LYS A 1 453 ? -23.008 -25.460 29.427 1.00 98.75 453 LYS A CA 1
ATOM 3581 C C . LYS A 1 453 ? -23.453 -24.480 30.499 1.00 98.75 453 LYS A C 1
ATOM 3583 O O . LYS A 1 453 ? -22.873 -23.416 30.651 1.00 98.75 453 LYS A O 1
ATOM 3588 N N . VAL A 1 454 ? -24.454 -24.867 31.283 1.00 98.56 454 VAL A N 1
ATOM 3589 C CA . VAL A 1 454 ? -24.863 -24.121 32.479 1.00 98.56 454 VAL A CA 1
ATOM 3590 C C . VAL A 1 454 ? -24.792 -25.058 33.673 1.00 98.56 454 VAL A C 1
ATOM 3592 O O . VAL A 1 454 ? -25.469 -26.090 33.687 1.00 98.56 454 VAL A O 1
ATOM 3595 N N . ASN A 1 455 ? -23.957 -24.726 34.657 1.00 98.06 455 ASN A N 1
ATOM 3596 C CA . ASN A 1 455 ? -23.634 -25.576 35.807 1.00 98.06 455 ASN A CA 1
ATOM 3597 C C . ASN A 1 455 ? -23.268 -27.013 35.373 1.00 98.06 455 ASN A C 1
ATOM 3599 O O . ASN A 1 455 ? -23.841 -27.991 35.859 1.00 98.06 455 ASN A O 1
ATOM 3603 N N . GLY A 1 456 ? -22.390 -27.134 34.370 1.00 97.38 456 GLY A N 1
ATOM 3604 C CA . GLY A 1 456 ? -21.942 -28.405 33.787 1.00 97.38 456 GLY A CA 1
ATOM 3605 C C . GLY A 1 456 ? -22.952 -29.112 32.867 1.00 97.38 456 GLY A C 1
ATOM 3606 O O . GLY A 1 456 ? -22.612 -30.115 32.240 1.00 97.38 456 GLY A O 1
ATOM 3607 N N . LYS A 1 457 ? -24.191 -28.615 32.734 1.00 98.19 457 LYS A N 1
ATOM 3608 C CA . LYS A 1 457 ? -25.212 -29.217 31.859 1.00 98.19 457 LYS A CA 1
ATOM 3609 C C . LYS A 1 457 ? -25.193 -28.586 30.471 1.00 98.19 457 LYS A C 1
ATOM 3611 O O . LYS A 1 457 ? -25.504 -27.403 30.327 1.00 98.19 457 LYS A O 1
ATOM 3616 N N . LYS A 1 458 ? -24.898 -29.396 29.451 1.00 98.12 458 LYS A N 1
ATOM 3617 C CA . LYS A 1 458 ? -24.913 -28.985 28.040 1.00 98.12 458 LYS A CA 1
ATOM 3618 C C . LYS A 1 458 ? -26.302 -28.502 27.611 1.00 98.12 458 LYS A C 1
ATOM 3620 O O . LYS A 1 458 ? -27.303 -29.180 27.845 1.00 98.12 458 LYS A O 1
ATOM 3625 N N . GLN A 1 459 ? -26.334 -27.344 26.970 1.00 98.25 459 GLN A N 1
ATOM 3626 C CA . GLN A 1 459 ? -27.527 -26.741 26.395 1.00 98.25 459 GLN A CA 1
ATOM 3627 C C . GLN A 1 459 ? -27.772 -27.248 24.964 1.00 98.25 459 GLN A C 1
ATOM 3629 O O . GLN A 1 459 ? -26.875 -27.794 24.316 1.00 98.25 459 GLN A O 1
ATOM 3634 N N . LYS A 1 460 ? -29.011 -27.122 24.479 1.00 96.19 460 LYS A N 1
ATOM 3635 C CA . LYS A 1 460 ? -29.432 -27.567 23.138 1.00 96.19 460 LYS A CA 1
ATOM 3636 C C . LYS A 1 460 ? -29.656 -26.356 22.233 1.00 96.19 460 LYS A C 1
ATOM 3638 O O . LYS A 1 460 ? -29.869 -25.265 22.733 1.00 96.19 460 LYS A O 1
ATOM 3643 N N . GLN A 1 461 ? -29.670 -26.582 20.917 1.00 94.50 461 GLN A N 1
ATOM 3644 C CA . GLN A 1 461 ? -30.018 -25.562 19.913 1.00 94.50 461 GLN A CA 1
ATOM 3645 C C . GLN A 1 461 ? -29.097 -24.327 19.904 1.00 94.50 461 GLN A C 1
ATOM 3647 O O . GLN A 1 461 ? -29.512 -23.258 19.478 1.00 94.50 461 GLN A O 1
ATOM 3652 N N . VAL A 1 462 ? -27.839 -24.480 20.325 1.00 97.19 462 VAL A N 1
ATOM 3653 C CA . VAL A 1 462 ? -26.812 -23.451 20.115 1.00 97.19 462 VAL A CA 1
ATOM 3654 C C . VAL A 1 462 ? -26.464 -23.427 18.628 1.00 97.19 462 VAL A C 1
ATOM 3656 O O . VAL A 1 462 ? -26.104 -24.468 18.071 1.00 97.19 462 VAL A O 1
ATOM 3659 N N . LYS A 1 463 ? -26.594 -22.267 17.987 1.00 96.44 463 LYS A N 1
ATOM 3660 C CA . LYS A 1 463 ? -26.333 -22.077 16.559 1.00 96.44 463 LYS A CA 1
ATOM 3661 C C . LYS A 1 463 ? -25.316 -20.965 16.353 1.00 96.44 463 LYS A C 1
ATOM 3663 O O . LYS A 1 463 ? -25.337 -19.980 17.078 1.00 96.44 463 LYS A O 1
ATOM 3668 N N . ALA A 1 464 ? -24.443 -21.150 15.370 1.00 97.12 464 ALA A N 1
ATOM 3669 C CA . ALA A 1 464 ? -23.493 -20.135 14.934 1.00 97.12 464 ALA A CA 1
ATOM 3670 C C . ALA A 1 464 ? -24.217 -18.938 14.299 1.00 97.12 464 ALA A C 1
ATOM 3672 O O . ALA A 1 464 ? -25.237 -19.131 13.638 1.00 97.12 464 ALA A O 1
ATOM 3673 N N . GLY A 1 465 ? -23.679 -17.731 14.478 1.00 96.69 465 GLY A N 1
ATOM 3674 C CA . GLY A 1 465 ? -24.220 -16.504 13.887 1.00 96.69 465 GLY A CA 1
ATOM 3675 C C . GLY A 1 465 ? -25.487 -15.970 14.564 1.00 96.69 465 GLY A C 1
ATOM 3676 O O . GLY A 1 465 ? -26.156 -15.113 13.997 1.00 96.69 465 GLY A O 1
ATOM 3677 N N . GLU A 1 466 ? -25.824 -16.446 15.765 1.00 97.31 466 GLU A N 1
ATOM 3678 C CA . GLU A 1 466 ? -26.986 -15.996 16.543 1.00 97.31 466 GLU A CA 1
ATOM 3679 C C . GLU A 1 466 ? -26.565 -15.600 17.972 1.00 97.31 466 GLU A C 1
ATOM 3681 O O . GLU A 1 466 ? -25.539 -16.049 18.487 1.00 97.31 466 GLU A O 1
ATOM 3686 N N . PHE A 1 467 ? -27.381 -14.787 18.648 1.00 98.19 467 PHE A N 1
ATOM 3687 C CA . PHE A 1 467 ? -27.299 -14.623 20.101 1.00 98.19 467 PHE A CA 1
ATOM 3688 C C . PHE A 1 467 ? -28.067 -15.758 20.789 1.00 98.19 467 PHE A C 1
ATOM 3690 O O . PHE A 1 467 ? -29.273 -15.926 20.602 1.00 98.19 467 PHE A O 1
ATOM 3697 N N . TYR A 1 468 ? -27.371 -16.562 21.592 1.00 98.38 468 TYR A N 1
ATOM 3698 C CA . TYR A 1 468 ? -27.967 -17.668 22.333 1.00 98.38 468 TYR A CA 1
ATOM 3699 C C . TYR A 1 468 ? -28.505 -17.190 23.685 1.00 98.38 468 TYR A C 1
ATOM 3701 O O . TYR A 1 468 ? -27.737 -16.785 24.559 1.00 98.38 468 TYR A O 1
ATOM 3709 N N . VAL A 1 469 ? -29.824 -17.274 23.869 1.00 98.12 469 VAL A N 1
ATOM 3710 C CA . VAL A 1 469 ? -30.525 -16.764 25.057 1.00 98.12 469 VAL A CA 1
ATOM 3711 C C . VAL A 1 469 ? -30.671 -17.842 26.132 1.00 98.12 469 VAL A C 1
ATOM 3713 O O . VAL A 1 469 ? -31.234 -18.914 25.899 1.00 98.12 469 VAL A O 1
ATOM 3716 N N . ILE A 1 470 ? -30.234 -17.532 27.352 1.00 98.12 470 ILE A N 1
ATOM 3717 C CA . ILE A 1 470 ? -30.411 -18.367 28.543 1.00 98.12 470 ILE A CA 1
ATOM 3718 C C . ILE A 1 470 ? -31.331 -17.641 29.528 1.00 98.12 470 ILE A C 1
ATOM 3720 O O . ILE A 1 470 ? -30.884 -16.833 30.342 1.00 98.12 470 ILE A O 1
ATOM 3724 N N . SER A 1 471 ? -32.627 -17.948 29.487 1.00 96.12 471 SER A N 1
ATOM 3725 C CA . SER A 1 471 ? -33.612 -17.401 30.430 1.00 96.12 471 SER A CA 1
ATOM 3726 C C . SER A 1 471 ? -33.788 -18.324 31.633 1.00 96.12 471 SER A C 1
ATOM 3728 O O . SER A 1 471 ? -34.335 -19.422 31.510 1.00 96.12 471 SER A O 1
ATOM 3730 N N . ARG A 1 472 ? -33.332 -17.886 32.811 1.00 96.00 472 ARG A N 1
ATOM 3731 C CA . ARG A 1 472 ? -33.509 -18.626 34.069 1.00 96.00 472 ARG A CA 1
ATOM 3732 C C . ARG A 1 472 ? -33.414 -17.724 35.294 1.00 96.00 472 ARG A C 1
ATOM 3734 O O . ARG A 1 472 ? -33.033 -16.561 35.206 1.00 96.00 472 ARG A O 1
ATOM 3741 N N . GLU A 1 473 ? -33.714 -18.315 36.444 1.00 98.12 473 GLU A N 1
ATOM 3742 C CA . GLU A 1 473 ? -33.291 -17.787 37.734 1.00 98.12 473 GLU A CA 1
ATOM 3743 C C . GLU A 1 473 ? -31.809 -18.130 37.962 1.00 98.12 473 GLU A C 1
ATOM 3745 O O . GLU A 1 473 ? -31.400 -19.298 37.885 1.00 98.12 473 GLU A O 1
ATOM 3750 N N . TRP A 1 474 ? -31.009 -17.102 38.219 1.00 98.31 474 TRP A N 1
ATOM 3751 C CA . TRP A 1 474 ? -29.583 -17.190 38.499 1.00 98.31 474 TRP A CA 1
ATOM 3752 C C . TRP A 1 474 ? -29.331 -17.120 39.996 1.00 98.31 474 TRP A C 1
ATOM 3754 O O . TRP A 1 474 ? -29.865 -16.254 40.695 1.00 98.31 474 TRP A O 1
ATOM 3764 N N . LYS A 1 475 ? -28.493 -18.030 40.488 1.00 98.25 475 LYS A N 1
ATOM 3765 C CA . LYS A 1 475 ? -28.022 -18.061 41.873 1.00 98.25 475 LYS A CA 1
ATOM 3766 C C . LYS A 1 475 ? -26.561 -17.645 41.931 1.00 98.25 475 LYS A C 1
ATOM 3768 O O . LYS A 1 475 ? -25.814 -17.818 40.972 1.00 98.25 475 LYS A O 1
ATOM 3773 N N . ASN A 1 476 ? -26.151 -17.129 43.084 1.00 98.31 476 ASN A N 1
ATOM 3774 C CA . ASN A 1 476 ? -24.756 -16.796 43.327 1.00 98.31 476 ASN A CA 1
ATOM 3775 C C . ASN A 1 476 ? -23.851 -18.008 43.040 1.00 98.31 476 ASN A C 1
ATOM 3777 O O . ASN A 1 476 ? -24.095 -19.091 43.579 1.00 98.31 476 ASN A O 1
ATOM 3781 N N . LYS A 1 477 ? -22.795 -17.791 42.250 1.00 97.94 477 LYS A N 1
ATOM 3782 C CA . LYS A 1 477 ? -21.848 -18.797 41.746 1.00 97.94 477 LYS A CA 1
ATOM 3783 C C . LYS A 1 477 ? -22.409 -19.774 40.708 1.00 97.94 477 LYS A C 1
ATOM 3785 O O . LYS A 1 477 ? -21.768 -20.793 40.457 1.00 97.94 477 LYS A O 1
ATOM 3790 N N . ASP A 1 478 ? -23.565 -19.497 40.103 1.00 98.75 478 ASP A N 1
ATOM 3791 C CA . ASP A 1 478 ? -23.923 -20.180 38.858 1.00 98.75 478 ASP A CA 1
ATOM 3792 C C . ASP A 1 478 ? -22.844 -19.889 37.800 1.00 98.75 478 ASP A C 1
ATOM 3794 O O . ASP A 1 478 ? -22.269 -18.797 37.755 1.00 98.75 478 ASP A O 1
ATOM 3798 N N . VAL A 1 479 ? -22.561 -20.886 36.965 1.00 98.81 479 VAL A N 1
ATOM 3799 C CA . VAL A 1 479 ? -21.505 -20.839 35.951 1.00 98.81 479 VAL A CA 1
ATOM 3800 C C . VAL A 1 479 ? -22.093 -21.152 34.585 1.00 98.81 479 VAL A C 1
ATOM 3802 O O . VAL A 1 479 ? -22.833 -22.129 34.421 1.00 98.81 479 VAL A O 1
ATOM 3805 N N . VAL A 1 480 ? -21.723 -20.346 33.597 1.00 98.88 480 VAL A N 1
ATOM 3806 C CA . VAL A 1 480 ? -21.945 -20.628 32.180 1.00 98.88 480 VAL A CA 1
ATOM 3807 C C . VAL A 1 480 ? -20.594 -20.820 31.513 1.00 98.88 480 VAL A C 1
ATOM 3809 O O . VAL A 1 480 ? -19.729 -19.960 31.618 1.00 98.88 480 VAL A O 1
ATOM 3812 N N . GLU A 1 481 ? -20.409 -21.945 30.835 1.00 98.88 481 GLU A N 1
ATOM 3813 C CA . GLU A 1 481 ? -19.218 -22.210 30.026 1.00 98.88 481 GLU A CA 1
ATOM 3814 C C . GLU A 1 481 ? -19.618 -22.147 28.554 1.00 98.88 481 GLU A C 1
ATOM 3816 O O . GLU A 1 481 ? -20.586 -22.798 28.144 1.00 98.88 481 GLU A O 1
ATOM 3821 N N . LEU A 1 482 ? -18.875 -21.375 27.772 1.00 98.81 482 LEU A N 1
ATOM 3822 C CA . LEU A 1 482 ? -18.962 -21.333 26.321 1.00 98.81 482 LEU A CA 1
ATOM 3823 C C . LEU A 1 482 ? -17.652 -21.883 25.757 1.00 98.81 482 LEU A C 1
ATOM 3825 O O . LEU A 1 482 ? -16.581 -21.354 26.032 1.00 98.81 482 LEU A O 1
ATOM 3829 N N . GLU A 1 483 ? -17.747 -22.951 24.976 1.00 98.69 483 GLU A N 1
ATOM 3830 C CA . GLU A 1 483 ? -16.637 -23.491 24.199 1.00 98.69 483 GLU A CA 1
ATOM 3831 C C . GLU A 1 483 ? -16.856 -23.125 22.730 1.00 98.69 483 GLU A C 1
ATOM 3833 O O . GLU A 1 483 ? -17.908 -23.427 22.148 1.00 98.69 483 GLU A O 1
ATOM 3838 N N . LEU A 1 484 ? -15.842 -22.506 22.135 1.00 98.44 484 LEU A N 1
ATOM 3839 C CA . LEU A 1 484 ? -15.794 -22.083 20.743 1.00 98.44 484 LEU A CA 1
ATOM 3840 C C . LEU A 1 484 ? -14.640 -22.799 20.028 1.00 98.44 484 LEU A C 1
ATOM 3842 O O . LEU A 1 484 ? -13.582 -22.198 19.842 1.00 98.44 484 LEU A O 1
ATOM 3846 N N . PRO A 1 485 ? -14.800 -24.075 19.626 1.00 97.50 485 PRO A N 1
ATOM 3847 C CA . PRO A 1 485 ? -13.755 -24.789 18.900 1.00 97.50 485 PRO A CA 1
ATOM 3848 C C . PRO A 1 485 ? -13.306 -24.023 17.648 1.00 97.50 485 PRO A C 1
ATOM 3850 O O . PRO A 1 485 ? -14.139 -23.688 16.799 1.00 97.50 485 PRO A O 1
ATOM 3853 N N . MET A 1 486 ? -12.001 -23.767 17.529 1.00 96.06 486 MET A N 1
ATOM 3854 C CA . MET A 1 486 ? -11.399 -22.992 16.443 1.00 96.06 486 MET A CA 1
ATOM 3855 C C . MET A 1 486 ? -10.640 -23.921 15.490 1.00 96.06 486 MET A C 1
ATOM 3857 O O . MET A 1 486 ? -9.550 -24.403 15.809 1.00 96.06 486 MET A O 1
ATOM 3861 N N . SER A 1 487 ? -11.204 -24.148 14.303 1.00 93.94 487 SER A N 1
ATOM 3862 C CA . SER A 1 487 ? -10.501 -24.805 13.194 1.00 93.94 487 SER A CA 1
ATOM 3863 C C . SER A 1 487 ? -9.638 -23.808 12.429 1.00 93.94 487 SER A C 1
ATOM 3865 O O . SER A 1 487 ? -9.993 -22.628 12.350 1.00 93.94 487 SER A O 1
ATOM 3867 N N . VAL A 1 488 ? -8.559 -24.291 11.814 1.00 95.38 488 VAL A N 1
ATOM 3868 C CA . VAL A 1 488 ? -7.784 -23.485 10.864 1.00 95.38 488 VAL A CA 1
ATOM 3869 C C . VAL A 1 488 ? -8.605 -23.284 9.587 1.00 95.38 488 VAL A C 1
ATOM 3871 O O . VAL A 1 488 ? -9.281 -24.200 9.114 1.00 95.38 488 VAL A O 1
ATOM 3874 N N . GLN A 1 489 ? -8.574 -22.071 9.053 1.00 94.19 489 GLN A N 1
ATOM 3875 C CA . GLN A 1 489 ? -9.231 -21.660 7.821 1.00 94.19 489 GLN A CA 1
ATOM 3876 C C . GLN A 1 489 ? -8.187 -21.067 6.876 1.00 94.19 489 GLN A C 1
ATOM 3878 O O . GLN A 1 489 ? -7.232 -20.427 7.316 1.00 94.19 489 GLN A O 1
ATOM 3883 N N . ILE A 1 490 ? -8.379 -21.319 5.585 1.00 94.69 490 ILE A N 1
ATOM 3884 C CA . ILE A 1 490 ? -7.610 -20.725 4.497 1.00 94.69 490 ILE A CA 1
ATOM 3885 C C . ILE A 1 490 ? -8.584 -19.814 3.764 1.00 94.69 490 ILE A C 1
ATOM 3887 O O . ILE A 1 490 ? -9.621 -20.296 3.303 1.00 94.69 490 ILE A O 1
ATOM 3891 N N . ASN A 1 491 ? -8.259 -18.530 3.671 1.00 92.94 491 ASN A N 1
ATOM 3892 C CA . ASN A 1 491 ? -9.078 -17.562 2.953 1.00 92.94 491 ASN A CA 1
ATOM 3893 C C . ASN A 1 491 ? -8.365 -17.148 1.661 1.00 92.94 491 ASN A C 1
ATOM 3895 O O . ASN A 1 491 ? -7.150 -16.953 1.699 1.00 92.94 491 ASN A O 1
ATOM 3899 N N . PRO A 1 492 ? -9.079 -17.046 0.528 1.00 90.75 492 PRO A N 1
ATOM 3900 C CA . PRO A 1 492 ? -8.511 -16.530 -0.709 1.00 90.75 492 PRO A CA 1
ATOM 3901 C C . PRO A 1 492 ? -8.289 -15.019 -0.607 1.00 90.75 492 PRO A C 1
ATOM 3903 O O . PRO A 1 492 ? -9.159 -14.286 -0.145 1.00 90.75 492 PRO A O 1
ATOM 3906 N N . GLU A 1 493 ? -7.142 -14.569 -1.095 1.00 91.62 493 GLU A N 1
ATOM 3907 C CA . GLU A 1 493 ? -6.703 -13.176 -1.094 1.00 91.62 493 GLU A CA 1
ATOM 3908 C C . GLU A 1 493 ? -6.288 -12.751 -2.514 1.00 91.62 493 GLU A C 1
ATOM 3910 O O . GLU A 1 493 ? -6.501 -13.469 -3.499 1.00 91.62 493 GLU A O 1
ATOM 3915 N N . VAL A 1 494 ? -5.678 -11.568 -2.638 1.00 86.50 494 VAL A N 1
ATOM 3916 C CA . VAL A 1 494 ? -5.153 -11.048 -3.910 1.00 86.50 494 VAL A CA 1
ATOM 3917 C C . VAL A 1 494 ? -4.312 -12.090 -4.656 1.00 86.50 494 VAL A C 1
ATOM 3919 O O . VAL A 1 494 ? -3.543 -12.840 -4.054 1.00 86.50 494 VAL A O 1
ATOM 3922 N N . ASN A 1 495 ? -4.443 -12.150 -5.981 1.00 85.81 495 ASN A N 1
ATOM 3923 C CA . ASN A 1 495 ? -3.678 -13.057 -6.845 1.00 85.81 495 ASN A CA 1
ATOM 3924 C C . ASN A 1 495 ? -3.834 -14.554 -6.497 1.00 85.81 495 ASN A C 1
ATOM 3926 O O . ASN A 1 495 ? -2.898 -15.336 -6.663 1.00 85.81 495 ASN A O 1
ATOM 3930 N N . GLN A 1 496 ? -5.000 -14.964 -5.984 1.00 87.50 496 GLN A N 1
ATOM 3931 C CA . GLN A 1 496 ? -5.250 -16.315 -5.450 1.00 87.50 496 GLN A CA 1
ATOM 3932 C C . GLN A 1 496 ? -4.257 -16.753 -4.359 1.00 87.50 496 GLN A C 1
ATOM 3934 O O . GLN A 1 496 ? -4.135 -17.943 -4.059 1.00 87.50 496 GLN A O 1
ATOM 3939 N N . SER A 1 497 ? -3.537 -15.801 -3.762 1.00 92.94 497 SER A N 1
ATOM 3940 C CA . SER A 1 497 ? -2.798 -16.055 -2.534 1.00 92.94 497 SER A CA 1
ATOM 3941 C C . SER A 1 497 ? -3.774 -16.367 -1.403 1.00 92.94 497 SER A C 1
ATOM 3943 O O . SER A 1 497 ? -4.993 -16.280 -1.569 1.00 92.94 497 SER A O 1
ATOM 3945 N N . VAL A 1 498 ? -3.250 -16.781 -0.258 1.00 95.75 498 VAL A N 1
ATOM 3946 C CA . VAL A 1 498 ? -4.076 -17.181 0.873 1.00 95.75 498 VAL A CA 1
ATOM 3947 C C . VAL A 1 498 ? -3.610 -16.557 2.174 1.00 95.75 498 VAL A C 1
ATOM 3949 O O . VAL A 1 498 ? -2.407 -16.428 2.411 1.00 95.75 498 VAL A O 1
ATOM 3952 N N . SER A 1 499 ? -4.566 -16.241 3.042 1.00 97.31 499 SER A N 1
ATOM 3953 C CA . SER A 1 499 ? -4.323 -15.954 4.454 1.00 97.31 499 SER A CA 1
ATOM 3954 C C . SER A 1 499 ? -4.758 -17.138 5.319 1.00 97.31 499 SER A C 1
ATOM 3956 O O . SER A 1 499 ? -5.631 -17.930 4.946 1.00 97.31 499 SER A O 1
ATOM 3958 N N . ILE A 1 500 ? -4.115 -17.288 6.480 1.00 97.75 500 ILE A N 1
ATOM 3959 C CA . ILE A 1 500 ? -4.421 -18.348 7.446 1.00 97.75 500 ILE A CA 1
ATOM 3960 C C . ILE A 1 500 ? -5.103 -17.733 8.662 1.00 97.75 500 ILE A C 1
ATOM 3962 O O . ILE A 1 500 ? -4.569 -16.821 9.291 1.00 97.75 500 ILE A O 1
ATOM 3966 N N . GLN A 1 501 ? -6.261 -18.274 9.028 1.00 96.81 501 GLN A N 1
ATOM 3967 C CA . GLN A 1 501 ? -7.070 -17.798 10.144 1.00 96.81 501 GLN A CA 1
ATOM 3968 C C . GLN A 1 501 ? -7.406 -18.939 11.110 1.00 96.81 501 GLN A C 1
ATOM 3970 O O . GLN A 1 501 ? -7.618 -20.081 10.706 1.00 96.81 501 GLN A O 1
ATOM 3975 N N . ARG A 1 502 ? -7.495 -18.643 12.408 1.00 96.88 502 ARG A N 1
ATOM 3976 C CA . ARG A 1 502 ? -8.004 -19.565 13.433 1.00 96.88 502 ARG A CA 1
ATOM 3977 C C . ARG A 1 502 ? -8.832 -18.789 14.454 1.00 96.88 502 ARG A C 1
ATOM 3979 O O . ARG A 1 502 ? -8.296 -17.997 15.224 1.00 96.88 502 ARG A O 1
ATOM 3986 N N . GLY A 1 503 ? -10.144 -19.032 14.476 1.00 96.62 503 GLY A N 1
ATOM 3987 C CA . GLY A 1 503 ? -11.064 -18.169 15.225 1.00 96.62 503 GLY A CA 1
ATOM 3988 C C . GLY A 1 503 ? -11.033 -16.745 14.652 1.00 96.62 503 GLY A C 1
ATOM 3989 O O . GLY A 1 503 ? -11.022 -16.610 13.430 1.00 96.62 503 GLY A O 1
ATOM 3990 N N . PRO A 1 504 ? -10.976 -15.687 15.477 1.00 97.75 504 PRO A N 1
ATOM 3991 C CA . PRO A 1 504 ? -10.834 -14.316 14.985 1.00 97.75 504 PRO A CA 1
ATOM 3992 C C . PRO A 1 504 ? -9.371 -13.904 14.717 1.00 97.75 504 PRO A C 1
ATOM 3994 O O . PRO A 1 504 ? -9.131 -12.757 14.356 1.00 97.75 504 PRO A O 1
ATOM 3997 N N . LEU A 1 505 ? -8.383 -14.787 14.919 1.00 98.50 505 LEU A N 1
ATOM 3998 C CA . LEU A 1 505 ? -6.965 -14.474 14.707 1.00 98.50 505 LEU A CA 1
ATOM 3999 C C . LEU A 1 505 ? -6.523 -14.820 13.286 1.00 98.50 505 LEU A C 1
ATOM 4001 O O . LEU A 1 505 ? -6.677 -15.961 12.847 1.00 98.50 505 LEU A O 1
ATOM 4005 N N . VAL A 1 506 ? -5.912 -13.850 12.617 1.00 98.38 506 VAL A N 1
ATOM 4006 C CA . VAL A 1 506 ? -5.180 -14.003 11.356 1.00 98.38 506 VAL A CA 1
ATOM 4007 C C . VAL A 1 506 ? -3.716 -14.265 11.687 1.00 98.38 506 VAL A C 1
ATOM 4009 O O . VAL A 1 506 ? -3.221 -13.782 12.706 1.00 98.38 506 VAL A O 1
ATOM 4012 N N . TYR A 1 507 ? -3.015 -15.035 10.862 1.00 98.56 507 TYR A N 1
ATOM 4013 C CA . TYR A 1 507 ? -1.620 -15.402 11.085 1.00 98.56 507 TYR A CA 1
ATOM 4014 C C . TYR A 1 507 ? -0.704 -14.854 9.996 1.00 98.56 507 TYR A C 1
ATOM 4016 O O . TYR A 1 507 ? -1.035 -14.887 8.814 1.00 98.56 507 TYR A O 1
ATOM 4024 N N . ALA A 1 508 ? 0.473 -14.406 10.421 1.00 98.19 508 ALA A N 1
ATOM 4025 C CA . ALA A 1 508 ? 1.539 -13.898 9.577 1.00 98.19 508 ALA A CA 1
ATOM 4026 C C . ALA A 1 508 ? 2.834 -14.689 9.799 1.00 98.19 508 ALA A C 1
ATOM 4028 O O . ALA A 1 508 ? 3.017 -15.334 10.834 1.00 98.19 508 ALA A O 1
ATOM 4029 N N . LEU A 1 509 ? 3.744 -14.633 8.829 1.00 98.38 509 LEU A N 1
ATOM 4030 C CA . LEU A 1 509 ? 5.085 -15.198 8.948 1.00 98.38 509 LEU A CA 1
ATOM 4031 C C . LEU A 1 509 ? 5.799 -14.571 10.142 1.00 98.38 509 LEU A C 1
ATOM 4033 O O . LEU A 1 509 ? 5.910 -13.352 10.209 1.00 98.38 509 LEU A O 1
ATOM 4037 N N . LYS A 1 510 ? 6.342 -15.403 11.031 1.00 97.44 510 LYS A N 1
ATOM 4038 C CA . LYS A 1 510 ? 7.253 -14.929 12.067 1.00 97.44 510 LYS A CA 1
ATOM 4039 C C . LYS A 1 510 ? 8.579 -14.530 11.434 1.00 97.44 510 LYS A C 1
ATOM 4041 O O . LYS A 1 510 ? 9.306 -15.392 10.934 1.00 97.44 510 LYS A O 1
ATOM 4046 N N . MET A 1 511 ? 8.909 -13.247 11.491 1.00 95.94 511 MET A N 1
ATOM 4047 C CA . MET A 1 511 ? 10.129 -12.718 10.892 1.00 95.94 511 MET A CA 1
ATOM 4048 C C . MET A 1 511 ? 11.112 -12.229 11.953 1.00 95.94 511 MET A C 1
ATOM 4050 O O . MET A 1 511 ? 10.753 -11.503 12.875 1.00 95.94 511 MET A O 1
ATOM 4054 N N . ASP A 1 512 ? 12.388 -12.581 11.795 1.00 95.75 512 ASP A N 1
ATOM 4055 C CA . ASP A 1 512 ? 13.459 -11.939 12.559 1.00 95.75 512 ASP A CA 1
ATOM 4056 C C . ASP A 1 512 ? 13.636 -10.483 12.102 1.00 95.75 512 ASP A C 1
ATOM 4058 O O . ASP A 1 512 ? 13.722 -10.208 10.901 1.00 95.75 512 ASP A O 1
ATOM 4062 N N . GLU A 1 513 ? 13.765 -9.557 13.058 1.00 96.31 513 GLU A N 1
ATOM 4063 C CA . GLU A 1 513 ? 13.734 -8.111 12.803 1.00 96.31 513 GLU A CA 1
ATOM 4064 C C . GLU A 1 513 ? 15.050 -7.394 13.188 1.00 96.31 513 GLU A C 1
ATOM 4066 O O . GLU A 1 513 ? 15.771 -7.746 14.137 1.00 96.31 513 GLU A O 1
ATOM 4071 N N . SER A 1 514 ? 15.369 -6.325 12.455 1.00 96.56 514 SER A N 1
ATOM 4072 C CA . SER A 1 514 ? 16.396 -5.335 12.793 1.00 96.56 514 SER A CA 1
ATOM 4073 C C . SER A 1 514 ? 15.757 -3.977 13.044 1.00 96.56 514 SER A C 1
ATOM 4075 O O . SER A 1 514 ? 15.182 -3.389 12.131 1.00 96.56 514 SER A O 1
ATOM 4077 N N . TRP A 1 515 ? 15.908 -3.461 14.261 1.00 96.69 515 TRP A N 1
ATOM 4078 C CA . TRP A 1 515 ? 15.333 -2.187 14.685 1.00 96.69 515 TRP A CA 1
ATOM 4079 C C . TRP A 1 515 ? 16.387 -1.086 14.679 1.00 96.69 515 TRP A C 1
ATOM 4081 O O . TRP A 1 515 ? 17.416 -1.193 15.349 1.00 96.69 515 TRP A O 1
ATOM 4091 N N . ILE A 1 516 ? 16.120 -0.010 13.943 1.00 97.31 516 ILE A N 1
ATOM 4092 C CA . ILE A 1 516 ? 17.011 1.146 13.824 1.00 97.31 516 ILE A CA 1
ATOM 4093 C C . ILE A 1 516 ? 16.253 2.382 14.299 1.00 97.31 516 ILE A C 1
ATOM 4095 O O . ILE A 1 516 ? 15.356 2.867 13.613 1.00 97.31 516 ILE A O 1
ATOM 4099 N N . SER A 1 517 ? 16.623 2.909 15.467 1.00 96.56 517 SER A N 1
ATOM 4100 C CA . SER A 1 517 ? 16.058 4.159 15.990 1.00 96.56 517 SER A CA 1
ATOM 4101 C C . SER A 1 517 ? 16.457 5.325 15.085 1.00 96.56 517 SER A C 1
ATOM 4103 O O . SER A 1 517 ? 17.645 5.520 14.826 1.00 96.56 517 SER A O 1
ATOM 4105 N N . LYS A 1 518 ? 15.480 6.108 14.624 1.00 95.94 518 LYS A N 1
ATOM 4106 C CA . LYS A 1 518 ? 15.703 7.324 13.826 1.00 95.94 518 LYS A CA 1
ATOM 4107 C C . LYS A 1 518 ? 15.568 8.586 14.648 1.00 95.94 518 LYS A C 1
ATOM 4109 O O . LYS A 1 518 ? 16.469 9.415 14.624 1.00 95.94 518 LYS A O 1
ATOM 4114 N N . ASN A 1 519 ? 14.489 8.676 15.416 1.00 95.56 519 ASN A N 1
ATOM 4115 C CA . ASN A 1 519 ? 14.211 9.810 16.283 1.00 95.56 519 ASN A CA 1
ATOM 4116 C C . ASN A 1 519 ? 13.940 9.324 17.710 1.00 95.56 519 ASN A C 1
ATOM 4118 O O . ASN A 1 519 ? 13.355 8.257 17.909 1.00 95.56 519 ASN A O 1
ATOM 4122 N N . ASP A 1 520 ? 14.380 10.101 18.699 1.00 95.75 520 ASP A N 1
ATOM 4123 C CA . ASP A 1 520 ? 14.121 9.874 20.123 1.00 95.75 520 ASP A CA 1
ATOM 4124 C C . ASP A 1 520 ? 13.456 11.128 20.697 1.00 95.75 520 ASP A C 1
ATOM 4126 O O . ASP A 1 520 ? 14.046 12.208 20.713 1.00 95.75 520 ASP A O 1
ATOM 4130 N N . TYR A 1 521 ? 12.208 10.983 21.133 1.00 94.06 521 TYR A N 1
ATOM 4131 C CA . TYR A 1 521 ? 11.375 12.056 21.674 1.00 94.06 521 TYR A CA 1
ATOM 4132 C C . TYR A 1 521 ? 11.389 12.077 23.214 1.00 94.06 521 TYR A C 1
ATOM 4134 O O . TYR A 1 521 ? 10.626 12.820 23.832 1.00 94.06 521 TYR A O 1
ATOM 4142 N N . GLY A 1 522 ? 12.254 11.275 23.851 1.00 93.44 522 GLY A N 1
ATOM 4143 C CA . GLY A 1 522 ? 12.346 11.146 25.303 1.00 93.44 522 GLY A CA 1
ATOM 4144 C C . GLY A 1 522 ? 11.298 10.198 25.899 1.00 93.44 522 GLY A C 1
ATOM 4145 O O . GLY A 1 522 ? 10.368 9.753 25.236 1.00 93.44 522 GLY A O 1
ATOM 4146 N N . ASN A 1 523 ? 11.457 9.830 27.177 1.00 92.56 523 ASN A N 1
ATOM 4147 C CA . ASN A 1 523 ? 10.549 8.921 27.908 1.00 92.56 523 ASN A CA 1
ATOM 4148 C C . ASN A 1 523 ? 10.304 7.552 27.226 1.00 92.56 523 ASN A C 1
ATOM 4150 O O . ASN A 1 523 ? 9.296 6.881 27.467 1.00 92.56 523 ASN A O 1
ATOM 4154 N N . GLY A 1 524 ? 11.242 7.110 26.381 1.00 93.50 524 GLY A N 1
ATOM 4155 C CA . GLY A 1 524 ? 11.138 5.874 25.602 1.00 93.50 524 GLY A CA 1
ATOM 4156 C C . GLY A 1 524 ? 10.248 5.977 24.360 1.00 93.50 524 GLY A C 1
ATOM 4157 O O . GLY A 1 524 ? 10.003 4.957 23.730 1.00 93.50 524 GLY A O 1
ATOM 4158 N N . PHE A 1 525 ? 9.776 7.172 24.003 1.00 97.44 525 PHE A N 1
ATOM 4159 C CA . PHE A 1 525 ? 9.078 7.426 22.749 1.00 97.44 525 PHE A CA 1
ATOM 4160 C C . PHE A 1 525 ? 10.103 7.592 21.637 1.00 97.44 525 PHE A C 1
ATOM 4162 O O . PHE A 1 525 ? 10.823 8.587 21.590 1.00 97.44 525 PHE A O 1
ATOM 4169 N N . LYS A 1 526 ? 10.185 6.607 20.749 1.00 97.06 526 LYS A N 1
ATOM 4170 C CA . LYS A 1 526 ? 11.115 6.617 19.622 1.00 97.06 526 LYS A CA 1
ATOM 4171 C C . LYS A 1 526 ? 10.390 6.254 18.344 1.00 97.06 526 LYS A C 1
ATOM 4173 O O . LYS A 1 526 ? 9.336 5.624 18.376 1.00 97.06 526 LYS A O 1
ATOM 4178 N N . GLU A 1 527 ? 10.979 6.656 17.235 1.00 97.50 527 GLU A N 1
ATOM 4179 C CA . GLU A 1 527 ? 10.557 6.250 15.904 1.00 97.50 527 GLU A CA 1
ATOM 4180 C C . GLU A 1 527 ? 11.615 5.330 15.300 1.00 97.50 527 GLU A C 1
ATOM 4182 O O . GLU A 1 527 ? 12.818 5.606 15.405 1.00 97.50 527 GLU A O 1
ATOM 4187 N N . TYR A 1 528 ? 11.174 4.237 14.681 1.00 97.56 528 TYR A N 1
ATOM 4188 C CA . TYR A 1 528 ? 12.060 3.182 14.204 1.00 97.56 528 TYR A CA 1
ATOM 4189 C C . TYR A 1 528 ? 11.868 2.877 12.724 1.00 97.56 528 TYR A C 1
ATOM 4191 O O . TYR A 1 528 ? 10.757 2.884 12.207 1.00 97.56 528 TYR A O 1
ATOM 4199 N N . GLN A 1 529 ? 12.969 2.525 12.066 1.00 97.19 529 GLN A N 1
ATOM 4200 C CA . GLN A 1 529 ? 12.921 1.660 10.894 1.00 97.19 529 GLN A CA 1
ATOM 4201 C C . GLN A 1 529 ? 13.017 0.203 11.341 1.00 97.19 529 GLN A C 1
ATOM 4203 O O . GLN A 1 529 ? 13.781 -0.112 12.260 1.00 97.19 529 GLN A O 1
ATOM 4208 N N . VAL A 1 530 ? 12.281 -0.673 10.662 1.00 97.31 530 VAL A N 1
ATOM 4209 C CA . VAL A 1 530 ? 12.268 -2.116 10.914 1.00 97.31 530 VAL A CA 1
ATOM 4210 C C . VAL A 1 530 ? 12.591 -2.834 9.607 1.00 97.31 530 VAL A C 1
ATOM 4212 O O . VAL A 1 530 ? 11.897 -2.661 8.603 1.00 97.31 530 VAL A O 1
ATOM 4215 N N . LEU A 1 531 ? 13.684 -3.596 9.608 1.00 96.50 531 LEU A N 1
ATOM 4216 C CA . LEU A 1 531 ? 14.179 -4.346 8.451 1.00 96.50 531 LEU A CA 1
ATOM 4217 C C . LEU A 1 531 ? 14.127 -5.856 8.720 1.00 96.50 531 LEU A C 1
ATOM 4219 O O . LEU A 1 531 ? 14.380 -6.267 9.857 1.00 96.50 531 LEU A O 1
ATOM 4223 N N . PRO A 1 532 ? 13.888 -6.690 7.697 1.00 95.88 532 PRO A N 1
ATOM 4224 C CA . PRO A 1 532 ? 13.919 -8.136 7.840 1.00 95.88 532 PRO A CA 1
ATOM 4225 C C . PRO A 1 532 ? 15.361 -8.634 7.996 1.00 95.88 532 PRO A C 1
ATOM 4227 O O . PRO A 1 532 ? 16.270 -8.191 7.295 1.00 95.88 532 PRO A O 1
ATOM 4230 N N . LYS A 1 533 ? 15.573 -9.583 8.910 1.00 96.31 533 LYS A N 1
ATOM 4231 C CA . LYS A 1 533 ? 16.816 -10.369 9.050 1.00 96.31 533 LYS A CA 1
ATOM 4232 C C . LYS A 1 533 ? 16.683 -11.802 8.538 1.00 96.31 533 LYS A C 1
ATOM 4234 O O . LYS A 1 533 ? 17.681 -12.506 8.422 1.00 96.31 533 LYS A O 1
ATOM 4239 N N . SER A 1 534 ? 15.458 -12.223 8.256 1.00 94.81 534 SER A N 1
ATOM 4240 C CA . SER A 1 534 ? 15.111 -13.543 7.738 1.00 94.81 534 SER A CA 1
ATOM 4241 C C . SER A 1 534 ? 14.475 -13.406 6.353 1.00 94.81 534 SER A C 1
ATOM 4243 O O . SER A 1 534 ? 14.052 -12.317 5.957 1.00 94.81 534 SER A O 1
ATOM 4245 N N . ASN A 1 535 ? 14.443 -14.501 5.589 1.00 94.62 535 ASN A N 1
ATOM 4246 C CA . ASN A 1 535 ? 13.717 -14.516 4.318 1.00 94.62 535 ASN A CA 1
ATOM 4247 C C . ASN A 1 535 ? 12.214 -14.401 4.588 1.00 94.62 535 ASN A C 1
ATOM 4249 O O . ASN A 1 535 ? 11.735 -14.887 5.609 1.00 94.62 535 ASN A O 1
ATOM 4253 N N . TRP A 1 536 ? 11.484 -13.800 3.655 1.00 95.50 536 TRP A N 1
ATOM 4254 C CA . TRP A 1 536 ? 10.044 -13.558 3.785 1.00 95.50 536 TRP A CA 1
ATOM 4255 C C . TRP A 1 536 ? 9.230 -14.111 2.611 1.00 95.50 536 TRP A C 1
ATOM 4257 O O . TRP A 1 536 ? 8.038 -14.372 2.744 1.00 95.50 536 TRP A O 1
ATOM 4267 N N . ASN A 1 537 ? 9.875 -14.324 1.464 1.00 96.50 537 ASN A N 1
ATOM 4268 C CA . ASN A 1 537 ? 9.259 -14.682 0.192 1.00 96.50 537 ASN A CA 1
ATOM 4269 C C . ASN A 1 537 ? 8.936 -16.182 0.109 1.00 96.50 537 ASN A C 1
ATOM 4271 O O . ASN A 1 537 ? 9.539 -16.909 -0.677 1.00 96.50 537 ASN A O 1
ATOM 4275 N N . TYR A 1 538 ? 8.001 -16.661 0.928 1.00 97.69 538 TYR A N 1
ATOM 4276 C CA . TYR A 1 538 ? 7.605 -18.072 0.980 1.00 97.69 538 TYR A CA 1
ATOM 4277 C C . TYR A 1 538 ? 6.254 -18.337 0.309 1.00 97.69 538 TYR A C 1
ATOM 4279 O O . TYR A 1 538 ? 5.300 -17.591 0.504 1.00 97.69 538 TYR A O 1
ATOM 4287 N N . ALA A 1 539 ? 6.165 -19.451 -0.418 1.00 97.44 539 ALA A N 1
ATOM 4288 C CA . ALA A 1 539 ? 4.924 -20.055 -0.884 1.00 97.44 539 ALA A CA 1
ATOM 4289 C C . ALA A 1 539 ? 4.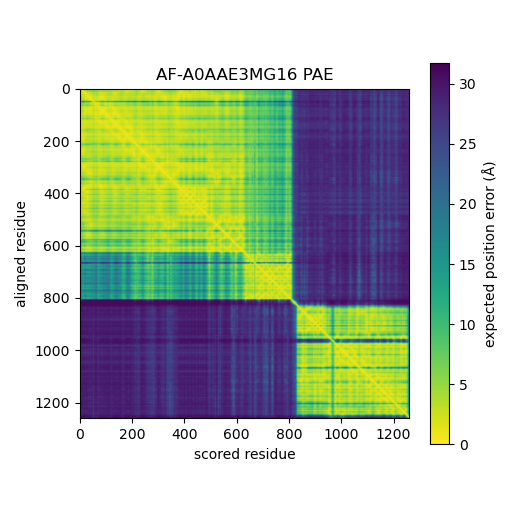580 -21.287 -0.043 1.00 97.44 539 ALA A C 1
ATOM 4291 O O . ALA A 1 539 ? 5.445 -22.139 0.189 1.00 97.44 539 ALA A O 1
ATOM 4292 N N . LEU A 1 540 ? 3.330 -21.389 0.406 1.00 97.69 540 LEU A N 1
ATOM 4293 C CA . LEU A 1 540 ? 2.883 -22.448 1.308 1.00 97.69 540 LEU A CA 1
ATOM 4294 C C . LEU A 1 540 ? 2.656 -23.771 0.562 1.00 97.69 540 LEU A C 1
ATOM 4296 O O . LEU A 1 540 ? 2.017 -23.811 -0.490 1.00 97.69 540 LEU A O 1
ATOM 4300 N N . ASP A 1 541 ? 3.147 -24.866 1.140 1.00 95.88 541 ASP A N 1
ATOM 4301 C CA . ASP A 1 541 ? 2.875 -26.246 0.723 1.00 95.88 541 ASP A CA 1
ATOM 4302 C C . ASP A 1 541 ? 1.631 -26.759 1.462 1.00 95.88 541 ASP A C 1
ATOM 4304 O O . ASP A 1 541 ? 1.717 -27.433 2.496 1.00 95.88 541 ASP A O 1
ATOM 4308 N N . ILE A 1 542 ? 0.457 -26.349 0.982 1.00 93.56 542 ILE A N 1
ATOM 4309 C CA . ILE A 1 542 ? -0.825 -26.637 1.629 1.00 93.56 542 ILE A CA 1
ATOM 4310 C C . ILE A 1 542 ? -1.788 -27.338 0.672 1.00 93.56 542 ILE A C 1
ATOM 4312 O O . ILE A 1 542 ? -1.882 -27.002 -0.504 1.00 93.56 542 ILE A O 1
ATOM 4316 N N . ASP A 1 543 ? -2.528 -28.310 1.205 1.00 85.25 543 ASP A N 1
ATOM 4317 C CA . ASP A 1 543 ? -3.669 -28.930 0.531 1.00 85.25 543 ASP A CA 1
ATOM 4318 C C . ASP A 1 543 ? -4.938 -28.234 1.053 1.00 85.25 543 ASP A C 1
ATOM 4320 O O . ASP A 1 543 ? -5.305 -28.460 2.215 1.00 85.25 543 ASP A O 1
ATOM 4324 N N . PRO A 1 544 ? -5.608 -27.382 0.253 1.00 77.44 544 PRO A N 1
ATOM 4325 C CA . PRO A 1 544 ? -6.778 -26.637 0.713 1.00 77.44 544 PRO A CA 1
ATOM 4326 C C . PRO A 1 544 ? -7.942 -27.554 1.118 1.00 77.44 544 PRO A C 1
ATOM 4328 O O . PRO A 1 544 ? -8.727 -27.193 1.993 1.00 77.44 544 PRO A O 1
ATOM 4331 N N . ASP A 1 545 ? -8.008 -28.781 0.587 1.00 80.94 545 ASP A N 1
ATOM 4332 C CA . ASP A 1 545 ? -9.026 -29.767 0.964 1.00 80.94 545 ASP A CA 1
ATOM 4333 C C . ASP A 1 545 ? -8.683 -30.495 2.276 1.00 80.94 545 ASP A C 1
ATOM 4335 O O . ASP A 1 545 ? -9.522 -31.198 2.853 1.00 80.94 545 ASP A O 1
ATOM 4339 N N . LYS A 1 546 ? -7.438 -30.373 2.762 1.00 84.50 546 LYS A N 1
ATOM 4340 C CA . LYS A 1 546 ? -6.931 -31.070 3.956 1.00 84.50 546 LYS A CA 1
ATOM 4341 C C . LYS A 1 546 ? -6.066 -30.173 4.846 1.00 84.50 546 LYS A C 1
ATOM 4343 O O . LYS A 1 546 ? -5.030 -30.618 5.335 1.00 84.50 546 LYS A O 1
ATOM 4348 N N . VAL A 1 547 ? -6.543 -28.961 5.133 1.00 85.62 547 VAL A N 1
ATOM 4349 C CA . VAL A 1 547 ? -5.852 -27.928 5.938 1.00 85.62 547 VAL A CA 1
ATOM 4350 C C . VAL A 1 547 ? -5.219 -28.469 7.226 1.00 85.62 547 VAL A C 1
ATOM 4352 O O . VAL A 1 547 ? -4.039 -28.245 7.482 1.00 85.62 547 VAL A O 1
ATOM 4355 N N . GLU A 1 548 ? -5.967 -29.262 7.997 1.00 84.50 548 GLU A N 1
ATOM 4356 C CA . GLU A 1 548 ? -5.526 -29.845 9.280 1.00 84.50 548 GLU A CA 1
ATOM 4357 C C . GLU A 1 548 ? -4.352 -30.841 9.143 1.00 84.50 548 GLU A C 1
ATOM 4359 O O . GLU A 1 548 ? -3.757 -31.248 10.137 1.00 84.50 548 GLU A O 1
ATOM 4364 N N . LYS A 1 549 ? -4.022 -31.290 7.923 1.00 87.06 549 LYS A N 1
ATOM 4365 C CA . LYS A 1 549 ? -2.827 -32.109 7.648 1.00 87.06 549 LYS A CA 1
ATOM 4366 C C . LYS A 1 549 ? -1.617 -31.273 7.240 1.00 87.06 549 LYS A C 1
ATOM 4368 O O . LYS A 1 549 ? -0.497 -31.771 7.337 1.00 87.06 549 LYS A O 1
ATOM 4373 N N . SER A 1 550 ? -1.844 -30.057 6.752 1.00 92.81 550 SER A N 1
ATOM 4374 C CA . SER A 1 550 ? -0.797 -29.158 6.265 1.00 92.81 550 SER A CA 1
ATOM 4375 C C . SER A 1 550 ? -0.310 -28.183 7.337 1.00 92.81 550 SER A C 1
ATOM 4377 O O . SER A 1 550 ? 0.835 -27.746 7.269 1.00 92.81 550 SER A O 1
ATOM 4379 N N . ILE A 1 551 ? -1.152 -27.859 8.324 1.00 96.56 551 ILE A N 1
ATOM 4380 C CA . ILE A 1 551 ? -0.868 -26.851 9.350 1.00 96.56 551 ILE A CA 1
ATOM 4381 C C . ILE A 1 551 ? -0.998 -27.472 10.740 1.00 96.56 551 ILE A C 1
ATOM 4383 O O . ILE A 1 551 ? -2.012 -28.085 11.063 1.00 96.56 551 ILE A O 1
ATOM 4387 N N . SER A 1 552 ? 0.025 -27.292 11.577 1.00 96.62 552 SER A N 1
ATOM 4388 C CA . SER A 1 552 ? 0.013 -27.732 12.978 1.00 96.62 552 SER A CA 1
ATOM 4389 C C . SER A 1 552 ? -0.149 -26.543 13.918 1.00 96.62 552 SER A C 1
ATOM 4391 O O . SER A 1 552 ? 0.555 -25.549 13.772 1.00 96.62 552 SER A O 1
ATOM 4393 N N . VAL A 1 553 ? -1.051 -26.651 14.896 1.00 97.31 553 VAL A N 1
ATOM 4394 C CA . VAL A 1 553 ? -1.300 -25.615 15.913 1.00 97.31 553 VAL A CA 1
ATOM 4395 C C . VAL A 1 553 ? -0.510 -25.927 17.182 1.00 97.31 553 VAL A C 1
ATOM 4397 O O . VAL A 1 553 ? -0.645 -27.014 17.746 1.00 97.31 553 VAL A O 1
ATOM 4400 N N . HIS A 1 554 ? 0.237 -24.949 17.687 1.00 97.19 554 HIS A N 1
ATOM 4401 C CA . HIS A 1 554 ? 1.023 -25.056 18.916 1.00 97.19 554 HIS A CA 1
ATOM 4402 C C . HIS A 1 554 ? 0.514 -24.063 19.956 1.00 97.19 554 HIS A C 1
ATOM 4404 O O . HIS A 1 554 ? 0.411 -22.871 19.680 1.00 97.19 554 HIS A O 1
ATOM 4410 N N . LYS A 1 555 ? 0.216 -24.545 21.167 1.00 96.50 555 LYS A N 1
ATOM 4411 C CA . LYS A 1 555 ? -0.167 -23.704 22.312 1.00 96.50 555 LYS A CA 1
ATOM 4412 C C . LYS A 1 555 ? 1.006 -23.553 23.284 1.00 96.50 555 LYS A C 1
ATOM 4414 O O . LYS A 1 555 ? 1.734 -24.512 23.538 1.00 96.50 555 LYS A O 1
ATOM 4419 N N . ARG A 1 556 ? 1.158 -22.358 23.849 1.00 94.56 556 ARG A N 1
ATOM 4420 C CA . ARG A 1 556 ? 2.136 -21.981 24.878 1.00 94.56 556 ARG A CA 1
ATOM 4421 C C . ARG A 1 556 ? 1.409 -21.394 26.091 1.00 94.56 556 ARG A C 1
ATOM 4423 O O . ARG A 1 556 ? 0.188 -21.244 26.088 1.00 94.56 556 ARG A O 1
ATOM 4430 N N . GLU A 1 557 ? 2.160 -21.093 27.145 1.00 94.94 557 GLU A N 1
ATOM 4431 C CA . GLU A 1 557 ? 1.628 -20.384 28.310 1.00 94.94 557 GLU A CA 1
ATOM 4432 C C . GLU A 1 557 ? 1.137 -18.983 27.916 1.00 94.94 557 GLU A C 1
ATOM 4434 O O . GLU A 1 557 ? 1.740 -18.327 27.068 1.00 94.94 557 GLU A O 1
ATOM 4439 N N . MET A 1 558 ? 0.038 -18.531 28.525 1.00 96.81 558 MET A N 1
ATOM 4440 C CA . MET A 1 558 ? -0.532 -17.212 28.261 1.00 96.81 558 MET A CA 1
ATOM 4441 C C . MET A 1 558 ? 0.316 -16.108 28.916 1.00 96.81 558 MET A C 1
ATOM 4443 O O . MET A 1 558 ? 0.361 -16.050 30.146 1.00 96.81 558 MET A O 1
ATOM 4447 N N . PRO A 1 559 ? 0.956 -15.204 28.148 1.00 96.94 559 PRO A N 1
ATOM 4448 C CA . PRO A 1 559 ? 1.698 -14.080 28.714 1.00 96.94 559 PRO A CA 1
ATOM 4449 C C . PRO A 1 559 ? 0.764 -12.926 29.118 1.00 96.94 559 PRO A C 1
ATOM 4451 O O . PRO A 1 559 ? -0.391 -12.857 28.697 1.00 96.94 559 PRO A O 1
ATOM 4454 N N . GLU A 1 560 ? 1.292 -11.941 29.854 1.00 96.50 560 GLU A N 1
ATOM 4455 C CA . GLU A 1 560 ? 0.566 -10.684 30.108 1.00 96.50 560 GLU A CA 1
ATOM 4456 C C . GLU A 1 560 ? 0.281 -9.901 28.816 1.00 96.50 560 GLU A C 1
ATOM 4458 O O . GLU A 1 560 ? -0.780 -9.296 28.682 1.00 96.50 560 GLU A O 1
ATOM 4463 N N . ASN A 1 561 ? 1.224 -9.899 27.865 1.00 97.62 561 ASN A N 1
ATOM 4464 C CA . ASN A 1 561 ? 1.059 -9.283 26.549 1.00 97.62 561 ASN A CA 1
ATOM 4465 C C . ASN A 1 561 ? 1.169 -10.350 25.440 1.00 97.62 561 ASN A C 1
ATOM 4467 O O . ASN A 1 561 ? 2.284 -10.751 25.093 1.00 97.62 561 ASN A O 1
ATOM 4471 N N . PRO A 1 562 ? 0.042 -10.817 24.875 1.00 97.56 562 PRO A N 1
ATOM 4472 C CA . PRO A 1 562 ? 0.024 -11.884 23.875 1.00 97.56 562 PRO A CA 1
ATOM 4473 C C . PRO A 1 562 ? 0.435 -11.421 22.472 1.00 97.56 562 PRO A C 1
ATOM 4475 O O . PRO A 1 562 ? 0.650 -12.260 21.599 1.00 97.56 562 PRO A O 1
ATOM 4478 N N . PHE A 1 563 ? 0.599 -10.111 22.265 1.00 97.69 563 PHE A N 1
ATOM 4479 C CA . PHE A 1 563 ? 1.048 -9.513 21.005 1.00 97.69 563 PHE A CA 1
ATOM 4480 C C . PHE A 1 563 ? 2.572 -9.325 20.933 1.00 97.69 563 PHE A C 1
ATOM 4482 O O . PHE A 1 563 ? 3.081 -8.649 20.046 1.00 97.69 563 PHE A O 1
ATOM 4489 N N . LEU A 1 564 ? 3.332 -9.907 21.862 1.00 96.62 564 LEU A N 1
ATOM 4490 C CA . LEU A 1 564 ? 4.782 -10.026 21.724 1.00 96.62 564 LEU A CA 1
ATOM 4491 C C . LEU A 1 564 ? 5.110 -11.282 20.908 1.00 96.62 564 LEU A C 1
ATOM 4493 O O . LEU A 1 564 ? 4.820 -12.389 21.360 1.00 96.62 564 LEU A O 1
ATOM 4497 N N . GLN A 1 565 ? 5.762 -11.126 19.749 1.00 94.12 565 GLN A N 1
ATOM 4498 C CA . GLN A 1 565 ? 6.168 -12.235 18.867 1.00 94.12 565 GLN A CA 1
ATOM 4499 C C . GLN A 1 565 ? 6.866 -13.379 19.629 1.00 94.12 565 GLN A C 1
ATOM 4501 O O . GLN A 1 565 ? 6.585 -14.558 19.414 1.00 94.12 565 GLN A O 1
ATOM 4506 N N . THR A 1 566 ? 7.762 -13.040 20.559 1.00 92.44 566 THR A N 1
ATOM 4507 C CA . THR A 1 566 ? 8.580 -14.012 21.301 1.00 92.44 566 THR A CA 1
ATOM 4508 C C . THR A 1 566 ? 7.785 -14.883 22.271 1.00 92.44 566 THR A C 1
ATOM 4510 O O . THR A 1 566 ? 8.233 -15.981 22.600 1.00 92.44 566 THR A O 1
ATOM 4513 N N . SER A 1 567 ? 6.620 -14.423 22.730 1.00 95.06 567 SER A N 1
ATOM 4514 C CA . SER A 1 567 ? 5.835 -15.087 23.776 1.00 95.06 567 SER A CA 1
ATOM 4515 C C . SER A 1 567 ? 4.369 -15.295 23.410 1.00 95.06 567 SER A C 1
ATOM 4517 O O . SER A 1 567 ? 3.595 -15.698 24.273 1.00 95.06 567 SER A O 1
ATOM 4519 N N . THR A 1 568 ? 3.967 -15.017 22.167 1.00 96.75 568 THR A N 1
ATOM 4520 C CA . THR A 1 568 ? 2.571 -15.168 21.750 1.00 96.75 568 THR A CA 1
ATOM 4521 C C . THR A 1 568 ? 2.085 -16.606 22.008 1.00 96.75 568 THR A C 1
ATOM 4523 O O . THR A 1 568 ? 2.817 -17.567 21.733 1.00 96.75 568 THR A O 1
ATOM 4526 N N . PRO A 1 569 ? 0.893 -16.780 22.605 1.00 97.06 569 PRO A N 1
ATOM 4527 C CA . PRO A 1 569 ? 0.481 -18.050 23.206 1.00 97.06 569 PRO A CA 1
ATOM 4528 C C . PRO A 1 569 ? 0.046 -19.113 22.194 1.00 97.06 569 PRO A C 1
ATOM 4530 O O . PRO A 1 569 ? -0.108 -20.274 22.567 1.00 97.06 569 PRO A O 1
ATOM 4533 N N . VAL A 1 570 ? -0.171 -18.751 20.927 1.00 97.75 570 VAL A N 1
ATOM 4534 C CA . VAL A 1 570 ? -0.555 -19.699 19.875 1.00 97.75 570 VAL A CA 1
ATOM 4535 C C . VAL A 1 570 ? 0.254 -19.416 18.622 1.00 97.75 570 VAL A C 1
ATOM 4537 O O . VAL A 1 570 ? 0.198 -18.307 18.101 1.00 97.75 570 VAL A O 1
ATOM 4540 N N . THR A 1 571 ? 0.961 -20.421 18.115 1.00 98.00 571 THR A N 1
ATOM 4541 C CA . THR A 1 571 ? 1.682 -20.358 16.836 1.00 98.00 571 THR A CA 1
ATOM 4542 C C . THR A 1 571 ? 1.248 -21.498 15.926 1.00 98.00 571 THR A C 1
ATOM 4544 O O . THR A 1 571 ? 0.670 -22.486 16.386 1.00 98.00 571 THR A O 1
ATOM 4547 N N . LEU A 1 572 ? 1.490 -21.357 14.627 1.00 98.25 572 LEU A N 1
ATOM 4548 C CA . LEU A 1 572 ? 1.251 -22.399 13.634 1.00 98.25 572 LEU A CA 1
ATOM 4549 C C . LEU A 1 572 ? 2.576 -22.795 12.986 1.00 98.25 572 LEU A C 1
ATOM 4551 O O . LEU A 1 572 ? 3.444 -21.945 12.814 1.00 98.25 572 LEU A O 1
ATOM 4555 N N . THR A 1 573 ? 2.728 -24.052 12.582 1.00 98.19 573 THR A N 1
ATOM 4556 C CA . THR A 1 573 ? 3.805 -24.457 11.666 1.00 98.19 573 THR A CA 1
ATOM 4557 C C . THR A 1 573 ? 3.234 -25.005 10.372 1.00 98.19 573 THR A C 1
ATOM 4559 O O . THR A 1 573 ? 2.214 -25.700 10.371 1.00 98.19 573 THR A O 1
ATOM 4562 N N . VAL A 1 574 ? 3.890 -24.671 9.264 1.00 97.88 574 VAL A N 1
ATOM 4563 C CA . VAL A 1 574 ? 3.490 -25.064 7.911 1.00 97.88 574 VAL A CA 1
ATOM 4564 C C . VAL A 1 574 ? 4.732 -25.263 7.050 1.00 97.88 574 VAL A C 1
ATOM 4566 O O . VAL A 1 574 ? 5.758 -24.611 7.250 1.00 97.88 574 VAL A O 1
ATOM 4569 N N . LYS A 1 575 ? 4.655 -26.186 6.093 1.00 98.00 575 LYS A N 1
ATOM 4570 C CA . LYS A 1 575 ? 5.715 -26.370 5.101 1.00 98.00 575 LYS A CA 1
ATOM 4571 C C . LYS A 1 575 ? 5.611 -25.304 4.020 1.00 98.00 575 LYS A C 1
ATOM 4573 O O . LYS A 1 575 ? 4.514 -24.954 3.597 1.00 98.00 575 LYS A O 1
ATOM 4578 N N . ALA A 1 576 ? 6.747 -24.813 3.551 1.00 97.94 576 ALA A N 1
ATOM 4579 C CA . ALA A 1 576 ? 6.812 -23.800 2.513 1.00 97.94 576 ALA A CA 1
ATOM 4580 C C . ALA A 1 576 ? 8.086 -23.941 1.675 1.00 97.94 576 ALA A C 1
ATOM 4582 O O . ALA A 1 576 ? 9.030 -24.636 2.051 1.00 97.94 576 ALA A O 1
ATOM 4583 N N . LYS A 1 577 ? 8.123 -23.265 0.529 1.00 97.88 577 LYS A N 1
ATOM 4584 C CA . LYS A 1 577 ? 9.330 -23.090 -0.290 1.00 97.88 577 LYS A CA 1
ATOM 4585 C C . LYS A 1 577 ? 9.491 -21.627 -0.653 1.00 97.88 577 LYS A C 1
ATOM 4587 O O . LYS A 1 577 ? 8.498 -20.920 -0.780 1.00 97.88 577 LYS A O 1
ATOM 4592 N N . LYS A 1 578 ? 10.722 -21.169 -0.869 1.00 96.75 578 LYS A N 1
ATOM 4593 C CA . LYS A 1 578 ? 10.954 -19.801 -1.350 1.00 96.75 578 LYS A CA 1
ATOM 4594 C C . LYS A 1 578 ? 10.379 -19.606 -2.753 1.00 96.75 578 LYS A C 1
ATOM 4596 O O . LYS A 1 578 ? 10.494 -20.494 -3.599 1.00 96.75 578 LYS A O 1
ATOM 4601 N N . ALA A 1 579 ? 9.770 -18.453 -2.984 1.00 92.12 579 ALA A N 1
ATOM 4602 C CA . ALA A 1 579 ? 9.251 -18.007 -4.267 1.00 92.12 579 ALA A CA 1
ATOM 4603 C C . ALA A 1 579 ? 10.291 -17.098 -4.933 1.00 92.12 579 ALA A C 1
ATOM 4605 O O . ALA A 1 579 ? 10.569 -16.009 -4.425 1.00 92.12 579 ALA A O 1
ATOM 4606 N N . ASP A 1 580 ? 10.876 -17.551 -6.045 1.00 79.31 580 ASP A N 1
ATOM 4607 C CA . ASP A 1 580 ? 11.934 -16.804 -6.733 1.00 79.31 580 ASP A CA 1
ATOM 4608 C C . ASP A 1 580 ? 11.434 -15.484 -7.307 1.00 79.31 580 ASP A C 1
ATOM 4610 O O . ASP A 1 580 ? 12.147 -14.505 -7.194 1.00 79.31 580 ASP A O 1
ATOM 4614 N N . ASP A 1 581 ? 10.211 -15.424 -7.839 1.00 77.06 581 ASP A N 1
ATOM 4615 C CA . ASP A 1 581 ? 9.675 -14.229 -8.507 1.00 77.06 581 ASP A CA 1
ATOM 4616 C C . ASP A 1 581 ? 8.942 -13.256 -7.558 1.00 77.06 581 ASP A C 1
ATOM 4618 O O . ASP A 1 581 ? 8.237 -12.351 -8.008 1.00 77.06 581 ASP A O 1
ATOM 4622 N N . TRP A 1 582 ? 9.086 -13.422 -6.236 1.00 90.19 582 TRP A N 1
ATOM 4623 C CA . TRP A 1 582 ? 8.488 -12.520 -5.248 1.00 90.19 582 TRP A CA 1
ATOM 4624 C C . TRP A 1 582 ? 9.554 -11.634 -4.595 1.00 90.19 582 TRP A C 1
ATOM 4626 O O . TRP A 1 582 ? 10.376 -12.086 -3.796 1.00 90.19 582 TRP A O 1
ATOM 4636 N N . HIS A 1 583 ? 9.555 -10.355 -4.975 1.00 84.94 583 HIS A N 1
ATOM 4637 C CA . HIS A 1 583 ? 10.622 -9.400 -4.673 1.00 84.94 583 HIS A CA 1
ATOM 4638 C C . HIS A 1 583 ? 10.099 -8.084 -4.090 1.00 84.94 583 HIS A C 1
ATOM 4640 O O . HIS A 1 583 ? 8.897 -7.816 -4.064 1.00 84.94 583 HIS A O 1
ATOM 4646 N N . LEU A 1 584 ? 11.033 -7.236 -3.652 1.00 85.12 584 LEU A N 1
ATOM 4647 C CA . LEU A 1 584 ? 10.733 -5.851 -3.309 1.00 85.12 584 LEU A CA 1
ATOM 4648 C C . LEU A 1 584 ? 10.536 -4.999 -4.576 1.00 85.12 584 LEU A C 1
ATOM 4650 O O . LEU A 1 584 ? 11.300 -5.113 -5.533 1.00 85.12 584 LEU A O 1
ATOM 4654 N N . ALA A 1 585 ? 9.561 -4.096 -4.540 1.00 70.38 585 ALA A N 1
ATOM 4655 C CA . ALA A 1 585 ? 9.300 -3.050 -5.526 1.00 70.38 585 ALA A CA 1
ATOM 4656 C C . ALA A 1 585 ? 9.684 -1.655 -4.998 1.00 70.38 585 ALA A C 1
ATOM 4658 O O . ALA A 1 585 ? 10.175 -1.500 -3.877 1.00 70.38 585 ALA A O 1
ATOM 4659 N N . LEU A 1 586 ? 9.472 -0.631 -5.838 1.00 67.31 586 LEU A N 1
ATOM 4660 C CA . LEU A 1 586 ? 9.626 0.793 -5.506 1.00 67.31 586 LEU A CA 1
ATOM 4661 C C . LEU A 1 586 ? 10.986 1.107 -4.863 1.00 67.31 586 LEU A C 1
ATOM 4663 O O . LEU A 1 586 ? 11.057 1.634 -3.760 1.00 67.31 586 LEU A O 1
ATOM 4667 N N . HIS A 1 587 ? 12.076 0.734 -5.541 1.00 75.25 587 HIS A N 1
ATOM 4668 C CA . HIS A 1 587 ? 13.452 0.909 -5.050 1.00 75.25 587 HIS A CA 1
ATOM 4669 C C . HIS A 1 587 ? 13.760 0.179 -3.730 1.00 75.25 587 HIS A C 1
ATOM 4671 O O . HIS A 1 587 ? 14.623 0.608 -2.967 1.00 75.25 587 HIS A O 1
ATOM 4677 N N . GLY A 1 588 ? 13.081 -0.942 -3.466 1.00 80.38 588 GLY A N 1
ATOM 4678 C CA . GLY A 1 588 ? 13.322 -1.762 -2.278 1.00 80.38 588 GLY A CA 1
ATOM 4679 C C . GLY A 1 588 ? 12.515 -1.339 -1.048 1.00 80.38 588 GLY A C 1
ATOM 4680 O O . GLY A 1 588 ? 12.862 -1.737 0.061 1.00 80.38 588 GLY A O 1
ATOM 4681 N N . LEU A 1 589 ? 11.471 -0.522 -1.221 1.00 83.75 589 LEU A N 1
ATOM 4682 C CA . LEU A 1 589 ? 10.702 0.069 -0.120 1.00 83.75 589 LEU A CA 1
ATOM 4683 C C . LEU A 1 589 ? 9.437 -0.715 0.257 1.00 83.75 589 LEU A C 1
ATOM 4685 O O . LEU A 1 589 ? 8.839 -0.432 1.292 1.00 83.75 589 LEU A O 1
ATOM 4689 N N . THR A 1 590 ? 8.993 -1.664 -0.568 1.00 83.69 590 THR A N 1
ATOM 4690 C CA . THR A 1 590 ? 7.773 -2.451 -0.319 1.00 83.69 590 THR A CA 1
ATOM 4691 C C . THR A 1 590 ? 7.853 -3.822 -0.996 1.00 83.69 590 THR A C 1
ATOM 4693 O O . THR A 1 590 ? 8.592 -3.956 -1.967 1.00 83.69 590 THR A O 1
ATOM 4696 N N . ALA A 1 591 ? 7.135 -4.841 -0.516 1.00 85.56 591 ALA A N 1
ATOM 4697 C CA . ALA A 1 591 ? 7.024 -6.132 -1.211 1.00 85.56 591 ALA A CA 1
ATOM 4698 C C . ALA A 1 591 ? 5.952 -6.049 -2.292 1.00 85.56 591 ALA A C 1
ATOM 4700 O O . ALA A 1 591 ? 4.852 -5.624 -1.979 1.00 85.56 591 ALA A O 1
ATOM 4701 N N . CYS A 1 592 ? 6.222 -6.495 -3.523 1.00 82.75 592 CYS A N 1
ATOM 4702 C CA . CYS A 1 592 ? 5.162 -6.658 -4.525 1.00 82.75 592 CYS A CA 1
ATOM 4703 C C . CYS A 1 592 ? 4.000 -7.503 -3.982 1.00 82.75 592 CYS A C 1
ATOM 4705 O O . CYS A 1 592 ? 4.192 -8.312 -3.068 1.00 82.75 592 CYS A O 1
ATOM 4707 N N . ASP A 1 593 ? 2.829 -7.409 -4.616 1.00 86.88 593 ASP A N 1
ATOM 4708 C CA . ASP A 1 593 ? 1.780 -8.398 -4.375 1.00 86.88 593 ASP A CA 1
ATOM 4709 C C . ASP A 1 593 ? 2.298 -9.829 -4.590 1.00 86.88 593 ASP A C 1
ATOM 4711 O O . ASP A 1 593 ? 3.180 -10.040 -5.435 1.00 86.88 593 ASP A O 1
ATOM 4715 N N . PRO A 1 594 ? 1.767 -10.814 -3.840 1.00 90.62 594 PRO A N 1
ATOM 4716 C CA . PRO A 1 594 ? 2.072 -12.217 -4.053 1.00 90.62 594 PRO A CA 1
ATOM 4717 C C . PRO A 1 594 ? 1.945 -12.599 -5.529 1.00 90.62 594 PRO A C 1
ATOM 4719 O O . PRO A 1 594 ? 1.004 -12.152 -6.194 1.00 90.62 594 PRO A O 1
ATOM 4722 N N . PRO A 1 595 ? 2.844 -13.438 -6.063 1.00 87.88 595 PRO A N 1
ATOM 4723 C CA . PRO A 1 595 ? 2.675 -13.966 -7.407 1.00 87.88 595 PRO A CA 1
ATOM 4724 C C . PRO A 1 595 ? 1.362 -14.753 -7.509 1.00 87.88 595 PRO A C 1
ATOM 4726 O O . PRO A 1 595 ? 0.913 -15.371 -6.537 1.00 87.88 595 PRO A O 1
ATOM 4729 N N . TYR A 1 596 ? 0.760 -14.739 -8.700 1.00 87.62 596 TYR A N 1
ATOM 4730 C CA . TYR A 1 596 ? -0.501 -15.430 -8.936 1.00 87.62 596 TYR A CA 1
ATOM 4731 C C . TYR A 1 596 ? -0.377 -16.927 -8.685 1.00 87.62 596 TYR A C 1
ATOM 4733 O O . TYR A 1 596 ? 0.447 -17.610 -9.292 1.00 87.62 596 TYR A O 1
ATOM 4741 N N . SER A 1 597 ? -1.202 -17.418 -7.772 1.00 89.75 597 SER A N 1
ATOM 4742 C CA . SER A 1 597 ? -1.153 -18.794 -7.308 1.00 89.75 597 SER A CA 1
ATOM 4743 C C . SER A 1 597 ? -1.998 -19.742 -8.166 1.00 89.75 597 SER A C 1
ATOM 4745 O O . SER A 1 597 ? -2.979 -19.323 -8.776 1.00 89.75 597 SER A O 1
ATOM 4747 N N . PRO A 1 598 ? -1.658 -21.042 -8.193 1.00 91.88 598 PRO A N 1
ATOM 4748 C CA . PRO A 1 598 ? -0.493 -21.647 -7.549 1.00 91.88 598 PRO A CA 1
ATOM 4749 C C . PRO A 1 598 ? 0.815 -21.415 -8.328 1.00 91.88 598 PRO A C 1
ATOM 4751 O O . PRO A 1 598 ? 0.799 -21.267 -9.550 1.00 91.88 598 PRO A O 1
ATOM 4754 N N . ILE A 1 599 ? 1.950 -21.452 -7.622 1.00 90.69 599 ILE A N 1
ATOM 4755 C CA . ILE A 1 599 ? 3.295 -21.307 -8.202 1.00 90.69 599 ILE A CA 1
ATOM 4756 C C . ILE A 1 599 ? 4.146 -22.572 -8.043 1.00 90.69 599 ILE A C 1
ATOM 4758 O O . ILE A 1 599 ? 3.960 -23.369 -7.122 1.00 90.69 599 ILE A O 1
ATOM 4762 N N . VAL A 1 600 ? 5.156 -22.723 -8.900 1.00 91.31 600 VAL A N 1
ATOM 4763 C CA . VAL A 1 600 ? 6.177 -23.772 -8.773 1.00 91.31 600 VAL A CA 1
ATOM 4764 C C . VAL A 1 600 ? 7.454 -23.213 -8.148 1.00 91.31 600 VAL A C 1
ATOM 4766 O O . VAL A 1 600 ? 7.838 -22.078 -8.408 1.00 91.31 600 VAL A O 1
ATOM 4769 N N . SER A 1 601 ? 8.136 -24.020 -7.332 1.00 92.19 601 SER A N 1
ATOM 4770 C CA . SER A 1 601 ? 9.438 -23.665 -6.756 1.00 92.19 601 SER A CA 1
ATOM 4771 C C . SER A 1 601 ? 10.368 -24.875 -6.685 1.00 92.19 601 SER A C 1
ATOM 4773 O O . SER A 1 601 ? 9.997 -25.948 -6.185 1.00 92.19 601 SER A O 1
ATOM 4775 N N . SER A 1 602 ? 11.599 -24.686 -7.167 1.00 91.88 602 SER A N 1
ATOM 4776 C CA . SER A 1 602 ? 12.690 -25.662 -7.084 1.00 91.88 602 SER A CA 1
ATOM 4777 C C . SER A 1 602 ? 13.474 -25.597 -5.772 1.00 91.88 602 SER A C 1
ATOM 4779 O O . SER A 1 602 ? 14.348 -26.435 -5.556 1.00 91.88 602 SER A O 1
ATOM 4781 N N . HIS A 1 603 ? 13.172 -24.641 -4.886 1.00 94.50 603 HIS A N 1
ATOM 4782 C CA . HIS A 1 603 ? 13.818 -24.546 -3.574 1.00 94.50 603 HIS A CA 1
ATOM 4783 C C . HIS A 1 603 ? 13.491 -25.758 -2.686 1.00 94.50 603 HIS A C 1
ATOM 4785 O O . HIS A 1 603 ? 12.458 -26.422 -2.878 1.00 94.50 603 HIS A O 1
ATOM 4791 N N . PRO A 1 604 ? 14.365 -26.082 -1.713 1.00 95.75 604 PRO A N 1
ATOM 4792 C CA . PRO A 1 604 ? 14.059 -27.089 -0.707 1.00 95.75 604 PRO A CA 1
ATOM 4793 C C . PRO A 1 604 ? 12.833 -26.676 0.115 1.00 95.75 604 PRO A C 1
ATOM 4795 O O . PRO A 1 604 ? 12.582 -25.494 0.335 1.00 95.75 604 PRO A O 1
ATOM 4798 N N . THR A 1 605 ? 12.066 -27.669 0.566 1.00 97.06 605 THR A N 1
ATOM 4799 C CA . THR A 1 605 ? 10.969 -27.438 1.510 1.00 97.06 605 THR A CA 1
ATOM 4800 C C . THR A 1 605 ? 11.535 -27.101 2.886 1.00 97.06 605 THR A C 1
ATOM 4802 O O . THR A 1 605 ? 12.379 -27.831 3.407 1.00 97.06 605 THR A O 1
ATOM 4805 N N . GLU A 1 606 ? 11.022 -26.031 3.479 1.00 97.31 606 GLU A N 1
ATOM 4806 C CA . GLU A 1 606 ? 11.330 -25.548 4.822 1.00 97.31 606 GLU A CA 1
ATOM 4807 C C . GLU A 1 606 ? 10.060 -25.617 5.686 1.00 97.31 606 GLU A C 1
ATOM 4809 O O . GLU A 1 606 ? 8.945 -25.542 5.170 1.00 97.31 606 GLU A O 1
ATOM 4814 N N . GLU A 1 607 ? 10.209 -25.786 6.999 1.00 97.75 607 GLU A N 1
ATOM 4815 C CA . GLU A 1 607 ? 9.106 -25.594 7.947 1.00 97.75 607 GLU A CA 1
ATOM 4816 C C . GLU A 1 607 ? 9.215 -24.180 8.517 1.00 97.75 607 GLU A C 1
ATOM 4818 O O . GLU A 1 607 ? 10.249 -23.816 9.079 1.00 97.75 607 GLU A O 1
ATOM 4823 N N . ILE A 1 608 ? 8.163 -23.383 8.345 1.00 98.00 608 ILE A N 1
ATOM 4824 C CA . ILE A 1 608 ? 8.089 -22.002 8.826 1.00 98.00 608 ILE A CA 1
ATOM 4825 C C . ILE A 1 608 ? 7.089 -21.900 9.980 1.00 98.00 608 ILE A C 1
ATOM 4827 O O . ILE A 1 608 ? 6.133 -22.676 10.064 1.00 98.00 608 ILE A O 1
ATOM 4831 N N . GLU A 1 609 ? 7.311 -20.935 10.872 1.00 98.00 609 GLU A N 1
ATOM 4832 C CA . GLU A 1 609 ? 6.398 -20.610 11.971 1.00 98.00 609 GLU A CA 1
ATOM 4833 C C . GLU A 1 609 ? 5.556 -19.382 11.600 1.00 98.00 609 GLU A C 1
ATOM 4835 O O . GLU A 1 609 ? 6.090 -18.362 11.162 1.00 98.00 609 GLU A O 1
ATOM 4840 N N . LEU A 1 610 ? 4.242 -19.477 11.799 1.00 98.50 610 LEU A N 1
ATOM 4841 C CA . LEU A 1 610 ? 3.315 -18.357 11.709 1.00 98.50 610 LEU A CA 1
ATOM 4842 C C . LEU A 1 610 ? 2.851 -17.960 13.113 1.00 98.50 610 LEU A C 1
ATOM 4844 O O . LEU A 1 610 ? 2.561 -18.810 13.960 1.00 98.50 610 LEU A O 1
ATOM 4848 N N . VAL A 1 611 ? 2.738 -16.663 13.352 1.00 98.44 611 VAL A N 1
ATOM 4849 C CA . VAL A 1 611 ? 2.270 -16.065 14.610 1.00 98.44 611 VAL A CA 1
ATOM 4850 C C . VAL A 1 611 ? 1.057 -15.176 14.337 1.00 98.44 611 VAL A C 1
ATOM 4852 O O . VAL A 1 611 ? 0.841 -14.804 13.185 1.00 98.44 611 VAL A O 1
ATOM 4855 N N . PRO A 1 612 ? 0.235 -14.834 15.345 1.00 98.38 612 PRO A N 1
ATOM 4856 C CA . PRO A 1 612 ? -0.894 -13.938 15.135 1.00 98.38 612 PRO A CA 1
ATOM 4857 C C . PRO A 1 612 ? -0.436 -12.622 14.499 1.00 98.38 612 PRO A C 1
ATOM 4859 O O . PRO A 1 612 ? 0.575 -12.060 14.913 1.00 98.38 612 PRO A O 1
ATOM 4862 N N . PHE A 1 613 ? -1.189 -12.109 13.530 1.00 97.81 613 PHE A N 1
ATOM 4863 C CA . PHE A 1 613 ? -0.884 -10.897 12.766 1.00 97.81 613 PHE A CA 1
ATOM 4864 C C . PHE A 1 613 ? -0.524 -9.713 13.670 1.00 97.81 613 PHE A C 1
ATOM 4866 O O . PHE A 1 613 ? 0.464 -9.007 13.453 1.00 97.81 613 PHE A O 1
ATOM 4873 N N . GLY A 1 614 ? -1.308 -9.537 14.738 1.00 96.31 614 GLY A N 1
ATOM 4874 C CA . GLY A 1 614 ? -1.107 -8.494 15.735 1.00 96.31 614 GLY A CA 1
ATOM 4875 C C . GLY A 1 614 ? 0.197 -8.617 16.528 1.00 96.31 614 GLY A C 1
ATOM 4876 O O . GLY A 1 614 ? 0.541 -7.681 17.243 1.00 96.31 614 GLY A O 1
ATOM 4877 N N . ALA A 1 615 ? 0.929 -9.731 16.435 1.00 96.69 615 ALA A N 1
ATOM 4878 C CA . ALA A 1 615 ? 2.211 -9.934 17.107 1.00 96.69 615 ALA A CA 1
ATOM 4879 C C . ALA A 1 615 ? 3.427 -9.454 16.290 1.00 96.69 615 ALA A C 1
ATOM 4881 O O . ALA A 1 615 ? 4.467 -9.170 16.885 1.00 96.69 615 ALA A O 1
ATOM 4882 N N . GLU A 1 616 ? 3.281 -9.286 14.972 1.00 94.62 616 GLU A N 1
ATOM 4883 C CA . GLU A 1 616 ? 4.351 -8.837 14.070 1.00 94.62 616 GLU A CA 1
ATOM 4884 C C . GLU A 1 616 ? 4.412 -7.303 13.931 1.00 94.62 616 GLU A C 1
ATOM 4886 O O . GLU A 1 616 ? 3.421 -6.595 14.175 1.00 94.62 616 GLU A O 1
ATOM 4891 N N . ASN A 1 617 ? 5.576 -6.780 13.517 1.00 91.25 617 ASN A N 1
ATOM 4892 C CA . ASN A 1 617 ? 5.780 -5.366 13.146 1.00 91.25 617 ASN A CA 1
ATOM 4893 C C . ASN A 1 617 ? 6.118 -5.220 11.653 1.00 91.25 617 ASN A C 1
ATOM 4895 O O . ASN A 1 617 ? 5.643 -4.294 10.990 1.00 91.25 617 ASN A O 1
ATOM 4899 N N . ILE A 1 618 ? 6.893 -6.161 11.116 1.00 95.12 618 ILE A N 1
ATOM 4900 C CA . ILE A 1 618 ? 6.966 -6.468 9.682 1.00 95.12 618 ILE A CA 1
ATOM 4901 C C . ILE A 1 618 ? 6.390 -7.863 9.454 1.00 95.12 618 ILE A C 1
ATOM 4903 O O . ILE A 1 618 ? 6.564 -8.735 10.295 1.00 95.12 618 ILE A O 1
ATOM 4907 N N . ARG A 1 619 ? 5.642 -8.065 8.370 1.00 94.00 619 ARG A N 1
ATOM 4908 C CA . ARG A 1 619 ? 4.744 -9.218 8.245 1.00 94.00 619 ARG A CA 1
ATOM 4909 C C . ARG A 1 619 ? 4.524 -9.650 6.800 1.00 94.00 619 ARG A C 1
ATOM 4911 O O . ARG A 1 619 ? 4.530 -8.822 5.891 1.00 94.00 619 ARG A O 1
ATOM 4918 N N . VAL A 1 620 ? 4.274 -10.944 6.626 1.00 97.31 620 VAL A N 1
ATOM 4919 C CA . VAL A 1 620 ? 3.692 -11.538 5.417 1.00 97.31 620 VAL A CA 1
ATOM 4920 C C . VAL A 1 620 ? 2.459 -12.320 5.836 1.00 97.31 620 VAL A C 1
ATOM 4922 O O . VAL A 1 620 ? 2.573 -13.215 6.670 1.00 97.31 620 VAL A O 1
ATOM 4925 N N . THR A 1 621 ? 1.309 -11.979 5.269 1.00 97.06 621 THR A N 1
ATOM 4926 C CA . THR A 1 621 ? -0.006 -12.535 5.625 1.00 97.06 621 THR A CA 1
ATOM 4927 C C . THR A 1 621 ? -0.701 -13.156 4.420 1.00 97.06 621 THR A C 1
ATOM 4929 O O . THR A 1 621 ? -1.338 -14.197 4.558 1.00 97.06 621 THR A O 1
ATOM 4932 N N . CYS A 1 622 ? -0.544 -12.557 3.236 1.00 97.25 622 CYS A N 1
ATOM 4933 C CA . CYS A 1 622 ? -1.049 -13.110 1.984 1.00 97.25 622 CYS A CA 1
ATOM 4934 C C . CYS A 1 622 ? 0.075 -13.916 1.330 1.00 97.25 622 CYS A C 1
ATOM 4936 O O . CYS A 1 622 ? 1.045 -13.335 0.836 1.00 97.25 622 CYS A O 1
ATOM 4938 N N . PHE A 1 623 ? -0.033 -15.244 1.351 1.00 97.38 623 PHE A N 1
ATOM 4939 C CA . PHE A 1 623 ? 0.994 -16.152 0.845 1.00 97.38 623 PHE A CA 1
ATOM 4940 C C . PHE A 1 623 ? 0.592 -16.780 -0.485 1.00 97.38 623 PHE A C 1
ATOM 4942 O O . PHE A 1 623 ? -0.520 -17.301 -0.592 1.00 97.38 623 PHE A O 1
ATOM 4949 N N . PRO A 1 624 ? 1.482 -16.844 -1.486 1.00 95.75 624 PRO A N 1
ATOM 4950 C CA . PRO A 1 624 ? 1.232 -17.715 -2.619 1.00 95.75 624 PRO A CA 1
ATOM 4951 C C . PRO A 1 624 ? 1.206 -19.190 -2.181 1.00 95.75 624 PRO A C 1
ATOM 4953 O O . PRO A 1 624 ? 1.825 -19.563 -1.181 1.00 95.75 624 PRO A O 1
ATOM 4956 N N . VAL A 1 625 ? 0.523 -20.049 -2.936 1.00 94.94 625 VAL A N 1
ATOM 4957 C CA . VAL A 1 625 ? 0.481 -21.501 -2.672 1.00 94.94 625 VAL A CA 1
ATOM 4958 C C . VAL A 1 625 ? 1.238 -22.289 -3.735 1.00 94.94 625 VAL A C 1
ATOM 4960 O O . VAL A 1 625 ? 1.286 -21.898 -4.900 1.00 94.94 625 VAL A O 1
ATOM 4963 N N . LEU A 1 626 ? 1.851 -23.406 -3.345 1.00 94.56 626 LEU A N 1
ATOM 4964 C CA . LEU A 1 626 ? 2.587 -24.270 -4.265 1.00 94.56 626 LEU A CA 1
ATOM 4965 C C . LEU A 1 626 ? 1.646 -25.150 -5.097 1.00 94.56 626 LEU A C 1
ATOM 4967 O O . LEU A 1 626 ? 0.703 -25.744 -4.582 1.00 94.56 626 LEU A O 1
ATOM 4971 N N . GLY A 1 627 ? 1.937 -25.286 -6.389 1.00 90.75 627 GLY A N 1
ATOM 4972 C CA . GLY A 1 627 ? 1.181 -26.139 -7.305 1.00 90.75 627 GLY A CA 1
ATOM 4973 C C . GLY A 1 627 ? 1.418 -25.784 -8.772 1.00 90.75 627 GLY A C 1
ATOM 4974 O O . GLY A 1 627 ? 2.282 -24.977 -9.099 1.00 90.75 627 GLY A O 1
ATOM 4975 N N . ASN A 1 628 ? 0.650 -26.402 -9.671 1.00 84.69 628 ASN A N 1
ATOM 4976 C CA . ASN A 1 628 ? 0.710 -26.113 -11.105 1.00 84.69 628 ASN A CA 1
ATOM 4977 C C . ASN A 1 628 ? -0.517 -25.304 -11.525 1.00 84.69 628 ASN A C 1
ATOM 4979 O O . ASN A 1 628 ? -1.645 -25.721 -11.256 1.00 84.69 628 ASN A O 1
ATOM 4983 N N . MET A 1 629 ? -0.301 -24.181 -12.212 1.00 82.50 629 MET A N 1
ATOM 4984 C CA . MET A 1 629 ? -1.389 -23.373 -12.760 1.00 82.50 629 MET A CA 1
ATOM 4985 C C . MET A 1 629 ? -2.133 -24.146 -13.857 1.00 82.50 629 MET A C 1
ATOM 4987 O O . MET A 1 629 ? -1.522 -24.781 -14.721 1.00 82.50 629 MET A O 1
ATOM 4991 N N . LYS A 1 630 ? -3.467 -24.090 -13.839 1.00 79.69 630 LYS A N 1
ATOM 4992 C CA . LYS A 1 630 ? -4.307 -24.652 -14.901 1.00 79.69 630 LYS A CA 1
ATOM 4993 C C . LYS A 1 630 ? -4.507 -23.600 -15.995 1.00 79.69 630 LYS A C 1
ATOM 4995 O O . LYS A 1 630 ? -5.197 -22.613 -15.776 1.00 79.69 630 LYS A O 1
ATOM 5000 N N . GLU A 1 631 ? -3.902 -23.816 -17.159 1.00 80.44 631 GLU A N 1
ATOM 5001 C CA . GLU A 1 631 ? -3.955 -22.871 -18.284 1.00 80.44 631 GLU A CA 1
ATOM 5002 C C . GLU A 1 631 ? -5.216 -23.042 -19.157 1.00 80.44 631 GLU A C 1
ATOM 5004 O O . GLU A 1 631 ? -5.599 -24.165 -19.500 1.00 80.44 631 GLU A O 1
ATOM 5009 N N . HIS A 1 632 ? -5.799 -21.926 -19.602 1.00 82.75 632 HIS A N 1
ATOM 5010 C CA . HIS A 1 632 ? -6.781 -21.846 -20.686 1.00 82.75 632 HIS A CA 1
ATOM 5011 C C . HIS A 1 632 ? -6.040 -21.772 -22.027 1.00 82.75 632 HIS A C 1
ATOM 5013 O O . HIS A 1 632 ? -5.506 -20.728 -22.406 1.00 82.75 632 HIS A O 1
ATOM 5019 N N . LYS A 1 633 ? -5.956 -22.913 -22.725 1.00 75.69 633 LYS A N 1
ATOM 5020 C CA . LYS A 1 633 ? -5.156 -23.063 -23.957 1.00 75.69 633 LYS A CA 1
ATOM 5021 C C . LYS A 1 633 ? -5.946 -22.931 -25.255 1.00 75.69 633 LYS A C 1
ATOM 5023 O O . LYS A 1 633 ? -5.348 -22.616 -26.282 1.00 75.69 633 LYS A O 1
ATOM 5028 N N . ASP A 1 634 ? -7.244 -23.219 -25.217 1.00 85.50 634 ASP A N 1
ATOM 5029 C CA . ASP A 1 634 ? -8.079 -23.314 -26.419 1.00 85.50 634 ASP A CA 1
ATOM 5030 C C . ASP A 1 634 ? -9.223 -22.292 -26.418 1.00 85.50 634 ASP A C 1
ATOM 5032 O O . ASP A 1 634 ? -9.491 -21.695 -27.461 1.00 85.50 634 ASP A O 1
ATOM 5036 N N . GLU A 1 635 ? -9.839 -22.040 -25.258 1.00 92.94 635 GLU A N 1
ATOM 5037 C CA . GLU A 1 635 ? -10.948 -21.096 -25.100 1.00 92.94 635 GLU A CA 1
ATOM 5038 C C . GLU A 1 635 ? -10.944 -20.431 -23.711 1.00 92.94 635 GLU A C 1
ATOM 5040 O O . GLU A 1 635 ? -10.599 -21.061 -22.702 1.00 92.94 635 GLU A O 1
ATOM 5045 N N . PHE A 1 636 ? -11.328 -19.155 -23.671 1.00 94.19 636 PHE A N 1
ATOM 5046 C CA . PHE A 1 636 ? -11.619 -18.385 -22.461 1.00 94.19 636 PHE A CA 1
ATOM 5047 C C . PHE A 1 636 ? -12.895 -17.564 -22.683 1.00 94.19 636 PHE A C 1
ATOM 5049 O O . PHE A 1 636 ? -13.035 -16.928 -23.727 1.00 94.19 636 PHE A O 1
ATOM 5056 N N . VAL A 1 637 ? -13.815 -17.599 -21.720 1.00 93.69 637 VAL A N 1
ATOM 5057 C CA . VAL A 1 637 ? -15.091 -16.874 -21.750 1.00 93.69 637 VAL A CA 1
ATOM 5058 C C . VAL A 1 637 ? -15.261 -16.180 -20.410 1.00 93.69 637 VAL A C 1
ATOM 5060 O O . VAL A 1 637 ? -15.071 -16.820 -19.378 1.00 93.69 637 VAL A O 1
ATOM 5063 N N . GLU A 1 638 ? -15.635 -14.910 -20.449 1.00 94.69 638 GLU A N 1
ATOM 5064 C CA . GLU A 1 638 ? -16.003 -14.116 -19.286 1.00 94.69 638 GLU A CA 1
ATOM 5065 C C . GLU A 1 638 ? -17.176 -13.199 -19.647 1.00 94.69 638 GLU A C 1
ATOM 5067 O O . GLU A 1 638 ? -17.088 -12.426 -20.602 1.00 94.69 638 GLU A O 1
ATOM 5072 N N . ASP A 1 639 ? -18.269 -13.306 -18.897 1.00 92.25 639 ASP A N 1
ATOM 5073 C CA . ASP A 1 639 ? -19.505 -12.535 -19.086 1.00 92.25 639 ASP A CA 1
ATOM 5074 C C . ASP A 1 639 ? -19.902 -11.734 -17.833 1.00 92.25 639 ASP A C 1
ATOM 5076 O O . ASP A 1 639 ? -20.950 -11.089 -17.823 1.00 92.25 639 ASP A O 1
ATOM 5080 N N . PHE A 1 640 ? -19.096 -11.814 -16.763 1.00 92.56 640 PHE A N 1
ATOM 5081 C CA . PHE A 1 640 ? -19.256 -11.118 -15.485 1.00 92.56 640 PHE A CA 1
ATOM 5082 C C . PHE A 1 640 ? -20.655 -11.264 -14.846 1.00 92.56 640 PHE A C 1
ATOM 5084 O O . PHE A 1 640 ? -21.043 -10.481 -13.969 1.00 92.56 640 PHE A O 1
ATOM 5091 N N . ASN A 1 641 ? -21.455 -12.250 -15.278 1.00 90.12 641 ASN A N 1
ATOM 5092 C CA . ASN A 1 641 ? -22.845 -12.415 -14.850 1.00 90.12 641 ASN A CA 1
ATOM 5093 C C . ASN A 1 641 ? -22.968 -12.992 -13.439 1.00 90.12 641 ASN A C 1
ATOM 5095 O O . ASN A 1 641 ? -24.041 -12.877 -12.831 1.00 90.12 641 ASN A O 1
ATOM 5099 N N . ASP A 1 642 ? -21.904 -13.618 -12.943 1.00 82.38 642 ASP A N 1
ATOM 5100 C CA . ASP A 1 642 ? -21.758 -14.085 -11.566 1.00 82.38 642 ASP A CA 1
ATOM 5101 C C . ASP A 1 642 ? -21.442 -12.948 -10.580 1.00 82.38 642 ASP A C 1
ATOM 5103 O O . ASP A 1 642 ? -21.635 -13.121 -9.375 1.00 82.38 642 ASP A O 1
ATOM 5107 N N . GLY A 1 643 ? -21.092 -11.762 -11.088 1.00 78.56 643 GLY A N 1
ATOM 5108 C CA . GLY A 1 643 ? -20.854 -10.564 -10.291 1.00 78.56 643 GLY A CA 1
ATOM 5109 C C . GLY A 1 643 ? -19.428 -10.441 -9.763 1.00 78.56 643 GLY A C 1
ATOM 5110 O O . GLY A 1 643 ? -19.190 -9.578 -8.918 1.00 78.56 643 GLY A O 1
ATOM 5111 N N . ASP A 1 644 ? -18.489 -11.253 -10.249 1.00 80.38 644 ASP A N 1
ATOM 5112 C CA . ASP A 1 644 ? -17.078 -11.155 -9.893 1.00 80.38 644 ASP A CA 1
ATOM 5113 C C . ASP A 1 644 ? -16.168 -11.238 -11.129 1.00 80.38 644 ASP A C 1
ATOM 5115 O O . ASP A 1 644 ? -16.627 -11.329 -12.262 1.00 80.38 644 ASP A O 1
ATOM 5119 N N . HIS A 1 645 ? -14.863 -11.074 -10.920 1.00 83.50 645 HIS A N 1
ATOM 5120 C CA . HIS A 1 645 ? -13.851 -11.236 -11.967 1.00 83.50 645 HIS A CA 1
ATOM 5121 C C . HIS A 1 645 ? -12.742 -12.162 -11.456 1.00 83.50 645 HIS A C 1
ATOM 5123 O O . HIS A 1 645 ? -11.544 -11.873 -11.515 1.00 83.50 645 HIS A O 1
ATOM 5129 N N . ASN A 1 646 ? -13.145 -13.288 -10.868 1.00 80.75 646 ASN A N 1
ATOM 5130 C CA . ASN A 1 646 ? -12.218 -14.264 -10.321 1.00 80.75 646 ASN A CA 1
ATOM 5131 C C . ASN A 1 646 ? -11.244 -14.780 -11.390 1.00 80.75 646 ASN A C 1
ATOM 5133 O O . ASN A 1 646 ? -11.604 -15.123 -12.511 1.00 80.75 646 ASN A O 1
ATOM 5137 N N . GLY A 1 647 ? -9.966 -14.870 -11.021 1.00 79.25 647 GLY A N 1
ATOM 5138 C CA . GLY A 1 647 ? -8.897 -15.294 -11.931 1.00 79.25 647 GLY A CA 1
ATOM 5139 C C . GLY A 1 647 ? -8.254 -14.163 -12.735 1.00 79.25 647 GLY A C 1
ATOM 5140 O O . GLY A 1 647 ? -7.292 -14.407 -13.466 1.00 79.25 647 GLY A O 1
ATOM 5141 N N . TRP A 1 648 ? -8.724 -12.933 -12.549 1.00 87.94 648 TRP A N 1
ATOM 5142 C CA . TRP A 1 648 ? -8.058 -11.732 -13.025 1.00 87.94 648 TRP A CA 1
ATOM 5143 C C . TRP A 1 648 ? -7.063 -11.202 -11.978 1.00 87.94 648 TRP A C 1
ATOM 5145 O O . TRP A 1 648 ? -7.239 -11.367 -10.771 1.00 87.94 648 TRP A O 1
ATOM 5155 N N . VAL A 1 649 ? -5.992 -10.572 -12.454 1.00 84.81 649 VAL A N 1
ATOM 5156 C CA . VAL A 1 649 ? -4.971 -9.874 -11.671 1.00 84.81 649 VAL A CA 1
ATOM 5157 C C . VAL A 1 649 ? -4.953 -8.419 -12.083 1.00 84.81 649 VAL A C 1
ATOM 5159 O O . VAL A 1 649 ? -4.716 -8.084 -13.247 1.00 84.81 649 VAL A O 1
ATOM 5162 N N . GLU A 1 650 ? -5.177 -7.559 -11.103 1.00 82.81 650 GLU A N 1
ATOM 5163 C CA . GLU A 1 650 ? -5.188 -6.118 -11.273 1.00 82.81 650 GLU A CA 1
ATOM 5164 C C . GLU A 1 650 ? -3.776 -5.542 -11.125 1.00 82.81 650 GLU A C 1
ATOM 5166 O O . GLU A 1 650 ? -3.028 -5.852 -10.198 1.00 82.81 650 GLU A O 1
ATOM 5171 N N . TYR A 1 651 ? -3.417 -4.643 -12.034 1.00 76.44 651 TYR A N 1
ATOM 5172 C CA . TYR A 1 651 ? -2.186 -3.873 -11.995 1.00 76.44 651 TYR A CA 1
ATOM 5173 C C . TYR A 1 651 ? -2.521 -2.395 -12.127 1.00 76.44 651 TYR A C 1
ATOM 5175 O O . TYR A 1 651 ? -2.612 -1.863 -13.240 1.00 76.44 651 TYR A O 1
ATOM 5183 N N . SER A 1 652 ? -2.594 -1.720 -10.978 1.00 69.06 652 SER A N 1
ATOM 5184 C CA . SER A 1 652 ? -2.959 -0.306 -10.856 1.00 69.06 652 SER A CA 1
ATOM 5185 C C . SER A 1 652 ? -4.428 -0.007 -11.182 1.00 69.06 652 SER A C 1
ATOM 5187 O O . SER A 1 652 ? -5.053 -0.678 -12.003 1.00 69.06 652 SER A O 1
ATOM 5189 N N . GLY A 1 653 ? -4.927 1.078 -10.582 1.00 66.56 653 GLY A N 1
ATOM 5190 C CA . GLY A 1 653 ? -6.322 1.497 -10.684 1.00 66.56 653 GLY A CA 1
ATOM 5191 C C . GLY A 1 653 ? -7.253 0.682 -9.800 1.00 66.56 653 GLY A C 1
ATOM 5192 O O . GLY A 1 653 ? -6.841 -0.319 -9.223 1.00 66.56 653 GLY A O 1
ATOM 5193 N N . SER A 1 654 ? -8.500 1.133 -9.724 1.00 70.19 654 SER A N 1
ATOM 5194 C CA . SER A 1 654 ? -9.583 0.419 -9.050 1.00 70.19 654 SER A CA 1
ATOM 5195 C C . SER A 1 654 ? -10.465 -0.267 -10.091 1.00 70.19 654 SER A C 1
ATOM 5197 O O . SER A 1 654 ? -10.876 0.374 -11.068 1.00 70.19 654 SER A O 1
ATOM 5199 N N . TRP A 1 655 ? -10.757 -1.546 -9.870 1.00 78.62 655 TRP A N 1
ATOM 5200 C CA . TRP A 1 655 ? -11.606 -2.382 -10.715 1.00 78.62 655 TRP A CA 1
ATOM 5201 C C . TRP A 1 655 ? -12.777 -2.920 -9.899 1.00 78.62 655 TRP A C 1
ATOM 5203 O O . TRP A 1 655 ? -12.639 -3.184 -8.709 1.00 78.62 655 TRP A O 1
ATOM 5213 N N . MET A 1 656 ? -13.943 -3.060 -10.524 1.00 80.25 656 MET A N 1
ATOM 5214 C CA . MET A 1 656 ? -15.085 -3.740 -9.909 1.00 80.25 656 MET A CA 1
ATOM 5215 C C . MET A 1 656 ? -15.947 -4.375 -10.982 1.00 80.25 656 MET A C 1
ATOM 5217 O O . MET A 1 656 ? -16.034 -3.859 -12.097 1.00 80.25 656 MET A O 1
ATOM 5221 N N . VAL A 1 657 ? -16.670 -5.424 -10.615 1.00 83.69 657 VAL A N 1
ATOM 5222 C CA . VAL A 1 657 ? -17.811 -5.880 -11.401 1.00 83.69 657 VAL A CA 1
ATOM 5223 C C . VAL A 1 657 ? -19.071 -5.257 -10.816 1.00 83.69 657 VAL A C 1
ATOM 5225 O O . VAL A 1 657 ? -19.380 -5.422 -9.641 1.00 83.69 657 VAL A O 1
ATOM 5228 N N . GLN A 1 658 ? -19.790 -4.494 -11.632 1.00 80.31 658 GLN A N 1
ATOM 5229 C CA . GLN A 1 658 ? -21.036 -3.835 -11.242 1.00 80.31 658 GLN A CA 1
ATOM 5230 C C . GLN A 1 658 ? -21.980 -3.859 -12.434 1.00 80.31 658 GLN A C 1
ATOM 5232 O O . GLN A 1 658 ? -21.541 -3.624 -13.552 1.00 80.31 658 GLN A O 1
ATOM 5237 N N . ASP A 1 659 ? -23.268 -4.119 -12.213 1.00 83.12 659 ASP A N 1
ATOM 5238 C CA . ASP A 1 659 ? -24.261 -4.274 -13.287 1.00 83.12 659 ASP A CA 1
ATOM 5239 C C . ASP A 1 659 ? -23.902 -5.378 -14.301 1.00 83.12 659 ASP A C 1
ATOM 5241 O O . ASP A 1 659 ? -24.249 -5.263 -15.475 1.00 83.12 659 ASP A O 1
ATOM 5245 N N . LYS A 1 660 ? -23.228 -6.446 -13.838 1.00 88.38 660 LYS A N 1
ATOM 5246 C CA . LYS A 1 660 ? -22.773 -7.588 -14.658 1.00 88.38 660 LYS A CA 1
ATOM 5247 C C . LYS A 1 660 ? -21.776 -7.197 -15.753 1.00 88.38 660 LYS A C 1
ATOM 5249 O O . LYS A 1 660 ? -21.827 -7.697 -16.864 1.00 88.38 660 LYS A O 1
ATOM 5254 N N . MET A 1 661 ? -20.907 -6.240 -15.450 1.00 90.94 661 MET A N 1
ATOM 5255 C CA . MET A 1 661 ? -19.826 -5.807 -16.331 1.00 90.94 661 MET A CA 1
ATOM 5256 C C . MET A 1 661 ? -18.626 -5.392 -15.487 1.00 90.94 661 MET A C 1
ATOM 5258 O O . MET A 1 661 ? -18.790 -4.817 -14.406 1.00 90.94 661 MET A O 1
ATOM 5262 N N . LEU A 1 662 ? -17.421 -5.634 -15.992 1.00 91.94 662 LEU A N 1
ATOM 5263 C CA . LEU A 1 662 ? -16.193 -5.136 -15.380 1.00 91.94 662 LEU A CA 1
ATOM 5264 C C . LEU A 1 662 ? -16.059 -3.639 -15.657 1.00 91.94 662 LEU A C 1
ATOM 5266 O O . LEU A 1 662 ? -16.199 -3.213 -16.801 1.00 91.94 662 LEU A O 1
ATOM 5270 N N . LYS A 1 663 ? -15.764 -2.833 -14.636 1.00 88.00 663 LYS A N 1
ATOM 5271 C CA . LYS A 1 663 ? -15.598 -1.376 -14.720 1.00 88.00 663 LYS A CA 1
ATOM 5272 C C . LYS A 1 663 ? -14.240 -0.938 -14.170 1.00 88.00 663 LYS A C 1
ATOM 5274 O O . LYS A 1 663 ? -13.793 -1.452 -13.148 1.00 88.00 663 LYS A O 1
ATOM 5279 N N . SER A 1 664 ? -13.622 0.055 -14.812 1.00 85.38 664 SER A N 1
ATOM 5280 C CA . SER A 1 664 ? -12.496 0.819 -14.247 1.00 85.38 664 SER A CA 1
ATOM 5281 C C . SER A 1 664 ? -13.013 2.088 -13.556 1.00 85.38 664 SER A C 1
ATOM 5283 O O . SER A 1 664 ? -13.852 2.791 -14.122 1.00 85.38 664 SER A O 1
ATOM 5285 N N . LEU A 1 665 ? -12.539 2.382 -12.336 1.00 66.00 665 LEU A N 1
ATOM 5286 C CA . LEU A 1 665 ? -13.260 3.275 -11.405 1.00 66.00 665 LEU A CA 1
ATOM 5287 C C . LEU A 1 665 ? -12.488 4.493 -10.891 1.00 66.00 665 LEU A C 1
ATOM 5289 O O . LEU A 1 665 ? -13.108 5.405 -10.359 1.00 66.00 665 LEU A O 1
ATOM 5293 N N . ASP A 1 666 ? -11.168 4.560 -11.057 1.00 58.53 666 ASP A N 1
ATOM 5294 C CA . ASP A 1 666 ? -10.405 5.766 -10.721 1.00 58.53 666 ASP A CA 1
ATOM 5295 C C . ASP A 1 666 ? -9.095 5.832 -11.527 1.00 58.53 666 ASP A C 1
ATOM 5297 O O . ASP A 1 666 ? -8.481 4.810 -11.849 1.00 58.53 666 ASP A O 1
ATOM 5301 N N . VAL A 1 667 ? -8.693 7.055 -11.870 1.00 49.41 667 VAL A N 1
ATOM 5302 C CA . VAL A 1 667 ? -7.484 7.427 -12.625 1.00 49.41 667 VAL A CA 1
ATOM 5303 C C . VAL A 1 667 ? -6.559 8.337 -11.807 1.00 49.41 667 VAL A C 1
ATOM 5305 O O . VAL A 1 667 ? -5.503 8.751 -12.297 1.00 49.41 667 VAL A O 1
ATOM 5308 N N . GLU A 1 668 ? -6.942 8.693 -10.576 1.00 45.16 668 GLU A N 1
ATOM 5309 C CA . GLU A 1 668 ? -6.160 9.572 -9.714 1.00 45.16 668 GLU A CA 1
ATOM 5310 C C . GLU A 1 668 ? -4.969 8.819 -9.100 1.00 45.16 668 GLU A C 1
ATOM 5312 O O . GLU A 1 668 ? -5.094 7.816 -8.406 1.00 45.16 668 GLU A O 1
ATOM 5317 N N . GLY A 1 669 ? -3.764 9.293 -9.429 1.00 47.00 669 GLY A N 1
ATOM 5318 C CA . GLY A 1 669 ? -2.488 8.764 -8.943 1.00 47.00 669 GLY A CA 1
ATOM 5319 C C . GLY A 1 669 ? -1.725 7.881 -9.936 1.00 47.00 669 GLY A C 1
ATOM 5320 O O . GLY A 1 669 ? -0.495 7.889 -9.902 1.00 47.00 669 GLY A O 1
ATOM 5321 N N . ARG A 1 670 ? -2.391 7.156 -10.854 1.00 57.28 670 ARG A N 1
ATOM 5322 C CA . ARG A 1 670 ? -1.722 6.269 -11.836 1.00 57.28 670 ARG A CA 1
ATOM 5323 C C . ARG A 1 670 ? -2.516 6.155 -13.147 1.00 57.28 670 ARG A C 1
ATOM 5325 O O . ARG A 1 670 ? -3.641 5.679 -13.164 1.00 57.28 670 ARG A O 1
ATOM 5332 N N . GLN A 1 671 ? -1.915 6.569 -14.266 1.00 65.25 671 GLN A N 1
ATOM 5333 C CA . GLN A 1 671 ? -2.639 6.863 -15.516 1.00 65.25 671 GLN A CA 1
ATOM 5334 C C . GLN A 1 671 ? -3.006 5.658 -16.405 1.00 65.25 671 GLN A C 1
ATOM 5336 O O . GLN A 1 671 ? -3.622 5.879 -17.440 1.00 65.25 671 GLN A O 1
ATOM 5341 N N . GLY A 1 672 ? -2.686 4.410 -16.046 1.00 74.44 672 GLY A N 1
ATOM 5342 C CA . GLY A 1 672 ? -3.047 3.247 -16.871 1.00 74.44 672 GLY A CA 1
ATOM 5343 C C . GLY A 1 672 ? -3.261 1.975 -16.065 1.00 74.44 672 GLY A C 1
ATOM 5344 O O . GLY A 1 672 ? -2.325 1.221 -15.779 1.00 74.44 672 GLY A O 1
ATOM 5345 N N . SER A 1 673 ? -4.522 1.773 -15.712 1.00 82.56 673 SER A N 1
ATOM 5346 C CA . SER A 1 673 ? -5.027 0.616 -14.989 1.00 82.56 673 SER A CA 1
ATOM 5347 C C . SER A 1 673 ? -5.058 -0.581 -15.929 1.00 82.56 673 SER A C 1
ATOM 5349 O O . SER A 1 673 ? -5.462 -0.440 -17.089 1.00 82.56 673 SER A O 1
ATOM 5351 N N . LYS A 1 674 ? -4.682 -1.769 -15.443 1.00 89.62 674 LYS A N 1
ATOM 5352 C CA . LYS A 1 674 ? -4.764 -3.020 -16.218 1.00 89.62 674 LYS A CA 1
ATOM 5353 C C . LYS A 1 674 ? -5.385 -4.134 -15.379 1.00 89.62 674 LYS A C 1
ATOM 5355 O O . LYS A 1 674 ? -5.092 -4.208 -14.193 1.00 89.62 674 LYS A O 1
ATOM 5360 N N . ALA A 1 675 ? -6.155 -5.016 -16.002 1.00 90.75 675 ALA A N 1
ATOM 5361 C CA . ALA A 1 675 ? -6.593 -6.278 -15.412 1.00 90.75 675 ALA A CA 1
ATOM 5362 C C . ALA A 1 675 ? -6.279 -7.407 -16.403 1.00 90.75 675 ALA A C 1
ATOM 5364 O O . ALA A 1 675 ? -6.601 -7.299 -17.584 1.00 90.75 675 ALA A O 1
ATOM 5365 N N . ILE A 1 676 ? -5.591 -8.457 -15.958 1.00 92.44 676 ILE A N 1
ATOM 5366 C CA . ILE A 1 676 ? -5.045 -9.529 -16.809 1.00 92.44 676 ILE A CA 1
ATOM 5367 C C . ILE A 1 676 ? -5.525 -10.877 -16.302 1.00 92.44 676 ILE A C 1
ATOM 5369 O O . ILE A 1 676 ? -5.615 -11.051 -15.100 1.00 92.44 676 ILE A O 1
ATOM 5373 N N . VAL A 1 677 ? -5.734 -11.856 -17.178 1.00 92.44 677 VAL A N 1
ATOM 5374 C CA . VAL A 1 677 ? -6.069 -13.233 -16.790 1.00 92.44 677 VAL A CA 1
ATOM 5375 C C . VAL A 1 677 ? -4.818 -14.117 -16.896 1.00 92.44 677 VAL A C 1
ATOM 5377 O O . VAL A 1 677 ? -4.493 -14.562 -18.005 1.00 92.44 677 VAL A O 1
ATOM 5380 N N . PRO A 1 678 ? -4.085 -14.414 -15.800 1.00 88.19 678 PRO A N 1
ATOM 5381 C CA . PRO A 1 678 ? -2.784 -15.080 -15.897 1.00 88.19 678 PRO A CA 1
ATOM 5382 C C . PRO A 1 678 ? -2.840 -16.511 -16.413 1.00 88.19 678 PRO A C 1
ATOM 5384 O O . PRO A 1 678 ? -1.876 -17.009 -16.994 1.00 88.19 678 PRO A O 1
ATOM 5387 N N . SER A 1 679 ? -3.991 -17.160 -16.243 1.00 86.75 679 SER A N 1
ATOM 5388 C CA . SER A 1 679 ? -4.241 -18.510 -16.731 1.00 86.75 679 SER A CA 1
ATOM 5389 C C . SER A 1 679 ? -4.366 -18.584 -18.259 1.00 86.75 679 SER A C 1
ATOM 5391 O O . SER A 1 679 ? -4.375 -19.684 -18.809 1.00 86.75 679 SER A O 1
ATOM 5393 N N . THR A 1 680 ? -4.438 -17.456 -18.974 1.00 91.00 680 THR A N 1
ATOM 5394 C CA . THR A 1 680 ? -4.520 -17.427 -20.443 1.00 91.00 680 THR A CA 1
ATOM 5395 C C . THR A 1 680 ? -3.140 -17.356 -21.090 1.00 91.00 680 THR A C 1
ATOM 5397 O O . THR A 1 680 ? -2.252 -16.637 -20.640 1.00 91.00 680 THR A O 1
ATOM 5400 N N . GLN A 1 681 ? -2.942 -18.118 -22.166 1.00 87.75 681 GLN A N 1
ATOM 5401 C CA . GLN A 1 681 ? -1.652 -18.229 -22.853 1.00 87.75 681 GLN A CA 1
ATOM 5402 C C . GLN A 1 681 ? -1.864 -18.450 -24.359 1.00 87.75 681 GLN A C 1
ATOM 5404 O O . GLN A 1 681 ? -1.525 -19.503 -24.908 1.00 87.75 681 GLN A O 1
ATOM 5409 N N . PHE A 1 682 ? -2.446 -17.457 -25.036 1.00 92.75 682 PHE A N 1
ATOM 5410 C CA . PHE A 1 682 ? -2.838 -17.555 -26.443 1.00 92.75 682 PHE A CA 1
ATOM 5411 C C . PHE A 1 682 ? -1.737 -17.075 -27.393 1.00 92.75 682 PHE A C 1
ATOM 5413 O O . PHE A 1 682 ? -1.091 -16.052 -27.160 1.00 92.75 682 PHE A O 1
ATOM 5420 N N . SER A 1 683 ? -1.549 -17.819 -28.487 1.00 92.62 683 SER A N 1
ATOM 5421 C CA . SER A 1 683 ? -0.733 -17.415 -29.639 1.00 92.62 683 SER A CA 1
ATOM 5422 C C . SER A 1 683 ? -1.638 -16.872 -30.738 1.00 92.62 683 SER A C 1
ATOM 5424 O O . SER A 1 683 ? -1.819 -15.662 -30.817 1.00 92.62 683 SER A O 1
ATOM 5426 N N . ASP A 1 684 ? -2.261 -17.739 -31.536 1.00 93.25 684 ASP A N 1
ATOM 5427 C CA . ASP A 1 684 ? -3.217 -17.348 -32.577 1.00 93.25 684 ASP A CA 1
ATOM 5428 C C . ASP A 1 684 ? -4.643 -17.529 -32.067 1.00 93.25 684 ASP A C 1
ATOM 5430 O O . ASP A 1 684 ? -5.014 -18.618 -31.615 1.00 93.25 684 ASP A O 1
ATOM 5434 N N . PHE A 1 685 ? -5.433 -16.462 -32.115 1.00 95.81 685 PHE A N 1
ATOM 5435 C CA . PHE A 1 685 ? -6.784 -16.444 -31.568 1.00 95.81 685 PHE A CA 1
ATOM 5436 C C . PHE A 1 685 ? -7.664 -15.390 -32.246 1.00 95.81 685 PHE A C 1
ATOM 5438 O O . PHE A 1 685 ? -7.185 -14.468 -32.909 1.00 95.81 685 PHE A O 1
ATOM 5445 N N . THR A 1 686 ? -8.966 -15.522 -32.027 1.00 96.00 686 THR A N 1
ATOM 5446 C CA . THR A 1 686 ? -9.950 -14.450 -32.173 1.00 96.00 686 THR A CA 1
ATOM 5447 C C . THR A 1 686 ? -10.432 -14.064 -30.780 1.00 96.00 686 THR A C 1
ATOM 5449 O O . THR A 1 686 ? -10.721 -14.952 -29.982 1.00 96.00 686 THR A O 1
ATOM 5452 N N . CYS A 1 687 ? -10.445 -12.769 -30.471 1.00 96.50 687 CYS A N 1
ATOM 5453 C CA . CYS A 1 687 ? -10.969 -12.216 -29.226 1.00 96.50 687 CYS A CA 1
ATOM 5454 C C . CYS A 1 687 ? -12.106 -11.248 -29.545 1.00 96.50 687 CYS A C 1
ATOM 5456 O O . CYS A 1 687 ? -11.887 -10.257 -30.245 1.00 96.50 687 CYS A O 1
ATOM 5458 N N . ASP A 1 688 ? -13.288 -11.537 -29.024 1.00 96.38 688 ASP A N 1
ATOM 5459 C CA . ASP A 1 688 ? -14.476 -10.698 -29.066 1.00 96.38 688 ASP A CA 1
ATOM 5460 C C . ASP A 1 688 ? -14.694 -10.061 -27.690 1.00 96.38 688 ASP A C 1
ATOM 5462 O O . ASP A 1 688 ? -14.484 -10.702 -26.663 1.00 96.38 688 ASP A O 1
ATOM 5466 N N . VAL A 1 689 ? -15.094 -8.789 -27.669 1.00 97.25 689 VAL A N 1
ATOM 5467 C CA . VAL A 1 689 ? -15.468 -8.077 -26.442 1.00 97.25 689 VAL A CA 1
ATOM 5468 C C . VAL A 1 689 ? -16.492 -6.989 -26.734 1.00 97.25 689 VAL A C 1
ATOM 5470 O O . VAL A 1 689 ? -16.439 -6.318 -27.774 1.00 97.25 689 VAL A O 1
ATOM 5473 N N . LYS A 1 690 ? -17.388 -6.737 -25.784 1.00 97.75 690 LYS A N 1
ATOM 5474 C CA . LYS A 1 690 ? -18.137 -5.484 -25.725 1.00 97.75 690 LYS A CA 1
ATOM 5475 C C . LYS A 1 690 ? -17.415 -4.514 -24.810 1.00 97.75 690 LYS A C 1
ATOM 5477 O O . LYS A 1 690 ? -17.072 -4.859 -23.685 1.00 97.75 690 LYS A O 1
ATOM 5482 N N . LEU A 1 691 ? -17.212 -3.282 -25.270 1.00 96.75 691 LEU A N 1
ATOM 5483 C CA . LEU A 1 691 ? -16.654 -2.225 -24.431 1.00 96.75 691 LEU A CA 1
ATOM 5484 C C . LEU A 1 691 ? -17.367 -0.885 -24.594 1.00 96.75 691 LEU A C 1
ATOM 5486 O O . LEU A 1 691 ? -17.868 -0.537 -25.666 1.00 96.75 691 LEU A O 1
ATOM 5490 N N . LYS A 1 692 ? -17.374 -0.117 -23.509 1.00 94.62 692 LYS A N 1
ATOM 5491 C CA . LYS A 1 692 ? -17.895 1.247 -23.409 1.00 94.62 692 LYS A CA 1
ATOM 5492 C C . LYS A 1 692 ? -16.811 2.129 -22.797 1.00 94.62 692 LYS A C 1
ATOM 5494 O O . LYS A 1 692 ? -16.252 1.771 -21.767 1.00 94.62 692 LYS A O 1
ATOM 5499 N N . VAL A 1 693 ? -16.536 3.287 -23.398 1.00 93.06 693 VAL A N 1
ATOM 5500 C CA . VAL A 1 693 ? -15.521 4.245 -22.919 1.00 93.06 693 VAL A CA 1
ATOM 5501 C C . VAL A 1 693 ? -16.161 5.559 -22.459 1.00 93.06 693 VAL A C 1
ATOM 5503 O O . VAL A 1 693 ? -17.198 5.980 -22.984 1.00 93.06 693 VAL A O 1
ATOM 5506 N N . GLY A 1 694 ? -15.564 6.185 -21.447 1.00 88.69 694 GLY A N 1
ATOM 5507 C CA . GLY A 1 694 ? -15.945 7.481 -20.892 1.00 88.69 694 GLY A CA 1
ATOM 5508 C C . GLY A 1 694 ? -15.511 8.679 -21.744 1.00 88.69 694 GLY A C 1
ATOM 5509 O O . GLY A 1 694 ? -15.285 8.567 -22.946 1.00 88.69 694 GLY A O 1
ATOM 5510 N N . GLU A 1 695 ? -15.444 9.855 -21.111 1.00 84.50 695 GLU A N 1
ATOM 5511 C CA . GLU A 1 695 ? -15.168 11.136 -21.786 1.00 84.50 695 GLU A CA 1
ATOM 5512 C C . GLU A 1 695 ? -13.707 11.357 -22.168 1.00 84.50 695 GLU A C 1
ATOM 5514 O O . GLU A 1 695 ? -13.446 11.980 -23.193 1.00 84.50 695 GLU A O 1
ATOM 5519 N N . SER A 1 696 ? -12.776 10.879 -21.344 1.00 86.25 696 SER A N 1
ATOM 5520 C CA . SER A 1 696 ? -11.339 11.122 -21.484 1.00 86.25 696 SER A CA 1
ATOM 5521 C C . SER A 1 696 ? -10.575 9.816 -21.635 1.00 86.25 696 SER A C 1
ATOM 5523 O O . SER A 1 696 ? -11.034 8.771 -21.170 1.00 86.25 696 SER A O 1
ATOM 5525 N N . GLY A 1 697 ? -9.396 9.897 -22.249 1.00 89.25 697 GLY A N 1
ATOM 5526 C CA . GLY A 1 697 ? -8.493 8.761 -22.384 1.00 89.25 697 GLY A CA 1
ATOM 5527 C C . GLY A 1 697 ? -8.981 7.696 -23.368 1.00 89.25 697 GLY A C 1
ATOM 5528 O O . GLY A 1 697 ? -9.789 7.964 -24.265 1.00 89.25 697 GLY A O 1
ATOM 5529 N N . ASP A 1 698 ? -8.458 6.482 -23.217 1.00 93.31 698 ASP A N 1
ATOM 5530 C CA . ASP A 1 698 ? -8.793 5.326 -24.047 1.00 93.31 698 ASP A CA 1
ATOM 5531 C C . ASP A 1 698 ? -8.918 4.038 -23.222 1.00 93.31 698 ASP A C 1
ATOM 5533 O O . ASP A 1 698 ? -8.319 3.897 -22.153 1.00 93.31 698 ASP A O 1
ATOM 5537 N N . ALA A 1 699 ? -9.726 3.099 -23.715 1.00 94.81 699 ALA A N 1
ATOM 5538 C CA . ALA A 1 699 ? -9.928 1.798 -23.087 1.00 94.81 699 ALA A CA 1
ATOM 5539 C C . ALA A 1 699 ? -10.063 0.685 -24.129 1.00 94.81 699 ALA A C 1
ATOM 5541 O O . ALA A 1 699 ? -10.560 0.919 -25.235 1.00 94.81 699 ALA A O 1
ATOM 5542 N N . GLY A 1 700 ? -9.605 -0.520 -23.787 1.00 96.00 700 GLY A N 1
ATOM 5543 C CA . GLY A 1 700 ? -9.385 -1.554 -24.789 1.00 96.00 700 GLY A CA 1
ATOM 5544 C C . GLY A 1 700 ? -8.951 -2.918 -24.270 1.00 96.00 700 GLY A C 1
ATOM 5545 O O . GLY A 1 700 ? -8.894 -3.161 -23.064 1.00 96.00 700 GLY A O 1
ATOM 5546 N N . LEU A 1 701 ? -8.630 -3.799 -25.217 1.00 97.44 701 LEU A N 1
ATOM 5547 C CA . LEU A 1 701 ? -8.113 -5.145 -24.984 1.00 97.44 701 LEU A CA 1
ATOM 5548 C C . LEU A 1 701 ? -6.592 -5.153 -24.968 1.00 97.44 701 LEU A C 1
ATOM 5550 O O . LEU A 1 701 ? -5.951 -4.601 -25.861 1.00 97.44 701 LEU A O 1
ATOM 5554 N N . MET A 1 702 ? -6.033 -5.867 -24.001 1.00 97.69 702 MET A N 1
ATOM 5555 C CA . MET A 1 702 ? -4.646 -6.306 -23.986 1.00 97.69 702 MET A CA 1
ATOM 5556 C C . MET A 1 702 ? -4.562 -7.752 -24.459 1.00 97.69 702 MET A C 1
ATOM 5558 O O . MET A 1 702 ? -5.373 -8.592 -24.067 1.00 97.69 702 MET A O 1
ATOM 5562 N N . PHE A 1 703 ? -3.559 -8.068 -25.271 1.00 97.50 703 PHE A N 1
ATOM 5563 C CA . PHE A 1 703 ? -3.371 -9.432 -25.745 1.00 97.50 703 PHE A CA 1
ATOM 5564 C C . PHE A 1 703 ? -1.912 -9.767 -26.021 1.00 97.50 703 PHE A C 1
ATOM 5566 O O . PHE A 1 703 ? -1.087 -8.892 -26.290 1.00 97.50 703 PHE A O 1
ATOM 5573 N N . ARG A 1 704 ? -1.598 -11.065 -25.928 1.00 95.94 704 ARG A N 1
ATOM 5574 C CA . ARG A 1 704 ? -0.221 -11.576 -25.872 1.00 95.94 704 ARG A CA 1
ATOM 5575 C C . ARG A 1 704 ? 0.615 -10.831 -24.819 1.00 95.94 704 ARG A C 1
ATOM 5577 O O . ARG A 1 704 ? 1.780 -10.522 -25.046 1.00 95.94 704 ARG A O 1
ATOM 5584 N N . ALA A 1 705 ? -0.017 -10.516 -23.686 1.00 94.94 705 ALA A N 1
ATOM 5585 C CA . ALA A 1 705 ? 0.580 -9.754 -22.603 1.00 94.94 705 ALA A CA 1
ATOM 5586 C C . ALA A 1 705 ? 1.484 -10.631 -21.716 1.00 94.94 705 ALA A C 1
ATOM 5588 O O . ALA A 1 705 ? 1.168 -11.780 -21.417 1.00 94.94 705 ALA A O 1
ATOM 5589 N N . SER A 1 706 ? 2.602 -10.085 -21.260 1.00 88.62 706 SER A N 1
ATOM 5590 C CA . SER A 1 706 ? 3.555 -10.676 -20.320 1.00 88.62 706 SER A CA 1
ATOM 5591 C C . SER A 1 706 ? 4.257 -9.570 -19.531 1.00 88.62 706 SER A C 1
ATOM 5593 O O . SER A 1 706 ? 4.171 -8.402 -19.905 1.00 88.62 706 SER A O 1
ATOM 5595 N N . ASP A 1 707 ? 4.972 -9.920 -18.459 1.00 79.19 707 ASP A N 1
ATOM 5596 C CA . ASP A 1 707 ? 5.739 -8.966 -17.636 1.00 79.19 707 ASP A CA 1
ATOM 5597 C C . ASP A 1 707 ? 4.908 -7.730 -17.214 1.00 79.19 707 ASP A C 1
ATOM 5599 O O . ASP A 1 707 ? 5.378 -6.593 -17.257 1.00 79.19 707 ASP A O 1
ATOM 5603 N N . VAL A 1 708 ? 3.632 -7.946 -16.875 1.00 80.31 708 VAL A N 1
ATOM 5604 C CA . VAL A 1 708 ? 2.701 -6.872 -16.512 1.00 80.31 708 VAL A CA 1
ATOM 5605 C C . VAL A 1 708 ? 3.019 -6.388 -15.099 1.00 80.31 708 VAL A C 1
ATOM 5607 O O . VAL A 1 708 ? 3.200 -7.194 -14.190 1.00 80.31 708 VAL A O 1
ATOM 5610 N N . SER A 1 709 ? 3.115 -5.073 -14.904 1.00 72.00 709 SER A N 1
ATOM 5611 C CA . SER A 1 709 ? 3.376 -4.462 -13.600 1.00 72.00 709 SER A CA 1
ATOM 5612 C C . SER A 1 709 ? 2.696 -3.092 -13.449 1.00 72.00 709 SER A C 1
ATOM 5614 O O . SER A 1 709 ? 1.829 -2.709 -14.243 1.00 72.00 709 SER A O 1
ATOM 5616 N N . LEU A 1 710 ? 3.009 -2.373 -12.371 1.00 71.25 710 LEU A N 1
ATOM 5617 C CA . LEU A 1 710 ? 2.413 -1.073 -12.065 1.00 71.25 710 LEU A CA 1
ATOM 5618 C C . LEU A 1 710 ? 2.906 0.001 -13.041 1.00 71.25 710 LEU A C 1
ATOM 5620 O O . LEU A 1 710 ? 4.107 0.180 -13.181 1.00 71.25 710 LEU A O 1
ATOM 5624 N N . GLY A 1 711 ? 1.966 0.747 -13.631 1.00 72.75 711 GLY A N 1
ATOM 5625 C CA . GLY A 1 711 ? 2.228 1.823 -14.594 1.00 72.75 711 GLY A CA 1
ATOM 5626 C C . GLY A 1 711 ? 1.577 1.569 -15.955 1.00 72.75 711 GLY A C 1
ATOM 5627 O O . GLY A 1 711 ? 1.282 0.432 -16.320 1.00 72.75 711 GLY A O 1
ATOM 5628 N N . ALA A 1 712 ? 1.259 2.638 -16.686 1.00 78.56 712 ALA A N 1
ATOM 5629 C CA . ALA A 1 712 ? 0.363 2.556 -17.842 1.00 78.56 712 ALA A CA 1
ATOM 5630 C C . ALA A 1 712 ? 0.885 1.653 -18.962 1.00 78.56 712 ALA A C 1
ATOM 5632 O O . ALA A 1 712 ? 0.113 0.912 -19.572 1.00 78.56 712 ALA A O 1
ATOM 5633 N N . ASP A 1 713 ? 2.194 1.701 -19.176 1.00 86.38 713 ASP A N 1
ATOM 5634 C CA . ASP A 1 713 ? 2.893 1.013 -20.260 1.00 86.38 713 ASP A CA 1
ATOM 5635 C C . ASP A 1 713 ? 3.879 -0.018 -19.706 1.00 86.38 713 ASP A C 1
ATOM 5637 O O . ASP A 1 713 ? 4.755 -0.518 -20.398 1.00 86.38 713 ASP A O 1
ATOM 5641 N N . ASP A 1 714 ? 3.763 -0.340 -18.422 1.00 80.88 714 ASP A N 1
ATOM 5642 C CA . ASP A 1 714 ? 4.600 -1.332 -17.767 1.00 80.88 714 ASP A CA 1
ATOM 5643 C C . ASP A 1 714 ? 4.034 -2.737 -18.021 1.00 80.88 714 ASP A C 1
ATOM 5645 O O . ASP A 1 714 ? 3.524 -3.407 -17.124 1.00 80.88 714 ASP A O 1
ATOM 5649 N N . PHE A 1 715 ? 4.060 -3.151 -19.289 1.00 87.12 715 PHE A N 1
ATOM 5650 C CA . PHE A 1 715 ? 3.773 -4.508 -19.751 1.00 87.12 715 PHE A CA 1
ATOM 5651 C C . PHE A 1 715 ? 4.478 -4.785 -21.081 1.00 87.12 715 PHE A C 1
ATOM 5653 O O . PHE A 1 715 ? 4.865 -3.868 -21.802 1.00 87.12 715 PHE A O 1
ATOM 5660 N N . ARG A 1 716 ? 4.621 -6.063 -21.429 1.00 93.94 716 ARG A N 1
ATOM 5661 C CA . ARG A 1 716 ? 5.035 -6.513 -22.762 1.00 93.94 716 ARG A CA 1
ATOM 5662 C C . ARG A 1 716 ? 3.834 -7.122 -23.467 1.00 93.94 716 ARG A C 1
ATOM 5664 O O . ARG A 1 716 ? 3.237 -8.022 -22.904 1.00 93.94 716 ARG A O 1
ATOM 5671 N N . GLY A 1 717 ? 3.442 -6.657 -24.643 1.00 96.50 717 GLY A N 1
ATOM 5672 C CA . GLY A 1 717 ? 2.278 -7.188 -25.358 1.00 96.50 717 GLY A CA 1
ATOM 5673 C C . GLY A 1 717 ? 1.622 -6.161 -26.266 1.00 96.50 717 GLY A C 1
ATOM 5674 O O . GLY A 1 717 ? 2.123 -5.052 -26.444 1.00 96.50 717 GLY A O 1
ATOM 5675 N N . TYR A 1 718 ? 0.473 -6.515 -26.826 1.00 98.12 718 TYR A N 1
ATOM 5676 C CA . TYR A 1 718 ? -0.328 -5.611 -27.643 1.00 98.12 718 TYR A CA 1
ATOM 5677 C C . TYR A 1 718 ? -1.491 -5.023 -26.863 1.00 98.12 718 TYR A C 1
ATOM 5679 O O . TYR A 1 718 ? -1.982 -5.607 -25.895 1.00 98.12 718 TYR A O 1
ATOM 5687 N N . TYR A 1 719 ? -1.955 -3.874 -27.336 1.00 97.88 719 TYR A N 1
ATOM 5688 C CA . TYR A 1 719 ? -3.175 -3.248 -26.873 1.00 97.88 719 TYR A CA 1
ATOM 5689 C C . TYR A 1 719 ? -3.933 -2.643 -28.046 1.00 97.88 719 TYR A C 1
ATOM 5691 O O . TYR A 1 719 ? -3.348 -1.995 -28.915 1.00 97.88 719 TYR A O 1
ATOM 5699 N N . VAL A 1 720 ? -5.248 -2.815 -28.042 1.00 98.00 720 VAL A N 1
ATOM 5700 C CA . VAL A 1 720 ? -6.143 -2.100 -28.942 1.00 98.00 720 VAL A CA 1
ATOM 5701 C C . VAL A 1 720 ? -7.277 -1.473 -28.158 1.00 98.00 720 VAL A C 1
ATOM 5703 O O . VAL A 1 720 ? -8.009 -2.176 -27.466 1.00 98.00 720 VAL A O 1
ATOM 5706 N N . GLY A 1 721 ? -7.429 -0.158 -28.279 1.00 96.69 721 GLY A N 1
ATOM 5707 C CA . GLY A 1 721 ? -8.438 0.608 -27.557 1.00 96.69 721 GLY A CA 1
ATOM 5708 C C . GLY A 1 721 ? -9.183 1.608 -28.425 1.00 96.69 721 GLY A C 1
ATOM 5709 O O . GLY A 1 721 ? -8.802 1.889 -29.563 1.00 96.69 721 GLY A O 1
ATOM 5710 N N . ILE A 1 722 ? -10.264 2.142 -27.865 1.00 97.38 722 ILE A N 1
ATOM 5711 C CA . ILE A 1 722 ? -11.081 3.200 -28.461 1.00 97.38 722 ILE A CA 1
ATOM 5712 C C . ILE A 1 722 ? -11.117 4.419 -27.537 1.00 97.38 722 ILE A C 1
ATOM 5714 O O . ILE A 1 722 ? -11.055 4.283 -26.315 1.00 97.38 722 ILE A O 1
ATOM 5718 N N . SER A 1 723 ? -11.244 5.610 -28.121 1.00 95.50 723 SER A N 1
ATOM 5719 C CA . SER A 1 723 ? -11.308 6.875 -27.383 1.00 95.50 723 SER A CA 1
ATOM 5720 C C . SER A 1 723 ? -12.413 7.778 -27.922 1.00 95.50 723 SER A C 1
ATOM 5722 O O . SER A 1 723 ? -12.435 8.087 -29.117 1.00 95.50 723 SER A O 1
ATOM 5724 N N . ALA A 1 724 ? -13.301 8.236 -27.034 1.00 93.00 724 ALA A N 1
ATOM 5725 C CA . ALA A 1 724 ? -14.300 9.257 -27.358 1.00 93.00 724 ALA A CA 1
ATOM 5726 C C . ALA A 1 724 ? -13.685 10.666 -27.449 1.00 93.00 724 ALA A C 1
ATOM 5728 O O . ALA A 1 724 ? -14.166 11.498 -28.217 1.00 93.00 724 ALA A O 1
ATOM 5729 N N . GLU A 1 725 ? -12.604 10.915 -26.702 1.00 91.88 725 GLU A N 1
ATOM 5730 C CA . GLU A 1 725 ? -11.877 12.189 -26.684 1.00 91.88 725 GLU A CA 1
ATOM 5731 C C . GLU A 1 725 ? -11.179 12.448 -28.022 1.00 91.88 725 GLU A C 1
ATOM 5733 O O . GLU A 1 725 ? -11.395 13.480 -28.657 1.00 91.88 725 GLU A O 1
ATOM 5738 N N . SER A 1 726 ? -10.369 11.489 -28.481 1.00 92.56 726 SER A N 1
ATOM 5739 C CA . SER A 1 726 ? -9.616 11.629 -29.732 1.00 92.56 726 SER A CA 1
ATOM 5740 C C . SER A 1 726 ? -10.385 11.148 -30.965 1.00 92.56 726 SER A C 1
ATOM 5742 O O . SER A 1 726 ? -9.950 11.413 -32.087 1.00 92.56 726 SER A O 1
ATOM 5744 N N . LYS A 1 727 ? -11.533 10.475 -30.782 1.00 95.12 727 LYS A N 1
ATOM 5745 C CA . LYS A 1 727 ? -12.341 9.851 -31.849 1.00 95.12 727 LYS A CA 1
ATOM 5746 C C . LYS A 1 727 ? -11.526 8.883 -32.710 1.00 95.12 727 LYS A C 1
ATOM 5748 O O . LYS A 1 727 ? -11.497 8.974 -33.945 1.00 95.12 727 LYS A O 1
ATOM 5753 N N . GLN A 1 728 ? -10.809 7.978 -32.046 1.00 95.06 728 GLN A N 1
ATOM 5754 C CA . GLN A 1 728 ? -9.891 7.039 -32.689 1.00 95.06 728 GLN A CA 1
ATOM 5755 C C . GLN A 1 728 ? -10.027 5.617 -32.145 1.00 95.06 728 GLN A C 1
ATOM 5757 O O . GLN A 1 728 ? -10.334 5.410 -30.971 1.00 95.06 728 GLN A O 1
ATOM 5762 N N . ILE A 1 729 ? -9.734 4.649 -33.018 1.00 96.81 729 ILE A N 1
ATOM 5763 C CA . ILE A 1 729 ? -9.273 3.310 -32.635 1.00 96.81 729 ILE A CA 1
ATOM 5764 C C . ILE A 1 729 ? -7.749 3.347 -32.666 1.00 96.81 729 ILE A C 1
ATOM 5766 O O . ILE A 1 729 ? -7.172 3.795 -33.661 1.00 96.81 729 ILE A O 1
ATOM 5770 N N . ILE A 1 730 ? -7.109 2.871 -31.605 1.00 96.75 730 ILE A N 1
ATOM 5771 C CA . ILE A 1 730 ? -5.660 2.881 -31.437 1.00 96.75 730 ILE A CA 1
ATOM 5772 C C . ILE A 1 730 ? -5.201 1.438 -31.260 1.00 96.75 730 ILE A C 1
ATOM 5774 O O . ILE A 1 730 ? -5.542 0.807 -30.267 1.00 96.75 730 ILE A O 1
ATOM 5778 N N . LEU A 1 731 ? -4.419 0.927 -32.208 1.00 97.94 731 LEU A N 1
ATOM 5779 C CA . LEU A 1 731 ? -3.638 -0.294 -32.050 1.00 97.94 731 LEU A CA 1
ATOM 5780 C C . LEU A 1 731 ? -2.205 0.104 -31.710 1.00 97.94 731 LEU A C 1
ATOM 5782 O O . LEU A 1 731 ? -1.568 0.882 -32.424 1.00 97.94 731 LEU A O 1
ATOM 5786 N N . GLY A 1 732 ? -1.687 -0.460 -30.634 1.00 96.62 732 GLY A N 1
ATOM 5787 C CA . GLY A 1 732 ? -0.314 -0.274 -30.221 1.00 96.62 732 GLY A CA 1
ATOM 5788 C C . GLY A 1 732 ? 0.230 -1.494 -29.512 1.00 96.62 732 GLY A C 1
ATOM 5789 O O . GLY A 1 732 ? -0.419 -2.533 -29.376 1.00 96.62 732 GLY A O 1
ATOM 5790 N N . LYS A 1 733 ? 1.463 -1.355 -29.071 1.00 96.19 733 LYS A N 1
ATOM 5791 C CA . LYS A 1 733 ? 2.165 -2.355 -28.297 1.00 96.19 733 LYS A CA 1
ATOM 5792 C C . LYS A 1 733 ? 2.905 -1.686 -27.163 1.00 96.19 733 LYS A C 1
ATOM 5794 O O . LYS A 1 733 ? 3.199 -0.493 -27.215 1.00 96.19 733 LYS A O 1
ATOM 5799 N N . SER A 1 734 ? 3.218 -2.474 -26.155 1.00 91.69 734 SER A N 1
ATOM 5800 C CA . SER A 1 734 ? 4.113 -2.052 -25.106 1.00 91.69 734 SER A CA 1
ATOM 5801 C C . SER A 1 734 ? 5.184 -3.092 -24.867 1.00 91.69 734 SER A C 1
ATOM 5803 O O . SER A 1 734 ? 4.936 -4.282 -25.009 1.00 91.69 734 SER A O 1
ATOM 5805 N N . ASP A 1 735 ? 6.389 -2.640 -24.561 1.00 82.44 735 ASP A N 1
ATOM 5806 C CA . ASP A 1 735 ? 7.528 -3.446 -24.125 1.00 82.44 735 ASP A CA 1
ATOM 5807 C C . ASP A 1 735 ? 8.101 -2.935 -22.789 1.00 82.44 735 ASP A C 1
ATOM 5809 O O . ASP A 1 735 ? 9.270 -3.166 -22.469 1.00 82.44 735 ASP A O 1
ATOM 5813 N N . GLY A 1 736 ? 7.272 -2.223 -22.019 1.00 73.50 736 GLY A N 1
ATOM 5814 C CA . GLY A 1 736 ? 7.669 -1.327 -20.936 1.00 73.50 736 GLY A CA 1
ATOM 5815 C C . GLY A 1 736 ? 7.569 0.160 -21.314 1.00 73.50 736 GLY A C 1
ATOM 5816 O O . GLY A 1 736 ? 7.825 1.017 -20.465 1.00 73.50 736 GLY A O 1
ATOM 5817 N N . ARG A 1 737 ? 7.268 0.499 -22.574 1.00 80.88 737 ARG A N 1
ATOM 5818 C CA . ARG A 1 737 ? 6.898 1.848 -23.056 1.00 80.88 737 ARG A CA 1
ATOM 5819 C C . ARG A 1 737 ? 5.812 1.742 -24.124 1.00 80.88 737 ARG A C 1
ATOM 5821 O O . ARG A 1 737 ? 5.668 0.687 -24.732 1.00 80.88 737 ARG A O 1
ATOM 5828 N N . TRP A 1 738 ? 5.020 2.791 -24.328 1.00 91.81 738 TRP A N 1
ATOM 5829 C CA . TRP A 1 738 ? 3.947 2.799 -25.325 1.00 91.81 738 TRP A CA 1
ATOM 5830 C C . TRP A 1 738 ? 4.474 3.009 -26.749 1.00 91.81 738 TRP A C 1
ATOM 5832 O O . TRP A 1 738 ? 5.212 3.958 -27.001 1.00 91.81 738 TRP A O 1
ATOM 5842 N N . HIS A 1 739 ? 4.019 2.181 -27.691 1.00 93.50 739 HIS A N 1
ATOM 5843 C CA . HIS A 1 739 ? 4.281 2.329 -29.123 1.00 93.50 739 HIS A CA 1
ATOM 5844 C C . HIS A 1 739 ? 2.970 2.235 -29.897 1.00 93.50 739 HIS A C 1
ATOM 5846 O O . HIS A 1 739 ? 2.295 1.206 -29.867 1.00 93.50 739 HIS A O 1
ATOM 5852 N N . MET A 1 740 ? 2.605 3.284 -30.630 1.00 95.31 740 MET A N 1
ATOM 5853 C CA . MET A 1 740 ? 1.438 3.233 -31.512 1.00 95.31 740 MET A CA 1
ATOM 5854 C C . MET A 1 740 ? 1.814 2.520 -32.817 1.00 95.31 740 MET A C 1
ATOM 5856 O O . MET A 1 740 ? 2.713 2.965 -33.519 1.00 95.31 740 MET A O 1
ATOM 5860 N N . ILE A 1 741 ? 1.116 1.434 -33.154 1.00 95.94 741 ILE A N 1
ATOM 5861 C CA . ILE A 1 741 ? 1.289 0.711 -34.424 1.00 95.94 741 ILE A CA 1
ATOM 5862 C C . ILE A 1 741 ? 0.449 1.387 -35.506 1.00 95.94 741 ILE A C 1
ATOM 5864 O O . ILE A 1 741 ? 0.917 1.652 -36.611 1.00 95.94 741 ILE A O 1
ATOM 5868 N N . LYS A 1 742 ? -0.826 1.648 -35.206 1.00 94.94 742 LYS A N 1
ATOM 5869 C CA . LYS A 1 742 ? -1.760 2.239 -36.162 1.00 94.94 742 LYS A CA 1
ATOM 5870 C C . LYS A 1 742 ? -2.933 2.875 -35.435 1.00 94.94 742 LYS A C 1
ATOM 5872 O O . LYS A 1 742 ? -3.446 2.309 -34.474 1.00 94.94 742 LYS A O 1
ATOM 5877 N N . SER A 1 743 ? -3.407 4.007 -35.936 1.00 95.88 743 SER A N 1
ATOM 5878 C CA . SER A 1 743 ? -4.668 4.600 -35.501 1.00 95.88 743 SER A CA 1
ATOM 5879 C C . SER A 1 743 ? -5.562 4.918 -36.693 1.00 95.88 743 SER A C 1
ATOM 5881 O O . SER A 1 743 ? -5.092 5.171 -37.804 1.00 95.88 743 SER A O 1
ATOM 5883 N N . VAL A 1 744 ? -6.874 4.862 -36.474 1.00 95.88 744 VAL A N 1
ATOM 5884 C CA . VAL A 1 744 ? -7.891 5.223 -37.468 1.00 95.88 744 VAL A CA 1
ATOM 5885 C C . VAL A 1 744 ? -8.940 6.093 -36.797 1.00 95.88 744 VAL A C 1
ATOM 5887 O O . VAL A 1 744 ? -9.444 5.752 -35.727 1.00 95.88 744 VAL A O 1
ATOM 5890 N N . SER A 1 745 ? -9.287 7.208 -37.442 1.00 94.56 745 SER A N 1
ATOM 5891 C CA . SER A 1 745 ? -10.389 8.054 -36.989 1.00 94.56 745 SER A CA 1
ATOM 5892 C C . SER A 1 745 ? -11.729 7.360 -37.229 1.00 94.56 745 SER A C 1
ATOM 5894 O O . SER A 1 745 ? -11.998 6.853 -38.320 1.00 94.56 745 SER A O 1
ATOM 5896 N N . THR A 1 746 ? -12.569 7.333 -36.200 1.00 90.88 746 THR A N 1
ATOM 5897 C CA . THR A 1 746 ? -13.935 6.811 -36.257 1.00 90.88 746 THR A CA 1
ATOM 5898 C C . THR A 1 746 ? -14.780 7.551 -35.229 1.00 90.88 746 THR A C 1
ATOM 5900 O O . THR A 1 746 ? -14.263 8.004 -34.210 1.00 90.88 746 THR A O 1
ATOM 5903 N N . ASP A 1 747 ? -16.079 7.687 -35.474 1.00 91.56 747 ASP A N 1
ATOM 5904 C CA . ASP A 1 747 ? -16.949 8.375 -34.521 1.00 91.56 747 ASP A CA 1
ATOM 5905 C C . ASP A 1 747 ? -17.202 7.470 -33.307 1.00 91.56 747 ASP A C 1
ATOM 5907 O O . ASP A 1 747 ? -17.936 6.485 -33.401 1.00 91.56 747 ASP A O 1
ATOM 5911 N N . ILE A 1 748 ? -16.524 7.773 -32.196 1.00 95.31 748 ILE A N 1
ATOM 5912 C CA . ILE A 1 748 ? -16.710 7.117 -30.902 1.00 95.31 748 ILE A CA 1
ATOM 5913 C C . ILE A 1 748 ? -17.453 8.082 -29.983 1.00 95.31 748 ILE A C 1
ATOM 5915 O O . ILE A 1 748 ? -16.930 9.109 -29.559 1.00 95.31 748 ILE A O 1
ATOM 5919 N N . GLU A 1 749 ? -18.694 7.743 -29.678 1.00 94.06 749 GLU A N 1
ATOM 5920 C CA . GLU A 1 749 ? -19.511 8.421 -28.678 1.00 94.06 749 GLU A CA 1
ATOM 5921 C C . GLU A 1 749 ? -19.227 7.885 -27.271 1.00 94.06 749 GLU A C 1
ATOM 5923 O O . GLU A 1 749 ? -19.213 6.669 -27.048 1.00 94.06 749 GLU A O 1
ATOM 5928 N N . LYS A 1 750 ? -19.065 8.803 -26.310 1.00 91.62 750 LYS A N 1
ATOM 5929 C CA . LYS A 1 750 ? -18.949 8.464 -24.890 1.00 91.62 750 LYS A CA 1
ATOM 5930 C C . LYS A 1 750 ? -20.163 7.659 -24.434 1.00 91.62 750 LYS A C 1
ATOM 5932 O O . LYS A 1 750 ? -21.307 7.979 -24.753 1.00 91.62 750 LYS A O 1
ATOM 5937 N N . GLY A 1 751 ? -19.913 6.627 -23.647 1.00 88.38 751 GLY A N 1
ATOM 5938 C CA . GLY A 1 751 ? -20.957 5.865 -22.986 1.00 88.38 751 GLY A CA 1
ATOM 5939 C C . GLY A 1 751 ? -21.812 4.951 -23.881 1.00 88.38 751 GLY A C 1
ATOM 5940 O O . GLY A 1 751 ? -22.751 4.330 -23.377 1.00 88.38 751 GLY A O 1
ATOM 5941 N N . LYS A 1 752 ? -21.483 4.824 -25.169 1.00 96.19 752 LYS A N 1
ATOM 5942 C CA . LYS A 1 752 ? -22.095 3.863 -26.092 1.00 96.19 752 LYS A CA 1
ATOM 5943 C C . LYS A 1 752 ? -21.341 2.529 -26.057 1.00 96.19 752 LYS A C 1
ATOM 5945 O O . LYS A 1 752 ? -20.120 2.517 -25.924 1.00 96.19 752 LYS A O 1
ATOM 5950 N N . TRP A 1 753 ? -22.074 1.422 -26.174 1.00 96.62 753 TRP A N 1
ATOM 5951 C CA . TRP A 1 753 ? -21.490 0.090 -26.333 1.00 96.62 753 TRP A CA 1
ATOM 5952 C C . TRP A 1 753 ? -20.969 -0.108 -27.753 1.00 96.62 753 TRP A C 1
ATOM 5954 O O . TRP A 1 753 ? -21.685 0.176 -28.714 1.00 96.62 753 TRP A O 1
ATOM 5964 N N . TYR A 1 754 ? -19.758 -0.645 -27.854 1.00 97.62 754 TYR A N 1
ATOM 5965 C CA . TYR A 1 754 ? -19.140 -1.083 -29.098 1.00 97.62 754 TYR A CA 1
ATOM 5966 C C . TYR A 1 754 ? -18.775 -2.558 -29.009 1.00 97.62 754 TYR A C 1
ATOM 5968 O O . TYR A 1 754 ? -18.320 -3.019 -27.962 1.00 97.62 754 TYR A O 1
ATOM 5976 N N . HIS A 1 755 ? -18.928 -3.283 -30.115 1.00 97.62 755 HIS A N 1
ATOM 5977 C CA . HIS A 1 755 ? -18.396 -4.639 -30.253 1.00 97.62 755 HIS A CA 1
ATOM 5978 C C . HIS A 1 755 ? -17.036 -4.556 -30.944 1.00 97.62 755 HIS A C 1
ATOM 5980 O O . HIS A 1 755 ? -16.949 -4.165 -32.109 1.00 97.62 755 HIS A O 1
ATOM 5986 N N . LEU A 1 756 ? -15.972 -4.887 -30.215 1.00 97.50 756 LEU A N 1
ATOM 5987 C CA . LEU A 1 756 ? -14.596 -4.912 -30.700 1.00 97.50 756 LEU A CA 1
ATOM 5988 C C . LEU A 1 756 ? -14.164 -6.367 -30.889 1.00 97.50 756 LEU A C 1
ATOM 5990 O O . LEU A 1 756 ? -14.300 -7.180 -29.978 1.00 97.50 756 LEU A O 1
ATOM 5994 N N . LYS A 1 757 ? -13.613 -6.681 -32.063 1.00 97.25 757 LYS A N 1
ATOM 5995 C CA . LYS A 1 757 ? -13.032 -7.997 -32.352 1.00 97.25 757 LYS A CA 1
ATOM 5996 C C . LYS A 1 757 ? -11.592 -7.856 -32.818 1.00 97.25 757 LYS A C 1
ATOM 5998 O O . LYS A 1 757 ? -11.301 -7.017 -33.675 1.00 97.25 757 LYS A O 1
ATOM 6003 N N . VAL A 1 758 ? -10.716 -8.705 -32.292 1.00 97.50 758 VAL A N 1
ATOM 6004 C CA . VAL A 1 758 ? -9.299 -8.800 -32.654 1.00 97.50 758 VAL A CA 1
ATOM 6005 C C . VAL A 1 758 ? -9.006 -10.206 -33.160 1.00 97.50 758 VAL A C 1
ATOM 6007 O O . VAL A 1 758 ? -9.146 -11.175 -32.422 1.00 97.50 758 VAL A O 1
ATOM 6010 N N . GLU A 1 759 ? -8.583 -10.321 -34.414 1.00 97.06 759 GLU A N 1
ATOM 6011 C CA . GLU A 1 759 ? -8.118 -11.574 -35.011 1.00 97.06 759 GLU A CA 1
ATOM 6012 C C . GLU A 1 759 ? -6.597 -11.526 -35.143 1.00 97.06 759 GLU A C 1
ATOM 6014 O O . GLU A 1 759 ? -6.051 -10.615 -35.775 1.00 97.06 759 GLU A O 1
ATOM 6019 N N . VAL A 1 760 ? -5.919 -12.510 -34.555 1.00 95.94 760 VAL A N 1
ATOM 6020 C CA . VAL A 1 760 ? -4.461 -12.626 -34.585 1.00 95.94 760 VAL A CA 1
ATOM 6021 C C . VAL A 1 760 ? -4.060 -13.966 -35.196 1.00 95.94 760 VAL A C 1
ATOM 6023 O O . VAL A 1 760 ? -4.517 -15.028 -34.767 1.00 95.94 760 VAL A O 1
ATOM 6026 N N . THR A 1 761 ? -3.212 -13.929 -36.224 1.00 92.50 761 THR A N 1
ATOM 6027 C CA . THR A 1 761 ? -2.647 -15.123 -36.879 1.00 92.50 761 THR A CA 1
ATOM 6028 C C . THR A 1 761 ? -1.191 -14.860 -37.247 1.00 92.50 761 THR A C 1
ATOM 6030 O O . THR A 1 761 ? -0.902 -14.020 -38.100 1.00 92.50 761 THR A O 1
ATOM 6033 N N . GLY A 1 762 ? -0.254 -15.544 -36.589 1.00 90.88 762 GLY A N 1
ATOM 6034 C CA . GLY A 1 762 ? 1.166 -15.221 -36.696 1.00 90.88 762 GLY A CA 1
ATOM 6035 C C . GLY A 1 762 ? 1.430 -13.789 -36.223 1.00 90.88 762 GLY A C 1
ATOM 6036 O O . GLY A 1 762 ? 1.153 -13.462 -35.068 1.00 90.88 762 GLY A O 1
ATOM 6037 N N . ALA A 1 763 ? 1.949 -12.943 -37.113 1.00 89.81 763 ALA A N 1
ATOM 6038 C CA . ALA A 1 763 ? 2.177 -11.513 -36.878 1.00 89.81 763 ALA A CA 1
ATOM 6039 C C . ALA A 1 763 ? 1.025 -10.613 -37.354 1.00 89.81 763 ALA A C 1
ATOM 6041 O O . ALA A 1 763 ? 1.010 -9.417 -37.074 1.00 89.81 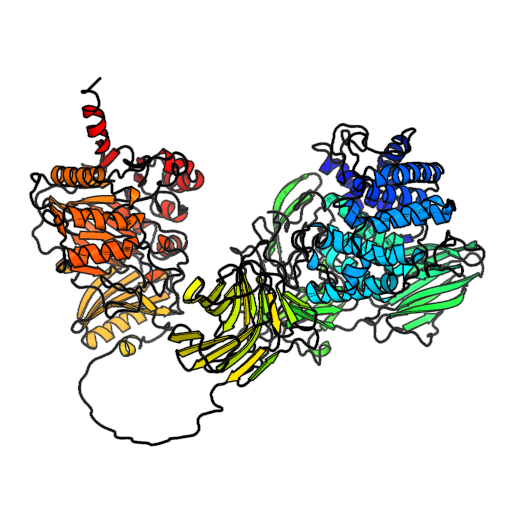763 ALA A O 1
ATOM 6042 N N . GLN A 1 764 ? 0.060 -11.169 -38.086 1.00 96.44 764 GLN A N 1
ATOM 6043 C CA . GLN A 1 764 ? -1.062 -10.413 -38.620 1.00 96.44 764 GLN A CA 1
ATOM 6044 C C . GLN A 1 764 ? -2.080 -10.123 -37.512 1.00 96.44 764 GLN A C 1
ATOM 6046 O O . GLN A 1 764 ? -2.563 -11.046 -36.856 1.00 96.44 764 GLN A O 1
ATOM 6051 N N . ILE A 1 765 ? -2.443 -8.849 -37.359 1.00 97.62 765 ILE A N 1
ATOM 6052 C CA . ILE A 1 765 ? -3.448 -8.348 -36.417 1.00 97.62 765 ILE A CA 1
ATOM 6053 C C . ILE A 1 765 ? -4.536 -7.617 -37.209 1.00 97.62 765 ILE A C 1
ATOM 6055 O O . ILE A 1 765 ? -4.265 -6.649 -37.926 1.00 97.62 765 ILE A O 1
ATOM 6059 N N . LYS A 1 766 ? -5.785 -8.067 -37.070 1.00 97.25 766 LYS A N 1
ATOM 6060 C CA . LYS A 1 766 ? -6.963 -7.419 -37.658 1.00 97.25 766 LYS A CA 1
ATOM 6061 C C . LYS A 1 766 ? -7.938 -7.000 -36.573 1.00 97.25 766 LYS A C 1
ATOM 6063 O O . LYS A 1 766 ? -8.272 -7.791 -35.699 1.00 97.25 766 LYS A O 1
ATOM 6068 N N . VAL A 1 767 ? -8.417 -5.764 -36.656 1.00 97.75 767 VAL A N 1
ATOM 6069 C CA . VAL A 1 767 ? -9.357 -5.171 -35.699 1.00 97.75 767 VAL A CA 1
ATOM 6070 C C . VAL A 1 767 ? -10.645 -4.794 -36.413 1.00 97.75 767 VAL A C 1
ATOM 6072 O O . VAL A 1 767 ? -10.619 -4.135 -37.458 1.00 97.75 767 VAL A O 1
ATOM 6075 N N . TYR A 1 768 ? -11.770 -5.157 -35.814 1.00 97.50 768 TYR A N 1
ATOM 6076 C CA . TYR A 1 768 ? -13.120 -4.848 -36.274 1.00 97.50 768 TYR A CA 1
ATOM 6077 C C . TYR A 1 768 ? -13.869 -4.102 -35.170 1.00 97.50 768 TYR A C 1
ATOM 6079 O O . TYR A 1 768 ? -13.639 -4.355 -33.990 1.00 97.50 768 TYR A O 1
ATOM 6087 N N . LEU A 1 769 ? -14.759 -3.190 -35.561 1.00 96.69 769 LEU A N 1
ATOM 6088 C CA . LEU A 1 769 ? -15.604 -2.427 -34.641 1.00 96.69 769 LEU A CA 1
ATOM 6089 C C . LEU A 1 769 ? -17.022 -2.361 -35.217 1.00 96.69 769 LEU A C 1
ATOM 6091 O O . LEU A 1 769 ? -17.197 -1.809 -36.309 1.00 96.69 769 LEU A O 1
ATOM 6095 N N . ASP A 1 770 ? -17.986 -2.928 -34.490 1.00 94.69 770 ASP A N 1
ATOM 6096 C CA . ASP A 1 770 ? -19.414 -3.123 -34.804 1.00 94.69 770 ASP A CA 1
ATOM 6097 C C . ASP A 1 770 ? -19.717 -3.936 -36.083 1.00 94.69 770 ASP A C 1
ATOM 6099 O O . ASP A 1 770 ? -20.456 -4.917 -36.040 1.00 94.69 770 ASP A O 1
ATOM 6103 N N . ASP A 1 771 ? -19.133 -3.581 -37.230 1.00 91.19 771 ASP A N 1
ATOM 6104 C CA . ASP A 1 771 ? -19.248 -4.345 -38.477 1.00 91.19 771 ASP A CA 1
ATOM 6105 C C . ASP A 1 771 ? -18.155 -5.420 -38.563 1.00 91.19 771 ASP A C 1
ATOM 6107 O O . ASP A 1 771 ? -17.032 -5.173 -39.012 1.00 91.19 771 ASP A O 1
ATOM 6111 N N . MET A 1 772 ? -18.502 -6.644 -38.160 1.00 92.75 772 MET A N 1
ATOM 6112 C CA . MET A 1 772 ? -17.587 -7.793 -38.138 1.00 92.75 772 MET A CA 1
ATOM 6113 C C . MET A 1 772 ? -17.153 -8.292 -39.525 1.00 92.75 772 MET A C 1
ATOM 6115 O O . MET A 1 772 ? -16.280 -9.159 -39.602 1.00 92.75 772 MET A O 1
ATOM 6119 N N . ASN A 1 773 ? -17.723 -7.755 -40.613 1.00 87.19 773 ASN A N 1
ATOM 6120 C CA . ASN A 1 773 ? -17.345 -8.101 -41.987 1.00 87.19 773 ASN A CA 1
ATOM 6121 C C . ASN A 1 773 ? -16.325 -7.126 -42.588 1.00 87.19 773 ASN A C 1
ATOM 6123 O O . ASN A 1 773 ? -15.768 -7.403 -43.652 1.00 87.19 773 ASN A O 1
ATOM 6127 N N . LYS A 1 774 ? -16.084 -5.978 -41.940 1.00 90.69 774 LYS A N 1
ATOM 6128 C CA . LYS A 1 774 ? -15.198 -4.934 -42.455 1.00 90.69 774 LYS A CA 1
ATOM 6129 C C . LYS A 1 774 ? -14.131 -4.556 -41.438 1.00 90.69 774 LYS A C 1
ATOM 6131 O O . LYS A 1 774 ? -14.387 -3.853 -40.462 1.00 90.69 774 LYS A O 1
ATOM 6136 N N . THR A 1 775 ? -12.900 -4.954 -41.731 1.00 93.75 775 THR A N 1
ATOM 6137 C CA . THR A 1 775 ? -11.729 -4.611 -40.926 1.00 93.75 775 THR A CA 1
ATOM 6138 C C . THR A 1 775 ? -11.534 -3.090 -40.859 1.00 93.75 775 THR A C 1
ATOM 6140 O O . THR A 1 775 ? -11.576 -2.395 -41.878 1.00 93.75 775 THR A O 1
ATOM 6143 N N . LYS A 1 776 ? -11.327 -2.567 -39.647 1.00 94.25 776 LYS A N 1
ATOM 6144 C CA . LYS A 1 776 ? -11.021 -1.154 -39.372 1.00 94.25 776 LYS A CA 1
ATOM 6145 C C . LYS A 1 776 ? -9.520 -0.904 -39.311 1.00 94.25 776 LYS A C 1
ATOM 6147 O O . LYS A 1 776 ? -9.059 0.117 -39.813 1.00 94.25 776 LYS A O 1
ATOM 6152 N N . LEU A 1 777 ? -8.767 -1.838 -38.730 1.00 94.19 777 LEU A N 1
ATOM 6153 C CA . LEU A 1 777 ? -7.306 -1.827 -38.719 1.00 94.19 777 LEU A CA 1
ATOM 6154 C C . LEU A 1 777 ? -6.782 -3.182 -39.167 1.00 94.19 777 LEU A C 1
ATOM 6156 O O . LEU A 1 777 ? -7.207 -4.214 -38.665 1.00 94.19 777 LEU A O 1
ATOM 6160 N N . ASP A 1 778 ? -5.840 -3.143 -40.091 1.00 94.44 778 ASP A N 1
ATOM 6161 C CA . ASP A 1 778 ? -5.085 -4.292 -40.570 1.00 94.44 778 ASP A CA 1
ATOM 6162 C C . ASP A 1 778 ? -3.606 -3.897 -40.470 1.00 94.44 778 ASP A C 1
ATOM 6164 O O . ASP A 1 778 ? -3.213 -2.851 -41.015 1.00 94.44 778 ASP A O 1
ATOM 6168 N N . ALA A 1 779 ? -2.848 -4.628 -39.655 1.00 93.81 779 ALA A N 1
ATOM 6169 C CA . ALA A 1 779 ? -1.443 -4.368 -39.371 1.00 93.81 779 ALA A CA 1
ATOM 6170 C C . ALA A 1 779 ? -0.693 -5.675 -39.098 1.00 93.81 779 ALA A C 1
ATOM 6172 O O . ALA A 1 779 ? -1.263 -6.632 -38.578 1.00 93.81 779 ALA A O 1
ATOM 6173 N N . GLU A 1 780 ? 0.598 -5.685 -39.406 1.00 92.81 780 GLU A N 1
ATOM 6174 C CA . GLU A 1 780 ? 1.495 -6.801 -39.130 1.00 92.81 780 GLU A CA 1
ATOM 6175 C C . GLU A 1 780 ? 2.550 -6.348 -38.119 1.00 92.81 780 GLU A C 1
ATOM 6177 O O . GLU A 1 780 ? 3.176 -5.305 -38.304 1.00 92.81 780 GLU A O 1
ATOM 6182 N N . ASP A 1 781 ? 2.732 -7.105 -37.038 1.00 93.25 781 ASP A N 1
ATOM 6183 C CA . ASP A 1 781 ? 3.752 -6.834 -36.028 1.00 93.25 781 ASP A CA 1
ATOM 6184 C C . ASP A 1 781 ? 4.240 -8.144 -35.388 1.00 93.25 781 ASP A C 1
ATOM 6186 O O . ASP A 1 781 ? 3.453 -8.985 -34.959 1.00 93.25 781 ASP A O 1
ATOM 6190 N N . HIS A 1 782 ? 5.562 -8.314 -35.329 1.00 92.56 782 HIS A N 1
ATOM 6191 C CA . HIS A 1 782 ? 6.220 -9.559 -34.903 1.00 92.56 782 HIS A CA 1
ATOM 6192 C C . HIS A 1 782 ? 6.702 -9.550 -33.441 1.00 92.56 782 HIS A C 1
ATOM 6194 O O . HIS A 1 782 ? 7.357 -10.493 -33.002 1.00 92.56 782 HIS A O 1
ATOM 6200 N N . SER A 1 783 ? 6.418 -8.492 -32.675 1.00 86.81 783 SER A N 1
ATOM 6201 C CA . SER A 1 783 ? 7.025 -8.261 -31.353 1.00 86.81 783 SER A CA 1
ATOM 6202 C C . SER A 1 783 ? 6.639 -9.297 -30.296 1.00 86.81 783 SER A C 1
ATOM 6204 O O . SER A 1 783 ? 7.466 -9.637 -29.450 1.00 86.81 783 SER A O 1
ATOM 6206 N N . PHE A 1 784 ? 5.400 -9.799 -30.319 1.00 93.81 784 PHE A N 1
ATOM 6207 C CA . PHE A 1 784 ? 4.901 -10.740 -29.314 1.00 93.81 784 PHE A CA 1
ATOM 6208 C C . PHE A 1 784 ? 4.141 -11.882 -29.979 1.00 93.81 784 PHE A C 1
ATOM 6210 O O . PHE A 1 784 ? 3.171 -11.662 -30.697 1.00 93.81 784 PHE A O 1
ATOM 6217 N N . SER A 1 785 ? 4.560 -13.122 -29.732 1.00 91.12 785 SER A N 1
ATOM 6218 C CA . SER A 1 785 ? 3.997 -14.323 -30.371 1.00 91.12 785 SER A CA 1
ATOM 6219 C C . SER A 1 785 ? 3.014 -15.095 -29.488 1.00 91.12 785 SER A C 1
ATOM 6221 O O . SER A 1 785 ? 2.251 -15.927 -29.981 1.00 91.12 785 SER A O 1
ATOM 6223 N N . LYS A 1 786 ? 3.026 -14.843 -28.175 1.00 92.62 786 LYS A N 1
ATOM 6224 C CA . LYS A 1 786 ? 2.185 -15.524 -27.191 1.00 92.62 786 LYS A CA 1
ATOM 6225 C C . LYS A 1 786 ? 2.075 -14.699 -25.912 1.00 92.62 786 LYS A C 1
ATOM 6227 O O . LYS A 1 786 ? 3.033 -14.028 -25.547 1.00 92.62 786 LYS A O 1
ATOM 6232 N N . GLY A 1 787 ? 0.950 -14.806 -25.214 1.00 92.00 787 GLY A N 1
ATOM 6233 C CA . GLY A 1 787 ? 0.832 -14.328 -23.839 1.00 92.00 787 GLY A CA 1
ATOM 6234 C C . GLY A 1 787 ? -0.606 -14.302 -23.339 1.00 92.00 787 GLY A C 1
ATOM 6235 O O . GLY A 1 787 ? -1.495 -14.927 -23.919 1.00 92.00 787 GLY A O 1
ATOM 6236 N N . MET A 1 788 ? -0.806 -13.555 -22.262 1.00 95.06 788 MET A N 1
ATOM 6237 C CA . MET A 1 788 ? -2.073 -13.409 -21.557 1.00 95.06 788 MET A CA 1
ATOM 6238 C C . MET A 1 788 ? -3.027 -12.452 -22.280 1.00 95.06 788 MET A C 1
ATOM 6240 O O . MET A 1 788 ? -2.616 -11.615 -23.093 1.00 95.06 788 MET A O 1
ATOM 6244 N N . ILE A 1 789 ? -4.307 -12.579 -21.955 1.00 96.56 789 ILE A N 1
ATOM 6245 C CA . ILE A 1 789 ? -5.393 -11.675 -22.328 1.00 96.56 789 ILE A CA 1
ATOM 6246 C C . ILE A 1 789 ? -5.718 -10.785 -21.131 1.00 96.56 789 ILE A C 1
ATOM 6248 O O . ILE A 1 789 ? -5.591 -11.200 -19.978 1.00 96.56 789 ILE A O 1
ATOM 6252 N N . GLY A 1 790 ? -6.139 -9.557 -21.402 1.00 95.94 790 GLY A N 1
ATOM 6253 C CA . GLY A 1 790 ? -6.653 -8.667 -20.377 1.00 95.94 790 GLY A CA 1
ATOM 6254 C C . GLY A 1 790 ? -7.283 -7.410 -20.950 1.00 95.94 790 GLY A C 1
ATOM 6255 O O . GLY A 1 790 ? -7.539 -7.308 -22.150 1.00 95.94 790 GLY A O 1
ATOM 6256 N N . VAL A 1 791 ? -7.496 -6.428 -20.086 1.00 95.88 791 VAL A N 1
ATOM 6257 C CA . VAL A 1 791 ? -8.071 -5.126 -20.416 1.00 95.88 791 VAL A CA 1
ATOM 6258 C C . VAL A 1 791 ? -7.233 -4.003 -19.814 1.00 95.88 791 VAL A C 1
ATOM 6260 O O . VAL A 1 791 ? -6.566 -4.176 -18.792 1.00 95.88 791 VAL A O 1
ATOM 6263 N N . ARG A 1 792 ? -7.257 -2.836 -20.459 1.00 93.69 792 ARG A N 1
ATOM 6264 C CA . ARG A 1 792 ? -6.559 -1.630 -19.993 1.00 93.69 792 ARG A CA 1
ATOM 6265 C C . ARG A 1 792 ? -7.435 -0.404 -20.182 1.00 93.69 792 ARG A C 1
ATOM 6267 O O . ARG A 1 792 ? -8.071 -0.258 -21.223 1.00 93.69 792 ARG A O 1
ATOM 6274 N N . ALA A 1 793 ? -7.410 0.475 -19.185 1.00 90.56 793 ALA A N 1
ATOM 6275 C CA . ALA A 1 793 ? -7.974 1.818 -19.236 1.00 90.56 793 ALA A CA 1
ATOM 6276 C C . ALA A 1 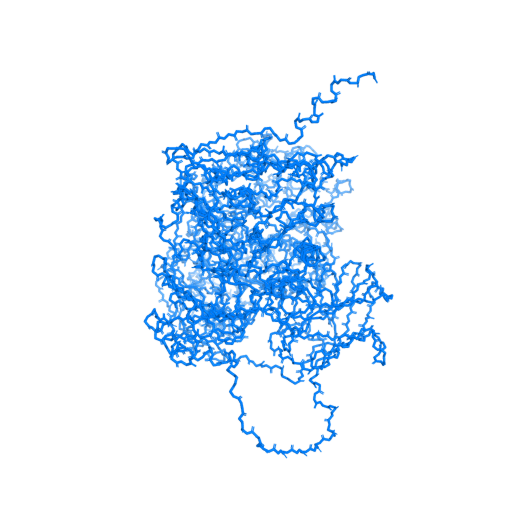793 ? -6.864 2.836 -18.969 1.00 90.56 793 ALA A C 1
ATOM 6278 O O . ALA A 1 793 ? -6.291 2.880 -17.878 1.00 90.56 793 ALA A O 1
ATOM 6279 N N . TYR A 1 794 ? -6.567 3.665 -19.965 1.00 89.69 794 TYR A N 1
ATOM 6280 C CA . TYR A 1 794 ? -5.616 4.762 -19.860 1.00 89.69 794 TYR A CA 1
ATOM 6281 C C . TYR A 1 794 ? -6.370 6.074 -19.674 1.00 89.69 794 TYR A C 1
ATOM 6283 O O . TYR A 1 794 ? -7.013 6.562 -20.599 1.00 89.69 794 TYR A O 1
ATOM 6291 N N . ARG A 1 795 ? -6.314 6.640 -18.460 1.00 83.75 795 ARG A N 1
ATOM 6292 C CA . ARG A 1 795 ? -7.032 7.873 -18.072 1.00 83.75 795 ARG A CA 1
ATOM 6293 C C . ARG A 1 795 ? -8.535 7.859 -18.411 1.00 83.75 795 ARG A C 1
ATOM 6295 O O . ARG A 1 795 ? -9.128 8.922 -18.588 1.00 83.75 795 ARG A O 1
ATOM 6302 N N . ALA A 1 796 ? -9.132 6.669 -18.464 1.00 84.81 796 ALA A N 1
ATOM 6303 C CA . ALA A 1 796 ? -10.508 6.448 -18.878 1.00 84.81 796 ALA A CA 1
ATOM 6304 C C . ALA A 1 796 ? -11.304 5.683 -17.816 1.00 84.81 796 ALA A C 1
ATOM 6306 O O . ALA A 1 796 ? -10.832 4.701 -17.240 1.00 84.81 796 ALA A O 1
ATOM 6307 N N . LEU A 1 797 ? -12.553 6.103 -17.621 1.00 86.69 797 LEU A N 1
ATOM 6308 C CA . LEU A 1 797 ? -13.589 5.216 -17.101 1.00 86.69 797 LEU A CA 1
ATOM 6309 C C . LEU A 1 797 ? -14.075 4.351 -18.260 1.00 86.69 797 LEU A C 1
ATOM 6311 O O . LEU A 1 797 ? -14.333 4.873 -19.348 1.00 86.69 797 LEU A O 1
ATOM 6315 N N . ALA A 1 798 ? -14.197 3.051 -18.045 1.00 91.25 798 ALA A N 1
ATOM 6316 C CA . ALA A 1 798 ? -14.647 2.131 -19.074 1.00 91.25 798 ALA A CA 1
ATOM 6317 C C . ALA A 1 798 ? -15.361 0.922 -18.479 1.00 91.25 798 ALA A C 1
ATOM 6319 O O . ALA A 1 798 ? -15.255 0.648 -17.283 1.00 91.25 798 ALA A O 1
ATOM 6320 N N . SER A 1 799 ? -16.122 0.235 -19.325 1.00 94.31 799 SER A N 1
ATOM 6321 C CA . SER A 1 799 ? -16.823 -0.996 -18.974 1.00 94.31 799 SER A CA 1
ATOM 6322 C C . SER A 1 799 ? -16.600 -2.057 -20.044 1.00 94.31 799 SER A C 1
ATOM 6324 O O . SER A 1 799 ? -16.607 -1.719 -21.230 1.00 94.31 799 SER A O 1
ATOM 6326 N N . TRP A 1 800 ? -16.429 -3.309 -19.626 1.00 97.19 800 TRP A N 1
ATOM 6327 C CA . TRP A 1 800 ? -16.244 -4.477 -20.487 1.00 97.19 800 TRP A CA 1
ATOM 6328 C C . TRP A 1 800 ? -17.248 -5.566 -20.136 1.00 97.19 800 TRP A C 1
ATOM 6330 O O . TRP A 1 800 ? -17.591 -5.743 -18.968 1.00 97.19 800 TRP A O 1
ATOM 6340 N N . ASP A 1 801 ? -17.693 -6.283 -21.160 1.00 97.06 801 ASP A N 1
ATOM 6341 C CA . ASP A 1 801 ? -18.623 -7.404 -21.054 1.00 97.06 801 ASP A CA 1
ATOM 6342 C C . ASP A 1 801 ? -18.406 -8.379 -22.230 1.00 97.06 801 ASP A C 1
ATOM 6344 O O . ASP A 1 801 ? -17.804 -8.000 -23.243 1.00 97.06 801 ASP A O 1
ATOM 6348 N N . ASP A 1 802 ? -18.897 -9.612 -22.106 1.00 95.56 802 ASP A N 1
ATOM 6349 C CA . ASP A 1 802 ? -18.843 -10.674 -23.120 1.00 95.56 802 ASP A CA 1
ATOM 6350 C C . ASP A 1 802 ? -17.442 -10.865 -23.752 1.00 95.56 802 ASP A C 1
ATOM 6352 O O . ASP A 1 802 ? -17.281 -10.798 -24.976 1.00 95.56 802 ASP A O 1
ATOM 6356 N N . ILE A 1 803 ? -16.404 -11.080 -22.935 1.00 97.12 803 ILE A N 1
ATOM 6357 C CA . ILE A 1 803 ? -15.051 -11.388 -23.419 1.00 97.12 803 ILE A CA 1
ATOM 6358 C C . ILE A 1 803 ? -14.994 -12.857 -23.836 1.00 97.12 803 ILE A C 1
ATOM 6360 O O . ILE A 1 803 ? -15.098 -13.758 -23.005 1.00 97.12 803 ILE A O 1
ATOM 6364 N N . HIS A 1 804 ? -14.758 -13.115 -25.120 1.00 97.06 804 HIS A N 1
ATOM 6365 C CA . HIS A 1 804 ? -14.643 -14.468 -25.663 1.00 97.06 804 HIS A CA 1
ATOM 6366 C C . HIS A 1 804 ? -13.383 -14.612 -26.504 1.00 97.06 804 HIS A C 1
ATOM 6368 O O . HIS A 1 804 ? -13.215 -13.938 -27.515 1.00 97.06 804 HIS A O 1
ATOM 6374 N N . VAL A 1 805 ? -12.490 -15.512 -26.097 1.00 95.94 805 VAL A N 1
ATOM 6375 C CA . VAL A 1 805 ? -11.230 -15.793 -26.787 1.00 95.94 805 VAL A CA 1
ATOM 6376 C C . VAL A 1 805 ? -11.222 -17.237 -27.252 1.00 95.94 805 VAL A C 1
ATOM 6378 O O . VAL A 1 805 ? -11.303 -18.147 -26.430 1.00 95.94 805 VAL A O 1
ATOM 6381 N N . VAL A 1 806 ? -11.062 -17.454 -28.556 1.00 94.69 806 VAL A N 1
ATOM 6382 C CA . VAL A 1 806 ? -10.993 -18.790 -29.165 1.00 94.69 806 VAL A CA 1
ATOM 6383 C C . VAL A 1 806 ? -9.736 -18.908 -30.010 1.00 94.69 806 VAL A C 1
ATOM 6385 O O . VAL A 1 806 ? -9.450 -18.063 -30.857 1.00 94.69 806 VAL A O 1
ATOM 6388 N N . LYS A 1 807 ? -8.986 -19.989 -29.816 1.00 90.56 807 LYS A N 1
ATOM 6389 C CA . LYS A 1 807 ? -7.804 -20.314 -30.620 1.00 90.56 807 LYS A CA 1
ATOM 6390 C C . LYS A 1 807 ? -8.157 -20.513 -32.101 1.00 90.56 807 LYS A C 1
ATOM 6392 O O . LYS A 1 807 ? -9.080 -21.253 -32.436 1.00 90.56 807 LYS A O 1
ATOM 6397 N N . SER A 1 808 ? -7.366 -19.935 -33.006 1.00 76.19 808 SER A N 1
ATOM 6398 C CA . SER A 1 808 ? -7.684 -19.839 -34.446 1.00 76.19 808 SER A CA 1
ATOM 6399 C C . SER A 1 808 ? -7.683 -21.169 -35.236 1.00 76.19 808 SER A C 1
ATOM 6401 O O . SER A 1 808 ? -8.077 -21.187 -36.400 1.00 76.19 808 SER A O 1
ATOM 6403 N N . ASN A 1 809 ? -7.327 -22.311 -34.629 1.00 56.78 809 ASN A N 1
ATOM 6404 C CA . ASN A 1 809 ? -7.200 -23.616 -35.311 1.00 56.78 809 ASN A CA 1
ATOM 6405 C C . ASN A 1 809 ? -8.509 -24.426 -35.471 1.00 56.78 809 ASN A C 1
ATOM 6407 O O . ASN A 1 809 ? -8.452 -25.631 -35.698 1.00 56.78 809 ASN A O 1
ATOM 6411 N N . LEU A 1 810 ? -9.688 -23.800 -35.402 1.00 44.78 810 LEU A N 1
ATOM 6412 C CA . LEU A 1 810 ? -10.981 -24.466 -35.663 1.00 44.78 810 LEU A CA 1
ATOM 6413 C C . LEU A 1 810 ? -11.615 -24.121 -37.028 1.00 44.78 810 LEU A C 1
ATOM 6415 O O . LEU A 1 810 ? -12.744 -24.526 -37.303 1.00 44.78 810 LEU A O 1
ATOM 6419 N N . ARG A 1 811 ? -10.902 -23.420 -37.925 1.00 38.59 811 ARG A N 1
ATOM 6420 C CA . ARG A 1 811 ? -11.367 -23.128 -39.299 1.00 38.59 811 ARG A CA 1
ATOM 6421 C C . ARG A 1 811 ? -10.253 -23.196 -40.356 1.00 38.59 811 ARG A C 1
ATOM 6423 O O . ARG A 1 811 ? -10.039 -22.225 -41.065 1.00 38.59 811 ARG A O 1
ATOM 6430 N N . ALA A 1 812 ? -9.550 -24.321 -40.492 1.00 31.78 812 ALA A N 1
ATOM 6431 C CA . ALA A 1 812 ? -8.791 -24.626 -41.718 1.00 31.78 812 ALA A CA 1
ATOM 6432 C C . ALA A 1 812 ? -8.282 -26.079 -41.728 1.00 31.78 812 ALA A C 1
ATOM 6434 O O . ALA A 1 812 ? -7.089 -26.329 -41.585 1.00 31.78 812 ALA A O 1
ATOM 6435 N N . GLU A 1 813 ? -9.171 -27.052 -41.931 1.00 30.80 813 GLU A N 1
ATOM 6436 C CA . GLU A 1 813 ? -8.756 -28.276 -42.621 1.00 30.80 813 GLU A CA 1
ATOM 6437 C C . GLU A 1 813 ? -8.995 -28.059 -44.115 1.00 30.80 813 GLU A C 1
ATOM 6439 O O . GLU A 1 813 ? -10.120 -28.187 -44.579 1.00 30.80 813 GLU A O 1
ATOM 6444 N N . GLU A 1 814 ? -7.947 -27.696 -44.859 1.00 29.98 814 GLU A N 1
ATOM 6445 C CA . GLU A 1 814 ? -7.715 -28.246 -46.198 1.00 29.98 814 GLU A CA 1
ATOM 6446 C C . GLU A 1 814 ? -6.290 -27.948 -46.698 1.00 29.98 814 GLU A C 1
ATOM 6448 O O . GLU A 1 814 ? -5.850 -26.804 -46.788 1.00 29.98 814 GLU A O 1
ATOM 6453 N N . SER A 1 815 ? -5.626 -29.038 -47.096 1.00 26.98 815 SER A N 1
ATOM 6454 C CA . SER A 1 815 ? -4.427 -29.166 -47.942 1.00 26.98 815 SER A CA 1
ATOM 6455 C C . SER A 1 815 ? -3.090 -29.487 -47.254 1.00 26.98 815 SER A C 1
ATOM 6457 O O . SER A 1 815 ? -2.177 -28.684 -47.106 1.00 26.98 815 SER A O 1
ATOM 6459 N N . ILE A 1 816 ? -2.955 -30.779 -46.943 1.00 31.53 816 ILE A N 1
ATOM 6460 C CA . ILE A 1 816 ? -1.685 -31.511 -46.975 1.00 31.53 816 ILE A CA 1
ATOM 6461 C C . ILE A 1 816 ? -1.247 -31.643 -48.441 1.00 31.53 816 ILE A C 1
ATOM 6463 O O . ILE A 1 816 ? -2.025 -32.141 -49.255 1.00 31.53 816 ILE A O 1
ATOM 6467 N N . GLN A 1 817 ? 0.017 -31.341 -48.754 1.00 26.02 817 GLN A N 1
ATOM 6468 C CA . GLN A 1 817 ? 0.794 -32.175 -49.677 1.00 26.02 817 GLN A CA 1
ATOM 6469 C C . GLN A 1 817 ? 2.304 -32.075 -49.420 1.00 26.02 817 GLN A C 1
ATOM 6471 O O . GLN A 1 817 ? 2.915 -31.016 -49.515 1.00 26.02 817 GLN A O 1
ATOM 6476 N N . ASN A 1 818 ? 2.872 -33.241 -49.103 1.00 27.66 818 ASN A N 1
ATOM 6477 C CA . ASN A 1 818 ? 4.291 -33.543 -48.942 1.00 27.66 818 ASN A CA 1
ATOM 6478 C C . ASN A 1 818 ? 5.131 -33.177 -50.172 1.00 27.66 818 ASN A C 1
ATOM 6480 O O . ASN A 1 818 ? 4.681 -33.373 -51.303 1.00 27.66 818 ASN A O 1
ATOM 6484 N N . LYS A 1 819 ? 6.413 -32.868 -49.934 1.00 24.62 819 LYS A N 1
ATOM 6485 C CA . LYS A 1 819 ? 7.536 -33.478 -50.665 1.00 24.62 819 LYS A CA 1
ATOM 6486 C C . LYS A 1 819 ? 8.848 -33.303 -49.897 1.00 24.62 819 LYS A C 1
ATOM 6488 O O . LYS A 1 819 ? 9.361 -32.197 -49.775 1.00 24.62 819 LYS A O 1
ATOM 6493 N N . GLU A 1 820 ? 9.363 -34.427 -49.408 1.00 28.30 820 GLU A N 1
ATOM 6494 C CA . GLU A 1 820 ? 10.779 -34.627 -49.101 1.00 28.30 820 GLU A CA 1
ATOM 6495 C C . GLU A 1 820 ? 11.603 -34.563 -50.396 1.00 28.30 820 GLU A C 1
ATOM 6497 O O . GLU A 1 820 ? 11.139 -35.008 -51.450 1.00 28.30 820 GLU A O 1
ATOM 6502 N N . ASN A 1 821 ? 12.827 -34.046 -50.296 1.00 24.58 821 ASN A N 1
ATOM 6503 C CA . ASN A 1 821 ? 13.994 -34.587 -50.987 1.00 24.58 821 ASN A CA 1
ATOM 6504 C C . ASN A 1 821 ? 15.259 -34.112 -50.261 1.00 24.58 821 ASN A C 1
ATOM 6506 O O . ASN A 1 821 ? 15.457 -32.915 -50.060 1.00 24.58 821 ASN A O 1
ATOM 6510 N N . ASP A 1 822 ? 16.065 -35.097 -49.881 1.00 25.84 822 ASP A N 1
ATOM 6511 C CA . ASP A 1 822 ? 17.386 -34.987 -49.273 1.00 25.84 822 ASP A CA 1
ATOM 6512 C C . ASP A 1 822 ? 18.490 -34.677 -50.303 1.00 25.84 822 ASP A C 1
ATOM 6514 O O . ASP A 1 822 ? 18.336 -34.905 -51.505 1.00 25.84 822 ASP A O 1
ATOM 6518 N N . ASP A 1 823 ? 19.627 -34.269 -49.731 1.00 25.80 823 ASP A N 1
ATOM 6519 C CA . ASP A 1 823 ? 21.008 -34.284 -50.230 1.00 25.80 823 ASP A CA 1
ATOM 6520 C C . ASP A 1 823 ? 21.505 -33.171 -51.172 1.00 25.80 823 ASP A C 1
ATOM 6522 O O . ASP A 1 823 ? 21.447 -33.269 -52.394 1.00 25.80 823 ASP A O 1
ATOM 6526 N N . GLU A 1 824 ? 22.239 -32.218 -50.578 1.00 24.70 824 GLU A N 1
ATOM 6527 C CA . GLU A 1 824 ? 23.575 -31.857 -51.076 1.00 24.70 824 GLU A CA 1
ATOM 6528 C C . GLU A 1 824 ? 24.498 -31.385 -49.929 1.00 24.70 824 GLU A C 1
ATOM 6530 O O . GLU A 1 824 ? 24.299 -30.347 -49.298 1.00 24.70 824 GLU A O 1
ATOM 6535 N N . LYS A 1 825 ? 25.537 -32.183 -49.640 1.00 27.86 825 LYS A N 1
ATOM 6536 C CA . LYS A 1 825 ? 26.680 -31.817 -48.790 1.00 27.86 825 LYS A CA 1
ATOM 6537 C C . LYS A 1 825 ? 27.746 -31.098 -49.622 1.00 27.86 825 LYS A C 1
ATOM 6539 O O . LYS A 1 825 ? 28.218 -31.671 -50.597 1.00 27.86 825 LYS A O 1
ATOM 6544 N N . PHE A 1 826 ? 28.190 -29.947 -49.104 1.00 23.97 826 PHE A N 1
ATOM 6545 C CA . PHE A 1 826 ? 29.550 -29.364 -49.054 1.00 23.97 826 PHE A CA 1
ATOM 6546 C C . PHE A 1 826 ? 29.606 -27.884 -49.469 1.00 23.97 826 PHE A C 1
ATOM 6548 O O . PHE A 1 826 ? 29.859 -27.558 -50.621 1.00 23.97 826 PHE A O 1
ATOM 6555 N N . SER A 1 827 ? 29.561 -26.995 -48.472 1.00 22.62 827 SER A N 1
ATOM 6556 C CA . SER A 1 827 ? 30.526 -25.892 -48.352 1.00 22.62 827 SER A CA 1
ATOM 6557 C C . SER A 1 827 ? 30.509 -25.355 -46.920 1.00 22.62 827 SER A C 1
ATOM 6559 O O . SER A 1 827 ? 29.464 -24.964 -46.408 1.00 22.62 827 SER A O 1
ATOM 6561 N N . VAL A 1 828 ? 31.668 -25.380 -46.267 1.00 35.97 828 VAL A N 1
ATOM 6562 C CA . VAL A 1 828 ? 31.905 -24.889 -44.905 1.00 35.97 828 VAL A CA 1
ATOM 6563 C C . VAL A 1 828 ? 31.607 -23.390 -44.836 1.00 35.97 828 VAL A C 1
ATOM 6565 O O . VAL A 1 828 ? 32.268 -22.625 -45.525 1.00 35.97 828 VAL A O 1
ATOM 6568 N N . ASN A 1 829 ? 30.667 -22.974 -43.986 1.00 31.98 829 ASN A N 1
ATOM 6569 C CA . ASN A 1 829 ? 30.610 -21.618 -43.436 1.00 31.98 829 ASN A CA 1
ATOM 6570 C C . ASN A 1 829 ? 29.981 -21.681 -42.039 1.00 31.98 829 ASN A C 1
ATOM 6572 O O . ASN A 1 829 ? 28.792 -21.950 -41.883 1.00 31.98 829 ASN A O 1
ATOM 6576 N N . LYS A 1 830 ? 30.821 -21.484 -41.020 1.00 42.59 830 LYS A N 1
ATOM 6577 C CA . LYS A 1 830 ? 30.455 -21.537 -39.603 1.00 42.59 830 LYS A CA 1
ATOM 6578 C C . LYS A 1 830 ? 29.602 -20.318 -39.252 1.00 42.59 830 LYS A C 1
ATOM 6580 O O . LYS A 1 830 ? 30.108 -19.203 -39.184 1.00 42.59 830 LYS A O 1
ATOM 6585 N N . THR A 1 831 ? 28.305 -20.512 -39.054 1.00 51.31 831 THR A N 1
ATOM 6586 C CA . THR A 1 831 ? 27.385 -19.479 -38.559 1.00 51.31 831 THR A CA 1
ATOM 6587 C C . THR A 1 831 ? 27.398 -19.460 -37.025 1.00 51.31 831 THR A C 1
ATOM 6589 O O . THR A 1 831 ? 27.493 -20.527 -36.423 1.00 51.31 831 THR A O 1
ATOM 6592 N N . PHE A 1 832 ? 27.252 -18.275 -36.411 1.00 65.69 832 PHE A N 1
ATOM 6593 C CA . PHE A 1 832 ? 27.125 -17.961 -34.965 1.00 65.69 832 PHE A CA 1
ATOM 6594 C C . PHE A 1 832 ? 26.702 -19.102 -33.995 1.00 65.69 832 PHE A C 1
ATOM 6596 O O . PHE A 1 832 ? 27.294 -19.179 -32.920 1.00 65.69 832 PHE A O 1
ATOM 6603 N N . PRO A 1 833 ? 25.765 -20.023 -34.329 1.00 55.72 833 PRO A N 1
ATOM 6604 C CA . PRO A 1 833 ? 25.529 -21.263 -33.581 1.00 55.72 833 PRO A CA 1
ATOM 6605 C C . PRO A 1 833 ? 26.777 -22.040 -33.121 1.00 55.72 833 PRO A C 1
ATOM 6607 O O . PRO A 1 833 ? 26.808 -22.486 -31.979 1.00 55.72 833 PRO A O 1
ATOM 6610 N N . GLU A 1 834 ? 27.831 -22.188 -33.932 1.00 62.59 834 GLU A N 1
ATOM 6611 C CA . GLU A 1 834 ? 29.033 -22.924 -33.485 1.00 62.59 834 GLU A CA 1
ATOM 6612 C C . GLU A 1 834 ? 29.848 -22.152 -32.433 1.00 62.59 834 GLU A C 1
ATOM 6614 O O . GLU A 1 834 ? 30.448 -22.769 -31.556 1.00 62.59 834 GLU A O 1
ATOM 6619 N N . LEU A 1 835 ? 29.806 -20.813 -32.454 1.00 65.06 835 LEU A N 1
ATOM 6620 C CA . LEU A 1 835 ? 30.425 -19.947 -31.438 1.00 65.06 835 LEU A CA 1
ATOM 6621 C C . LEU A 1 835 ? 29.639 -19.913 -30.117 1.00 65.06 835 LEU A C 1
ATOM 6623 O O . LEU A 1 835 ? 30.089 -19.317 -29.139 1.00 65.06 835 LEU A O 1
ATOM 6627 N N . SER A 1 836 ? 28.459 -20.536 -30.086 1.00 62.31 836 SER A N 1
ATOM 6628 C CA . SER A 1 836 ? 27.683 -20.746 -28.863 1.00 62.31 836 SER A CA 1
ATOM 6629 C C . SER A 1 836 ? 28.006 -22.072 -28.164 1.00 62.31 836 SER A C 1
ATOM 6631 O O . SER A 1 836 ? 27.563 -22.275 -27.034 1.00 62.31 836 SER A O 1
ATOM 6633 N N . ASN A 1 837 ? 28.826 -22.943 -28.778 1.00 76.12 837 ASN A N 1
ATOM 6634 C CA . ASN A 1 837 ? 29.285 -24.214 -28.199 1.00 76.12 837 ASN A CA 1
ATOM 6635 C C . ASN A 1 837 ? 30.398 -23.992 -27.165 1.00 76.12 837 ASN A C 1
ATOM 6637 O O . ASN A 1 837 ? 31.515 -24.500 -27.289 1.00 76.12 837 ASN A O 1
ATOM 6641 N N . TYR A 1 838 ? 30.098 -23.187 -26.153 1.00 83.44 838 TYR A N 1
ATOM 6642 C CA . TYR A 1 838 ? 31.014 -22.919 -25.063 1.00 83.44 838 TYR A CA 1
ATOM 6643 C C . TYR A 1 838 ? 31.102 -24.150 -24.131 1.00 83.44 838 TYR A C 1
ATOM 6645 O O . TYR A 1 838 ? 30.070 -24.774 -23.874 1.00 83.44 838 TYR A O 1
ATOM 6653 N N . PRO A 1 839 ? 32.293 -24.545 -23.632 1.00 83.94 839 PRO A N 1
ATOM 6654 C CA . PRO A 1 839 ? 32.470 -25.858 -22.996 1.00 83.94 839 PRO A CA 1
ATOM 6655 C C . PRO A 1 839 ? 31.740 -26.069 -21.656 1.00 83.94 839 PRO A C 1
ATOM 6657 O O . PRO A 1 839 ? 31.452 -27.211 -21.301 1.00 83.94 839 PRO A O 1
ATOM 6660 N N . ASP A 1 840 ? 31.470 -25.001 -20.900 1.00 84.75 840 ASP A N 1
ATOM 6661 C CA . ASP A 1 840 ? 30.765 -25.023 -19.612 1.00 84.75 840 ASP A CA 1
ATOM 6662 C C . ASP A 1 840 ? 29.875 -23.776 -19.408 1.00 84.75 840 ASP A C 1
ATOM 6664 O O . ASP A 1 840 ? 29.679 -22.961 -20.311 1.00 84.75 840 ASP A O 1
ATOM 6668 N N . GLY A 1 841 ? 29.303 -23.632 -18.211 1.00 85.75 841 GLY A N 1
ATOM 6669 C CA . GLY A 1 841 ? 28.482 -22.478 -17.861 1.00 85.75 841 GLY A CA 1
ATOM 6670 C C . GLY A 1 841 ? 27.079 -22.486 -18.480 1.00 85.75 841 GLY A C 1
ATOM 6671 O O . GLY A 1 841 ? 26.607 -23.473 -19.041 1.00 85.75 841 GLY A O 1
ATOM 6672 N N . ILE A 1 842 ? 26.370 -21.372 -18.309 1.00 85.06 842 ILE A N 1
ATOM 6673 C CA . ILE A 1 842 ? 25.015 -21.147 -18.820 1.00 85.06 842 ILE A CA 1
ATOM 6674 C C . ILE A 1 842 ? 25.088 -20.050 -19.875 1.00 85.06 842 ILE A C 1
ATOM 6676 O O . ILE A 1 842 ? 25.398 -18.901 -19.544 1.00 85.06 842 ILE A O 1
ATOM 6680 N N . VAL A 1 843 ? 24.788 -20.416 -21.121 1.00 87.38 843 VAL A N 1
ATOM 6681 C CA . VAL A 1 843 ? 24.761 -19.519 -22.281 1.00 87.38 843 VAL A CA 1
ATOM 6682 C C . VAL A 1 843 ? 23.409 -18.807 -22.352 1.00 87.38 843 VAL A C 1
ATOM 6684 O O . VAL A 1 843 ? 22.356 -19.444 -22.309 1.00 87.38 843 VAL A O 1
ATOM 6687 N N . SER A 1 844 ? 23.428 -17.481 -22.451 1.00 88.44 844 SER A N 1
ATOM 6688 C CA . SER A 1 844 ? 22.225 -16.662 -22.592 1.00 88.44 844 SER A CA 1
ATOM 6689 C C . SER A 1 844 ? 21.567 -16.817 -23.972 1.00 88.44 844 SER A C 1
ATOM 6691 O O . SER A 1 844 ? 22.220 -17.227 -24.929 1.00 88.44 844 SER A O 1
ATOM 6693 N N . PRO A 1 845 ? 20.305 -16.388 -24.150 1.00 88.25 845 PRO A N 1
ATOM 6694 C CA . PRO A 1 845 ? 19.798 -15.996 -25.463 1.00 88.25 845 PRO A CA 1
ATOM 6695 C C . PRO A 1 845 ? 20.689 -14.939 -26.136 1.00 88.25 845 PRO A C 1
ATOM 6697 O O . PRO A 1 845 ? 21.393 -14.186 -25.454 1.00 88.25 845 PRO A O 1
ATOM 6700 N N . VAL A 1 846 ? 20.626 -14.866 -27.469 1.00 88.06 846 VAL A N 1
ATOM 6701 C CA . VAL A 1 846 ? 21.341 -13.852 -28.258 1.00 88.06 846 VAL A CA 1
ATOM 6702 C C . VAL A 1 846 ? 20.788 -12.465 -27.945 1.00 88.06 846 VAL A C 1
ATOM 6704 O O . VAL A 1 846 ? 19.599 -12.209 -28.123 1.00 88.06 846 VAL A O 1
ATOM 6707 N N . TYR A 1 847 ? 21.666 -11.565 -27.523 1.00 92.88 847 TYR A N 1
ATOM 6708 C CA . TYR A 1 847 ? 21.396 -10.144 -27.371 1.00 92.88 847 TYR A CA 1
ATOM 6709 C C . TYR A 1 847 ? 21.820 -9.391 -28.636 1.00 92.88 847 TYR A C 1
ATOM 6711 O O . TYR A 1 847 ? 22.905 -9.628 -29.166 1.00 92.88 847 TYR A O 1
ATOM 6719 N N . ASN A 1 848 ? 20.982 -8.474 -29.116 1.00 93.25 848 ASN A N 1
ATOM 6720 C CA . ASN A 1 848 ? 21.350 -7.549 -30.184 1.00 93.25 848 ASN A CA 1
ATOM 6721 C C . ASN A 1 848 ? 22.049 -6.318 -29.576 1.00 93.25 848 ASN A C 1
ATOM 6723 O O . ASN A 1 848 ? 21.405 -5.502 -28.908 1.00 93.25 848 ASN A O 1
ATOM 6727 N N . SER A 1 849 ? 23.359 -6.188 -29.809 1.00 92.19 849 SER A N 1
ATOM 6728 C CA . SER A 1 849 ? 24.155 -5.064 -29.303 1.00 92.19 849 SER A CA 1
ATOM 6729 C C . SER A 1 849 ? 24.142 -3.831 -30.201 1.00 92.19 849 SER A C 1
ATOM 6731 O O . SER A 1 849 ? 24.839 -2.863 -29.916 1.00 92.19 849 SER A O 1
ATOM 6733 N N . GLY A 1 850 ? 23.297 -3.814 -31.232 1.00 92.12 850 GLY A N 1
ATOM 6734 C CA . GLY A 1 850 ? 22.977 -2.642 -32.042 1.00 92.12 850 GLY A CA 1
ATOM 6735 C C . GLY A 1 850 ? 23.807 -2.486 -33.306 1.00 92.12 850 GLY A C 1
ATOM 6736 O O . GLY A 1 850 ? 24.858 -3.127 -33.440 1.00 92.12 850 GLY A O 1
ATOM 6737 N N . PRO A 1 851 ? 23.352 -1.625 -34.230 1.00 93.06 851 PRO A N 1
ATOM 6738 C CA . PRO A 1 851 ? 24.024 -1.363 -35.493 1.00 93.06 851 PRO A CA 1
ATOM 6739 C C . PRO A 1 851 ? 25.174 -0.368 -35.342 1.00 93.06 851 PRO A C 1
ATOM 6741 O O . PRO A 1 851 ? 25.324 0.318 -34.326 1.00 93.06 851 PRO A O 1
ATOM 6744 N N . GLY A 1 852 ? 25.932 -0.230 -36.427 1.00 92.12 852 GLY A N 1
ATOM 6745 C CA . GLY A 1 852 ? 26.865 0.865 -36.623 1.00 92.12 852 GLY A CA 1
ATOM 6746 C C . GLY A 1 852 ? 26.191 2.103 -37.196 1.00 92.12 852 GLY A C 1
ATOM 6747 O O . GLY A 1 852 ? 25.381 2.765 -36.543 1.00 92.12 852 GLY A O 1
ATOM 6748 N N . MET A 1 853 ? 26.537 2.422 -38.440 1.00 92.19 853 MET A N 1
ATOM 6749 C CA . MET A 1 853 ? 26.061 3.607 -39.157 1.00 92.19 853 MET A CA 1
ATOM 6750 C C . MET A 1 853 ? 24.673 3.421 -39.777 1.00 92.19 853 MET A C 1
ATOM 6752 O O . MET A 1 853 ? 24.066 4.407 -40.207 1.00 92.19 853 MET A O 1
ATOM 6756 N N . ALA A 1 854 ? 24.154 2.193 -39.810 1.00 90.94 854 ALA A N 1
ATOM 6757 C CA . ALA A 1 854 ? 22.773 1.924 -40.172 1.00 90.94 854 ALA A CA 1
ATOM 6758 C C . ALA A 1 854 ? 21.782 2.470 -39.123 1.00 90.94 854 ALA A C 1
ATOM 6760 O O . ALA A 1 854 ? 22.091 2.650 -37.937 1.00 90.94 854 ALA A O 1
ATOM 6761 N N . VAL A 1 855 ? 20.571 2.762 -39.596 1.00 87.31 855 VAL A N 1
ATOM 6762 C CA . VAL A 1 855 ? 19.442 3.205 -38.773 1.00 87.31 855 VAL A CA 1
ATOM 6763 C C . VAL A 1 855 ? 18.517 2.010 -38.571 1.00 87.31 855 VAL A C 1
ATOM 6765 O O . VAL A 1 855 ? 17.839 1.601 -39.508 1.00 87.31 855 VAL A O 1
ATOM 6768 N N . ASP A 1 856 ? 18.496 1.469 -37.355 1.00 85.25 856 ASP A N 1
ATOM 6769 C CA . ASP A 1 856 ? 17.674 0.327 -36.934 1.00 85.25 856 ASP A CA 1
ATOM 6770 C C . ASP A 1 856 ? 16.370 0.760 -36.244 1.00 85.25 856 ASP A C 1
ATOM 6772 O O . ASP A 1 856 ? 15.814 0.029 -35.440 1.00 85.25 856 ASP A O 1
ATOM 6776 N N . GLN A 1 857 ? 15.870 1.970 -36.523 1.00 83.50 857 GLN A N 1
ATOM 6777 C CA . GLN A 1 857 ? 14.640 2.474 -35.896 1.00 83.50 857 GLN A CA 1
ATOM 6778 C C . GLN A 1 857 ? 13.409 1.642 -36.286 1.00 83.50 857 GLN A C 1
ATOM 6780 O O . GLN A 1 857 ? 12.552 1.351 -35.455 1.00 83.50 857 GLN A O 1
ATOM 6785 N N . GLU A 1 858 ? 13.332 1.276 -37.566 1.00 75.06 858 GLU A N 1
ATOM 6786 C CA . GLU A 1 858 ? 12.183 0.582 -38.155 1.00 75.06 858 GLU A CA 1
ATOM 6787 C C . GLU A 1 858 ? 12.319 -0.944 -38.060 1.00 75.06 858 GLU A C 1
ATOM 6789 O O . GLU A 1 858 ? 11.329 -1.654 -37.889 1.00 75.06 858 GLU A O 1
ATOM 6794 N N . ALA A 1 859 ? 13.546 -1.459 -38.175 1.00 77.56 859 ALA A N 1
ATOM 6795 C CA . ALA A 1 859 ? 13.860 -2.879 -38.082 1.00 77.56 859 ALA A CA 1
ATOM 6796 C C . ALA A 1 859 ? 15.358 -3.101 -37.837 1.00 77.56 859 ALA A C 1
ATOM 6798 O O . ALA A 1 859 ? 16.192 -2.305 -38.274 1.00 77.56 859 ALA A O 1
ATOM 6799 N N . VAL A 1 860 ? 15.682 -4.251 -37.237 1.00 83.69 860 VAL A N 1
ATOM 6800 C CA . VAL A 1 860 ? 17.051 -4.772 -37.126 1.00 83.69 860 VAL A CA 1
ATOM 6801 C C . VAL A 1 860 ? 17.692 -4.807 -38.514 1.00 83.69 860 VAL A C 1
ATOM 6803 O O . VAL A 1 860 ? 17.100 -5.297 -39.479 1.00 83.69 860 VAL A O 1
ATOM 6806 N N . THR A 1 861 ? 18.917 -4.307 -38.614 1.00 90.12 861 THR A N 1
ATOM 6807 C CA . THR A 1 861 ? 19.670 -4.201 -39.864 1.00 90.12 861 THR A CA 1
ATOM 6808 C C . THR A 1 861 ? 20.715 -5.308 -39.976 1.00 90.12 861 THR A C 1
ATOM 6810 O O . THR A 1 861 ? 20.995 -6.044 -39.032 1.00 90.12 861 THR A O 1
ATOM 6813 N N . SER A 1 862 ? 21.346 -5.431 -41.144 1.00 87.62 862 SER A N 1
ATOM 6814 C CA . SER A 1 862 ? 22.491 -6.333 -41.307 1.00 87.62 862 SER A CA 1
ATOM 6815 C C . SER A 1 862 ? 23.737 -5.882 -40.536 1.00 87.62 862 SER A C 1
ATOM 6817 O O . SER A 1 862 ? 24.643 -6.691 -40.364 1.00 87.62 862 SER A O 1
ATOM 6819 N N . GLU A 1 863 ? 23.802 -4.619 -40.095 1.00 91.56 863 GLU A N 1
ATOM 6820 C CA . GLU A 1 863 ? 24.909 -4.112 -39.274 1.00 91.56 863 GLU A CA 1
ATOM 6821 C C . GLU A 1 863 ? 24.745 -4.455 -37.790 1.00 91.56 863 GLU A C 1
ATOM 6823 O O . GLU A 1 863 ? 25.688 -4.257 -37.031 1.00 91.56 863 GLU A O 1
ATOM 6828 N N . ASP A 1 864 ? 23.585 -4.956 -37.356 1.00 92.06 864 ASP A N 1
ATOM 6829 C CA . ASP A 1 864 ? 23.316 -5.256 -35.952 1.00 92.06 864 ASP A CA 1
ATOM 6830 C C . ASP A 1 864 ? 24.206 -6.392 -35.432 1.00 92.06 864 ASP A C 1
ATOM 6832 O O . ASP A 1 864 ? 24.163 -7.540 -35.902 1.00 92.06 864 ASP A O 1
ATOM 6836 N N . SER A 1 865 ? 25.027 -6.058 -34.439 1.00 93.88 865 SER A N 1
ATOM 6837 C CA . SER A 1 865 ? 25.959 -6.983 -33.795 1.00 93.88 865 SER A CA 1
ATOM 6838 C C . SER A 1 865 ? 25.249 -7.900 -32.800 1.00 93.88 865 SER A C 1
ATOM 6840 O O . SER A 1 865 ? 24.228 -7.557 -32.200 1.00 93.88 865 SER A O 1
ATOM 6842 N N . LYS A 1 866 ? 25.778 -9.114 -32.633 1.00 92.44 866 LYS A N 1
ATOM 6843 C CA . LYS A 1 866 ? 25.155 -10.174 -31.824 1.00 92.44 866 LYS A CA 1
ATOM 6844 C C . LYS A 1 866 ? 26.052 -10.531 -30.658 1.00 92.44 866 LYS A C 1
ATOM 6846 O O . LYS A 1 866 ? 27.239 -10.752 -30.859 1.00 92.44 866 LYS A O 1
ATOM 6851 N N . MET A 1 867 ? 25.480 -10.677 -29.470 1.00 94.50 867 MET A N 1
ATOM 6852 C CA . MET A 1 867 ? 26.214 -11.028 -28.260 1.00 94.50 867 MET A CA 1
ATOM 6853 C C . MET A 1 867 ? 25.575 -12.196 -27.508 1.00 94.50 867 MET A C 1
ATOM 6855 O O . MET A 1 867 ? 24.355 -12.318 -27.434 1.00 94.50 867 MET A O 1
ATOM 6859 N N . LEU A 1 868 ? 26.416 -13.019 -26.889 1.00 93.44 868 LEU A N 1
ATOM 6860 C CA . LEU A 1 868 ? 26.052 -14.007 -25.879 1.00 93.44 868 LEU A CA 1
ATOM 6861 C C . LEU A 1 868 ? 26.787 -13.718 -24.570 1.00 93.44 868 LEU A C 1
ATOM 6863 O O . LEU A 1 868 ? 27.947 -13.300 -24.583 1.00 93.44 868 LEU A O 1
ATOM 6867 N N . VAL A 1 869 ? 26.128 -14.002 -23.448 1.00 94.69 869 VAL A N 1
ATOM 6868 C CA . VAL A 1 869 ? 26.738 -14.033 -22.116 1.00 94.69 869 VAL A CA 1
ATOM 6869 C C . VAL A 1 869 ? 26.788 -15.482 -21.653 1.00 94.69 869 VAL A C 1
ATOM 6871 O O . VAL A 1 869 ? 25.757 -16.143 -21.559 1.00 94.69 869 VAL A O 1
ATOM 6874 N N . VAL A 1 870 ? 27.978 -15.968 -21.326 1.00 95.25 870 VAL A N 1
ATOM 6875 C CA . VAL A 1 870 ? 28.180 -17.252 -20.657 1.00 95.25 870 VAL A CA 1
ATOM 6876 C C . VAL A 1 870 ? 28.446 -16.973 -19.188 1.00 95.25 870 VAL A C 1
ATOM 6878 O O . VAL A 1 870 ? 29.431 -16.326 -18.844 1.00 95.25 870 VAL A O 1
ATOM 6881 N N . SER A 1 871 ? 27.554 -17.427 -18.316 1.00 93.12 871 SER A N 1
ATOM 6882 C CA . SER A 1 871 ? 27.683 -17.281 -16.860 1.00 93.12 871 SER A CA 1
ATOM 6883 C C . SER A 1 871 ? 28.133 -18.579 -16.201 1.00 93.12 871 SER A C 1
ATOM 6885 O O . SER A 1 871 ? 27.956 -19.647 -16.776 1.00 93.12 871 SER A O 1
ATOM 6887 N N . ASN A 1 872 ? 28.690 -18.500 -14.991 1.00 91.69 872 ASN A N 1
ATOM 6888 C CA . ASN A 1 872 ? 29.216 -19.657 -14.253 1.00 91.69 872 ASN A CA 1
ATOM 6889 C C . ASN A 1 872 ? 30.336 -20.398 -15.006 1.00 91.69 872 ASN A C 1
ATOM 6891 O O . ASN A 1 872 ? 30.423 -21.622 -14.940 1.00 91.69 872 ASN A O 1
ATOM 6895 N N . THR A 1 873 ? 31.173 -19.651 -15.723 1.00 94.44 873 THR A N 1
ATOM 6896 C CA . THR A 1 873 ? 32.369 -20.166 -16.407 1.00 94.44 873 THR A CA 1
ATOM 6897 C C . THR A 1 873 ? 33.635 -19.724 -15.668 1.00 94.44 873 THR A C 1
ATOM 6899 O O . THR A 1 873 ? 33.592 -18.833 -14.817 1.00 94.44 873 THR A O 1
ATOM 6902 N N . SER A 1 874 ? 34.767 -20.352 -15.983 1.00 94.12 874 SER A N 1
ATOM 6903 C CA . SER A 1 874 ? 36.088 -20.001 -15.469 1.00 94.12 874 SER A CA 1
ATOM 6904 C C . SER A 1 874 ? 36.981 -19.372 -16.543 1.00 94.12 874 SER A C 1
ATOM 6906 O O . SER A 1 874 ? 36.859 -19.652 -17.737 1.00 94.12 874 SER A O 1
ATOM 6908 N N . GLN A 1 875 ? 37.970 -18.587 -16.116 1.00 94.19 875 GLN A N 1
ATOM 6909 C CA . GLN A 1 875 ? 38.984 -18.026 -17.017 1.00 94.19 875 GLN A CA 1
ATOM 6910 C C . GLN A 1 875 ? 39.791 -19.110 -17.755 1.00 94.19 875 GLN A C 1
ATOM 6912 O O . GLN A 1 875 ? 40.206 -18.909 -18.899 1.00 94.19 875 GLN A O 1
ATOM 6917 N N . ALA A 1 876 ? 40.005 -20.267 -17.119 1.00 92.50 876 ALA A N 1
ATOM 6918 C CA . ALA A 1 876 ? 40.684 -21.406 -17.732 1.00 92.50 876 ALA A CA 1
ATOM 6919 C C . ALA A 1 876 ? 39.843 -22.011 -18.865 1.00 92.50 876 ALA A C 1
ATOM 6921 O O . ALA A 1 876 ? 40.374 -22.279 -19.947 1.00 92.50 876 ALA A O 1
ATOM 6922 N N . THR A 1 877 ? 38.530 -22.157 -18.651 1.00 94.06 877 THR A N 1
ATOM 6923 C CA . THR A 1 877 ? 37.607 -22.607 -19.700 1.00 94.06 877 THR A CA 1
ATOM 6924 C C . THR A 1 877 ? 37.541 -21.590 -20.835 1.00 94.06 877 THR A C 1
ATOM 6926 O O . THR A 1 877 ? 37.629 -21.973 -21.998 1.00 94.06 877 THR A O 1
ATOM 6929 N N . PHE A 1 878 ? 37.486 -20.293 -20.515 1.00 96.00 878 PHE A N 1
ATOM 6930 C CA . PHE A 1 878 ? 37.520 -19.225 -21.514 1.00 96.00 878 PHE A CA 1
ATOM 6931 C C . PHE A 1 878 ? 38.784 -19.261 -22.372 1.00 96.00 878 PHE A C 1
ATOM 6933 O O . PHE A 1 878 ? 38.691 -19.214 -23.593 1.00 96.00 878 PHE A O 1
ATOM 6940 N N . THR A 1 879 ? 39.957 -19.404 -21.756 1.00 93.06 879 THR A N 1
ATOM 6941 C CA . THR A 1 879 ? 41.226 -19.507 -22.494 1.00 93.06 879 THR A CA 1
ATOM 6942 C C . THR A 1 879 ? 41.246 -20.742 -23.394 1.00 93.06 879 THR A C 1
ATOM 6944 O O . THR A 1 879 ? 41.553 -20.629 -24.575 1.00 93.06 879 THR A O 1
ATOM 6947 N N . SER A 1 880 ? 40.815 -21.896 -22.874 1.00 91.38 880 SER A N 1
ATOM 6948 C CA . SER A 1 880 ? 40.730 -23.139 -23.658 1.00 91.38 880 SER A CA 1
ATOM 6949 C C . SER A 1 880 ? 39.760 -23.007 -24.837 1.00 91.38 880 SER A C 1
ATOM 6951 O O . SER A 1 880 ? 40.002 -23.544 -25.915 1.00 91.38 880 SER A O 1
ATOM 6953 N N . TYR A 1 881 ? 38.665 -22.268 -24.645 1.00 93.62 881 TYR A N 1
ATOM 6954 C CA . TYR A 1 881 ? 37.712 -21.958 -25.702 1.00 93.62 881 TYR A CA 1
ATOM 6955 C C . TYR A 1 881 ? 38.338 -21.073 -26.789 1.00 93.62 881 TYR A C 1
ATOM 6957 O O . TYR A 1 881 ? 38.177 -21.362 -27.971 1.00 93.62 881 TYR A O 1
ATOM 6965 N N . ILE A 1 882 ? 39.113 -20.048 -26.416 1.00 94.06 882 ILE A N 1
ATOM 6966 C CA . ILE A 1 882 ? 39.871 -19.231 -27.377 1.00 94.06 882 ILE A CA 1
ATOM 6967 C C . ILE A 1 882 ? 40.873 -20.084 -28.164 1.00 94.06 882 ILE A C 1
ATOM 6969 O O . ILE A 1 882 ? 40.920 -19.969 -29.388 1.00 94.06 882 ILE A O 1
ATOM 6973 N N . ASP A 1 883 ? 41.631 -20.958 -27.500 1.00 91.44 883 ASP A N 1
ATOM 6974 C CA . ASP A 1 883 ? 42.595 -21.843 -28.166 1.00 91.44 883 ASP A CA 1
ATOM 6975 C C . ASP A 1 883 ? 41.900 -22.751 -29.192 1.00 91.44 883 ASP A C 1
ATOM 6977 O O . ASP A 1 883 ? 42.327 -22.826 -30.346 1.00 91.44 883 ASP A O 1
ATOM 6981 N N . ALA A 1 884 ? 40.756 -23.338 -28.823 1.00 88.94 884 ALA A N 1
ATOM 6982 C CA . ALA A 1 884 ? 39.943 -24.135 -29.737 1.00 88.94 884 ALA A CA 1
ATOM 6983 C C . ALA A 1 884 ? 39.452 -23.318 -30.947 1.00 88.94 884 ALA A C 1
ATOM 6985 O O . ALA A 1 884 ? 39.462 -23.811 -32.076 1.00 88.94 884 ALA A O 1
ATOM 6986 N N . LEU A 1 885 ? 39.056 -22.054 -30.751 1.00 89.38 885 LEU A N 1
ATOM 6987 C CA . LEU A 1 885 ? 38.662 -21.173 -31.853 1.00 89.38 885 LEU A CA 1
ATOM 6988 C C . LEU A 1 885 ? 39.823 -20.902 -32.818 1.00 89.38 885 LEU A C 1
ATOM 6990 O O . LEU A 1 885 ? 39.614 -20.960 -34.035 1.00 89.38 885 LEU A O 1
ATOM 6994 N N . LEU A 1 886 ? 41.032 -20.665 -32.297 1.00 89.38 886 LEU A N 1
ATOM 6995 C CA . LEU A 1 886 ? 42.244 -20.458 -33.096 1.00 89.38 886 LEU A CA 1
ATOM 6996 C C . LEU A 1 886 ? 42.624 -21.715 -33.891 1.00 89.38 886 LEU A C 1
ATOM 6998 O O . LEU A 1 886 ? 42.865 -21.632 -35.096 1.00 89.38 886 LEU A O 1
ATOM 7002 N N . GLU A 1 887 ? 42.598 -22.888 -33.254 1.00 87.44 887 GLU A N 1
ATOM 7003 C CA . GLU A 1 887 ? 42.814 -24.181 -33.921 1.00 87.44 887 GLU A CA 1
ATOM 7004 C C . GLU A 1 887 ? 41.774 -24.445 -35.018 1.00 87.44 887 GLU A C 1
ATOM 7006 O O . GLU A 1 887 ? 42.070 -25.061 -36.043 1.00 87.44 887 GLU A O 1
ATOM 7011 N N . SER A 1 888 ? 40.556 -23.925 -34.840 1.00 82.69 888 SER A N 1
ATOM 7012 C CA . SER A 1 888 ? 39.460 -24.064 -35.797 1.00 82.69 888 SER A CA 1
ATOM 7013 C C . SER A 1 888 ? 39.551 -23.127 -37.016 1.00 82.69 888 SER A C 1
ATOM 7015 O O . SER A 1 888 ? 38.678 -23.192 -37.894 1.00 82.69 888 SER A O 1
ATOM 7017 N N . GLY A 1 889 ? 40.580 -22.271 -37.080 1.00 83.38 889 GLY A N 1
ATOM 7018 C CA . GLY A 1 889 ? 40.883 -21.392 -38.213 1.00 83.38 889 GLY A CA 1
ATOM 7019 C C . GLY A 1 889 ? 40.585 -19.901 -38.010 1.00 83.38 889 GLY A C 1
ATOM 7020 O O . GLY A 1 889 ? 40.704 -19.143 -38.973 1.00 83.38 889 GLY A O 1
ATOM 7021 N N . LEU A 1 890 ? 40.202 -19.453 -36.805 1.00 89.69 890 LEU A N 1
ATOM 7022 C CA . LEU A 1 890 ? 40.133 -18.018 -36.485 1.00 89.69 890 LEU A CA 1
ATOM 7023 C C . LEU A 1 890 ? 41.550 -17.466 -36.273 1.00 89.69 890 LEU A C 1
ATOM 7025 O O . LEU A 1 890 ? 42.403 -18.113 -35.675 1.00 89.69 890 LEU A O 1
ATOM 7029 N N . THR A 1 891 ? 41.805 -16.238 -36.716 1.00 92.12 891 THR A N 1
ATOM 7030 C CA . THR A 1 891 ? 43.086 -15.554 -36.488 1.00 92.12 891 THR A CA 1
ATOM 7031 C C . THR A 1 891 ? 42.957 -14.527 -35.375 1.00 92.12 891 THR A C 1
ATOM 7033 O O . THR A 1 891 ? 42.022 -13.725 -35.380 1.00 92.12 891 THR A O 1
ATOM 7036 N N . ARG A 1 892 ? 43.914 -14.502 -34.445 1.00 93.75 892 ARG A N 1
ATOM 7037 C CA . ARG A 1 892 ? 43.985 -13.483 -33.392 1.00 93.75 892 ARG A CA 1
ATOM 7038 C C . ARG A 1 892 ? 44.425 -12.135 -33.968 1.00 93.75 892 ARG A C 1
ATOM 7040 O O . ARG A 1 892 ? 45.517 -12.042 -34.519 1.00 93.75 892 ARG A O 1
ATOM 7047 N N . VAL A 1 893 ? 43.601 -11.106 -33.780 1.00 92.81 893 VAL A N 1
ATOM 7048 C CA . VAL A 1 893 ? 43.908 -9.702 -34.103 1.00 92.81 893 VAL A CA 1
ATOM 7049 C C . VAL A 1 893 ? 44.585 -9.025 -32.914 1.00 92.81 893 VAL A C 1
ATOM 7051 O O . VAL A 1 893 ? 45.641 -8.420 -33.066 1.00 92.81 893 VAL A O 1
ATOM 7054 N N . SER A 1 894 ? 44.014 -9.169 -31.716 1.00 92.25 894 SER A N 1
ATOM 7055 C CA . SER A 1 894 ? 44.585 -8.640 -30.476 1.00 92.25 894 SER A CA 1
ATOM 7056 C C . SER A 1 894 ? 44.233 -9.523 -29.280 1.00 92.25 894 SER A C 1
ATOM 7058 O O . SER A 1 894 ? 43.261 -10.282 -29.310 1.00 92.25 894 SER A O 1
ATOM 7060 N N . ALA A 1 895 ? 45.058 -9.439 -28.238 1.00 93.75 895 ALA A N 1
ATOM 7061 C CA . ALA A 1 895 ? 44.776 -9.982 -26.918 1.00 93.75 895 ALA A CA 1
ATOM 7062 C C . ALA A 1 895 ? 45.341 -9.027 -25.871 1.00 93.75 895 ALA A C 1
ATOM 7064 O O . ALA A 1 895 ? 46.521 -8.679 -25.933 1.00 93.75 895 ALA A O 1
ATOM 7065 N N . THR A 1 896 ? 44.497 -8.605 -24.941 1.00 91.75 896 THR A N 1
ATOM 7066 C CA . THR A 1 896 ? 44.840 -7.661 -23.878 1.00 91.75 896 THR A CA 1
ATOM 7067 C C . THR A 1 896 ? 44.302 -8.177 -22.551 1.00 91.75 896 THR A C 1
ATOM 7069 O O . THR A 1 896 ? 43.420 -9.039 -22.487 1.00 91.75 896 THR A O 1
ATOM 7072 N N . ASN A 1 897 ? 44.858 -7.664 -21.464 1.00 92.94 897 ASN A N 1
ATOM 7073 C CA . ASN A 1 897 ? 44.380 -7.922 -20.121 1.00 92.94 897 ASN A CA 1
ATOM 7074 C C . ASN A 1 897 ? 44.435 -6.634 -19.305 1.00 92.94 897 ASN A C 1
ATOM 7076 O O . ASN A 1 897 ? 45.329 -5.804 -19.471 1.00 92.94 897 ASN A O 1
ATOM 7080 N N . THR A 1 898 ? 43.467 -6.467 -18.417 1.00 92.94 898 THR A N 1
ATOM 7081 C CA . THR A 1 898 ? 43.422 -5.344 -17.481 1.00 92.94 898 THR A CA 1
ATOM 7082 C C . THR A 1 898 ? 42.888 -5.869 -16.165 1.00 92.94 898 THR A C 1
ATOM 7084 O O . THR A 1 898 ? 41.783 -6.418 -16.127 1.00 92.94 898 THR A O 1
ATOM 7087 N N . ASP A 1 899 ? 43.692 -5.728 -15.111 1.00 92.31 899 ASP A N 1
ATOM 7088 C CA . ASP A 1 899 ? 43.544 -6.493 -13.874 1.00 92.31 899 ASP A CA 1
ATOM 7089 C C . ASP A 1 899 ? 43.382 -7.993 -14.191 1.00 92.31 899 ASP A C 1
ATOM 7091 O O . ASP A 1 899 ? 44.191 -8.564 -14.928 1.00 92.31 899 ASP A O 1
ATOM 7095 N N . ASP A 1 900 ? 42.321 -8.617 -13.685 1.00 89.31 900 ASP A N 1
ATOM 7096 C CA . ASP A 1 900 ? 42.031 -10.040 -13.869 1.00 89.31 900 ASP A CA 1
ATOM 7097 C C . ASP A 1 900 ? 41.115 -10.339 -15.071 1.00 89.31 900 ASP A C 1
ATOM 7099 O O . ASP A 1 900 ? 40.683 -11.476 -15.279 1.00 89.31 900 ASP A O 1
ATOM 7103 N N . ASN A 1 901 ? 40.790 -9.325 -15.872 1.00 94.94 901 ASN A N 1
ATOM 7104 C CA . ASN A 1 901 ? 39.932 -9.478 -17.041 1.00 94.94 901 ASN A CA 1
ATOM 7105 C C . ASN A 1 901 ? 40.782 -9.689 -18.297 1.00 94.94 901 ASN A C 1
ATOM 7107 O O . ASN A 1 901 ? 41.799 -9.017 -18.489 1.00 94.94 901 ASN A O 1
ATOM 7111 N N . VAL A 1 902 ? 40.351 -10.603 -19.166 1.00 96.50 902 VAL A N 1
ATOM 7112 C CA . VAL A 1 902 ? 41.060 -10.960 -20.405 1.00 96.50 902 VAL A CA 1
ATOM 7113 C C . VAL A 1 902 ? 40.177 -10.721 -21.619 1.00 96.50 902 VAL A C 1
ATOM 7115 O O . VAL A 1 902 ? 39.009 -11.107 -21.619 1.00 96.50 902 VAL A O 1
ATOM 7118 N N . TYR A 1 903 ? 40.747 -10.118 -22.659 1.00 96.62 903 TYR A N 1
ATOM 7119 C CA . TYR A 1 903 ? 40.027 -9.656 -23.843 1.00 96.62 903 TYR A CA 1
ATOM 7120 C C . TYR A 1 903 ? 40.738 -10.126 -25.111 1.00 96.62 903 TYR A C 1
ATOM 7122 O O . TYR A 1 903 ? 41.965 -10.091 -25.203 1.00 96.62 903 TYR A O 1
ATOM 7130 N N . TYR A 1 904 ? 39.964 -10.553 -26.103 1.00 95.75 904 TYR A N 1
ATOM 7131 C CA . TYR A 1 904 ? 40.444 -11.050 -27.386 1.00 95.75 904 TYR A CA 1
ATOM 7132 C C . TYR A 1 904 ? 39.633 -10.449 -28.527 1.00 95.75 904 TYR A C 1
ATOM 7134 O O . TYR A 1 904 ? 38.404 -10.407 -28.482 1.00 95.75 904 TYR A O 1
ATOM 7142 N N . THR A 1 905 ? 40.334 -10.062 -29.591 1.00 94.69 905 THR A N 1
ATOM 7143 C CA . THR A 1 905 ? 39.727 -9.805 -30.899 1.00 94.69 905 THR A CA 1
ATOM 7144 C C . THR A 1 905 ? 40.188 -10.887 -31.858 1.00 94.69 905 THR A C 1
ATOM 7146 O O . THR A 1 905 ? 41.391 -11.056 -32.075 1.00 94.69 905 THR A O 1
ATOM 7149 N N . LEU A 1 906 ? 39.243 -11.616 -32.441 1.00 93.00 906 LEU A N 1
ATOM 7150 C CA . LEU A 1 906 ? 39.487 -12.654 -33.433 1.00 93.00 906 LEU A CA 1
ATOM 7151 C C . LEU A 1 906 ? 38.848 -12.266 -34.770 1.00 93.00 906 LEU A C 1
ATOM 7153 O O . LEU A 1 906 ? 37.875 -11.516 -34.822 1.00 93.00 906 LEU A O 1
ATOM 7157 N N . LYS A 1 907 ? 39.383 -12.810 -35.860 1.00 90.19 907 LYS A N 1
ATOM 7158 C CA . LYS A 1 907 ? 38.867 -12.621 -37.218 1.00 90.19 907 LYS A CA 1
ATOM 7159 C C . LYS A 1 907 ? 38.709 -13.967 -37.916 1.00 90.19 907 LYS A C 1
ATOM 7161 O O . LYS A 1 907 ? 39.591 -14.820 -37.819 1.00 90.19 907 LYS A O 1
ATOM 7166 N N . SER A 1 908 ? 37.608 -14.147 -38.639 1.00 84.81 908 SER A N 1
ATOM 7167 C CA . SER A 1 908 ? 37.432 -15.242 -39.602 1.00 84.81 908 SER A CA 1
ATOM 7168 C C . SER A 1 908 ? 36.679 -14.722 -40.816 1.00 84.81 908 SER A C 1
ATOM 7170 O O . SER A 1 908 ? 35.614 -14.124 -40.669 1.00 84.81 908 SER A O 1
ATOM 7172 N N . ASN A 1 909 ? 37.239 -14.948 -42.007 1.00 79.50 909 ASN A N 1
ATOM 7173 C CA . ASN A 1 909 ? 36.756 -14.355 -43.255 1.00 79.50 909 ASN A CA 1
ATOM 7174 C C . ASN A 1 909 ? 36.560 -12.830 -43.089 1.00 79.50 909 ASN A C 1
ATOM 7176 O O . ASN A 1 909 ? 37.491 -12.136 -42.663 1.00 79.50 909 ASN A O 1
ATOM 7180 N N . ASP A 1 910 ? 35.350 -12.339 -43.366 1.00 73.44 910 ASP A N 1
ATOM 7181 C CA . ASP A 1 910 ? 34.955 -10.930 -43.268 1.00 73.44 910 ASP A CA 1
ATOM 7182 C C . ASP A 1 910 ? 34.295 -10.562 -41.921 1.00 73.44 910 ASP A C 1
ATOM 7184 O O . ASP A 1 910 ? 33.797 -9.450 -41.770 1.00 73.44 910 ASP A O 1
ATOM 7188 N N . HIS A 1 911 ? 34.291 -11.460 -40.926 1.00 82.62 911 HIS A N 1
ATOM 7189 C CA . HIS A 1 911 ? 33.662 -11.221 -39.619 1.00 82.62 911 HIS A CA 1
ATOM 7190 C C . HIS A 1 911 ? 34.683 -11.006 -38.496 1.00 82.62 911 HIS A C 1
ATOM 7192 O O . HIS A 1 911 ? 35.713 -11.690 -38.421 1.00 82.62 911 HIS A O 1
ATOM 7198 N N . LEU A 1 912 ? 34.353 -10.082 -37.589 1.00 91.69 912 LEU A N 1
ATOM 7199 C CA . LEU A 1 912 ? 35.094 -9.806 -36.362 1.00 91.69 912 LEU A CA 1
ATOM 7200 C C . LEU A 1 912 ? 34.359 -10.373 -35.153 1.00 91.69 912 LEU A C 1
ATOM 7202 O O . LEU A 1 912 ? 33.133 -10.307 -35.055 1.00 91.69 912 LEU A O 1
ATOM 7206 N N . TYR A 1 913 ? 35.134 -10.920 -34.222 1.00 93.12 913 TYR A N 1
ATOM 7207 C CA . TYR A 1 913 ? 34.622 -11.469 -32.979 1.00 93.12 913 TYR A CA 1
ATOM 7208 C C . TYR A 1 913 ? 35.367 -10.867 -31.795 1.00 93.12 913 TYR A C 1
ATOM 7210 O O . TYR A 1 913 ? 36.592 -10.978 -31.710 1.00 93.12 913 TYR A O 1
ATOM 7218 N N . TYR A 1 914 ? 34.622 -10.274 -30.869 1.00 94.62 914 TYR A N 1
ATOM 7219 C CA . TYR A 1 914 ? 35.143 -9.738 -29.618 1.00 94.62 914 TYR A CA 1
ATOM 7220 C C . TYR A 1 914 ? 34.710 -10.645 -28.482 1.00 94.62 914 TYR A C 1
ATOM 7222 O O . TYR A 1 914 ? 33.521 -10.883 -28.270 1.00 94.62 914 TYR A O 1
ATOM 7230 N N . LEU A 1 915 ? 35.686 -11.201 -27.777 1.00 95.50 915 LEU A N 1
ATOM 7231 C CA . LEU A 1 915 ? 35.440 -12.141 -26.699 1.00 95.50 915 LEU A CA 1
ATOM 7232 C C . LEU A 1 915 ? 36.186 -11.681 -25.466 1.00 95.50 915 LEU A C 1
ATOM 7234 O O . LEU A 1 915 ? 37.380 -11.396 -25.537 1.00 95.50 915 LEU A O 1
ATOM 7238 N N . TYR A 1 916 ? 35.515 -11.658 -24.324 1.00 97.00 916 TYR A N 1
ATOM 7239 C CA . TYR A 1 916 ? 36.190 -11.323 -23.081 1.00 97.00 916 TYR A CA 1
ATOM 7240 C C . TYR A 1 916 ? 35.607 -12.030 -21.877 1.00 97.00 916 TYR A C 1
ATOM 7242 O O . TYR A 1 916 ? 34.430 -12.380 -21.853 1.00 97.00 916 TYR A O 1
ATOM 7250 N N . TYR A 1 917 ? 36.452 -12.230 -20.872 1.00 97.19 917 TYR A N 1
ATOM 7251 C CA . TYR A 1 917 ? 36.083 -12.814 -19.595 1.00 97.19 917 TYR A CA 1
ATOM 7252 C C . TYR A 1 917 ? 36.314 -11.816 -18.467 1.00 97.19 917 TYR A C 1
ATOM 7254 O O . TYR A 1 917 ? 37.387 -11.218 -18.355 1.00 97.19 917 TYR A O 1
ATOM 7262 N N . THR A 1 918 ? 35.300 -11.681 -17.617 1.00 95.19 918 THR A N 1
ATOM 7263 C CA . THR A 1 918 ? 35.307 -10.829 -16.432 1.00 95.19 918 THR A CA 1
ATOM 7264 C C . THR A 1 918 ? 35.361 -11.697 -15.180 1.00 95.19 918 THR A C 1
ATOM 7266 O O . THR A 1 918 ? 34.385 -12.389 -14.867 1.00 95.19 918 THR A O 1
ATOM 7269 N N . LEU A 1 919 ? 36.471 -11.640 -14.433 1.00 92.19 919 LEU A N 1
ATOM 7270 C CA . LEU A 1 919 ? 36.681 -12.517 -13.274 1.00 92.19 919 LEU A CA 1
ATOM 7271 C C . LEU A 1 919 ? 35.679 -12.247 -12.152 1.00 92.19 919 LEU A C 1
ATOM 7273 O O . LEU A 1 919 ? 35.074 -13.183 -11.637 1.00 92.19 919 LEU A O 1
ATOM 7277 N N . SER A 1 920 ? 35.435 -10.981 -11.814 1.00 90.56 920 SER A N 1
ATOM 7278 C CA . SER A 1 920 ? 34.526 -10.609 -10.719 1.00 90.56 920 SER A CA 1
ATOM 7279 C C . SER A 1 920 ? 33.082 -11.074 -10.922 1.00 90.56 920 SER A C 1
ATOM 7281 O O . SER A 1 920 ? 32.321 -11.173 -9.960 1.00 90.56 920 SER A O 1
ATOM 7283 N N . LYS A 1 921 ? 32.707 -11.391 -12.166 1.00 90.06 921 LYS A N 1
ATOM 7284 C CA . LYS A 1 921 ? 31.380 -11.890 -12.534 1.00 90.06 921 LYS A CA 1
ATOM 7285 C C . LYS A 1 921 ? 31.359 -13.383 -12.869 1.00 90.06 921 LYS A C 1
ATOM 7287 O O . LYS A 1 921 ? 30.267 -13.918 -13.044 1.00 90.06 921 LYS A O 1
ATOM 7292 N N . ASN A 1 922 ? 32.515 -14.045 -12.996 1.00 93.94 922 ASN A N 1
ATOM 7293 C CA . ASN A 1 922 ? 32.641 -15.396 -13.563 1.00 93.94 922 ASN A CA 1
ATOM 7294 C C . ASN A 1 922 ? 31.855 -15.546 -14.881 1.00 93.94 922 ASN A C 1
ATOM 7296 O O . ASN A 1 922 ? 31.036 -16.457 -15.053 1.00 93.94 922 ASN A O 1
ATOM 7300 N N . GLN A 1 923 ? 32.041 -14.573 -15.779 1.00 96.00 923 GLN A N 1
ATOM 7301 C CA . GLN A 1 923 ? 31.283 -14.453 -17.024 1.00 96.00 923 GLN A CA 1
ATOM 7302 C C . GLN A 1 923 ? 32.200 -14.253 -18.223 1.00 96.00 923 GLN A C 1
ATOM 7304 O O . GLN A 1 923 ? 33.106 -13.425 -18.169 1.00 96.00 923 GLN A O 1
ATOM 7309 N N . ALA A 1 924 ? 31.892 -14.936 -19.324 1.00 96.06 924 ALA A N 1
ATOM 7310 C CA . ALA A 1 924 ? 32.430 -14.634 -20.643 1.00 96.06 924 ALA A CA 1
ATOM 7311 C C . ALA A 1 924 ? 31.367 -13.955 -21.519 1.00 96.06 924 ALA A C 1
ATOM 7313 O O . ALA A 1 924 ? 30.182 -14.273 -21.433 1.00 96.06 924 ALA A O 1
ATOM 7314 N N . ARG A 1 925 ? 31.789 -13.036 -22.381 1.00 96.44 925 ARG A N 1
ATOM 7315 C CA . ARG A 1 925 ? 30.978 -12.433 -23.441 1.00 96.44 925 ARG A CA 1
ATOM 7316 C C . ARG A 1 925 ? 31.565 -12.804 -24.789 1.00 96.44 925 ARG A C 1
ATOM 7318 O O . ARG A 1 925 ? 32.783 -12.828 -24.948 1.00 96.44 925 ARG A O 1
ATOM 7325 N N . ILE A 1 926 ? 30.686 -13.129 -25.728 1.00 94.81 926 ILE A N 1
ATOM 7326 C CA . ILE A 1 926 ? 31.030 -13.540 -27.090 1.00 94.81 926 ILE A CA 1
ATOM 7327 C C . ILE A 1 926 ? 30.223 -12.660 -28.029 1.00 94.81 926 ILE A C 1
ATOM 7329 O O . ILE A 1 926 ? 29.002 -12.792 -28.092 1.00 94.81 926 ILE A O 1
ATOM 7333 N N . ILE A 1 927 ? 30.896 -11.755 -28.728 1.00 94.75 927 ILE A N 1
ATOM 7334 C CA . ILE A 1 927 ? 30.276 -10.758 -29.594 1.00 94.75 927 ILE A CA 1
ATOM 7335 C C . ILE A 1 927 ? 30.728 -11.019 -31.026 1.00 94.75 927 ILE A C 1
ATOM 7337 O O . ILE A 1 927 ? 31.923 -11.067 -31.300 1.00 94.75 927 ILE A O 1
ATOM 7341 N N . GLN A 1 928 ? 29.776 -11.182 -31.938 1.00 93.44 928 GLN A N 1
ATOM 7342 C CA . GLN A 1 928 ? 30.006 -11.068 -33.372 1.00 93.44 928 GLN A CA 1
ATOM 7343 C C . GLN A 1 928 ? 29.702 -9.628 -33.777 1.00 93.44 928 GLN A C 1
ATOM 7345 O O . GLN A 1 928 ? 28.540 -9.211 -33.760 1.00 93.44 928 GLN A O 1
ATOM 7350 N N . ASP A 1 929 ? 30.747 -8.890 -34.134 1.00 93.12 929 ASP A N 1
ATOM 7351 C CA . ASP A 1 929 ? 30.630 -7.516 -34.600 1.00 93.12 929 ASP A CA 1
ATOM 7352 C C . ASP A 1 929 ? 30.373 -7.495 -36.109 1.00 93.12 929 ASP A C 1
ATOM 7354 O O . ASP A 1 929 ? 31.208 -7.922 -36.911 1.00 93.12 929 ASP A O 1
ATOM 7358 N N . ASN A 1 930 ? 29.185 -7.019 -36.478 1.00 91.31 930 ASN A N 1
ATOM 7359 C CA . ASN A 1 930 ? 28.741 -6.863 -37.862 1.00 91.31 930 ASN A CA 1
ATOM 7360 C C . ASN A 1 930 ? 28.839 -5.410 -38.344 1.00 91.31 930 ASN A C 1
ATOM 7362 O O . ASN A 1 930 ? 28.480 -5.112 -39.483 1.00 91.31 930 ASN A O 1
ATOM 7366 N N . SER A 1 931 ? 29.282 -4.502 -37.478 1.00 90.81 931 SER A N 1
ATOM 7367 C CA . SER A 1 931 ? 29.234 -3.071 -37.712 1.00 90.81 931 SER A CA 1
ATOM 7368 C C . SER A 1 931 ? 30.607 -2.495 -38.074 1.00 90.81 931 SER A C 1
ATOM 7370 O O . SER A 1 931 ? 30.689 -1.656 -38.971 1.00 90.81 931 SER A O 1
ATOM 7372 N N . THR A 1 932 ? 31.687 -2.914 -37.403 1.00 92.19 932 THR A N 1
ATOM 7373 C CA . THR A 1 932 ? 33.032 -2.333 -37.594 1.00 92.19 932 THR A CA 1
ATOM 7374 C C . THR A 1 932 ? 33.556 -2.494 -39.025 1.00 92.19 932 THR A C 1
ATOM 7376 O O . THR A 1 932 ? 33.613 -3.593 -39.572 1.00 92.19 932 THR A O 1
ATOM 7379 N N . ARG A 1 933 ? 34.004 -1.380 -39.624 1.00 87.94 933 ARG A N 1
ATOM 7380 C CA . ARG A 1 933 ? 34.481 -1.293 -41.019 1.00 87.94 933 ARG A CA 1
ATOM 7381 C C . ARG A 1 933 ? 36.002 -1.141 -41.154 1.00 87.94 933 ARG A C 1
ATOM 7383 O O . ARG A 1 933 ? 36.526 -1.214 -42.261 1.00 87.94 933 ARG A O 1
ATOM 7390 N N . THR A 1 934 ? 36.723 -0.904 -40.057 1.00 90.44 934 THR A N 1
ATOM 7391 C CA . THR A 1 934 ? 38.197 -0.826 -40.019 1.00 90.44 934 THR A CA 1
ATOM 7392 C C . THR A 1 934 ? 38.698 -1.312 -38.663 1.00 90.44 934 THR A C 1
ATOM 7394 O O . THR A 1 934 ? 38.034 -1.094 -37.652 1.00 90.44 934 THR A O 1
ATOM 7397 N N . LEU A 1 935 ? 39.860 -1.963 -38.608 1.00 88.31 935 LEU A N 1
ATOM 7398 C CA . LEU A 1 935 ? 40.415 -2.386 -37.323 1.00 88.31 935 LEU A CA 1
ATOM 7399 C C . LEU A 1 935 ? 41.006 -1.196 -36.562 1.00 88.31 935 LEU A C 1
ATOM 7401 O O . LEU A 1 935 ? 41.629 -0.316 -37.151 1.00 88.31 935 LEU A O 1
ATOM 7405 N N . LEU A 1 936 ? 40.905 -1.220 -35.232 1.00 88.69 936 LEU A N 1
ATOM 7406 C CA . LEU A 1 936 ? 41.544 -0.224 -34.364 1.00 88.69 936 LEU A CA 1
ATOM 7407 C C . LEU A 1 936 ? 43.059 -0.103 -34.606 1.00 88.69 936 LEU A C 1
ATOM 7409 O O . LEU A 1 936 ? 43.602 0.997 -34.594 1.00 88.69 936 LEU A O 1
ATOM 7413 N N . THR A 1 937 ? 43.734 -1.213 -34.915 1.00 83.25 937 THR A N 1
ATOM 7414 C CA . THR A 1 937 ? 45.167 -1.247 -35.259 1.00 83.25 937 THR A CA 1
ATOM 7415 C C . THR A 1 937 ? 45.501 -0.555 -36.584 1.00 83.25 937 THR A C 1
ATOM 7417 O O . THR A 1 937 ? 46.664 -0.287 -36.861 1.00 83.25 937 THR A O 1
ATOM 7420 N N . GLU A 1 938 ? 44.502 -0.285 -37.424 1.00 84.31 938 GLU A N 1
ATOM 7421 C CA . GLU A 1 938 ? 44.651 0.386 -38.720 1.00 84.31 938 GLU A CA 1
ATOM 7422 C C . GLU A 1 938 ? 44.302 1.881 -38.641 1.00 84.31 938 GLU A C 1
ATOM 7424 O O . GLU A 1 938 ? 44.462 2.609 -39.627 1.00 84.31 938 GLU A O 1
ATOM 7429 N N . LEU A 1 939 ? 43.821 2.357 -37.484 1.00 84.19 939 LEU A N 1
ATOM 7430 C CA . LEU A 1 939 ? 43.452 3.757 -37.294 1.00 84.19 939 LEU A CA 1
ATOM 7431 C C . LEU A 1 939 ? 44.660 4.691 -37.155 1.00 84.19 939 LEU A C 1
ATOM 7433 O O . LEU A 1 939 ? 44.505 5.874 -37.437 1.00 84.19 939 LEU A O 1
ATOM 7437 N N . ASP A 1 940 ? 45.857 4.203 -36.810 1.00 78.69 940 ASP A N 1
ATOM 7438 C CA . ASP A 1 940 ? 47.090 5.010 -36.748 1.00 78.69 940 ASP A CA 1
ATOM 7439 C C . ASP A 1 940 ? 48.175 4.490 -37.693 1.00 78.69 940 ASP A C 1
ATOM 7441 O O . ASP A 1 940 ? 49.241 4.030 -37.301 1.00 78.69 940 ASP A O 1
ATOM 7445 N N . SER A 1 941 ? 47.882 4.539 -38.990 1.00 69.75 941 SER A N 1
ATOM 7446 C CA . SER A 1 941 ? 48.800 4.092 -40.041 1.00 69.75 941 SER A CA 1
ATOM 7447 C C . SER A 1 941 ? 49.846 5.141 -40.457 1.00 69.75 941 SER A C 1
ATOM 7449 O O . SER A 1 941 ? 50.515 4.951 -41.473 1.00 69.75 941 SER A O 1
ATOM 7451 N N . ARG A 1 942 ? 49.924 6.291 -39.771 1.00 80.81 942 ARG A N 1
ATOM 7452 C CA . ARG A 1 942 ? 50.791 7.428 -40.138 1.00 80.81 942 ARG A CA 1
ATOM 7453 C C . ARG A 1 942 ? 51.978 7.519 -39.184 1.00 80.81 942 ARG A C 1
ATOM 7455 O O . ARG A 1 942 ? 51.854 7.182 -38.013 1.00 80.81 942 ARG A O 1
ATOM 7462 N N . GLU A 1 943 ? 53.112 8.022 -39.671 1.00 81.00 943 GLU A N 1
ATOM 7463 C CA . GLU A 1 943 ? 54.209 8.406 -38.777 1.00 81.00 943 GLU A CA 1
ATOM 7464 C C . GLU A 1 943 ? 53.723 9.464 -37.778 1.00 81.00 943 GLU A C 1
ATOM 7466 O O . GLU A 1 943 ? 52.919 10.336 -38.118 1.00 81.00 943 GLU A O 1
ATOM 7471 N N . GLN A 1 944 ? 54.195 9.370 -36.535 1.00 84.00 944 GLN A N 1
ATOM 7472 C CA . GLN A 1 944 ? 53.819 10.304 -35.482 1.00 84.00 944 GLN A CA 1
ATOM 7473 C C . GLN A 1 944 ? 54.318 11.714 -35.823 1.00 84.00 944 GLN A C 1
ATOM 7475 O O . GLN A 1 944 ? 55.507 11.923 -36.070 1.00 84.00 944 GLN A O 1
ATOM 7480 N N . GLY A 1 945 ? 53.412 12.691 -35.803 1.00 86.62 945 GLY A N 1
ATOM 7481 C CA . GLY A 1 945 ? 53.748 14.092 -36.021 1.00 86.62 945 GLY A CA 1
ATOM 7482 C C . GLY A 1 945 ? 54.684 14.658 -34.947 1.00 86.62 945 GLY A C 1
ATOM 7483 O O . GLY A 1 945 ? 54.786 14.149 -33.830 1.00 86.62 945 GLY A O 1
ATOM 7484 N N . SER A 1 946 ? 55.364 15.756 -35.280 1.00 84.69 946 SER A N 1
ATOM 7485 C CA . SER A 1 946 ? 56.310 16.436 -34.384 1.00 84.69 946 SER A CA 1
ATOM 7486 C C . SER A 1 946 ? 55.678 17.538 -33.520 1.00 84.69 946 SER A C 1
ATOM 7488 O O . SER A 1 946 ? 56.401 18.268 -32.842 1.00 84.69 946 SER A O 1
ATOM 7490 N N . GLY A 1 947 ? 54.358 17.731 -33.600 1.00 87.44 947 GLY A N 1
ATOM 7491 C CA . GLY A 1 947 ? 53.618 18.726 -32.825 1.00 87.44 947 GLY A CA 1
ATOM 7492 C C . GLY A 1 947 ? 53.378 18.312 -31.370 1.00 87.44 947 GLY A C 1
ATOM 7493 O O . GLY A 1 947 ? 53.894 17.307 -30.882 1.00 87.44 947 GLY A O 1
ATOM 7494 N N . THR A 1 948 ? 52.571 19.105 -30.668 1.00 89.50 948 THR A N 1
ATOM 7495 C CA . THR A 1 948 ? 52.178 18.863 -29.273 1.00 89.50 948 THR A CA 1
ATOM 7496 C C . THR A 1 948 ? 50.737 18.382 -29.188 1.00 89.50 948 THR A C 1
ATOM 7498 O O . THR A 1 948 ? 49.875 18.923 -29.884 1.00 89.50 948 THR A O 1
ATOM 7501 N N . THR A 1 949 ? 50.471 17.436 -28.288 1.00 95.50 949 THR A N 1
ATOM 7502 C CA . THR A 1 949 ? 49.106 17.020 -27.952 1.00 95.50 949 THR A CA 1
ATOM 7503 C C . THR A 1 949 ? 48.463 18.037 -27.013 1.00 95.50 949 THR A C 1
ATOM 7505 O O . THR A 1 949 ? 49.076 18.476 -26.037 1.00 95.50 949 THR A O 1
ATOM 7508 N N . GLU A 1 950 ? 47.226 18.433 -27.301 1.00 97.38 950 GLU A N 1
ATOM 7509 C CA . GLU A 1 950 ? 46.488 19.428 -26.517 1.00 97.38 950 GLU A CA 1
ATOM 7510 C C . GLU A 1 950 ? 45.048 18.944 -26.310 1.00 97.38 950 GLU A C 1
ATOM 7512 O O . GLU A 1 950 ? 44.394 18.558 -27.274 1.00 97.38 950 GLU A O 1
ATOM 7517 N N . PHE A 1 951 ? 44.546 18.967 -25.074 1.00 98.25 951 PHE A N 1
ATOM 7518 C CA . PHE A 1 951 ? 43.164 18.596 -24.748 1.00 98.25 951 PHE A CA 1
ATOM 7519 C C . PHE A 1 951 ? 42.349 19.845 -24.423 1.00 98.25 951 PHE A C 1
ATOM 7521 O O . PHE A 1 951 ? 42.824 20.725 -23.709 1.00 98.25 951 PHE A O 1
ATOM 7528 N N . TYR A 1 952 ? 41.114 19.926 -24.905 1.00 98.06 952 TYR A N 1
ATOM 7529 C CA . TYR A 1 952 ? 40.250 21.082 -24.722 1.00 98.06 952 TYR A CA 1
ATOM 7530 C C . TYR A 1 952 ? 38.871 20.686 -24.199 1.00 98.06 952 TYR A C 1
ATOM 7532 O O . TYR A 1 952 ? 38.159 19.911 -24.833 1.00 98.06 952 TYR A O 1
ATOM 7540 N N . LEU A 1 953 ? 38.471 21.295 -23.081 1.00 96.62 953 LEU A N 1
ATOM 7541 C CA . LEU A 1 953 ? 37.076 21.386 -22.649 1.00 96.62 953 LEU A CA 1
ATOM 7542 C C . LEU A 1 953 ? 36.453 22.585 -23.373 1.00 96.62 953 LEU A C 1
ATOM 7544 O O . LEU A 1 953 ? 36.684 23.727 -22.964 1.00 96.62 953 LEU A O 1
ATOM 7548 N N . TYR A 1 954 ? 35.752 22.342 -24.484 1.00 95.62 954 TYR A N 1
ATOM 7549 C CA . TYR A 1 954 ? 35.225 23.409 -25.334 1.00 95.62 954 TYR A CA 1
ATOM 7550 C C . TYR A 1 954 ? 33.962 24.046 -24.739 1.00 95.62 954 TYR A C 1
ATOM 7552 O O . TYR A 1 954 ? 33.081 23.368 -24.208 1.00 95.62 954 TYR A O 1
ATOM 7560 N N . SER A 1 955 ? 33.871 25.372 -24.841 1.00 91.31 955 SER A N 1
ATOM 7561 C CA . SER A 1 955 ? 32.747 26.149 -24.317 1.00 91.31 955 SER A CA 1
ATOM 7562 C C . SER A 1 955 ? 31.584 26.190 -25.308 1.00 91.31 955 SER A C 1
ATOM 7564 O O . SER A 1 955 ? 31.547 27.043 -26.199 1.00 91.31 955 SER A O 1
ATOM 7566 N N . LEU A 1 956 ? 30.626 25.276 -25.135 1.00 89.00 956 LEU A N 1
ATOM 7567 C CA . LEU A 1 956 ? 29.301 25.383 -25.754 1.00 89.00 956 LEU A CA 1
ATOM 7568 C C . LEU A 1 956 ? 28.511 26.557 -25.144 1.00 89.00 956 LEU A C 1
ATOM 7570 O O . LEU A 1 956 ? 28.909 27.143 -24.133 1.00 89.00 956 LEU A O 1
ATOM 7574 N N . ASP A 1 957 ? 27.399 26.941 -25.772 1.00 81.06 957 ASP A N 1
ATOM 7575 C CA . ASP A 1 957 ? 26.508 27.957 -25.208 1.00 81.06 957 ASP A CA 1
ATOM 7576 C C . ASP A 1 957 ? 25.615 27.355 -24.115 1.00 81.06 957 ASP A C 1
ATOM 7578 O O . ASP A 1 957 ? 24.536 26.835 -24.382 1.00 81.06 957 ASP A O 1
ATOM 7582 N N . TYR A 1 958 ? 26.090 27.420 -22.872 1.00 77.38 958 TYR A N 1
ATOM 7583 C CA . TYR A 1 958 ? 25.292 27.109 -21.676 1.00 77.38 958 TYR A CA 1
ATOM 7584 C C . TYR A 1 958 ? 24.582 28.352 -21.122 1.00 77.38 958 TYR A C 1
ATOM 7586 O O . TYR A 1 958 ? 24.026 28.322 -20.025 1.00 77.38 958 TYR A O 1
ATOM 7594 N N . THR A 1 959 ? 24.638 29.465 -21.861 1.00 61.34 959 THR A N 1
ATOM 7595 C CA . THR A 1 959 ? 23.859 30.667 -21.574 1.00 61.34 959 THR A CA 1
ATOM 7596 C C . THR A 1 959 ? 22.627 30.702 -22.472 1.00 61.34 959 THR A C 1
ATOM 7598 O O . THR A 1 959 ? 22.466 29.875 -23.358 1.00 61.34 959 THR A O 1
ATOM 7601 N N . HIS A 1 960 ? 21.734 31.646 -22.198 1.00 59.03 960 HIS A N 1
ATOM 7602 C CA . HIS A 1 960 ? 20.364 31.800 -22.691 1.00 59.03 960 HIS A CA 1
ATOM 7603 C C . HIS A 1 960 ? 20.158 31.947 -24.224 1.00 59.03 960 HIS A C 1
ATOM 7605 O O . HIS A 1 960 ? 19.312 32.741 -24.621 1.00 59.03 960 HIS A O 1
ATOM 7611 N N . GLY A 1 961 ? 20.887 31.208 -25.070 1.00 52.59 961 GLY A N 1
ATOM 7612 C CA . GLY A 1 961 ? 20.699 31.052 -26.513 1.00 52.59 961 GLY A CA 1
ATOM 7613 C C . GLY A 1 961 ? 20.877 32.332 -27.336 1.00 52.59 961 GLY A C 1
ATOM 7614 O O . GLY A 1 961 ? 20.204 33.339 -27.140 1.00 52.59 961 GLY A O 1
ATOM 7615 N N . GLU A 1 962 ? 21.711 32.290 -28.372 1.00 52.97 962 GLU A N 1
ATOM 7616 C CA . GLU A 1 962 ? 21.886 33.419 -29.308 1.00 52.97 962 GLU A CA 1
ATOM 7617 C C . GLU A 1 962 ? 20.665 33.697 -30.225 1.00 52.97 962 GLU A C 1
ATOM 7619 O O . GLU A 1 962 ? 20.724 34.582 -31.080 1.00 52.97 962 GLU A O 1
ATOM 7624 N N . GLY A 1 963 ? 19.528 33.014 -30.037 1.00 48.62 963 GLY A N 1
ATOM 7625 C CA . GLY A 1 963 ? 18.278 33.360 -30.717 1.00 48.62 963 GLY A CA 1
ATOM 7626 C C . GLY A 1 963 ? 17.039 32.610 -30.226 1.00 48.62 963 GLY A C 1
ATOM 7627 O O . GLY A 1 963 ? 16.797 31.506 -30.694 1.00 48.62 963 GLY A O 1
ATOM 7628 N N . GLN A 1 964 ? 16.224 33.227 -29.352 1.00 44.75 964 GLN A N 1
ATOM 7629 C CA . GLN A 1 964 ? 14.746 33.269 -29.431 1.00 44.75 964 GLN A CA 1
ATOM 7630 C C . GLN A 1 964 ? 14.090 34.101 -28.304 1.00 44.75 964 GLN A C 1
ATOM 7632 O O . GLN A 1 964 ? 14.721 34.513 -27.338 1.00 44.75 964 GLN A O 1
ATOM 7637 N N . THR A 1 965 ? 12.812 34.431 -28.515 1.00 41.06 965 THR A N 1
ATOM 7638 C CA . THR A 1 965 ? 12.133 35.691 -28.163 1.00 41.06 965 THR A CA 1
ATOM 7639 C C . THR A 1 965 ? 11.129 35.616 -27.002 1.00 41.06 965 THR A C 1
ATOM 7641 O O . THR A 1 965 ? 10.217 36.442 -26.961 1.00 41.06 965 THR A O 1
ATOM 7644 N N . ASN A 1 966 ? 11.228 34.670 -26.059 1.00 43.53 966 ASN A N 1
ATOM 7645 C CA . ASN A 1 966 ? 10.270 34.630 -24.943 1.00 43.53 966 ASN A CA 1
ATOM 7646 C C . ASN A 1 966 ? 10.858 34.185 -23.593 1.00 43.53 966 ASN A C 1
ATOM 7648 O O . ASN A 1 966 ? 11.696 33.291 -23.527 1.00 43.53 966 ASN A O 1
ATOM 7652 N N . LYS A 1 967 ? 10.397 34.830 -22.513 1.00 37.72 967 LYS A N 1
ATOM 7653 C CA . LYS A 1 967 ? 10.949 34.738 -21.146 1.00 37.72 967 LYS A CA 1
ATOM 7654 C C . LYS A 1 967 ? 10.502 33.504 -20.345 1.00 37.72 967 LYS A C 1
ATOM 7656 O O . LYS A 1 967 ? 11.054 33.274 -19.276 1.00 37.72 967 LYS A O 1
ATOM 7661 N N . ASP A 1 968 ? 9.561 32.711 -20.857 1.00 43.81 968 ASP A N 1
ATOM 7662 C CA . ASP A 1 968 ? 8.991 31.554 -20.141 1.00 43.81 968 ASP A CA 1
ATOM 7663 C C . ASP A 1 968 ? 9.592 30.194 -20.570 1.00 43.81 968 ASP A C 1
ATOM 7665 O O . ASP A 1 968 ? 9.442 29.203 -19.862 1.00 43.81 968 ASP A O 1
ATOM 7669 N N . ASP A 1 969 ? 10.356 30.145 -21.671 1.00 42.44 969 ASP A N 1
ATOM 7670 C CA . ASP A 1 969 ? 11.179 28.980 -22.078 1.00 42.44 969 ASP A CA 1
ATOM 7671 C C . ASP A 1 969 ? 12.645 29.083 -21.604 1.00 42.44 969 ASP A C 1
ATOM 7673 O O . ASP A 1 969 ? 13.509 28.277 -21.948 1.00 42.44 969 ASP A O 1
ATOM 7677 N N . TYR A 1 970 ? 12.899 30.087 -20.769 1.00 38.62 970 TYR A N 1
ATOM 7678 C CA . TYR A 1 970 ? 14.186 30.671 -20.397 1.00 38.62 970 TYR A CA 1
ATOM 7679 C C . TYR A 1 970 ? 15.111 29.774 -19.544 1.00 38.62 970 TYR A C 1
ATOM 7681 O O . TYR A 1 970 ? 16.253 30.148 -19.306 1.00 38.62 970 TYR A O 1
ATOM 7689 N N . TRP A 1 971 ? 14.664 28.586 -19.117 1.00 44.09 971 TRP A N 1
ATOM 7690 C CA . TRP A 1 971 ? 15.325 27.769 -18.080 1.00 44.09 971 TRP A CA 1
ATOM 7691 C C . TRP A 1 971 ? 15.830 26.382 -18.537 1.00 44.09 971 TRP A C 1
ATOM 7693 O O . TRP A 1 971 ? 16.043 25.525 -17.691 1.00 44.09 971 TRP A O 1
ATOM 7703 N N . LYS A 1 972 ? 15.954 26.096 -19.844 1.00 52.03 972 LYS A N 1
ATOM 7704 C CA . LYS A 1 972 ? 15.971 24.696 -20.344 1.00 52.03 972 LYS A CA 1
ATOM 7705 C C . LYS A 1 972 ? 17.236 24.205 -21.088 1.00 52.03 972 LYS A C 1
ATOM 7707 O O . LYS A 1 972 ? 17.113 23.238 -21.832 1.00 52.03 972 LYS A O 1
ATOM 7712 N N . ILE A 1 973 ? 18.409 24.845 -20.994 1.00 63.91 973 ILE A N 1
ATOM 7713 C CA . ILE A 1 973 ? 19.653 24.273 -21.575 1.00 63.91 973 ILE A CA 1
ATOM 7714 C C . ILE A 1 973 ? 20.801 24.386 -20.578 1.00 63.91 973 ILE A C 1
ATOM 7716 O O . ILE A 1 973 ? 21.472 25.409 -20.476 1.00 63.91 973 ILE A O 1
ATOM 7720 N N . ASP A 1 974 ? 21.020 23.308 -19.847 1.00 68.56 974 ASP A N 1
ATOM 7721 C CA . ASP A 1 974 ? 22.015 23.165 -18.786 1.00 68.56 974 ASP A CA 1
ATOM 7722 C C . ASP A 1 974 ? 22.946 21.952 -18.999 1.00 68.56 974 ASP A C 1
ATOM 7724 O O . ASP A 1 974 ? 23.859 21.725 -18.195 1.00 68.56 974 ASP A O 1
ATOM 7728 N N . CYS A 1 975 ? 22.766 21.237 -20.116 1.00 77.19 975 CYS A N 1
ATOM 7729 C CA . CYS A 1 975 ? 23.475 20.022 -20.518 1.00 77.19 975 CYS A CA 1
ATOM 7730 C C . CYS A 1 975 ? 24.156 20.150 -21.904 1.00 77.19 975 CYS A C 1
ATOM 7732 O O . CYS A 1 975 ? 24.017 21.168 -22.591 1.00 77.19 975 CYS A O 1
ATOM 7734 N N . GLY A 1 976 ? 24.948 19.145 -22.292 1.00 86.81 976 GLY A N 1
ATOM 7735 C CA . GLY A 1 976 ? 25.738 19.081 -23.531 1.00 86.81 976 GLY A CA 1
ATOM 7736 C C . GLY A 1 976 ? 27.255 18.987 -23.316 1.00 86.81 976 GLY A C 1
ATOM 7737 O O . GLY A 1 976 ? 27.803 19.590 -22.398 1.00 86.81 976 GLY A O 1
ATOM 7738 N N . THR A 1 977 ? 27.953 18.200 -24.145 1.00 92.50 977 THR A N 1
ATOM 7739 C CA . THR A 1 977 ? 29.416 18.000 -24.063 1.00 92.50 977 THR A CA 1
ATOM 7740 C C . THR A 1 977 ? 30.063 18.143 -25.436 1.00 92.50 977 THR A C 1
ATOM 7742 O O . THR A 1 977 ? 29.566 17.610 -26.424 1.00 92.50 977 THR A O 1
ATOM 7745 N N . LEU A 1 978 ? 31.207 18.833 -25.484 1.00 95.75 978 LEU A N 1
ATOM 7746 C CA . LEU A 1 978 ? 32.136 18.804 -26.613 1.00 95.75 978 LEU A CA 1
ATOM 7747 C C . LEU A 1 978 ? 33.575 18.914 -26.095 1.00 95.75 978 LEU A C 1
ATOM 7749 O O . LEU A 1 978 ? 33.964 19.933 -25.515 1.00 95.75 978 LEU A O 1
ATOM 7753 N N . LEU A 1 979 ? 34.371 17.866 -26.304 1.00 97.88 979 LEU A N 1
ATOM 7754 C CA . LEU A 1 979 ? 35.801 17.851 -25.978 1.00 97.88 979 LEU A CA 1
ATOM 7755 C C . LEU A 1 979 ? 36.607 17.688 -27.265 1.00 97.88 979 LEU A C 1
ATOM 7757 O O . LEU A 1 979 ? 36.179 17.017 -28.204 1.00 97.88 979 LEU A O 1
ATOM 7761 N N . ILE A 1 980 ? 37.777 18.317 -27.317 1.00 98.31 980 ILE A N 1
ATOM 7762 C CA . ILE A 1 980 ? 38.624 18.326 -28.513 1.00 98.31 980 ILE A CA 1
ATOM 7763 C C . ILE A 1 980 ? 40.040 17.949 -28.106 1.00 98.31 980 ILE A C 1
ATOM 7765 O O . ILE A 1 980 ? 40.625 18.585 -27.235 1.00 98.31 980 ILE A O 1
ATOM 7769 N N . ILE A 1 981 ? 40.616 16.949 -28.761 1.00 98.38 981 ILE A N 1
ATOM 7770 C CA . ILE A 1 981 ? 42.024 16.588 -28.619 1.00 98.38 981 ILE A CA 1
ATOM 7771 C C . ILE A 1 981 ? 42.713 16.938 -29.927 1.00 98.38 981 ILE A C 1
ATOM 7773 O O . ILE A 1 981 ? 42.399 16.381 -30.975 1.00 98.38 981 ILE A O 1
ATOM 7777 N N . LYS A 1 982 ? 43.670 17.856 -29.880 1.00 97.69 982 LYS A N 1
ATOM 7778 C CA . LYS A 1 982 ? 44.588 18.066 -30.991 1.00 97.69 982 LYS A CA 1
ATOM 7779 C C . LYS A 1 982 ? 45.730 17.067 -30.890 1.00 97.69 982 LYS A C 1
ATOM 7781 O O . LYS A 1 982 ? 46.399 16.982 -29.861 1.00 97.69 982 LYS A O 1
ATOM 7786 N N . LEU A 1 983 ? 45.949 16.349 -31.980 1.00 96.31 983 LEU A N 1
ATOM 7787 C CA . LEU A 1 983 ? 46.980 15.336 -32.141 1.00 96.31 983 LEU A CA 1
ATOM 7788 C C . LEU A 1 983 ? 48.285 15.953 -32.678 1.00 96.31 983 LEU A C 1
ATOM 7790 O O . LEU A 1 983 ? 48.309 17.087 -33.165 1.00 96.31 983 LEU A O 1
ATOM 7794 N N . LYS A 1 984 ? 49.396 15.208 -32.602 1.00 93.75 984 LYS A N 1
ATOM 7795 C CA . LYS A 1 984 ? 50.737 15.728 -32.942 1.00 93.75 984 LYS A CA 1
ATOM 7796 C C . LYS A 1 984 ? 50.952 16.048 -34.423 1.00 93.75 984 LYS A C 1
ATOM 7798 O O . LYS A 1 984 ? 51.881 16.785 -34.750 1.00 93.75 984 LYS A O 1
ATOM 7803 N N . ASP A 1 985 ? 50.118 15.529 -35.315 1.00 93.06 985 ASP A N 1
ATOM 7804 C CA . ASP A 1 985 ? 50.093 15.889 -36.739 1.00 93.06 985 ASP A CA 1
ATOM 7805 C C . ASP A 1 985 ? 49.155 17.075 -37.045 1.00 93.06 985 ASP A C 1
ATOM 7807 O O . ASP A 1 985 ? 48.916 17.393 -38.208 1.00 93.06 985 ASP A O 1
ATOM 7811 N N . ASN A 1 986 ? 48.645 17.752 -36.007 1.00 93.75 986 ASN A N 1
ATOM 7812 C CA . ASN A 1 986 ? 47.630 18.809 -36.061 1.00 93.75 986 ASN A CA 1
ATOM 7813 C C . ASN A 1 986 ? 46.244 18.356 -36.553 1.00 93.75 986 ASN A C 1
ATOM 7815 O O . ASN A 1 986 ? 45.402 19.208 -36.836 1.00 93.75 986 ASN A O 1
ATOM 7819 N N . SER A 1 987 ? 45.969 17.051 -36.635 1.00 95.75 987 SER A N 1
ATOM 7820 C CA . SER A 1 987 ? 44.596 16.553 -36.777 1.00 95.75 987 SER A CA 1
ATOM 7821 C C . SER A 1 987 ? 43.850 16.584 -35.435 1.00 95.75 987 SER A C 1
ATOM 7823 O O . SER A 1 987 ? 44.451 16.777 -34.374 1.00 95.75 987 SER A O 1
ATOM 7825 N N . LEU A 1 988 ? 42.524 16.445 -35.476 1.00 98.19 988 LEU A N 1
ATOM 7826 C CA . LEU A 1 988 ? 41.658 16.522 -34.297 1.00 98.19 988 LEU A CA 1
ATOM 7827 C C . LEU A 1 988 ? 40.989 15.181 -33.993 1.00 98.19 988 LEU A C 1
ATOM 7829 O O . LEU A 1 988 ? 40.554 14.480 -34.903 1.00 98.19 988 LEU A O 1
ATOM 7833 N N . PHE A 1 989 ? 40.839 14.867 -32.712 1.00 98.06 989 PHE A N 1
ATOM 7834 C CA . PHE A 1 989 ? 39.933 13.844 -32.209 1.00 98.06 989 PHE A CA 1
ATOM 7835 C C . PHE A 1 989 ? 38.838 14.521 -31.385 1.00 98.06 989 PHE A C 1
ATOM 7837 O O . PHE A 1 989 ? 39.133 15.240 -30.429 1.00 98.06 989 PHE A O 1
ATOM 7844 N N . LEU A 1 990 ? 37.583 14.343 -31.784 1.00 98.50 990 LEU A N 1
ATOM 7845 C CA . LEU A 1 990 ? 36.431 14.987 -31.155 1.00 98.50 990 LEU A CA 1
ATOM 7846 C C . LEU A 1 990 ? 35.697 13.996 -30.252 1.00 98.50 990 LEU A C 1
ATOM 7848 O O . LEU A 1 990 ? 35.601 12.816 -30.585 1.00 98.50 990 LEU A O 1
ATOM 7852 N N . VAL A 1 991 ? 35.170 14.485 -29.132 1.00 98.25 991 VAL A N 1
ATOM 7853 C CA . VAL A 1 991 ? 34.301 13.731 -28.223 1.00 98.25 991 VAL A CA 1
ATOM 7854 C C . VAL A 1 991 ? 32.978 14.466 -28.098 1.00 98.25 991 VAL A C 1
ATOM 7856 O O . VAL A 1 991 ? 32.962 15.615 -27.646 1.00 98.25 991 VAL A O 1
ATOM 7859 N N . ASP A 1 992 ? 31.898 13.781 -28.468 1.00 97.31 992 ASP A N 1
ATOM 7860 C CA . ASP A 1 992 ? 30.533 14.302 -28.523 1.00 97.31 992 ASP A CA 1
ATOM 7861 C C . ASP A 1 992 ? 30.423 15.568 -29.405 1.00 97.31 992 ASP A C 1
ATOM 7863 O O . ASP A 1 992 ? 31.306 15.855 -30.223 1.00 97.31 992 ASP A O 1
ATOM 7867 N N . ALA A 1 993 ? 29.292 16.273 -29.349 1.00 93.19 993 ALA A N 1
ATOM 7868 C CA . ALA A 1 993 ? 28.982 17.380 -30.252 1.00 93.19 993 ALA A CA 1
ATOM 7869 C C . ALA A 1 993 ? 28.172 18.522 -29.612 1.00 93.19 993 ALA A C 1
ATOM 7871 O O . ALA A 1 993 ? 28.310 19.659 -30.054 1.00 93.19 993 ALA A O 1
ATOM 7872 N N . GLY A 1 994 ? 27.356 18.265 -28.587 1.00 89.44 994 GLY A N 1
ATOM 7873 C CA . GLY A 1 994 ? 26.416 19.251 -28.044 1.00 89.44 994 GLY A CA 1
ATOM 7874 C C . GLY A 1 994 ? 25.003 19.158 -28.642 1.00 89.44 994 GLY A C 1
ATOM 7875 O O . GLY A 1 994 ? 24.756 18.461 -29.631 1.00 89.44 994 GLY A O 1
ATOM 7876 N N . HIS A 1 995 ? 24.076 19.900 -28.035 1.00 87.56 995 HIS A N 1
ATOM 7877 C CA . HIS A 1 995 ? 22.626 19.877 -28.282 1.00 87.56 995 HIS A CA 1
ATOM 7878 C C . HIS A 1 995 ? 22.181 20.756 -29.468 1.00 87.56 995 HIS A C 1
ATOM 7880 O O . HIS A 1 995 ? 22.898 21.676 -29.885 1.00 87.56 995 HIS A O 1
ATOM 7886 N N . GLU A 1 996 ? 20.958 20.572 -29.989 1.00 85.00 996 GLU A N 1
ATOM 7887 C CA . GLU A 1 996 ? 20.451 21.375 -31.117 1.00 85.00 996 GLU A CA 1
ATOM 7888 C C . GLU A 1 996 ? 20.408 22.867 -30.793 1.00 85.00 996 GLU A C 1
ATOM 7890 O O . GLU A 1 996 ? 20.722 23.718 -31.625 1.00 85.00 996 GLU A O 1
ATOM 7895 N N . ARG A 1 997 ? 20.095 23.193 -29.541 1.00 82.38 997 ARG A N 1
ATOM 7896 C CA . ARG A 1 997 ? 19.979 24.579 -29.081 1.00 82.38 997 ARG A CA 1
ATOM 7897 C C . ARG A 1 997 ? 21.331 25.274 -28.876 1.00 82.38 997 ARG A C 1
ATOM 7899 O O . ARG A 1 997 ? 21.375 26.496 -28.808 1.00 82.38 997 ARG A O 1
ATOM 7906 N N . GLN A 1 998 ? 22.423 24.509 -28.833 1.00 85.75 998 GLN A N 1
ATOM 7907 C CA . GLN A 1 998 ? 23.801 25.015 -28.790 1.00 85.75 998 GLN A CA 1
ATOM 7908 C C . GLN A 1 998 ? 24.385 25.210 -30.199 1.00 85.75 998 GLN A C 1
ATOM 7910 O O . GLN A 1 998 ? 25.517 25.665 -30.345 1.00 85.75 998 GLN A O 1
ATOM 7915 N N . SER A 1 999 ? 23.622 24.880 -31.246 1.00 88.31 999 SER A N 1
ATOM 7916 C CA . SER A 1 999 ? 24.087 24.800 -32.635 1.00 88.31 999 SER A CA 1
ATOM 7917 C C . SER A 1 999 ? 23.747 26.048 -33.463 1.00 88.31 999 SER A C 1
ATOM 7919 O O . SER A 1 999 ? 23.402 25.942 -34.640 1.00 88.31 999 SER A O 1
ATOM 7921 N N . SER A 1 1000 ? 23.811 27.244 -32.861 1.00 86.88 1000 SER A N 1
ATOM 7922 C CA . SER A 1 1000 ? 23.566 28.506 -33.577 1.00 86.88 1000 SER A CA 1
ATOM 7923 C C . SER A 1 1000 ? 24.591 28.714 -34.704 1.00 86.88 1000 SER A C 1
ATOM 7925 O O . SER A 1 1000 ? 25.723 28.235 -34.642 1.00 86.88 1000 SER A O 1
ATOM 7927 N N . ASP A 1 1001 ? 24.250 29.506 -35.721 1.00 86.88 1001 ASP A N 1
ATOM 7928 C CA . ASP A 1 1001 ? 25.188 29.848 -36.799 1.00 86.88 1001 ASP A CA 1
ATOM 7929 C C . ASP A 1 1001 ? 26.497 30.477 -36.290 1.00 86.88 1001 ASP A C 1
ATOM 7931 O O . ASP A 1 1001 ? 27.566 30.254 -36.872 1.00 86.88 1001 ASP A O 1
ATOM 7935 N N . ALA A 1 1002 ? 26.411 31.264 -35.214 1.00 85.94 1002 ALA A N 1
ATOM 7936 C CA . ALA A 1 1002 ? 27.556 31.879 -34.560 1.00 85.94 1002 ALA A CA 1
ATOM 7937 C C . ALA A 1 1002 ? 28.357 30.860 -33.737 1.00 85.94 1002 ALA A C 1
ATOM 7939 O O . ALA A 1 1002 ? 29.586 30.900 -33.798 1.00 85.94 1002 ALA A O 1
ATOM 7940 N N . ALA A 1 1003 ? 27.696 29.910 -33.068 1.00 88.81 1003 ALA A N 1
ATOM 7941 C CA . ALA A 1 1003 ? 28.337 28.798 -32.369 1.00 88.81 1003 ALA A CA 1
ATOM 7942 C C . ALA A 1 1003 ? 29.114 27.895 -33.334 1.00 88.81 1003 ALA A C 1
ATOM 7944 O O . ALA A 1 1003 ? 30.301 27.648 -33.125 1.00 88.81 1003 ALA A O 1
ATOM 7945 N N . LEU A 1 1004 ? 28.500 27.494 -34.453 1.00 93.75 1004 LEU A N 1
ATOM 7946 C CA . LEU A 1 1004 ? 29.154 26.670 -35.476 1.00 93.75 1004 LEU A CA 1
ATOM 7947 C C . LEU A 1 1004 ? 30.363 27.392 -36.089 1.00 93.75 1004 LEU A C 1
ATOM 7949 O O . LEU A 1 1004 ? 31.435 26.805 -36.245 1.00 93.75 1004 LEU A O 1
ATOM 7953 N N . LYS A 1 1005 ? 30.229 28.692 -36.389 1.00 92.75 1005 LYS A N 1
ATOM 7954 C CA . LYS A 1 1005 ? 31.352 29.510 -36.873 1.00 92.75 1005 LYS A CA 1
ATOM 7955 C C . LYS A 1 1005 ? 32.442 29.666 -35.809 1.00 92.75 1005 LYS A C 1
ATOM 7957 O O . LYS A 1 1005 ? 33.627 29.629 -36.135 1.00 92.75 1005 LYS A O 1
ATOM 7962 N N . GLY A 1 1006 ? 32.056 29.844 -34.548 1.00 92.94 1006 GLY A N 1
ATOM 7963 C CA . GLY A 1 1006 ? 32.958 29.917 -33.403 1.00 92.94 1006 GLY A CA 1
ATOM 7964 C C . GLY A 1 1006 ? 33.781 28.643 -33.239 1.00 92.94 1006 GLY A C 1
ATOM 7965 O O . GLY A 1 1006 ? 34.997 28.728 -33.062 1.00 92.94 1006 GLY A O 1
ATOM 7966 N N . LEU A 1 1007 ? 33.142 27.479 -33.373 1.00 95.81 1007 LEU A N 1
ATOM 7967 C CA . LEU A 1 1007 ? 33.793 26.172 -33.342 1.00 95.81 1007 LEU A CA 1
ATOM 7968 C C . LEU A 1 1007 ? 34.759 25.999 -34.518 1.00 95.81 1007 LEU A C 1
ATOM 7970 O O . LEU A 1 1007 ? 35.920 25.664 -34.297 1.00 95.81 1007 LEU A O 1
ATOM 7974 N N . MET A 1 1008 ? 34.341 26.317 -35.747 1.00 96.81 1008 MET A N 1
ATOM 7975 C CA . MET A 1 1008 ? 35.226 26.261 -36.920 1.00 96.81 1008 MET A CA 1
ATOM 7976 C C . MET A 1 1008 ? 36.455 27.163 -36.769 1.00 96.81 1008 MET A C 1
ATOM 7978 O O . MET A 1 1008 ? 37.581 26.717 -36.980 1.00 96.81 1008 MET A O 1
ATOM 7982 N N . ASN A 1 1009 ? 36.265 28.413 -36.341 1.00 94.56 1009 ASN A N 1
ATOM 7983 C CA . ASN A 1 1009 ? 37.367 29.346 -36.097 1.00 94.56 1009 ASN A CA 1
ATOM 7984 C C . ASN A 1 1009 ? 38.329 28.829 -35.026 1.00 94.56 1009 ASN A C 1
ATOM 7986 O O . ASN A 1 1009 ? 39.542 29.003 -35.143 1.00 94.56 1009 ASN A O 1
ATOM 7990 N N . PHE A 1 1010 ? 37.792 28.200 -33.981 1.00 96.56 1010 PHE A N 1
ATOM 7991 C CA . PHE A 1 1010 ? 38.602 27.594 -32.938 1.00 96.56 1010 PHE A CA 1
ATOM 7992 C C . PHE A 1 1010 ? 39.407 26.404 -33.470 1.00 96.56 1010 PHE A C 1
ATOM 7994 O O . PHE A 1 1010 ? 40.607 26.328 -33.217 1.00 96.56 1010 PHE A O 1
ATOM 8001 N N . MET A 1 1011 ? 38.793 25.527 -34.269 1.00 97.31 1011 MET A N 1
ATOM 8002 C CA . MET A 1 1011 ? 39.491 24.403 -34.894 1.00 97.31 1011 MET A CA 1
ATOM 8003 C C . MET A 1 1011 ? 40.602 24.876 -35.847 1.00 97.31 1011 MET A C 1
ATOM 8005 O O . MET A 1 1011 ? 41.713 24.352 -35.778 1.00 97.31 1011 MET A O 1
ATOM 8009 N N . TYR A 1 1012 ? 40.374 25.916 -36.659 1.00 97.25 1012 TYR A N 1
ATOM 8010 C CA . TYR A 1 1012 ? 41.437 26.546 -37.461 1.00 97.25 1012 TYR A CA 1
ATOM 8011 C C . TYR A 1 1012 ? 42.575 27.078 -36.586 1.00 97.25 1012 TYR A C 1
ATOM 8013 O O . TYR A 1 1012 ? 43.748 26.801 -36.838 1.00 97.25 1012 TYR A O 1
ATOM 8021 N N . GLN A 1 1013 ? 42.230 27.785 -35.506 1.00 94.75 1013 GLN A N 1
ATOM 8022 C CA . GLN A 1 1013 ? 43.205 28.357 -34.584 1.00 94.75 1013 GLN A CA 1
ATOM 8023 C C . GLN A 1 1013 ? 44.104 27.288 -33.951 1.00 94.75 1013 GLN A C 1
ATOM 8025 O O . GLN A 1 1013 ? 45.321 27.466 -33.919 1.00 94.75 1013 GLN A O 1
ATOM 8030 N N . ILE A 1 1014 ? 43.534 26.201 -33.422 1.00 95.88 1014 ILE A N 1
ATOM 8031 C CA . ILE A 1 1014 ? 44.329 25.190 -32.708 1.00 95.88 1014 ILE A CA 1
ATOM 8032 C C . ILE A 1 1014 ? 45.153 24.328 -33.668 1.00 95.88 1014 ILE A C 1
ATOM 8034 O O . ILE A 1 1014 ? 46.278 23.960 -33.330 1.00 95.88 1014 ILE A O 1
ATOM 8038 N N . THR A 1 1015 ? 44.646 24.056 -34.874 1.00 95.19 1015 THR A N 1
ATOM 8039 C CA . THR A 1 1015 ? 45.359 23.271 -35.899 1.00 95.19 1015 THR A CA 1
ATOM 8040 C C . THR A 1 1015 ? 46.393 24.087 -36.681 1.00 95.19 1015 THR A C 1
ATOM 8042 O O . THR A 1 1015 ? 47.255 23.505 -37.336 1.00 95.19 1015 THR A O 1
ATOM 8045 N N . GLY A 1 1016 ? 46.343 25.422 -36.600 1.00 91.88 1016 GLY A N 1
ATOM 8046 C CA . GLY A 1 1016 ? 47.224 26.321 -37.354 1.00 91.88 1016 GLY A CA 1
ATOM 8047 C C . GLY A 1 1016 ? 46.888 26.405 -38.847 1.00 91.88 1016 GLY A C 1
ATOM 8048 O O . GLY A 1 1016 ? 47.723 26.838 -39.636 1.00 91.88 1016 GLY A O 1
ATOM 8049 N N . GLN A 1 1017 ? 45.688 25.969 -39.227 1.00 92.12 1017 GLN A N 1
ATOM 8050 C CA . GLN A 1 1017 ? 45.186 25.951 -40.597 1.00 92.12 1017 GLN A CA 1
ATOM 8051 C C . GLN A 1 1017 ? 44.529 27.297 -40.958 1.00 92.12 1017 GLN A C 1
ATOM 8053 O O . GLN A 1 1017 ? 43.904 27.938 -40.111 1.00 92.12 1017 GLN A O 1
ATOM 8058 N N . GLU A 1 1018 ? 44.654 27.738 -42.214 1.00 90.56 1018 GLU A N 1
ATOM 8059 C CA . GLU A 1 1018 ? 44.016 28.978 -42.690 1.00 90.56 1018 GLU A CA 1
ATOM 8060 C C . GLU A 1 1018 ? 42.500 28.791 -42.878 1.00 90.56 1018 GLU A C 1
ATOM 8062 O O . GLU A 1 1018 ? 42.049 27.718 -43.281 1.00 90.56 1018 GLU A O 1
ATOM 8067 N N . GLU A 1 1019 ? 41.694 29.828 -42.624 1.00 90.69 1019 GLU A N 1
ATOM 8068 C CA . GLU A 1 1019 ? 40.238 29.766 -42.833 1.00 90.69 1019 GLU A CA 1
ATOM 8069 C C . GLU A 1 1019 ? 39.915 29.372 -44.286 1.00 90.69 1019 GLU A C 1
ATOM 8071 O O . GLU A 1 1019 ? 40.422 29.966 -45.237 1.00 90.69 1019 GLU A O 1
ATOM 8076 N N . GLY A 1 1020 ? 39.073 28.350 -44.464 1.00 86.31 1020 GLY A N 1
ATOM 8077 C CA . GLY A 1 1020 ? 38.734 27.784 -45.774 1.00 86.31 1020 GLY A CA 1
ATOM 8078 C C . GLY A 1 1020 ? 39.604 26.599 -46.211 1.00 86.31 1020 GLY A C 1
ATOM 8079 O O . GLY A 1 1020 ? 39.238 25.918 -47.168 1.00 86.31 1020 GLY A O 1
ATOM 8080 N N . SER A 1 1021 ? 40.705 26.306 -45.511 1.00 93.69 1021 SER A N 1
ATOM 8081 C CA . SER A 1 1021 ? 41.453 25.052 -45.692 1.00 93.69 1021 SER A CA 1
ATOM 8082 C C . SER A 1 1021 ? 40.753 23.866 -45.010 1.00 93.69 1021 SER A C 1
ATOM 8084 O O . SER A 1 1021 ? 39.812 24.043 -44.228 1.00 93.69 1021 SER A O 1
ATOM 8086 N N . THR A 1 1022 ? 41.180 22.644 -45.333 1.00 96.50 1022 THR A N 1
ATOM 8087 C CA . THR A 1 1022 ? 40.576 21.416 -44.802 1.00 96.50 1022 THR A CA 1
ATOM 8088 C C . THR A 1 1022 ? 41.078 21.106 -43.392 1.00 96.50 1022 THR A C 1
ATOM 8090 O O . THR A 1 1022 ? 42.279 20.951 -43.174 1.00 96.50 1022 THR A O 1
ATOM 8093 N N . ILE A 1 1023 ? 40.154 20.934 -42.445 1.00 97.62 1023 ILE A N 1
ATOM 8094 C CA . ILE A 1 1023 ? 40.435 20.436 -41.093 1.00 97.62 1023 ILE A CA 1
ATOM 8095 C C . ILE A 1 1023 ? 40.248 18.918 -41.077 1.00 97.62 1023 ILE A C 1
ATOM 8097 O O . ILE A 1 1023 ? 39.180 18.415 -41.427 1.00 97.62 1023 ILE A O 1
ATOM 8101 N N . ASN A 1 1024 ? 41.277 18.190 -40.646 1.00 96.00 1024 ASN A N 1
ATOM 8102 C CA . ASN A 1 1024 ? 41.235 16.732 -40.541 1.00 96.00 1024 ASN A CA 1
ATOM 8103 C C . ASN A 1 1024 ? 40.764 16.305 -39.144 1.00 96.00 1024 ASN A C 1
ATOM 8105 O O . ASN A 1 1024 ? 41.460 16.541 -38.156 1.00 96.00 1024 ASN A O 1
ATOM 8109 N N . ILE A 1 1025 ? 39.607 15.648 -39.075 1.00 97.25 1025 ILE A N 1
ATOM 8110 C CA . ILE A 1 1025 ? 39.079 14.978 -37.884 1.00 97.25 1025 ILE A CA 1
ATOM 8111 C C . ILE A 1 1025 ? 39.455 13.500 -37.999 1.00 97.25 1025 ILE A C 1
ATOM 8113 O O . ILE A 1 1025 ? 38.864 12.744 -38.771 1.00 97.25 1025 ILE A O 1
ATOM 8117 N N . ARG A 1 1026 ? 40.483 13.095 -37.250 1.00 93.88 1026 ARG A N 1
ATOM 8118 C CA . ARG A 1 1026 ? 41.046 11.743 -37.280 1.00 93.88 1026 ARG A CA 1
ATOM 8119 C C . ARG A 1 1026 ? 40.084 10.711 -36.703 1.00 93.88 1026 ARG A C 1
ATOM 8121 O O . ARG A 1 1026 ? 39.996 9.605 -37.235 1.00 93.88 1026 ARG A O 1
ATOM 8128 N N . GLY A 1 1027 ? 39.362 11.091 -35.654 1.00 95.81 1027 GLY A N 1
ATOM 8129 C CA . GLY A 1 1027 ? 38.312 10.298 -35.028 1.00 95.81 1027 GLY A CA 1
ATOM 8130 C C . GLY A 1 1027 ? 37.268 11.194 -34.373 1.00 95.81 1027 GLY A C 1
ATOM 8131 O O . GLY A 1 1027 ? 37.609 12.216 -33.782 1.00 95.81 1027 GLY A O 1
ATOM 8132 N N . TRP A 1 1028 ? 36.000 10.820 -34.487 1.00 98.06 1028 TRP A N 1
ATOM 8133 C CA . TRP A 1 1028 ? 34.906 11.442 -33.747 1.00 98.06 1028 TRP A CA 1
ATOM 8134 C C . TRP A 1 1028 ? 34.221 10.379 -32.893 1.00 98.06 1028 TRP A C 1
ATOM 8136 O O . TRP A 1 1028 ? 33.551 9.484 -33.412 1.00 98.06 1028 TRP A O 1
ATOM 8146 N N . PHE A 1 1029 ? 34.454 10.442 -31.588 1.00 98.38 1029 PHE A N 1
ATOM 8147 C CA . PHE A 1 1029 ? 33.877 9.531 -30.613 1.00 98.38 1029 PHE A CA 1
ATOM 8148 C C . PHE A 1 1029 ? 32.577 10.101 -30.049 1.00 98.38 1029 PHE A C 1
ATOM 8150 O O . PHE A 1 1029 ? 32.537 11.263 -29.649 1.00 98.38 1029 PHE A O 1
ATOM 8157 N N . TYR A 1 1030 ? 31.542 9.269 -29.985 1.00 97.88 1030 TYR A N 1
ATOM 8158 C CA . TYR A 1 1030 ? 30.288 9.598 -29.315 1.00 97.88 1030 TYR A CA 1
ATOM 8159 C C . TYR A 1 1030 ? 30.075 8.657 -28.134 1.00 97.88 1030 TYR A C 1
ATOM 8161 O O . TYR A 1 1030 ? 30.062 7.434 -28.299 1.00 97.88 1030 TYR A O 1
ATOM 8169 N N . SER A 1 1031 ? 29.898 9.234 -26.948 1.00 96.75 1031 SER A N 1
ATOM 8170 C CA . SER A 1 1031 ? 29.783 8.489 -25.694 1.00 96.75 1031 SER A CA 1
ATOM 8171 C C . SER A 1 1031 ? 28.516 7.633 -25.651 1.00 96.75 1031 SER A C 1
ATOM 8173 O O . SER A 1 1031 ? 28.584 6.452 -25.307 1.00 96.75 1031 SER A O 1
ATOM 8175 N N . HIS A 1 1032 ? 27.374 8.202 -26.044 1.00 94.38 1032 HIS A N 1
ATOM 8176 C CA . HIS A 1 1032 ? 26.088 7.519 -26.186 1.00 94.38 1032 HIS A CA 1
ATOM 8177 C C . HIS A 1 1032 ? 25.143 8.274 -27.141 1.00 94.38 1032 HIS A C 1
ATOM 8179 O O . HIS A 1 1032 ? 25.356 9.434 -27.482 1.00 94.38 1032 HIS A O 1
ATOM 8185 N N . ALA A 1 1033 ? 24.096 7.592 -27.601 1.00 91.38 1033 ALA A N 1
ATOM 8186 C CA . ALA A 1 1033 ? 23.092 8.084 -28.555 1.00 91.38 1033 ALA A CA 1
ATOM 8187 C C . ALA A 1 1033 ? 22.001 8.988 -27.922 1.00 91.38 1033 ALA A C 1
ATOM 8189 O O . ALA A 1 1033 ? 20.804 8.685 -27.981 1.00 91.38 1033 ALA A O 1
ATOM 8190 N N . HIS A 1 1034 ? 22.419 10.106 -27.322 1.00 90.56 1034 HIS A N 1
ATOM 8191 C CA . HIS A 1 1034 ? 21.527 11.125 -26.757 1.00 90.56 1034 HIS A CA 1
ATOM 8192 C C . HIS A 1 1034 ? 21.764 12.504 -27.399 1.00 90.56 1034 HIS A C 1
ATOM 8194 O O . HIS A 1 1034 ? 22.882 12.830 -27.804 1.00 90.56 1034 HIS A O 1
ATOM 8200 N N . GLY A 1 1035 ? 20.701 13.301 -27.552 1.00 87.88 1035 GLY A N 1
ATOM 8201 C CA . GLY A 1 1035 ? 20.676 14.486 -28.422 1.00 87.88 1035 GLY A CA 1
ATOM 8202 C C . GLY A 1 1035 ? 21.713 15.556 -28.078 1.00 87.88 1035 GLY A C 1
ATOM 8203 O O . GLY A 1 1035 ? 22.391 16.074 -28.962 1.00 87.88 1035 GLY A O 1
ATOM 8204 N N . ASP A 1 1036 ? 21.920 15.831 -26.796 1.00 87.69 1036 ASP A N 1
ATOM 8205 C CA . ASP A 1 1036 ? 22.929 16.765 -26.278 1.00 87.69 1036 ASP A CA 1
ATOM 8206 C C . ASP A 1 1036 ? 24.381 16.274 -26.404 1.00 87.69 1036 ASP A C 1
ATOM 8208 O O . ASP A 1 1036 ? 25.312 17.053 -26.192 1.00 87.69 1036 ASP A O 1
ATOM 8212 N N . HIS A 1 1037 ? 24.593 15.036 -26.855 1.00 93.56 1037 HIS A N 1
ATOM 8213 C CA . HIS A 1 1037 ? 25.911 14.494 -27.186 1.00 93.56 1037 HIS A CA 1
ATOM 8214 C C . HIS A 1 1037 ? 26.153 14.365 -28.691 1.00 93.56 1037 HIS A C 1
ATOM 8216 O O . HIS A 1 1037 ? 27.306 14.342 -29.113 1.00 93.56 1037 HIS A O 1
ATOM 8222 N N . VAL A 1 1038 ? 25.109 14.303 -29.524 1.00 94.62 1038 VAL A N 1
ATOM 8223 C CA . VAL A 1 1038 ? 25.262 13.938 -30.948 1.00 94.62 1038 VAL A CA 1
ATOM 8224 C C . VAL A 1 1038 ? 24.679 14.950 -31.936 1.00 94.62 1038 VAL A C 1
ATOM 8226 O O . VAL A 1 1038 ? 25.083 14.955 -33.100 1.00 94.62 1038 VAL A O 1
ATOM 8229 N N . TYR A 1 1039 ? 23.736 15.805 -31.526 1.00 93.12 1039 TYR A N 1
ATOM 8230 C CA . TYR A 1 1039 ? 22.908 16.551 -32.478 1.00 93.12 1039 TYR A CA 1
ATOM 8231 C C . TYR A 1 1039 ? 23.705 17.572 -33.292 1.00 93.12 1039 TYR A C 1
ATOM 8233 O O . TYR A 1 1039 ? 23.545 17.622 -34.514 1.00 93.12 1039 TYR A O 1
ATOM 8241 N N . MET A 1 1040 ? 24.577 18.373 -32.659 1.00 94.00 1040 MET A N 1
ATOM 8242 C CA . MET A 1 1040 ? 25.320 19.452 -33.340 1.00 94.00 1040 MET A CA 1
ATOM 8243 C C . MET A 1 1040 ? 26.154 18.956 -34.534 1.00 94.00 1040 MET A C 1
ATOM 8245 O O . MET A 1 1040 ? 26.449 19.736 -35.444 1.00 94.00 1040 MET A O 1
ATOM 8249 N N . THR A 1 1041 ? 26.487 17.661 -34.597 1.00 96.75 1041 THR A N 1
ATOM 8250 C CA . THR A 1 1041 ? 27.141 17.070 -35.770 1.00 96.75 1041 THR A CA 1
ATOM 8251 C C . THR A 1 1041 ? 26.372 17.365 -37.057 1.00 96.75 1041 THR A C 1
ATOM 8253 O O . THR A 1 1041 ? 26.990 17.735 -38.052 1.00 96.75 1041 THR A O 1
ATOM 8256 N N . TYR A 1 1042 ? 25.042 17.259 -37.058 1.00 95.31 1042 TYR A N 1
ATOM 8257 C CA . TYR A 1 1042 ? 24.245 17.501 -38.260 1.00 95.31 1042 TYR A CA 1
ATOM 8258 C C . TYR A 1 1042 ? 24.426 18.913 -38.838 1.00 95.31 1042 TYR A C 1
ATOM 8260 O O . TYR A 1 1042 ? 24.909 19.010 -39.970 1.00 95.31 1042 TYR A O 1
ATOM 8268 N N . PRO A 1 1043 ? 24.100 20.001 -38.113 1.00 95.00 1043 PRO A N 1
ATOM 8269 C CA . PRO A 1 1043 ? 24.218 21.342 -38.669 1.00 95.00 1043 PRO A CA 1
ATOM 8270 C C . PRO A 1 1043 ? 25.681 21.746 -38.929 1.00 95.00 1043 PRO A C 1
ATOM 8272 O O . PRO A 1 1043 ? 25.946 22.521 -39.851 1.00 95.00 1043 PRO A O 1
ATOM 8275 N N . LEU A 1 1044 ? 26.657 21.188 -38.192 1.00 96.56 1044 LEU A N 1
ATOM 8276 C CA . LEU A 1 1044 ? 28.077 21.405 -38.488 1.00 96.56 1044 LEU A CA 1
ATOM 8277 C C . LEU A 1 1044 ? 28.464 20.810 -39.848 1.00 96.56 1044 LEU A C 1
ATOM 8279 O O . LEU A 1 1044 ? 29.062 21.505 -40.672 1.00 96.56 1044 LEU A O 1
ATOM 8283 N N . LEU A 1 1045 ? 28.115 19.545 -40.102 1.00 97.44 1045 LEU A N 1
ATOM 8284 C CA . LEU A 1 1045 ? 28.445 18.880 -41.364 1.00 97.44 1045 LEU A CA 1
ATOM 8285 C C . LEU A 1 1045 ? 27.639 19.455 -42.532 1.00 97.44 1045 LEU A C 1
ATOM 8287 O O . LEU A 1 1045 ? 28.207 19.721 -43.591 1.00 97.44 1045 LEU A O 1
ATOM 8291 N N . GLU A 1 1046 ? 26.351 19.739 -42.334 1.00 95.94 1046 GLU A N 1
ATOM 8292 C CA . GLU A 1 1046 ? 25.508 20.381 -43.348 1.00 95.94 1046 GLU A CA 1
ATOM 8293 C C . GLU A 1 1046 ? 26.155 21.667 -43.878 1.00 95.94 1046 GLU A C 1
ATOM 8295 O O . GLU A 1 1046 ? 26.246 21.870 -45.093 1.00 95.94 1046 GLU A O 1
ATOM 8300 N N . LYS A 1 1047 ? 26.707 22.487 -42.977 1.00 96.38 1047 LYS A N 1
ATOM 8301 C CA . LYS A 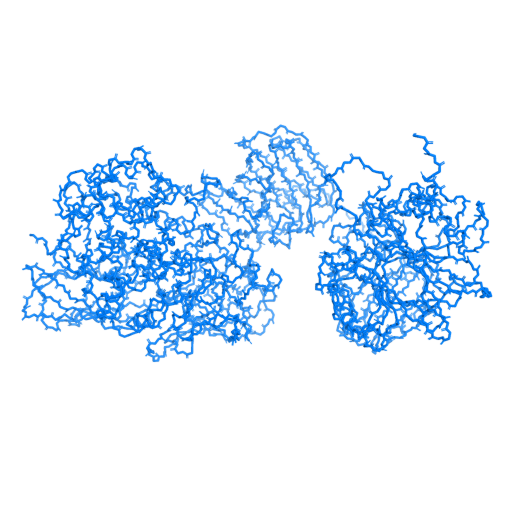1 1047 ? 27.302 23.781 -43.317 1.00 96.38 1047 LYS A CA 1
ATOM 8302 C C . LYS A 1 1047 ? 28.765 23.710 -43.767 1.00 96.38 1047 LYS A C 1
ATOM 8304 O O . LYS A 1 1047 ? 29.148 24.449 -44.674 1.00 96.38 1047 LYS A O 1
ATOM 8309 N N . TYR A 1 1048 ? 29.583 22.847 -43.160 1.00 97.06 1048 TYR A N 1
ATOM 8310 C CA . TYR A 1 1048 ? 31.047 22.878 -43.303 1.00 97.06 1048 TYR A CA 1
ATOM 8311 C C . TYR A 1 1048 ? 31.680 21.609 -43.895 1.00 97.06 1048 TYR A C 1
ATOM 8313 O O . TYR A 1 1048 ? 32.904 21.556 -43.996 1.00 97.06 1048 TYR A O 1
ATOM 8321 N N . HIS A 1 1049 ? 30.909 20.623 -44.372 1.00 96.88 1049 HIS A N 1
ATOM 8322 C CA . HIS A 1 1049 ? 31.460 19.378 -44.944 1.00 96.88 1049 HIS A CA 1
ATOM 8323 C C . HIS A 1 1049 ? 32.540 19.579 -46.024 1.00 96.88 1049 HIS A C 1
ATOM 8325 O O . HIS A 1 1049 ? 33.430 18.752 -46.148 1.00 96.88 1049 HIS A O 1
ATOM 8331 N N . LYS A 1 1050 ? 32.514 20.676 -46.797 1.00 96.69 1050 LYS A N 1
ATOM 8332 C CA . LYS A 1 1050 ? 33.520 20.945 -47.849 1.00 96.69 1050 LYS A CA 1
ATOM 8333 C C . LYS A 1 1050 ? 34.915 21.286 -47.318 1.00 96.69 1050 LYS A C 1
ATOM 8335 O O . LYS A 1 1050 ? 35.879 21.214 -48.073 1.00 96.69 1050 LYS A O 1
ATOM 8340 N N . VAL A 1 1051 ? 35.009 21.709 -46.060 1.00 97.00 1051 VAL A N 1
ATOM 8341 C CA . VAL A 1 1051 ? 36.259 22.113 -45.395 1.00 97.00 1051 VAL A CA 1
ATOM 8342 C C . VAL A 1 1051 ? 36.574 21.231 -44.184 1.00 97.00 1051 VAL A C 1
ATOM 8344 O O . VAL A 1 1051 ? 37.513 21.504 -43.442 1.00 97.00 1051 VAL A O 1
ATOM 8347 N N . LEU A 1 1052 ? 35.809 20.158 -43.989 1.00 97.69 1052 LEU A N 1
ATOM 8348 C CA . LEU A 1 1052 ? 36.055 19.128 -42.990 1.00 97.69 1052 LEU A CA 1
ATOM 8349 C C . LEU A 1 1052 ? 36.413 17.827 -43.706 1.00 97.69 1052 LEU A C 1
ATOM 8351 O O . LEU A 1 1052 ? 35.863 17.519 -44.758 1.00 97.69 1052 LEU A O 1
ATOM 8355 N N . ASN A 1 1053 ? 37.316 17.055 -43.120 1.00 96.19 1053 ASN A N 1
ATOM 8356 C CA . ASN A 1 1053 ? 37.588 15.679 -43.507 1.00 96.19 1053 ASN A CA 1
ATOM 8357 C C . ASN A 1 1053 ? 37.399 14.794 -42.271 1.00 96.19 1053 ASN A C 1
ATOM 8359 O O . ASN A 1 1053 ? 38.233 14.833 -41.368 1.00 96.19 1053 ASN A O 1
ATOM 8363 N N . VAL A 1 1054 ? 36.292 14.046 -42.207 1.00 97.12 1054 VAL A N 1
ATOM 8364 C CA . VAL A 1 1054 ? 36.005 13.106 -41.113 1.00 97.12 1054 VAL A CA 1
ATOM 8365 C C . VAL A 1 1054 ? 36.500 11.723 -41.518 1.00 97.12 1054 VAL A C 1
ATOM 8367 O O . VAL A 1 1054 ? 35.891 11.059 -42.353 1.00 97.12 1054 VAL A O 1
ATOM 8370 N N . GLU A 1 1055 ? 37.627 11.300 -40.946 1.00 94.94 1055 GLU A N 1
ATOM 8371 C CA . GLU A 1 1055 ? 38.286 10.050 -41.335 1.00 94.94 1055 GLU A CA 1
ATOM 8372 C C . GLU A 1 1055 ? 37.665 8.822 -40.662 1.00 94.94 1055 GLU A C 1
ATOM 8374 O O . GLU A 1 1055 ? 37.573 7.759 -41.283 1.00 94.94 1055 GLU A O 1
ATOM 8379 N N . SER A 1 1056 ? 37.263 8.951 -39.394 1.00 95.69 1056 SER A N 1
ATOM 8380 C CA . SER A 1 1056 ? 36.594 7.875 -38.668 1.00 95.69 1056 SER A CA 1
ATOM 8381 C C . SER A 1 1056 ? 35.612 8.371 -37.610 1.00 95.69 1056 SER A C 1
ATOM 8383 O O . SER A 1 1056 ? 35.791 9.449 -37.039 1.00 95.69 1056 SER A O 1
ATOM 8385 N N . VAL A 1 1057 ? 34.593 7.561 -37.324 1.00 97.50 1057 VAL A N 1
ATOM 8386 C CA . VAL A 1 1057 ? 33.683 7.735 -36.187 1.00 97.50 1057 VAL A CA 1
ATOM 8387 C C . VAL A 1 1057 ? 33.621 6.466 -35.346 1.00 97.50 1057 VAL A C 1
ATOM 8389 O O . VAL A 1 1057 ? 33.702 5.350 -35.866 1.00 97.50 1057 VAL A O 1
ATOM 8392 N N . LEU A 1 1058 ? 33.516 6.646 -34.031 1.00 98.00 1058 LEU A N 1
ATOM 8393 C CA . LEU A 1 1058 ? 33.595 5.567 -33.055 1.00 98.00 1058 LEU A CA 1
ATOM 8394 C C . LEU A 1 1058 ? 32.449 5.696 -32.053 1.00 98.00 1058 LEU A C 1
ATOM 8396 O O . LEU A 1 1058 ? 32.263 6.758 -31.464 1.00 98.00 1058 LEU A O 1
ATOM 8400 N N . PHE A 1 1059 ? 31.687 4.626 -31.847 1.00 97.00 1059 PHE A N 1
ATOM 8401 C CA . PHE A 1 1059 ? 30.670 4.560 -30.793 1.00 97.00 1059 PHE A CA 1
ATOM 8402 C C . PHE A 1 1059 ? 30.191 3.127 -30.577 1.00 97.00 1059 PHE A C 1
ATOM 8404 O O . PHE A 1 1059 ? 30.240 2.310 -31.496 1.00 97.00 1059 PHE A O 1
ATOM 8411 N N . ASN A 1 1060 ? 29.655 2.834 -29.392 1.00 96.25 1060 ASN A N 1
ATOM 8412 C CA . ASN A 1 1060 ? 28.948 1.583 -29.122 1.00 96.25 1060 ASN A CA 1
ATOM 8413 C C . ASN A 1 1060 ? 27.536 1.854 -28.613 1.00 96.25 1060 ASN A C 1
ATOM 8415 O O . ASN A 1 1060 ? 27.260 1.867 -27.412 1.00 96.25 1060 ASN A O 1
ATOM 8419 N N . PHE A 1 1061 ? 26.636 2.078 -29.566 1.00 94.31 1061 PHE A N 1
ATOM 8420 C CA . PHE A 1 1061 ? 25.229 2.267 -29.267 1.00 94.31 1061 PHE A CA 1
ATOM 8421 C C . PHE A 1 1061 ? 24.510 0.913 -29.253 1.00 94.31 1061 PHE A C 1
ATOM 8423 O O . PHE A 1 1061 ? 24.718 0.117 -30.175 1.00 94.31 1061 PHE A O 1
ATOM 8430 N N . PRO A 1 1062 ? 23.667 0.648 -28.238 1.00 92.06 1062 PRO A N 1
ATOM 8431 C CA . PRO A 1 1062 ? 22.796 -0.528 -28.220 1.00 92.06 1062 PRO A CA 1
ATOM 8432 C C . PRO A 1 1062 ? 21.780 -0.465 -29.356 1.00 92.06 1062 PRO A C 1
ATOM 8434 O O . PRO A 1 1062 ? 21.555 0.611 -29.897 1.00 92.06 1062 PRO A O 1
ATOM 8437 N N . SER A 1 1063 ? 21.124 -1.573 -29.707 1.00 90.00 1063 SER A N 1
ATOM 8438 C CA . SER A 1 1063 ? 20.046 -1.519 -30.704 1.00 90.00 1063 SER A CA 1
ATOM 8439 C C . SER A 1 1063 ? 18.905 -0.635 -30.208 1.00 90.00 1063 SER A C 1
ATOM 8441 O O . SER A 1 1063 ? 18.550 -0.667 -29.023 1.00 90.00 1063 SER A O 1
ATOM 8443 N N . TYR A 1 1064 ? 18.272 0.089 -31.132 1.00 83.88 1064 TYR A N 1
ATOM 8444 C CA . TYR A 1 1064 ? 17.011 0.780 -30.881 1.00 83.88 1064 TYR A CA 1
ATOM 8445 C C . TYR A 1 1064 ? 15.970 -0.162 -30.252 1.00 83.88 1064 TYR A C 1
ATOM 8447 O O . TYR A 1 1064 ? 15.196 0.245 -29.387 1.00 83.88 1064 TYR A O 1
ATOM 8455 N N . HIS A 1 1065 ? 16.002 -1.442 -30.634 1.00 82.19 1065 HIS A N 1
ATOM 8456 C CA . HIS A 1 1065 ? 15.059 -2.470 -30.203 1.00 82.19 1065 HIS A CA 1
ATOM 8457 C C . HIS A 1 1065 ? 15.402 -3.147 -28.866 1.00 82.19 1065 HIS A C 1
ATOM 8459 O O . HIS A 1 1065 ? 14.586 -3.916 -28.354 1.00 82.19 1065 HIS A O 1
ATOM 8465 N N . THR A 1 1066 ? 16.599 -2.931 -28.304 1.00 78.62 1066 THR A N 1
ATOM 8466 C CA . THR A 1 1066 ? 17.028 -3.592 -27.054 1.00 78.62 1066 THR A CA 1
ATOM 8467 C C . THR A 1 1066 ? 17.085 -2.671 -25.844 1.00 78.62 1066 THR A C 1
ATOM 8469 O O . THR A 1 1066 ? 17.122 -3.166 -24.714 1.00 78.62 1066 THR A O 1
ATOM 8472 N N . MET A 1 1067 ? 17.019 -1.354 -26.050 1.00 72.19 1067 MET A N 1
ATOM 8473 C CA . MET A 1 1067 ? 16.895 -0.370 -24.977 1.00 72.19 1067 MET A CA 1
ATOM 8474 C C . MET A 1 1067 ? 15.458 0.080 -24.791 1.00 72.19 1067 MET A C 1
ATOM 8476 O O . MET A 1 1067 ? 14.748 0.387 -25.747 1.00 72.19 1067 MET A O 1
ATOM 8480 N N . ARG A 1 1068 ? 15.052 0.227 -23.528 1.00 54.66 1068 ARG A N 1
ATOM 8481 C CA . ARG A 1 1068 ? 13.776 0.848 -23.181 1.00 54.66 1068 ARG A CA 1
ATOM 8482 C C . ARG A 1 1068 ? 13.784 2.273 -23.775 1.00 54.66 1068 ARG A C 1
ATOM 8484 O O . ARG A 1 1068 ? 14.594 3.101 -23.371 1.00 54.66 1068 ARG A O 1
ATOM 8491 N N . GLY A 1 1069 ? 12.906 2.487 -24.763 1.00 51.59 1069 GLY A N 1
ATOM 8492 C CA . GLY A 1 1069 ? 12.563 3.699 -25.532 1.00 51.59 1069 GLY A CA 1
ATOM 8493 C C . GLY A 1 1069 ? 13.634 4.454 -26.298 1.00 51.59 1069 GLY A C 1
ATOM 8494 O O . GLY A 1 1069 ? 13.534 5.674 -26.383 1.00 51.59 1069 GLY A O 1
ATOM 8495 N N . GLY A 1 1070 ? 14.523 3.696 -26.939 1.00 60.72 1070 GLY A N 1
ATOM 8496 C CA . GLY A 1 1070 ? 15.132 4.088 -28.209 1.00 60.72 1070 GLY A CA 1
ATOM 8497 C C . GLY A 1 1070 ? 16.157 5.222 -28.158 1.00 60.72 1070 GLY A C 1
ATOM 8498 O O . GLY A 1 1070 ? 16.465 5.771 -27.104 1.00 60.72 1070 GLY A O 1
ATOM 8499 N N . TYR A 1 1071 ? 16.705 5.540 -29.331 1.00 71.38 1071 TYR A N 1
ATOM 8500 C CA . TYR A 1 1071 ? 17.595 6.683 -29.524 1.00 71.38 1071 TYR A CA 1
ATOM 8501 C C . TYR A 1 1071 ? 16.815 7.995 -29.521 1.00 71.38 1071 TYR A C 1
ATOM 8503 O O . TYR A 1 1071 ? 15.682 8.052 -30.007 1.00 71.38 1071 TYR A O 1
ATOM 8511 N N . ASP A 1 1072 ? 17.476 9.065 -29.083 1.00 76.31 1072 ASP A N 1
ATOM 8512 C CA . ASP A 1 1072 ? 17.016 10.419 -29.378 1.00 76.31 1072 ASP A CA 1
ATOM 8513 C C . ASP A 1 1072 ? 17.029 10.694 -30.896 1.00 76.31 1072 ASP A C 1
ATOM 8515 O O . ASP A 1 1072 ? 17.878 10.175 -31.634 1.00 76.31 1072 ASP A O 1
ATOM 8519 N N . ALA A 1 1073 ? 16.110 11.548 -31.362 1.00 78.06 1073 ALA A N 1
ATOM 8520 C CA . ALA A 1 1073 ? 15.989 11.913 -32.771 1.00 78.06 1073 ALA A CA 1
ATOM 8521 C C . ALA A 1 1073 ? 17.308 12.453 -33.357 1.00 78.06 1073 ALA A C 1
ATOM 8523 O O . ALA A 1 1073 ? 17.635 12.157 -34.510 1.00 78.06 1073 ALA A O 1
ATOM 8524 N N . GLY A 1 1074 ? 18.104 13.173 -32.557 1.00 84.31 1074 GLY A N 1
ATOM 8525 C CA . GLY A 1 1074 ? 19.416 13.693 -32.935 1.00 84.31 1074 GLY A CA 1
ATOM 8526 C C . GLY A 1 1074 ? 20.393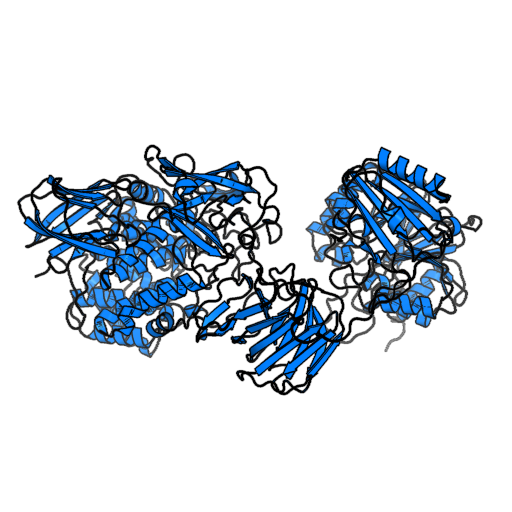 12.619 -33.404 1.00 84.31 1074 GLY A C 1
ATOM 8527 O O . GLY A 1 1074 ? 21.162 12.861 -34.335 1.00 84.31 1074 GLY A O 1
ATOM 8528 N N . THR A 1 1075 ? 20.320 11.406 -32.852 1.00 89.88 1075 THR A N 1
ATOM 8529 C CA . THR A 1 1075 ? 21.189 10.287 -33.249 1.00 89.88 1075 THR A CA 1
ATOM 8530 C C . THR A 1 1075 ? 20.960 9.894 -34.705 1.00 89.88 1075 THR A C 1
ATOM 8532 O O . THR A 1 1075 ? 21.914 9.694 -35.461 1.00 89.88 1075 THR A O 1
ATOM 8535 N N . PHE A 1 1076 ? 19.702 9.811 -35.141 1.00 89.94 1076 PHE A N 1
ATOM 8536 C CA . PHE A 1 1076 ? 19.383 9.460 -36.525 1.00 89.94 1076 PHE A CA 1
ATOM 8537 C C . PHE A 1 1076 ? 19.831 10.547 -37.496 1.00 89.94 1076 PHE A C 1
ATOM 8539 O O . PHE A 1 1076 ? 20.356 10.249 -38.571 1.00 89.94 1076 PHE A O 1
ATOM 8546 N N . VAL A 1 1077 ? 19.663 11.812 -37.103 1.00 90.38 1077 VAL A N 1
ATOM 8547 C CA . VAL A 1 1077 ? 20.082 12.957 -37.913 1.00 90.38 1077 VAL A CA 1
ATOM 8548 C C . VAL A 1 1077 ? 21.611 13.001 -38.034 1.00 90.38 1077 VAL A C 1
ATOM 8550 O O . VAL A 1 1077 ? 22.123 13.198 -39.135 1.00 90.38 1077 VAL A O 1
ATOM 8553 N N . MET A 1 1078 ? 22.346 12.712 -36.957 1.00 94.38 1078 MET A N 1
ATOM 8554 C CA . MET A 1 1078 ? 23.806 12.582 -36.962 1.00 94.38 1078 MET A CA 1
ATOM 8555 C C . MET A 1 1078 ? 24.282 11.446 -37.885 1.00 94.38 1078 MET A C 1
ATOM 8557 O O . MET A 1 1078 ? 25.076 11.705 -38.795 1.00 94.38 1078 MET A O 1
ATOM 8561 N N . LYS A 1 1079 ? 23.735 10.224 -37.756 1.00 94.25 1079 LYS A N 1
ATOM 8562 C CA . LYS A 1 1079 ? 24.086 9.096 -38.647 1.00 94.25 1079 LYS A CA 1
ATOM 8563 C C . LYS A 1 1079 ? 23.801 9.431 -40.114 1.00 94.25 1079 LYS A C 1
ATOM 8565 O O . LYS A 1 1079 ? 24.626 9.173 -40.992 1.00 94.25 1079 LYS A O 1
ATOM 8570 N N . LYS A 1 1080 ? 22.650 10.055 -40.389 1.00 92.25 1080 LYS A N 1
ATOM 8571 C CA . LYS A 1 1080 ? 22.264 10.499 -41.735 1.00 92.25 1080 LYS A CA 1
ATOM 8572 C C . LYS A 1 1080 ? 23.229 11.545 -42.290 1.00 92.25 1080 LYS A C 1
ATOM 8574 O O . LYS A 1 1080 ? 23.618 11.435 -43.451 1.00 92.25 1080 LYS A O 1
ATOM 8579 N N . ALA A 1 1081 ? 23.622 12.535 -41.490 1.00 95.00 1081 ALA A N 1
ATOM 8580 C CA . ALA A 1 1081 ? 24.549 13.583 -41.904 1.00 95.00 1081 ALA A CA 1
ATOM 8581 C C . ALA A 1 1081 ? 25.917 13.001 -42.284 1.00 95.00 1081 ALA A C 1
ATOM 8583 O O . ALA A 1 1081 ? 26.419 13.286 -43.370 1.00 95.00 1081 ALA A O 1
ATOM 8584 N N . ILE A 1 1082 ? 26.479 12.126 -41.445 1.00 96.38 1082 ILE A N 1
ATOM 8585 C CA . ILE A 1 1082 ? 27.769 11.479 -41.722 1.00 96.38 1082 ILE A CA 1
ATOM 8586 C C . ILE A 1 1082 ? 27.679 10.621 -42.988 1.00 96.38 1082 ILE A C 1
ATOM 8588 O O . ILE A 1 1082 ? 28.484 10.813 -43.891 1.00 96.38 1082 ILE A O 1
ATOM 8592 N N . ASN A 1 1083 ? 26.670 9.752 -43.119 1.00 94.50 1083 ASN A N 1
ATOM 8593 C CA . ASN A 1 1083 ? 26.502 8.922 -44.321 1.00 94.50 1083 ASN A CA 1
ATOM 8594 C C . ASN A 1 1083 ? 26.295 9.754 -45.601 1.00 94.50 1083 ASN A C 1
ATOM 8596 O O . ASN A 1 1083 ? 26.661 9.314 -46.687 1.00 94.50 1083 ASN A O 1
ATOM 8600 N N . THR A 1 1084 ? 25.699 10.946 -45.489 1.00 95.00 1084 THR A N 1
ATOM 8601 C CA . THR A 1 1084 ? 25.445 11.830 -46.637 1.00 95.00 1084 THR A CA 1
ATOM 8602 C C . THR A 1 1084 ? 26.705 12.574 -47.071 1.00 95.00 1084 THR A C 1
ATOM 8604 O O . THR A 1 1084 ? 26.999 12.641 -48.262 1.00 95.00 1084 THR A O 1
ATOM 8607 N N . TYR A 1 1085 ? 27.434 13.161 -46.121 1.00 96.62 1085 TYR A N 1
ATOM 8608 C CA . TYR A 1 1085 ? 28.558 14.050 -46.424 1.00 96.62 1085 TYR A CA 1
ATOM 8609 C C . TYR A 1 1085 ? 29.917 13.341 -46.434 1.00 96.62 1085 TYR A C 1
ATOM 8611 O O . TYR A 1 1085 ? 30.828 13.801 -47.117 1.00 96.62 1085 TYR A O 1
ATOM 8619 N N . PHE A 1 1086 ? 30.044 12.220 -45.721 1.00 96.31 1086 PHE A N 1
ATOM 8620 C CA . PHE A 1 1086 ? 31.258 11.407 -45.604 1.00 96.31 1086 PHE A CA 1
ATOM 8621 C C . PHE A 1 1086 ? 30.930 9.904 -45.722 1.00 96.31 1086 PHE A C 1
ATOM 8623 O O . PHE A 1 1086 ? 31.143 9.151 -44.771 1.00 96.31 1086 PHE A O 1
ATOM 8630 N N . PRO A 1 1087 ? 30.415 9.431 -46.874 1.00 91.75 1087 PRO A N 1
ATOM 8631 C CA . PRO A 1 1087 ? 30.031 8.025 -47.064 1.00 91.75 1087 PRO A CA 1
ATOM 8632 C C . PRO A 1 1087 ? 31.201 7.037 -46.913 1.00 91.75 1087 PRO A C 1
ATOM 8634 O O . PRO A 1 1087 ? 30.983 5.888 -46.534 1.00 91.75 1087 PRO A O 1
ATOM 8637 N N . ASP A 1 1088 ? 32.432 7.496 -47.160 1.00 90.38 1088 ASP A N 1
ATOM 8638 C CA . ASP A 1 1088 ? 33.667 6.713 -47.011 1.00 90.38 1088 ASP A CA 1
ATOM 8639 C C . ASP A 1 1088 ? 34.266 6.788 -45.590 1.00 90.38 1088 ASP A C 1
ATOM 8641 O O . ASP A 1 1088 ? 35.356 6.265 -45.343 1.00 90.38 1088 ASP A O 1
ATOM 8645 N N . CYS A 1 1089 ? 33.584 7.452 -44.647 1.00 93.31 1089 CYS A N 1
ATOM 8646 C CA . CYS A 1 1089 ? 34.030 7.543 -43.261 1.00 93.31 1089 CYS A CA 1
ATOM 8647 C C . CYS A 1 1089 ? 34.125 6.148 -42.635 1.00 93.31 1089 CYS A C 1
ATOM 8649 O O . CYS A 1 1089 ? 33.200 5.330 -42.714 1.00 93.31 1089 CYS A O 1
ATOM 8651 N N . LYS A 1 1090 ? 35.258 5.872 -41.987 1.00 93.44 1090 LYS A N 1
ATOM 8652 C CA . LYS A 1 1090 ? 35.476 4.592 -41.319 1.00 93.44 1090 LYS A CA 1
ATOM 8653 C C . LYS A 1 1090 ? 34.667 4.539 -40.026 1.00 93.44 1090 LYS A C 1
ATOM 8655 O O . LYS A 1 1090 ? 34.693 5.477 -39.240 1.00 93.44 1090 LYS A O 1
ATOM 8660 N N . TYR A 1 1091 ? 33.998 3.423 -39.766 1.00 94.62 1091 TYR A N 1
ATOM 8661 C CA . TYR A 1 1091 ? 33.250 3.225 -38.526 1.00 94.62 1091 TYR A CA 1
ATOM 8662 C C . TYR A 1 1091 ? 33.867 2.111 -37.678 1.00 94.62 1091 TYR A C 1
ATOM 8664 O O . TYR A 1 1091 ? 34.231 1.062 -38.217 1.00 94.62 1091 TYR A O 1
ATOM 8672 N N . VAL A 1 1092 ? 33.956 2.338 -36.366 1.00 95.38 1092 VAL A N 1
ATOM 8673 C CA . VAL A 1 1092 ? 34.374 1.333 -35.381 1.00 95.38 1092 VAL A CA 1
ATOM 8674 C C . VAL A 1 1092 ? 33.367 1.249 -34.236 1.00 95.38 1092 VAL A C 1
ATOM 8676 O O . VAL A 1 1092 ? 33.088 2.250 -33.570 1.00 95.38 1092 VAL A O 1
ATOM 8679 N N . LYS A 1 1093 ? 32.870 0.037 -33.970 1.00 95.62 1093 LYS A N 1
ATOM 8680 C CA . LYS A 1 1093 ? 32.101 -0.284 -32.768 1.00 95.62 1093 LYS A CA 1
ATOM 8681 C C . LYS A 1 1093 ? 33.073 -0.602 -31.632 1.00 95.62 1093 LYS A C 1
ATOM 8683 O O . LYS A 1 1093 ? 33.832 -1.567 -31.692 1.00 95.62 1093 LYS A O 1
ATOM 8688 N N . LEU A 1 1094 ? 33.107 0.265 -30.623 1.00 96.62 1094 LEU A N 1
ATOM 8689 C CA . LEU A 1 1094 ? 34.045 0.126 -29.505 1.00 96.62 1094 LEU A CA 1
ATOM 8690 C C . LEU A 1 1094 ? 33.554 -0.924 -28.510 1.00 96.62 1094 LEU A C 1
ATOM 8692 O O . LEU A 1 1094 ? 32.454 -0.795 -28.010 1.00 96.62 1094 LEU A O 1
ATOM 8696 N N . HIS A 1 1095 ? 34.357 -1.914 -28.151 1.00 96.88 1095 HIS A N 1
ATOM 8697 C CA . HIS A 1 1095 ? 33.999 -2.958 -27.184 1.00 96.88 1095 HIS A CA 1
ATOM 8698 C C . HIS A 1 1095 ? 34.878 -2.876 -25.936 1.00 96.88 1095 HIS A C 1
ATOM 8700 O O . HIS A 1 1095 ? 36.043 -2.482 -26.014 1.00 96.88 1095 HIS A O 1
ATOM 8706 N N . THR A 1 1096 ? 34.338 -3.265 -24.782 1.00 97.06 1096 THR A N 1
ATOM 8707 C CA . THR A 1 1096 ? 35.066 -3.224 -23.507 1.00 97.06 1096 THR A CA 1
ATOM 8708 C C . THR A 1 1096 ? 36.383 -4.004 -23.569 1.00 97.06 1096 THR A C 1
ATOM 8710 O O . THR A 1 1096 ? 36.439 -5.124 -24.075 1.00 97.06 1096 THR A O 1
ATOM 8713 N N . GLY A 1 1097 ? 37.454 -3.391 -23.060 1.00 94.25 1097 GLY A N 1
ATOM 8714 C CA . GLY A 1 1097 ? 38.822 -3.915 -23.056 1.00 94.25 1097 GLY A CA 1
ATOM 8715 C C . GLY A 1 1097 ? 39.617 -3.701 -24.344 1.00 94.25 1097 GLY A C 1
ATOM 8716 O O . GLY A 1 1097 ? 40.791 -4.077 -24.405 1.00 94.25 1097 GLY A O 1
ATOM 8717 N N . GLN A 1 1098 ? 39.022 -3.087 -25.372 1.00 94.69 1098 GLN A N 1
ATOM 8718 C CA . GLN A 1 1098 ? 39.775 -2.635 -26.538 1.00 94.69 1098 GLN A CA 1
ATOM 8719 C C . GLN A 1 1098 ? 40.709 -1.473 -26.184 1.00 94.69 1098 GLN A C 1
ATOM 8721 O O . GLN A 1 1098 ? 40.365 -0.591 -25.395 1.00 94.69 1098 GLN A O 1
ATOM 8726 N N . GLN A 1 1099 ? 41.872 -1.462 -26.833 1.00 93.75 1099 GLN A N 1
ATOM 8727 C CA . GLN A 1 1099 ? 42.889 -0.423 -26.703 1.00 93.75 1099 GLN A CA 1
ATOM 8728 C C . GLN A 1 1099 ? 43.357 0.017 -28.089 1.00 93.75 1099 GLN A C 1
ATOM 8730 O O . GLN A 1 1099 ? 43.502 -0.819 -28.988 1.00 93.75 1099 GLN A O 1
ATOM 8735 N N . PHE A 1 1100 ? 43.593 1.313 -28.271 1.00 94.38 1100 PHE A N 1
ATOM 8736 C CA . PHE A 1 1100 ? 44.155 1.862 -29.506 1.00 94.38 1100 PHE A CA 1
ATOM 8737 C C . PHE A 1 1100 ? 44.911 3.160 -29.244 1.00 94.38 1100 PHE A C 1
ATOM 8739 O O . PHE A 1 1100 ? 44.694 3.812 -28.229 1.00 94.38 1100 PHE A O 1
ATOM 8746 N N . SER A 1 1101 ? 45.769 3.551 -30.181 1.00 92.88 1101 SER A N 1
ATOM 8747 C CA . SER A 1 1101 ? 46.529 4.797 -30.092 1.00 92.88 1101 SER A CA 1
ATOM 8748 C C . SER A 1 1101 ? 46.307 5.635 -31.343 1.00 92.88 1101 SER A C 1
ATOM 8750 O O . SER A 1 1101 ? 46.101 5.080 -32.418 1.00 92.88 1101 SER A O 1
ATOM 8752 N N . LEU A 1 1102 ? 46.349 6.961 -31.213 1.00 93.38 1102 LEU A N 1
ATOM 8753 C CA . LEU A 1 1102 ? 46.380 7.903 -32.334 1.00 93.38 1102 LEU A CA 1
ATOM 8754 C C . LEU A 1 1102 ? 47.439 8.968 -32.064 1.00 93.38 1102 LEU A C 1
ATOM 8756 O O . LEU A 1 1102 ? 47.319 9.740 -31.114 1.00 93.38 1102 LEU A O 1
ATOM 8760 N N . GLN A 1 1103 ? 48.482 9.028 -32.893 1.00 92.25 1103 GLN A N 1
ATOM 8761 C CA . GLN A 1 1103 ? 49.553 10.029 -32.814 1.00 92.25 1103 GLN A CA 1
ATOM 8762 C C . GLN A 1 1103 ? 50.233 10.097 -31.429 1.00 92.25 1103 GLN A C 1
ATOM 8764 O O . GLN A 1 1103 ? 50.760 11.136 -31.012 1.00 92.25 1103 GLN A O 1
ATOM 8769 N N . GLY A 1 1104 ? 50.274 8.960 -30.725 1.00 88.00 1104 GLY A N 1
ATOM 8770 C CA . GLY A 1 1104 ? 50.815 8.816 -29.368 1.00 88.00 1104 GLY A CA 1
ATOM 8771 C C . GLY A 1 1104 ? 49.889 9.272 -28.240 1.00 88.00 1104 GLY A C 1
ATOM 8772 O O . GLY A 1 1104 ? 50.384 9.599 -27.164 1.00 88.00 1104 GLY A O 1
ATOM 8773 N N . VAL A 1 1105 ? 48.582 9.339 -28.494 1.00 95.69 1105 VAL A N 1
ATOM 8774 C CA . VAL A 1 1105 ? 47.538 9.368 -27.463 1.00 95.69 1105 VAL A CA 1
ATOM 8775 C C . VAL A 1 1105 ? 46.928 7.979 -27.385 1.00 95.69 1105 VAL A C 1
ATOM 8777 O O . VAL A 1 1105 ? 46.468 7.481 -28.410 1.00 95.69 1105 VAL A O 1
ATOM 8780 N N . ASP A 1 1106 ? 46.930 7.374 -26.203 1.00 96.31 1106 ASP A N 1
ATOM 8781 C CA . ASP A 1 1106 ? 46.396 6.031 -25.976 1.00 96.31 1106 ASP A CA 1
ATOM 8782 C C . ASP A 1 1106 ? 44.959 6.108 -25.455 1.00 96.31 1106 ASP A C 1
ATOM 8784 O O . ASP A 1 1106 ? 44.613 6.990 -24.667 1.00 96.31 1106 ASP A O 1
ATOM 8788 N N . PHE A 1 1107 ? 44.125 5.173 -25.887 1.00 97.19 1107 PHE A N 1
ATOM 8789 C CA . PHE A 1 1107 ? 42.711 5.090 -25.559 1.00 97.19 1107 PHE A CA 1
ATOM 8790 C C . PHE A 1 1107 ? 42.375 3.685 -25.057 1.00 97.19 1107 PHE A C 1
ATOM 8792 O O . PHE A 1 1107 ? 42.660 2.707 -25.750 1.00 97.19 1107 PHE A O 1
ATOM 8799 N N . ASP A 1 1108 ? 41.717 3.588 -23.899 1.00 96.31 1108 ASP A N 1
ATOM 8800 C CA . ASP A 1 1108 ? 41.214 2.327 -23.339 1.00 96.31 1108 ASP A CA 1
ATOM 8801 C C . ASP A 1 1108 ? 39.694 2.381 -23.171 1.00 96.31 1108 ASP A C 1
ATOM 8803 O O . ASP A 1 1108 ? 39.164 3.272 -22.499 1.00 96.31 1108 ASP A O 1
ATOM 8807 N N . VAL A 1 1109 ? 38.983 1.403 -23.734 1.00 97.44 1109 VAL A N 1
ATOM 8808 C CA . VAL A 1 1109 ? 37.529 1.262 -23.569 1.00 97.44 1109 VAL A CA 1
ATOM 8809 C C . VAL A 1 1109 ? 37.256 0.501 -22.274 1.00 97.44 1109 VAL A C 1
ATOM 8811 O O . VAL A 1 1109 ? 37.436 -0.715 -22.212 1.00 97.44 1109 VAL A O 1
ATOM 8814 N N . LEU A 1 1110 ? 36.843 1.208 -21.223 1.00 96.62 1110 LEU A N 1
ATOM 8815 C CA . LEU A 1 1110 ? 36.664 0.626 -19.887 1.00 96.62 1110 LEU A CA 1
ATOM 8816 C C . LEU A 1 1110 ? 35.268 0.033 -19.681 1.00 96.62 1110 LEU A C 1
ATOM 8818 O O . LEU A 1 1110 ? 35.106 -0.924 -18.937 1.00 96.62 1110 LEU A O 1
ATOM 8822 N N . PHE A 1 1111 ? 34.244 0.585 -20.321 1.00 97.12 1111 PHE A N 1
ATOM 8823 C CA . PHE A 1 1111 ? 32.882 0.075 -20.193 1.00 97.12 1111 PHE A CA 1
ATOM 8824 C C . PHE A 1 1111 ? 32.080 0.398 -21.441 1.00 97.12 1111 PHE A C 1
ATOM 8826 O O . PHE A 1 1111 ? 32.221 1.476 -22.020 1.00 97.12 1111 PHE A O 1
ATOM 8833 N N . THR A 1 1112 ? 31.202 -0.524 -21.809 1.00 97.50 1112 THR A N 1
ATOM 8834 C CA . THR A 1 1112 ? 30.175 -0.342 -22.833 1.00 97.50 1112 THR A CA 1
ATOM 8835 C C . THR A 1 1112 ? 28.859 -0.898 -22.305 1.00 97.50 1112 THR A C 1
ATOM 8837 O O . THR A 1 1112 ? 28.829 -1.687 -21.357 1.00 97.50 1112 THR A O 1
ATOM 8840 N N . HIS A 1 1113 ? 27.746 -0.540 -22.943 1.00 94.62 1113 HIS A N 1
ATOM 8841 C CA . HIS A 1 1113 ? 26.427 -1.031 -22.540 1.00 94.62 1113 HIS A CA 1
ATOM 8842 C C . HIS A 1 1113 ? 26.327 -2.577 -22.514 1.00 94.62 1113 HIS A C 1
ATOM 8844 O O . HIS A 1 1113 ? 25.476 -3.137 -21.822 1.00 94.62 1113 HIS A O 1
ATOM 8850 N N . GLU A 1 1114 ? 27.194 -3.275 -23.255 1.00 96.38 1114 GLU A N 1
ATOM 8851 C CA . GLU A 1 1114 ? 27.267 -4.737 -23.341 1.00 96.38 1114 GLU A CA 1
ATOM 8852 C C . GLU A 1 1114 ? 27.630 -5.392 -21.991 1.00 96.38 1114 GLU A C 1
ATOM 8854 O O . GLU A 1 1114 ? 27.182 -6.502 -21.679 1.00 96.38 1114 GLU A O 1
ATOM 8859 N N . ASP A 1 1115 ? 28.351 -4.683 -21.116 1.00 95.75 1115 ASP A N 1
ATOM 8860 C CA . ASP A 1 1115 ? 28.655 -5.140 -19.753 1.00 95.75 1115 ASP A CA 1
ATOM 8861 C C . ASP A 1 1115 ? 27.430 -5.151 -18.830 1.00 95.75 1115 ASP A C 1
ATOM 8863 O O . ASP A 1 1115 ? 27.423 -5.869 -17.821 1.00 95.75 1115 ASP A O 1
ATOM 8867 N N . GLY A 1 1116 ? 26.395 -4.386 -19.193 1.00 92.12 1116 GLY A N 1
ATOM 8868 C CA . GLY A 1 1116 ? 25.087 -4.342 -18.544 1.00 92.12 1116 GLY A CA 1
ATOM 8869 C C . GLY A 1 1116 ? 24.143 -5.469 -18.971 1.00 92.12 1116 GLY A C 1
ATOM 8870 O O . GLY A 1 1116 ? 23.035 -5.567 -18.454 1.00 92.12 1116 GLY A O 1
ATOM 8871 N N . VAL A 1 1117 ? 24.537 -6.349 -19.896 1.00 93.75 1117 VAL A N 1
ATOM 8872 C CA . VAL A 1 1117 ? 23.699 -7.489 -20.297 1.00 93.75 1117 VAL A CA 1
ATOM 8873 C C . VAL A 1 1117 ? 23.880 -8.651 -19.325 1.00 93.75 1117 VAL A C 1
ATOM 8875 O O . VAL A 1 1117 ? 25.003 -9.070 -19.024 1.00 93.75 1117 VAL A O 1
ATOM 8878 N N . ASN A 1 1118 ? 22.759 -9.168 -18.819 1.00 89.75 1118 ASN A N 1
ATOM 8879 C CA . ASN A 1 1118 ? 22.727 -10.271 -17.861 1.00 89.75 1118 ASN A CA 1
ATOM 8880 C C . ASN A 1 1118 ? 22.741 -11.652 -18.543 1.00 89.75 1118 ASN A C 1
ATOM 8882 O O . ASN A 1 1118 ? 22.652 -11.785 -19.762 1.00 89.75 1118 ASN A O 1
ATOM 8886 N N . ASN A 1 1119 ? 22.794 -12.711 -17.734 1.00 84.25 1119 ASN A N 1
ATOM 8887 C CA . ASN A 1 1119 ? 22.810 -14.100 -18.207 1.00 84.25 1119 ASN A CA 1
ATOM 8888 C C . ASN A 1 1119 ? 21.515 -14.570 -18.903 1.00 84.25 1119 ASN A C 1
ATOM 8890 O O . ASN A 1 1119 ? 21.484 -15.676 -19.435 1.00 84.25 1119 ASN A O 1
ATOM 8894 N N . LYS A 1 1120 ? 20.458 -13.749 -18.937 1.00 84.12 1120 LYS A N 1
ATOM 8895 C CA . LYS A 1 1120 ? 19.236 -13.990 -19.720 1.00 84.12 1120 LYS A CA 1
ATOM 8896 C C . LYS A 1 1120 ? 19.254 -13.263 -21.071 1.00 84.12 1120 LYS A C 1
ATOM 8898 O O . LYS A 1 1120 ? 18.236 -13.259 -21.758 1.00 84.12 1120 LYS A O 1
ATOM 8903 N N . GLY A 1 1121 ? 20.374 -12.645 -21.456 1.00 82.50 1121 GLY A N 1
ATOM 8904 C CA . GLY A 1 1121 ? 20.500 -11.932 -22.730 1.00 82.50 1121 GLY A CA 1
ATOM 8905 C C . GLY A 1 1121 ? 19.674 -10.645 -22.759 1.00 82.50 1121 GLY A C 1
ATOM 8906 O O . GLY A 1 1121 ? 19.257 -10.203 -23.824 1.00 82.50 1121 GLY A O 1
ATOM 8907 N N . LYS A 1 1122 ? 19.392 -10.063 -21.585 1.00 84.06 1122 LYS A N 1
ATOM 8908 C CA . LYS A 1 1122 ? 18.656 -8.802 -21.437 1.00 84.06 1122 LYS A CA 1
ATOM 8909 C C . LYS A 1 1122 ? 19.576 -7.728 -20.866 1.00 84.06 1122 LYS A C 1
ATOM 8911 O O . LYS A 1 1122 ? 20.319 -7.992 -19.919 1.00 84.06 1122 LYS A O 1
ATOM 8916 N N . ASN A 1 1123 ? 19.499 -6.521 -21.418 1.00 83.94 1123 ASN A N 1
ATOM 8917 C CA . ASN A 1 1123 ? 20.201 -5.360 -20.882 1.00 83.94 1123 ASN A CA 1
ATOM 8918 C C . ASN A 1 1123 ? 19.542 -4.908 -19.566 1.00 83.94 1123 ASN A C 1
ATOM 8920 O O . ASN A 1 1123 ? 18.319 -4.788 -19.497 1.00 83.94 1123 ASN A O 1
ATOM 8924 N N . THR A 1 1124 ? 20.332 -4.701 -18.511 1.00 86.69 1124 THR A N 1
ATOM 8925 C CA . THR A 1 1124 ? 19.857 -4.225 -17.201 1.00 86.69 1124 THR A CA 1
ATOM 8926 C C . THR A 1 1124 ? 19.892 -2.704 -17.068 1.00 86.69 1124 THR A C 1
ATOM 8928 O O . THR A 1 1124 ? 19.476 -2.175 -16.039 1.00 86.69 1124 THR A O 1
ATOM 8931 N N . ILE A 1 1125 ? 20.406 -1.992 -18.071 1.00 84.38 1125 ILE A N 1
ATOM 8932 C CA . ILE A 1 1125 ? 20.468 -0.532 -18.099 1.00 84.38 1125 ILE A CA 1
ATOM 8933 C C . ILE A 1 1125 ? 19.070 0.021 -18.426 1.00 84.38 1125 ILE A C 1
ATOM 8935 O O . ILE A 1 1125 ? 18.549 -0.166 -19.524 1.00 84.38 1125 ILE A O 1
ATOM 8939 N N . GLY A 1 1126 ? 18.437 0.683 -17.450 1.00 69.06 1126 GLY A N 1
ATOM 8940 C CA . GLY A 1 1126 ? 17.058 1.189 -17.560 1.00 69.06 1126 GLY A CA 1
ATOM 8941 C C . GLY A 1 1126 ? 16.920 2.616 -18.108 1.00 69.06 1126 GLY A C 1
ATOM 8942 O O . GLY A 1 1126 ? 15.825 3.002 -18.526 1.00 69.06 1126 GLY A O 1
ATOM 8943 N N . ASN A 1 1127 ? 18.012 3.386 -18.115 1.00 79.06 1127 ASN A N 1
ATOM 8944 C CA . ASN A 1 1127 ? 18.092 4.755 -18.627 1.00 79.06 1127 ASN A CA 1
ATOM 8945 C C . ASN A 1 1127 ? 19.166 4.843 -19.718 1.00 79.06 1127 ASN A C 1
ATOM 8947 O O . ASN A 1 1127 ? 20.235 4.258 -19.578 1.00 79.06 1127 ASN A O 1
ATOM 8951 N N . PHE A 1 1128 ? 18.895 5.590 -20.785 1.00 82.44 1128 PHE A N 1
ATOM 8952 C CA . PHE A 1 1128 ? 19.762 5.649 -21.955 1.00 82.44 1128 PHE A CA 1
ATOM 8953 C C . PHE A 1 1128 ? 21.117 6.313 -21.664 1.00 82.44 1128 PHE A C 1
ATOM 8955 O O . PHE A 1 1128 ? 22.141 5.872 -22.177 1.00 82.44 1128 PHE A O 1
ATOM 8962 N N . ASN A 1 1129 ? 21.149 7.293 -20.765 1.00 87.88 1129 ASN A N 1
ATOM 8963 C CA . ASN A 1 1129 ? 22.370 7.981 -20.333 1.00 87.88 1129 ASN A CA 1
ATOM 8964 C C . ASN A 1 1129 ? 23.425 7.016 -19.759 1.00 87.88 1129 ASN A C 1
ATOM 8966 O O . ASN A 1 1129 ? 24.619 7.126 -20.039 1.00 87.88 1129 ASN A O 1
ATOM 8970 N N . ASP A 1 1130 ? 22.978 5.976 -19.053 1.00 91.06 1130 ASP A N 1
ATOM 8971 C CA . ASP A 1 1130 ? 23.844 4.961 -18.441 1.00 91.06 1130 ASP A CA 1
ATOM 8972 C C . ASP A 1 1130 ? 24.344 3.905 -19.460 1.00 91.06 1130 ASP A C 1
ATOM 8974 O O . ASP A 1 1130 ? 25.026 2.951 -19.102 1.00 91.06 1130 ASP A O 1
ATOM 8978 N N . THR A 1 1131 ? 24.044 4.078 -20.758 1.00 93.00 1131 THR A N 1
ATOM 8979 C CA . THR A 1 1131 ? 24.683 3.326 -21.863 1.00 93.00 1131 THR A CA 1
ATOM 8980 C C . THR A 1 1131 ? 26.009 3.933 -22.321 1.00 93.00 1131 THR A C 1
ATOM 8982 O O . THR A 1 1131 ? 26.649 3.389 -23.222 1.00 93.00 1131 THR A O 1
ATOM 8985 N N . SER A 1 1132 ? 26.416 5.044 -21.699 1.00 95.31 1132 SER A N 1
ATOM 8986 C CA . SER A 1 1132 ? 27.666 5.751 -21.967 1.00 95.31 1132 SER A CA 1
ATOM 8987 C C . SER A 1 1132 ? 28.861 4.813 -22.037 1.00 95.31 1132 SER A C 1
ATOM 8989 O O . SER A 1 1132 ? 29.177 4.103 -21.086 1.00 95.31 1132 SER A O 1
ATOM 8991 N N . THR A 1 1133 ? 29.549 4.839 -23.176 1.00 98.00 1133 THR A N 1
ATOM 8992 C CA . THR A 1 1133 ? 30.849 4.193 -23.322 1.00 98.00 1133 THR A CA 1
ATOM 8993 C C . THR A 1 1133 ? 31.871 4.984 -22.512 1.00 98.00 1133 THR A C 1
ATOM 8995 O O . THR A 1 1133 ? 32.096 6.164 -22.784 1.00 98.00 1133 THR A O 1
ATOM 8998 N N . ILE A 1 1134 ? 32.489 4.344 -21.518 1.00 98.06 1134 ILE A N 1
ATOM 8999 C CA . ILE A 1 1134 ? 33.494 4.985 -20.663 1.00 98.06 1134 ILE A CA 1
ATOM 9000 C C . ILE A 1 1134 ? 34.866 4.777 -21.287 1.00 98.06 1134 ILE A C 1
ATOM 9002 O O . ILE A 1 1134 ? 35.316 3.642 -21.470 1.00 98.06 1134 ILE A O 1
ATOM 9006 N N . LEU A 1 1135 ? 35.536 5.887 -21.580 1.00 96.62 1135 LEU A N 1
ATOM 9007 C CA . LEU A 1 1135 ? 36.827 5.908 -22.256 1.00 96.62 1135 LEU A CA 1
ATOM 9008 C C . LEU A 1 1135 ? 37.893 6.498 -21.335 1.00 96.62 1135 LEU A C 1
ATOM 9010 O O . LEU A 1 1135 ? 37.708 7.562 -20.746 1.00 96.62 1135 LEU A O 1
ATOM 9014 N N . SER A 1 1136 ? 39.029 5.824 -21.235 1.00 97.31 1136 SER A N 1
ATOM 9015 C CA . SER A 1 1136 ? 40.257 6.398 -20.697 1.00 97.31 1136 SER A CA 1
ATOM 9016 C C . SER A 1 1136 ? 41.103 6.932 -21.845 1.00 97.31 1136 SER A C 1
ATOM 9018 O O . SER A 1 1136 ? 41.258 6.260 -22.860 1.00 97.31 1136 SER A O 1
ATOM 9020 N N . VAL A 1 1137 ? 41.654 8.128 -21.672 1.00 97.94 1137 VAL A N 1
ATOM 9021 C CA . VAL A 1 1137 ? 42.558 8.791 -22.610 1.00 97.94 1137 VAL A CA 1
ATOM 9022 C C . VAL A 1 1137 ? 43.869 9.075 -21.891 1.00 97.94 1137 VAL A C 1
ATOM 9024 O O . VAL A 1 1137 ? 43.885 9.809 -20.902 1.00 97.94 1137 VAL A O 1
ATOM 9027 N N . THR A 1 1138 ? 44.974 8.540 -22.396 1.00 97.44 1138 THR A N 1
ATOM 9028 C CA . THR A 1 1138 ? 46.315 8.801 -21.873 1.00 97.44 1138 THR A CA 1
ATOM 9029 C C . THR A 1 1138 ? 47.111 9.628 -22.876 1.00 97.44 1138 THR A C 1
ATOM 9031 O O . THR A 1 1138 ? 47.396 9.185 -23.985 1.00 97.44 1138 THR A O 1
ATOM 9034 N N . MET A 1 1139 ? 47.493 10.842 -22.479 1.00 95.00 1139 MET A N 1
ATOM 9035 C CA . MET A 1 1139 ? 48.341 11.736 -23.274 1.00 95.00 1139 MET A CA 1
ATOM 9036 C C . MET A 1 1139 ? 49.576 12.135 -22.475 1.00 95.00 1139 MET A C 1
ATOM 9038 O O . MET A 1 1139 ? 49.463 12.557 -21.326 1.00 95.00 1139 MET A O 1
ATOM 9042 N N . ASP A 1 1140 ? 50.760 11.978 -23.072 1.00 92.19 1140 ASP A N 1
ATOM 9043 C CA . ASP A 1 1140 ? 52.054 12.318 -22.461 1.00 92.19 1140 ASP A CA 1
ATOM 9044 C C . ASP A 1 1140 ? 52.207 11.788 -21.012 1.00 92.19 1140 ASP A C 1
ATOM 9046 O O . ASP A 1 1140 ? 52.752 12.452 -20.129 1.00 92.19 1140 ASP A O 1
ATOM 9050 N N . GLY A 1 1141 ? 51.701 10.572 -20.764 1.00 92.50 1141 GLY A N 1
ATOM 9051 C CA . GLY A 1 1141 ? 51.763 9.885 -19.470 1.00 92.50 1141 GLY A CA 1
ATOM 9052 C C . GLY A 1 1141 ? 50.711 10.307 -18.436 1.00 92.50 1141 GLY A C 1
ATOM 9053 O O . GLY A 1 1141 ? 50.810 9.876 -17.289 1.00 92.50 1141 GLY A O 1
ATOM 9054 N N . LYS A 1 1142 ? 49.721 11.130 -18.808 1.00 96.44 1142 LYS A N 1
ATOM 9055 C CA . LYS A 1 1142 ? 48.624 11.569 -17.932 1.00 96.44 1142 LYS A CA 1
ATOM 9056 C C . LYS A 1 1142 ? 47.276 11.037 -18.388 1.00 96.44 1142 LYS A C 1
ATOM 9058 O O . LYS A 1 1142 ? 46.964 11.104 -19.576 1.00 96.44 1142 LYS A O 1
ATOM 9063 N N . LYS A 1 1143 ? 46.481 10.545 -17.434 1.00 97.69 1143 LYS A N 1
ATOM 9064 C CA . LYS A 1 1143 ? 45.226 9.825 -17.693 1.00 97.69 1143 LYS A CA 1
ATOM 9065 C C . LYS A 1 1143 ? 43.992 10.689 -17.431 1.00 97.69 1143 LYS A C 1
ATOM 9067 O O . LYS A 1 1143 ? 43.850 11.269 -16.353 1.00 97.69 1143 LYS A O 1
ATOM 9072 N N . ILE A 1 1144 ? 43.081 10.723 -18.398 1.00 98.38 1144 ILE A N 1
ATOM 9073 C CA . ILE A 1 1144 ? 41.779 11.393 -18.343 1.00 98.38 1144 ILE A CA 1
ATOM 9074 C C . ILE A 1 1144 ? 40.688 10.334 -18.517 1.00 98.38 1144 ILE A C 1
ATOM 9076 O O . ILE A 1 1144 ? 40.705 9.611 -19.507 1.00 98.38 1144 ILE A O 1
ATOM 9080 N N . VAL A 1 1145 ? 39.728 10.243 -17.596 1.00 98.31 1145 VAL A N 1
ATOM 9081 C CA . VAL A 1 1145 ? 38.566 9.347 -17.743 1.00 98.31 1145 VAL A CA 1
ATOM 9082 C C . VAL A 1 1145 ? 37.327 10.139 -18.145 1.00 98.31 1145 VAL A C 1
ATOM 9084 O O . VAL A 1 1145 ? 36.959 11.118 -17.494 1.00 98.31 1145 VAL A O 1
ATOM 9087 N N . LEU A 1 1146 ? 36.684 9.694 -19.219 1.00 97.94 1146 LEU A N 1
ATOM 9088 C CA . LEU A 1 1146 ? 35.460 10.252 -19.779 1.00 97.94 1146 LEU A CA 1
ATOM 9089 C C . LEU A 1 1146 ? 34.294 9.342 -19.397 1.00 97.94 1146 LEU A C 1
ATOM 9091 O O . LEU A 1 1146 ? 34.217 8.208 -19.865 1.00 97.94 1146 LEU A O 1
ATOM 9095 N N . LEU A 1 1147 ? 33.422 9.823 -18.511 1.00 97.31 1147 LEU A N 1
ATOM 9096 C CA . LEU A 1 1147 ? 32.297 9.057 -17.970 1.00 97.31 1147 LEU A CA 1
ATOM 9097 C C . LEU A 1 1147 ? 31.034 9.143 -18.838 1.00 97.31 1147 LEU A C 1
ATOM 9099 O O . LEU A 1 1147 ? 30.112 8.355 -18.624 1.00 97.31 1147 LEU A O 1
ATOM 9103 N N . GLY A 1 1148 ? 30.960 10.101 -19.767 1.00 95.56 1148 GLY A N 1
ATOM 9104 C CA . GLY A 1 1148 ? 29.711 10.447 -20.444 1.00 95.56 1148 GLY A CA 1
ATOM 9105 C C . GLY A 1 1148 ? 28.647 10.787 -19.406 1.00 95.56 1148 GLY A C 1
ATOM 9106 O O . GLY A 1 1148 ? 28.901 11.590 -18.503 1.00 95.56 1148 GLY A O 1
ATOM 9107 N N . ASP A 1 1149 ? 27.523 10.084 -19.475 1.00 94.25 1149 ASP A N 1
ATOM 9108 C CA . ASP A 1 1149 ? 26.375 10.224 -18.583 1.00 94.25 1149 ASP A CA 1
ATOM 9109 C C . ASP A 1 1149 ? 26.102 8.972 -17.735 1.00 94.25 1149 ASP A C 1
ATOM 9111 O O . ASP A 1 1149 ? 24.977 8.708 -17.307 1.00 94.25 1149 ASP A O 1
ATOM 9115 N N . THR A 1 1150 ? 27.156 8.206 -17.450 1.00 94.56 1150 THR A N 1
ATOM 9116 C CA . THR A 1 1150 ? 27.123 7.003 -16.601 1.00 94.56 1150 THR A CA 1
ATOM 9117 C C . THR A 1 1150 ? 26.354 7.201 -15.286 1.00 94.56 1150 THR A C 1
ATOM 9119 O O . THR A 1 1150 ? 26.552 8.175 -14.561 1.00 94.56 1150 THR A O 1
ATOM 9122 N N . ASP A 1 1151 ? 25.527 6.240 -14.901 1.00 91.88 1151 ASP A N 1
ATOM 9123 C CA . ASP A 1 1151 ? 24.774 6.257 -13.647 1.00 91.88 1151 ASP A CA 1
ATOM 9124 C C . ASP A 1 1151 ? 25.013 4.957 -12.853 1.00 91.88 1151 ASP A C 1
ATOM 9126 O O . ASP A 1 1151 ? 26.123 4.415 -12.832 1.00 91.88 1151 ASP A O 1
ATOM 9130 N N . GLY A 1 1152 ? 24.004 4.477 -12.125 1.00 87.38 1152 GLY A N 1
ATOM 9131 C CA . GLY A 1 1152 ? 24.133 3.378 -11.177 1.00 87.38 1152 GLY A CA 1
ATOM 9132 C C . GLY A 1 1152 ? 24.652 2.062 -11.767 1.00 87.38 1152 GLY A C 1
ATOM 9133 O O . GLY A 1 1152 ? 25.459 1.401 -11.107 1.00 87.38 1152 GLY A O 1
ATOM 9134 N N . VAL A 1 1153 ? 24.231 1.663 -12.975 1.00 88.94 1153 VAL A N 1
ATOM 9135 C CA . VAL A 1 1153 ? 24.638 0.379 -13.570 1.00 88.94 1153 VAL A CA 1
ATOM 9136 C C . VAL A 1 1153 ? 26.064 0.471 -14.097 1.00 88.94 1153 VAL A C 1
ATOM 9138 O O . VAL A 1 1153 ? 26.874 -0.401 -13.772 1.00 88.94 1153 VAL A O 1
ATOM 9141 N N . GLY A 1 1154 ? 26.414 1.516 -14.850 1.00 91.38 1154 GLY A N 1
ATOM 9142 C CA . GLY A 1 1154 ? 27.784 1.712 -15.320 1.00 91.38 1154 GLY A CA 1
ATOM 9143 C C . GLY A 1 1154 ? 28.771 1.880 -14.160 1.00 91.38 1154 GLY A C 1
ATOM 9144 O O . GLY A 1 1154 ? 29.811 1.221 -14.144 1.00 91.38 1154 GLY A O 1
ATOM 9145 N N . GLN A 1 1155 ? 28.406 2.623 -13.105 1.00 94.50 1155 GLN A N 1
ATOM 9146 C CA . GLN A 1 1155 ? 29.205 2.706 -11.874 1.00 94.50 1155 GLN A CA 1
ATOM 9147 C C . GLN A 1 1155 ? 29.448 1.330 -11.246 1.00 94.50 1155 GLN A C 1
ATOM 9149 O O . GLN A 1 1155 ? 30.584 1.003 -10.900 1.00 94.50 1155 GLN A O 1
ATOM 9154 N N . ALA A 1 1156 ? 28.391 0.539 -11.047 1.00 93.69 1156 ALA A N 1
ATOM 9155 C CA . ALA A 1 1156 ? 28.517 -0.763 -10.403 1.00 93.69 1156 ALA A CA 1
ATOM 9156 C C . ALA A 1 1156 ? 29.421 -1.696 -11.217 1.00 93.69 1156 ALA A C 1
ATOM 9158 O O . ALA A 1 1156 ? 30.252 -2.402 -10.652 1.00 93.69 1156 ALA A O 1
ATOM 9159 N N . ASN A 1 1157 ? 29.301 -1.667 -12.546 1.00 93.81 1157 ASN A N 1
ATOM 9160 C CA . ASN A 1 1157 ? 30.153 -2.457 -13.426 1.00 93.81 1157 ASN A CA 1
ATOM 9161 C C . ASN A 1 1157 ? 31.614 -2.015 -13.364 1.00 93.81 1157 ASN A C 1
ATOM 9163 O O . ASN A 1 1157 ? 32.476 -2.861 -13.148 1.00 93.81 1157 ASN A O 1
ATOM 9167 N N . MET A 1 1158 ? 31.888 -0.713 -13.445 1.00 95.69 1158 MET A N 1
ATOM 9168 C CA . MET A 1 1158 ? 33.243 -0.167 -13.331 1.00 95.69 1158 MET A CA 1
ATOM 9169 C C . MET A 1 1158 ? 33.929 -0.571 -12.023 1.00 95.69 1158 MET A C 1
ATOM 9171 O O . MET A 1 1158 ? 35.059 -1.053 -12.042 1.00 95.69 1158 MET A O 1
ATOM 9175 N N . LEU A 1 1159 ? 33.230 -0.428 -10.892 1.00 95.50 1159 LEU A N 1
ATOM 9176 C CA . LEU A 1 1159 ? 33.762 -0.769 -9.568 1.00 95.50 1159 LEU A CA 1
ATOM 9177 C C . LEU A 1 1159 ? 33.947 -2.276 -9.357 1.00 95.50 1159 LEU A C 1
ATOM 9179 O O . LEU A 1 1159 ? 34.795 -2.682 -8.569 1.00 95.50 1159 LEU A O 1
ATOM 9183 N N . ASN A 1 1160 ? 33.157 -3.102 -10.045 1.00 92.81 1160 ASN A N 1
ATOM 9184 C CA . ASN A 1 1160 ? 33.298 -4.553 -9.992 1.00 92.81 1160 ASN A CA 1
ATOM 9185 C C . ASN A 1 1160 ? 34.396 -5.063 -10.929 1.00 92.81 1160 ASN A C 1
ATOM 9187 O O . ASN A 1 1160 ? 34.994 -6.101 -10.655 1.00 92.81 1160 ASN A O 1
ATOM 9191 N N . MET A 1 1161 ? 34.613 -4.408 -12.067 1.00 93.69 1161 MET A N 1
ATOM 9192 C CA . MET A 1 1161 ? 35.529 -4.888 -13.102 1.00 93.69 1161 MET A CA 1
ATOM 9193 C C . MET A 1 1161 ? 36.969 -4.468 -12.841 1.00 93.69 1161 MET A C 1
ATOM 9195 O O . MET A 1 1161 ? 37.870 -5.236 -13.166 1.00 93.69 1161 MET A O 1
ATOM 9199 N N . TYR A 1 1162 ? 37.190 -3.299 -12.241 1.00 95.94 1162 TYR A N 1
ATOM 9200 C CA . TYR A 1 1162 ? 38.524 -2.721 -12.129 1.00 95.94 1162 TYR A CA 1
ATOM 9201 C C . TYR A 1 1162 ? 38.894 -2.369 -10.695 1.00 95.94 1162 TYR A C 1
ATOM 9203 O O . TYR A 1 1162 ? 38.090 -1.873 -9.904 1.00 95.94 1162 TYR A O 1
ATOM 9211 N N . SER A 1 1163 ? 40.164 -2.584 -10.381 1.00 93.62 1163 SER A N 1
ATOM 9212 C CA . SER A 1 1163 ? 40.782 -2.139 -9.146 1.00 93.62 1163 SER A CA 1
ATOM 9213 C C . SER A 1 1163 ? 40.841 -0.611 -9.083 1.00 93.62 1163 SER A C 1
ATOM 9215 O O . SER A 1 1163 ? 40.864 0.095 -10.096 1.00 93.62 1163 SER A O 1
ATOM 9217 N N . THR A 1 1164 ? 40.940 -0.070 -7.869 1.00 91.06 1164 THR A N 1
ATOM 9218 C CA . THR A 1 1164 ? 41.115 1.377 -7.685 1.00 91.06 1164 THR A CA 1
ATOM 9219 C C . THR A 1 1164 ? 42.410 1.899 -8.302 1.00 91.06 1164 THR A C 1
ATOM 9221 O O . THR A 1 1164 ? 42.452 3.060 -8.684 1.00 91.06 1164 THR A O 1
ATOM 9224 N N . GLU A 1 1165 ? 43.460 1.077 -8.414 1.00 91.94 1165 GLU A N 1
ATOM 9225 C CA . GLU A 1 1165 ? 44.708 1.487 -9.075 1.00 91.94 1165 GLU A CA 1
ATOM 9226 C C . GLU A 1 1165 ? 44.518 1.625 -10.587 1.00 91.94 1165 GLU A C 1
ATOM 9228 O O . GLU A 1 1165 ? 44.994 2.594 -11.173 1.00 91.94 1165 GLU A O 1
ATOM 9233 N N . THR A 1 1166 ? 43.747 0.727 -11.203 1.00 92.81 1166 THR A N 1
ATOM 9234 C CA . THR A 1 1166 ? 43.390 0.822 -12.622 1.00 92.81 1166 THR A CA 1
ATOM 9235 C C . THR A 1 1166 ? 42.479 2.015 -12.901 1.00 92.81 1166 THR A C 1
ATOM 9237 O O . THR A 1 1166 ? 42.661 2.706 -13.902 1.00 92.81 1166 THR A O 1
ATOM 9240 N N . LEU A 1 1167 ? 41.521 2.312 -12.020 1.00 96.12 1167 LEU A N 1
ATOM 9241 C CA . LEU A 1 1167 ? 40.617 3.458 -12.191 1.00 96.12 1167 LEU A CA 1
ATOM 9242 C C . LEU A 1 1167 ? 41.271 4.808 -11.876 1.00 96.12 1167 LEU A C 1
ATOM 9244 O O . LEU A 1 1167 ? 40.802 5.842 -12.364 1.00 96.12 1167 LEU A O 1
ATOM 9248 N N . LYS A 1 1168 ? 42.358 4.811 -11.098 1.00 96.19 1168 LYS A N 1
ATOM 9249 C CA . LYS A 1 1168 ? 43.059 6.029 -10.698 1.00 96.19 1168 LYS A CA 1
ATOM 9250 C C . LYS A 1 1168 ? 43.471 6.852 -11.915 1.00 96.19 1168 LYS A C 1
ATOM 9252 O O . LYS A 1 1168 ? 44.124 6.341 -12.821 1.00 96.19 1168 LYS A O 1
ATOM 9257 N N . SER A 1 1169 ? 43.098 8.128 -11.923 1.00 97.19 1169 SER A N 1
ATOM 9258 C CA . SER A 1 1169 ? 43.329 9.024 -13.061 1.00 97.19 1169 SER A CA 1
ATOM 9259 C C . SER A 1 1169 ? 43.763 10.412 -12.604 1.00 97.19 1169 SER A C 1
ATOM 9261 O O . SER A 1 1169 ? 43.521 10.802 -11.466 1.00 97.19 1169 SER A O 1
ATOM 9263 N N . ASP A 1 1170 ? 44.408 11.173 -13.486 1.00 97.56 1170 ASP A N 1
ATOM 9264 C CA . ASP A 1 1170 ? 44.829 12.550 -13.210 1.00 97.56 1170 ASP A CA 1
ATOM 9265 C C . ASP A 1 1170 ? 43.687 13.552 -13.450 1.00 97.56 1170 ASP A C 1
ATOM 9267 O O . ASP A 1 1170 ? 43.654 14.630 -12.851 1.00 97.56 1170 ASP A O 1
ATOM 9271 N N . CYS A 1 1171 ? 42.737 13.196 -14.317 1.00 97.94 1171 CYS A N 1
ATOM 9272 C CA . CYS A 1 1171 ? 41.576 14.011 -14.636 1.00 97.94 1171 CYS A CA 1
ATOM 9273 C C . CYS A 1 1171 ? 40.321 13.157 -14.887 1.00 97.94 1171 CYS A C 1
ATOM 9275 O O . CYS A 1 1171 ? 40.419 12.029 -15.370 1.00 97.94 1171 CYS A O 1
ATOM 9277 N N . VAL A 1 1172 ? 39.136 13.687 -14.569 1.00 97.88 1172 VAL A N 1
ATOM 9278 C CA . VAL A 1 1172 ? 37.848 13.033 -14.853 1.00 97.88 1172 VAL A CA 1
ATOM 9279 C C . VAL A 1 1172 ? 36.814 14.036 -15.360 1.00 97.88 1172 VAL A C 1
ATOM 9281 O O . VAL A 1 1172 ? 36.687 15.129 -14.810 1.00 97.88 1172 VAL A O 1
ATOM 9284 N N . GLN A 1 1173 ? 36.056 13.665 -16.391 1.00 96.94 1173 GLN A N 1
ATOM 9285 C CA . GLN A 1 1173 ? 34.844 14.383 -16.793 1.00 96.94 1173 GLN A CA 1
ATOM 9286 C C . GLN A 1 1173 ? 33.660 13.941 -15.927 1.00 96.94 1173 GLN A C 1
ATOM 9288 O O . GLN A 1 1173 ? 33.449 12.748 -15.715 1.00 96.94 1173 GLN A O 1
ATOM 9293 N N . THR A 1 1174 ? 32.898 14.898 -15.388 1.00 93.75 1174 THR A N 1
ATOM 9294 C CA . THR A 1 1174 ? 31.785 14.596 -14.478 1.00 93.75 1174 THR A CA 1
ATOM 9295 C C . THR A 1 1174 ? 30.615 13.976 -15.210 1.00 93.75 1174 THR A C 1
ATOM 9297 O O . THR A 1 1174 ? 30.121 14.567 -16.169 1.00 93.75 1174 THR A O 1
ATOM 9300 N N . SER A 1 1175 ? 30.108 12.865 -14.682 1.00 92.94 1175 SER A N 1
ATOM 9301 C CA . SER A 1 1175 ? 28.977 12.164 -15.269 1.00 92.94 1175 SER A CA 1
ATOM 9302 C C . SER A 1 1175 ? 27.734 13.049 -15.406 1.00 92.94 1175 SER A C 1
ATOM 9304 O O . SER A 1 1175 ? 27.339 13.717 -14.440 1.00 92.94 1175 SER A O 1
ATOM 9306 N N . HIS A 1 1176 ? 27.125 13.025 -16.595 1.00 90.06 1176 HIS A N 1
ATOM 9307 C CA . HIS A 1 1176 ? 25.881 13.715 -16.933 1.00 90.06 1176 HIS A CA 1
ATOM 9308 C C . HIS A 1 1176 ? 25.987 15.195 -16.614 1.00 90.06 1176 HIS A C 1
ATOM 9310 O O . HIS A 1 1176 ? 25.189 15.728 -15.862 1.00 90.06 1176 HIS A O 1
ATOM 9316 N N . HIS A 1 1177 ? 27.075 15.834 -17.050 1.00 86.69 1177 HIS A N 1
ATOM 9317 C CA . HIS A 1 1177 ? 27.407 17.237 -16.751 1.00 86.69 1177 HIS A CA 1
ATOM 9318 C C . HIS A 1 1177 ? 27.317 17.602 -15.245 1.00 86.69 1177 HIS A C 1
ATOM 9320 O O . HIS A 1 1177 ? 27.123 18.761 -14.885 1.00 86.69 1177 HIS A O 1
ATOM 9326 N N . GLY A 1 1178 ? 27.453 16.621 -14.340 1.00 82.81 1178 GLY A N 1
ATOM 9327 C CA . GLY A 1 1178 ? 27.318 16.789 -12.886 1.00 82.81 1178 GLY A CA 1
ATOM 9328 C C . GLY A 1 1178 ? 25.942 16.429 -12.295 1.00 82.81 1178 GLY A C 1
ATOM 9329 O O . GLY A 1 1178 ? 25.748 16.589 -11.087 1.00 82.81 1178 GLY A O 1
ATOM 9330 N N . TYR A 1 1179 ? 24.998 15.918 -13.094 1.00 82.81 1179 TYR A N 1
ATOM 9331 C CA . TYR A 1 1179 ? 23.655 15.505 -12.663 1.00 82.81 1179 TYR A CA 1
ATOM 9332 C C . TYR A 1 1179 ? 23.576 14.101 -12.078 1.00 82.81 1179 TYR A C 1
ATOM 9334 O O . TYR A 1 1179 ? 22.615 13.831 -11.357 1.00 82.81 1179 TYR A O 1
ATOM 9342 N N . ASN A 1 1180 ? 24.520 13.200 -12.346 1.00 86.81 1180 ASN A N 1
ATOM 9343 C CA . ASN A 1 1180 ? 24.448 11.833 -11.823 1.00 86.81 1180 ASN A CA 1
ATOM 9344 C C . ASN A 1 1180 ? 25.289 11.678 -10.555 1.00 86.81 1180 ASN A C 1
ATOM 9346 O O . ASN A 1 1180 ? 26.389 12.220 -10.429 1.00 86.81 1180 ASN A O 1
ATOM 9350 N N . ASN A 1 1181 ? 24.757 10.935 -9.579 1.00 87.38 1181 ASN A N 1
ATOM 9351 C CA . ASN A 1 1181 ? 25.469 10.672 -8.332 1.00 87.38 1181 ASN A CA 1
ATOM 9352 C C . ASN A 1 1181 ? 26.300 9.392 -8.445 1.00 87.38 1181 ASN A C 1
ATOM 9354 O O . ASN A 1 1181 ? 25.889 8.333 -7.975 1.00 87.38 1181 ASN A O 1
ATOM 9358 N N . VAL A 1 1182 ? 27.503 9.526 -8.997 1.00 93.19 1182 VAL A N 1
ATOM 9359 C CA . VAL A 1 1182 ? 28.480 8.431 -9.090 1.00 93.19 1182 VAL A CA 1
ATOM 9360 C C . VAL A 1 1182 ? 29.631 8.589 -8.086 1.00 93.19 1182 VAL A C 1
ATOM 9362 O O . VAL A 1 1182 ? 30.799 8.349 -8.385 1.00 93.19 1182 VAL A O 1
ATOM 9365 N N . THR A 1 1183 ? 29.312 9.036 -6.863 1.00 93.75 1183 THR A N 1
ATOM 9366 C CA . THR A 1 1183 ? 30.306 9.305 -5.802 1.00 93.75 1183 THR A CA 1
ATOM 9367 C C . THR A 1 1183 ? 31.235 8.116 -5.512 1.00 93.75 1183 THR A C 1
ATOM 9369 O O . THR A 1 1183 ? 32.449 8.325 -5.446 1.00 93.75 1183 THR A O 1
ATOM 9372 N N . PRO A 1 1184 ? 30.742 6.867 -5.372 1.00 95.62 1184 PRO A N 1
ATOM 9373 C CA . PRO A 1 1184 ? 31.619 5.703 -5.251 1.00 95.62 1184 PRO A CA 1
ATOM 9374 C C . PRO A 1 1184 ? 32.643 5.573 -6.388 1.00 95.62 1184 PRO A C 1
ATOM 9376 O O . PRO A 1 1184 ? 33.805 5.269 -6.120 1.00 95.62 1184 PRO A O 1
ATOM 9379 N N . LEU A 1 1185 ? 32.246 5.853 -7.634 1.00 96.75 1185 LEU A N 1
ATOM 9380 C CA . LEU A 1 1185 ? 33.157 5.821 -8.778 1.00 96.75 1185 LEU A CA 1
ATOM 9381 C C . LEU A 1 1185 ? 34.187 6.954 -8.727 1.00 96.75 1185 LEU A C 1
ATOM 9383 O O . LEU A 1 1185 ? 35.374 6.695 -8.917 1.00 96.75 1185 LEU A O 1
ATOM 9387 N N . TYR A 1 1186 ? 33.783 8.184 -8.390 1.00 97.00 1186 TYR A N 1
ATOM 9388 C CA . TYR A 1 1186 ? 34.732 9.292 -8.204 1.00 97.00 1186 TYR A CA 1
ATOM 9389 C C . TYR A 1 1186 ? 35.781 8.973 -7.129 1.00 97.00 1186 TYR A C 1
ATOM 9391 O O . TYR A 1 1186 ? 36.968 9.232 -7.328 1.00 97.00 1186 TYR A O 1
ATOM 9399 N N . ASN A 1 1187 ? 35.371 8.334 -6.029 1.00 95.12 1187 ASN A N 1
ATOM 9400 C CA . ASN A 1 1187 ? 36.272 7.899 -4.958 1.00 95.12 1187 ASN A CA 1
ATOM 9401 C C . ASN A 1 1187 ? 37.260 6.805 -5.390 1.00 95.12 1187 ASN A C 1
ATOM 9403 O O . ASN A 1 1187 ? 38.330 6.686 -4.791 1.00 95.12 1187 ASN A O 1
ATOM 9407 N N . ALA A 1 1188 ? 36.913 5.996 -6.394 1.00 95.88 1188 ALA A N 1
ATOM 9408 C CA . ALA A 1 1188 ? 37.826 5.022 -6.985 1.00 95.88 1188 ALA A CA 1
ATOM 9409 C C . ALA A 1 1188 ? 38.784 5.681 -7.990 1.00 95.88 1188 ALA A C 1
ATOM 9411 O O . ALA A 1 1188 ? 39.973 5.375 -7.975 1.00 95.88 1188 ALA A O 1
ATOM 9412 N N . ILE A 1 1189 ? 38.287 6.626 -8.798 1.00 97.44 1189 ILE A N 1
ATOM 9413 C CA . ILE A 1 1189 ? 39.070 7.354 -9.810 1.00 97.44 1189 ILE A CA 1
ATOM 9414 C C . ILE A 1 1189 ? 40.082 8.319 -9.178 1.00 97.44 1189 ILE A C 1
ATOM 9416 O O . ILE A 1 1189 ? 41.184 8.484 -9.697 1.00 97.44 1189 ILE A O 1
ATOM 9420 N N . LYS A 1 1190 ? 39.737 8.961 -8.054 1.00 94.81 1190 LYS A N 1
ATOM 9421 C CA . LYS A 1 1190 ? 40.629 9.856 -7.290 1.00 94.81 1190 LYS A CA 1
ATOM 9422 C C . LYS A 1 1190 ? 41.339 10.912 -8.151 1.00 94.81 1190 LYS A C 1
ATOM 9424 O O . LYS A 1 1190 ? 42.527 11.175 -7.955 1.00 94.81 1190 LYS A O 1
ATOM 9429 N N . ALA A 1 1191 ? 40.614 11.518 -9.088 1.00 96.69 1191 ALA A N 1
ATOM 9430 C CA . ALA A 1 1191 ? 41.176 12.538 -9.962 1.00 96.69 1191 ALA A CA 1
ATOM 9431 C C . ALA A 1 1191 ? 41.296 13.898 -9.250 1.00 96.69 1191 ALA A C 1
ATOM 9433 O O . ALA A 1 1191 ? 40.293 14.407 -8.747 1.00 96.69 1191 ALA A O 1
ATOM 9434 N N . PRO A 1 1192 ? 42.488 14.525 -9.221 1.00 94.88 1192 PRO A N 1
ATOM 9435 C CA . PRO A 1 1192 ? 42.662 15.870 -8.674 1.00 94.88 1192 PRO A CA 1
ATOM 9436 C C . PRO A 1 1192 ? 42.081 16.973 -9.574 1.00 94.88 1192 PRO A C 1
ATOM 9438 O O . PRO A 1 1192 ? 41.798 18.064 -9.079 1.00 94.88 1192 PRO A O 1
ATOM 9441 N N . LEU A 1 1193 ? 41.896 16.718 -10.874 1.00 97.06 1193 LEU A N 1
ATOM 9442 C CA . LEU A 1 1193 ? 41.294 17.655 -11.825 1.00 97.06 1193 LEU A CA 1
ATOM 9443 C C . LEU A 1 1193 ? 39.931 17.137 -12.306 1.00 97.06 1193 LEU A C 1
ATOM 9445 O O . LEU A 1 1193 ? 39.838 16.028 -12.826 1.00 97.06 1193 LEU A O 1
ATOM 9449 N N . VAL A 1 1194 ? 38.879 17.944 -12.178 1.00 96.75 1194 VAL A N 1
ATOM 9450 C CA . VAL A 1 1194 ? 37.504 17.555 -12.534 1.00 96.75 1194 VAL A CA 1
ATOM 9451 C C . VAL A 1 1194 ? 36.942 18.498 -13.596 1.00 96.75 1194 VAL A C 1
ATOM 9453 O O . VAL A 1 1194 ? 36.941 19.714 -13.406 1.00 96.75 1194 VAL A O 1
ATOM 9456 N N . LEU A 1 1195 ? 36.459 17.943 -14.710 1.00 95.69 1195 LEU A N 1
ATOM 9457 C CA . LEU A 1 1195 ? 35.876 18.686 -15.829 1.00 95.69 1195 LEU A CA 1
ATOM 9458 C C . LEU A 1 1195 ? 34.348 18.664 -15.736 1.00 95.69 1195 LEU A C 1
ATOM 9460 O O . LEU A 1 1195 ? 33.729 17.617 -15.909 1.00 95.69 1195 LEU A O 1
ATOM 9464 N N . PHE A 1 1196 ? 33.749 19.827 -15.506 1.00 92.56 1196 PHE A N 1
ATOM 9465 C CA . PHE A 1 1196 ? 32.312 20.050 -15.599 1.00 92.56 1196 PHE A CA 1
ATOM 9466 C C . PHE A 1 1196 ? 31.978 20.594 -16.990 1.00 92.56 1196 PHE A C 1
ATOM 9468 O O . PHE A 1 1196 ? 32.348 21.716 -17.346 1.00 92.56 1196 PHE A O 1
ATOM 9475 N N . CYS A 1 1197 ? 31.256 19.802 -17.778 1.00 90.00 1197 CYS A N 1
ATOM 9476 C CA . CYS A 1 1197 ? 30.806 20.152 -19.127 1.00 90.00 1197 CYS A CA 1
ATOM 9477 C C . CYS A 1 1197 ? 29.579 21.088 -19.113 1.00 90.00 1197 CYS A C 1
ATOM 9479 O O . CYS A 1 1197 ? 28.636 20.865 -19.850 1.00 90.00 1197 CYS A O 1
ATOM 9481 N N . ASN A 1 1198 ? 29.558 22.092 -18.232 1.00 86.31 1198 ASN A N 1
ATOM 9482 C CA . ASN A 1 1198 ? 28.545 23.152 -18.154 1.00 86.31 1198 ASN A CA 1
ATOM 9483 C C . ASN A 1 1198 ? 29.086 24.365 -17.364 1.00 86.31 1198 ASN A C 1
ATOM 9485 O O . ASN A 1 1198 ? 30.290 24.464 -17.096 1.00 86.31 1198 ASN A O 1
ATOM 9489 N N . SER A 1 1199 ? 28.215 25.322 -17.024 1.00 85.19 1199 SER A N 1
ATOM 9490 C CA . SER A 1 1199 ? 28.569 26.492 -16.215 1.00 85.19 1199 SER A CA 1
ATOM 9491 C C . SER A 1 1199 ? 28.718 26.148 -14.729 1.00 85.19 1199 SER A C 1
ATOM 9493 O O . SER A 1 1199 ? 28.102 25.220 -14.208 1.00 85.19 1199 SER A O 1
ATOM 9495 N N . LYS A 1 1200 ? 29.509 26.946 -14.003 1.00 85.62 1200 LYS A N 1
ATOM 9496 C CA . LYS A 1 1200 ? 29.657 26.811 -12.542 1.00 85.62 1200 LYS A CA 1
ATOM 9497 C C . LYS A 1 1200 ? 28.335 26.956 -11.784 1.00 85.62 1200 LYS A C 1
ATOM 9499 O O . LYS A 1 1200 ? 28.195 26.379 -10.708 1.00 85.62 1200 LYS A O 1
ATOM 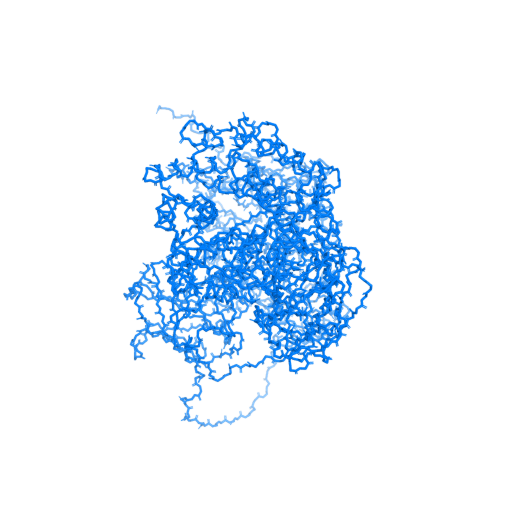9504 N N . GLU A 1 1201 ? 27.427 27.776 -12.300 1.00 79.88 1201 GLU A N 1
ATOM 9505 C CA . GLU A 1 1201 ? 26.101 28.009 -11.723 1.00 79.88 1201 GLU A CA 1
ATOM 9506 C C . GLU A 1 1201 ? 25.256 26.738 -11.866 1.00 79.88 1201 GLU A C 1
ATOM 9508 O O . GLU A 1 1201 ? 24.864 26.157 -10.854 1.00 79.88 1201 GLU A O 1
ATOM 9513 N N . ASN A 1 1202 ? 25.145 26.203 -13.086 1.00 77.06 1202 ASN A N 1
ATOM 9514 C CA . ASN A 1 1202 ? 24.403 24.968 -13.361 1.00 77.06 1202 ASN A CA 1
ATOM 9515 C C . ASN A 1 1202 ? 24.984 23.781 -12.580 1.00 77.06 1202 ASN A C 1
ATOM 9517 O O . ASN A 1 1202 ? 24.260 23.052 -11.903 1.00 77.06 1202 ASN A O 1
ATOM 9521 N N . ALA A 1 1203 ? 26.310 23.628 -12.565 1.00 77.88 1203 ALA A N 1
ATOM 9522 C CA . ALA A 1 1203 ? 26.970 22.566 -11.808 1.00 77.88 1203 ALA A CA 1
ATOM 9523 C C . ALA A 1 1203 ? 26.634 22.575 -10.302 1.00 77.88 1203 ALA A C 1
ATOM 9525 O O . ALA A 1 1203 ? 26.723 21.533 -9.654 1.00 77.88 1203 ALA A O 1
ATOM 9526 N N . LYS A 1 1204 ? 26.277 23.731 -9.723 1.00 72.19 1204 LYS A N 1
ATOM 9527 C CA . LYS A 1 1204 ? 25.983 23.880 -8.289 1.00 72.19 1204 LYS A CA 1
ATOM 9528 C C . LYS A 1 1204 ? 24.495 23.846 -7.959 1.00 72.19 1204 LYS A C 1
ATOM 9530 O O . LYS A 1 1204 ? 24.135 23.241 -6.948 1.00 72.19 1204 LYS A O 1
ATOM 9535 N N . ASP A 1 1205 ? 23.658 24.469 -8.783 1.00 67.12 1205 ASP A N 1
ATOM 9536 C CA . ASP A 1 1205 ? 22.223 24.622 -8.516 1.00 67.12 1205 ASP A CA 1
ATOM 9537 C C . ASP A 1 1205 ? 21.439 23.324 -8.752 1.00 67.12 1205 ASP A C 1
ATOM 9539 O O . ASP A 1 1205 ? 20.456 23.056 -8.062 1.00 67.12 1205 ASP A O 1
ATOM 9543 N N . ASN A 1 1206 ? 21.916 22.459 -9.651 1.00 58.84 1206 ASN A N 1
ATOM 9544 C CA . ASN A 1 1206 ? 21.207 21.236 -10.026 1.00 58.84 1206 ASN A CA 1
ATOM 9545 C C . ASN A 1 1206 ? 21.121 20.185 -8.910 1.00 58.84 1206 ASN A C 1
ATOM 9547 O O . ASN A 1 1206 ? 20.104 19.499 -8.796 1.00 58.84 1206 ASN A O 1
ATOM 9551 N N . ASN A 1 1207 ? 22.163 20.043 -8.076 1.00 63.22 1207 ASN A N 1
ATOM 9552 C CA . ASN A 1 1207 ? 22.121 19.298 -6.812 1.00 63.22 1207 ASN A CA 1
ATOM 9553 C C . ASN A 1 1207 ? 23.457 19.416 -6.051 1.00 63.22 1207 ASN A C 1
ATOM 9555 O O . ASN A 1 1207 ? 24.450 18.780 -6.420 1.00 63.22 1207 ASN A O 1
ATOM 9559 N N . LEU A 1 1208 ? 23.476 20.135 -4.926 1.00 74.88 1208 LEU A N 1
ATOM 9560 C CA . LEU A 1 1208 ? 24.700 20.353 -4.143 1.00 74.88 1208 LEU A CA 1
ATOM 9561 C C . LEU A 1 1208 ? 25.379 19.043 -3.690 1.00 74.88 1208 LEU A C 1
ATOM 9563 O O . LEU A 1 1208 ? 26.605 18.975 -3.625 1.00 74.88 1208 LEU A O 1
ATOM 9567 N N . ASN A 1 1209 ? 24.612 17.979 -3.423 1.00 71.44 1209 ASN A N 1
ATOM 9568 C CA . ASN A 1 1209 ? 25.172 16.696 -2.985 1.00 71.44 1209 ASN A CA 1
ATOM 9569 C C . ASN A 1 1209 ? 25.959 15.987 -4.097 1.00 71.44 1209 ASN A C 1
ATOM 9571 O O . ASN A 1 1209 ? 26.958 15.332 -3.808 1.00 71.44 1209 ASN A O 1
ATOM 9575 N N . LYS A 1 1210 ? 25.547 16.136 -5.362 1.00 78.44 1210 LYS A N 1
ATOM 9576 C CA . LYS A 1 1210 ? 26.189 15.480 -6.514 1.00 78.44 1210 LYS A CA 1
ATOM 9577 C C . LYS A 1 1210 ? 27.476 16.195 -6.917 1.00 78.44 1210 LYS A C 1
ATOM 9579 O O . LYS A 1 1210 ? 28.509 15.550 -7.079 1.00 78.44 1210 LYS A O 1
ATOM 9584 N N . TYR A 1 1211 ? 27.436 17.529 -6.932 1.00 84.88 1211 TYR A N 1
ATOM 9585 C CA . TYR A 1 1211 ? 28.625 18.376 -7.041 1.00 84.88 1211 TYR A CA 1
ATOM 9586 C C . TYR A 1 1211 ? 29.663 18.020 -5.966 1.00 84.88 1211 TYR A C 1
ATOM 9588 O O . TYR A 1 1211 ? 30.830 17.765 -6.265 1.00 84.88 1211 TYR A O 1
ATOM 9596 N N . ASN A 1 1212 ? 29.224 17.929 -4.707 1.00 86.00 1212 ASN A N 1
ATOM 9597 C CA . ASN A 1 1212 ? 30.098 17.576 -3.590 1.00 86.00 1212 ASN A CA 1
ATOM 9598 C C . ASN A 1 1212 ? 30.694 16.167 -3.726 1.00 86.00 1212 ASN A C 1
ATOM 9600 O O . ASN A 1 1212 ? 31.827 15.959 -3.305 1.00 86.00 1212 ASN A O 1
ATOM 9604 N N . GLY A 1 1213 ? 29.975 15.218 -4.331 1.00 86.19 1213 GLY A N 1
ATOM 9605 C CA . GLY A 1 1213 ? 30.469 13.866 -4.594 1.00 86.19 1213 GLY A CA 1
ATOM 9606 C C . GLY A 1 1213 ? 31.760 13.841 -5.416 1.00 86.19 1213 GLY A C 1
ATOM 9607 O O . GLY A 1 1213 ? 32.724 13.189 -5.023 1.00 86.19 1213 GLY A O 1
ATOM 9608 N N . ALA A 1 1214 ? 31.809 14.603 -6.512 1.00 88.38 1214 ALA A N 1
ATOM 9609 C CA . ALA A 1 1214 ? 33.013 14.730 -7.337 1.00 88.38 1214 ALA A CA 1
ATOM 9610 C C . ALA A 1 1214 ? 34.110 15.546 -6.633 1.00 88.38 1214 ALA A C 1
ATOM 9612 O O . ALA A 1 1214 ? 35.281 15.172 -6.645 1.00 88.38 1214 ALA A O 1
ATOM 9613 N N . MET A 1 1215 ? 33.734 16.645 -5.971 1.00 91.81 1215 MET A N 1
ATOM 9614 C CA . MET A 1 1215 ? 34.695 17.553 -5.337 1.00 91.81 1215 MET A CA 1
ATOM 9615 C C . MET A 1 1215 ? 35.393 16.960 -4.110 1.00 91.81 1215 MET A C 1
ATOM 9617 O O . MET A 1 1215 ? 36.546 17.302 -3.844 1.00 91.81 1215 MET A O 1
ATOM 9621 N N . ASN A 1 1216 ? 34.718 16.075 -3.376 1.00 89.69 1216 ASN A N 1
ATOM 9622 C CA . ASN A 1 1216 ? 35.221 15.502 -2.128 1.00 89.69 1216 ASN A CA 1
ATOM 9623 C C . ASN A 1 1216 ? 35.996 14.191 -2.317 1.00 89.69 1216 ASN A C 1
ATOM 9625 O O . ASN A 1 1216 ? 36.516 13.660 -1.336 1.00 89.69 1216 ASN A O 1
ATOM 9629 N N . ALA A 1 1217 ? 36.094 13.674 -3.546 1.00 86.88 1217 ALA A N 1
ATOM 9630 C CA . ALA A 1 1217 ? 36.805 12.427 -3.824 1.00 86.88 1217 ALA A CA 1
ATOM 9631 C C . ALA A 1 1217 ? 38.313 12.515 -3.523 1.00 86.88 1217 ALA A C 1
ATOM 9633 O O . ALA A 1 1217 ? 38.931 11.529 -3.117 1.00 86.88 1217 ALA A O 1
ATOM 9634 N N . VAL A 1 1218 ? 38.905 13.705 -3.680 1.00 88.19 1218 VAL A N 1
ATOM 9635 C CA . VAL A 1 1218 ? 40.296 14.012 -3.323 1.00 88.19 1218 VAL A CA 1
ATOM 9636 C C . VAL A 1 1218 ? 40.354 15.348 -2.581 1.00 88.19 1218 VAL A C 1
ATOM 9638 O O . VAL A 1 1218 ? 39.585 16.271 -2.841 1.00 88.19 1218 VAL A O 1
ATOM 9641 N N . SER A 1 1219 ? 41.286 15.488 -1.639 1.00 80.06 1219 SER A N 1
ATOM 9642 C CA . SER A 1 1219 ? 41.567 16.788 -1.027 1.00 80.06 1219 SER A CA 1
ATOM 9643 C C . SER A 1 1219 ? 42.156 17.753 -2.062 1.00 80.06 1219 SER A C 1
ATOM 9645 O O . SER A 1 1219 ? 43.142 17.409 -2.711 1.00 80.06 1219 SER A O 1
ATOM 9647 N N . ASN A 1 1220 ? 41.634 18.980 -2.140 1.00 84.75 1220 ASN A N 1
ATOM 9648 C CA . ASN A 1 1220 ? 42.072 20.028 -3.077 1.00 84.75 1220 ASN A CA 1
ATOM 9649 C C . ASN A 1 1220 ? 41.753 19.755 -4.560 1.00 84.75 1220 ASN A C 1
ATOM 9651 O O . ASN A 1 1220 ? 42.488 20.214 -5.432 1.00 84.75 1220 ASN A O 1
ATOM 9655 N N . THR A 1 1221 ? 40.655 19.049 -4.848 1.00 92.81 1221 THR A N 1
ATOM 9656 C CA . THR A 1 1221 ? 40.128 18.896 -6.213 1.00 92.81 1221 THR A CA 1
ATOM 9657 C C . THR A 1 1221 ? 39.953 20.253 -6.905 1.00 92.81 1221 THR A C 1
ATOM 9659 O O . THR A 1 1221 ? 39.381 21.186 -6.331 1.00 92.81 1221 THR A O 1
ATOM 9662 N N . ILE A 1 1222 ? 40.415 20.362 -8.150 1.00 94.62 1222 ILE A N 1
ATOM 9663 C CA . ILE A 1 1222 ? 40.321 21.567 -8.978 1.00 94.62 1222 ILE A CA 1
ATOM 9664 C C . ILE A 1 1222 ? 39.194 21.373 -10.003 1.00 94.62 1222 ILE A C 1
ATOM 9666 O O . ILE A 1 1222 ? 39.329 20.520 -10.882 1.00 94.62 1222 ILE A O 1
ATOM 9670 N N . PRO A 1 1223 ? 38.096 22.149 -9.939 1.00 94.00 1223 PRO A N 1
ATOM 9671 C CA . PRO A 1 1223 ? 37.040 22.081 -10.938 1.00 94.00 1223 PRO A CA 1
ATOM 9672 C C . PRO A 1 1223 ? 37.320 23.036 -12.107 1.00 94.00 1223 PRO A C 1
ATOM 9674 O O . PRO A 1 1223 ? 37.601 24.220 -11.897 1.00 94.00 1223 PRO A O 1
ATOM 9677 N N . LEU A 1 1224 ? 37.189 22.541 -13.337 1.00 94.88 1224 LEU A N 1
ATOM 9678 C CA . LEU A 1 1224 ? 37.142 23.343 -14.562 1.00 94.88 1224 LEU A CA 1
ATOM 9679 C C . LEU A 1 1224 ? 35.725 23.298 -15.130 1.00 94.88 1224 LEU A C 1
ATOM 9681 O O . LEU A 1 1224 ? 35.165 22.218 -15.271 1.00 94.88 1224 LEU A O 1
ATOM 9685 N N . PHE A 1 1225 ? 35.161 24.454 -15.467 1.00 91.69 1225 PHE A N 1
ATOM 9686 C CA . PHE A 1 1225 ? 33.803 24.574 -16.005 1.00 91.69 1225 PHE A CA 1
ATOM 9687 C C . PHE A 1 1225 ? 33.872 25.002 -17.466 1.00 91.69 1225 PHE A C 1
ATOM 9689 O O . PHE A 1 1225 ? 34.603 25.935 -17.782 1.00 91.69 1225 PHE A O 1
ATOM 9696 N N . ALA A 1 1226 ? 33.108 24.366 -18.348 1.00 88.06 1226 ALA A N 1
ATOM 9697 C CA . ALA A 1 1226 ? 33.097 24.694 -19.773 1.00 88.06 1226 ALA A CA 1
ATOM 9698 C C . ALA A 1 1226 ? 32.536 26.101 -20.079 1.00 88.06 1226 ALA A C 1
ATOM 9700 O O . ALA A 1 1226 ? 32.697 26.595 -21.189 1.00 88.06 1226 ALA A O 1
ATOM 9701 N N . ASP A 1 1227 ? 31.891 26.774 -19.121 1.00 83.94 1227 ASP A N 1
ATOM 9702 C CA . ASP A 1 1227 ? 31.407 28.157 -19.253 1.00 83.94 1227 ASP A CA 1
ATOM 9703 C C . ASP A 1 1227 ? 31.871 29.005 -18.052 1.00 83.94 1227 ASP A C 1
ATOM 9705 O O . ASP A 1 1227 ? 31.737 28.556 -16.906 1.00 83.94 1227 ASP A O 1
ATOM 9709 N N . PRO A 1 1228 ? 32.429 30.219 -18.260 1.00 80.88 1228 PRO A N 1
ATOM 9710 C CA . PRO A 1 1228 ? 32.469 30.999 -19.505 1.00 80.88 1228 PRO A CA 1
ATOM 9711 C C . PRO A 1 1228 ? 33.663 30.750 -20.444 1.00 80.88 1228 PRO A C 1
ATOM 9713 O O . PRO A 1 1228 ? 33.769 31.426 -21.462 1.00 80.88 1228 PRO A O 1
ATOM 9716 N N . ASN A 1 1229 ? 34.588 29.836 -20.134 1.00 88.56 1229 ASN A N 1
ATOM 9717 C CA . ASN A 1 1229 ? 35.832 29.682 -20.902 1.00 88.56 1229 ASN A CA 1
ATOM 9718 C C . ASN A 1 1229 ? 35.980 28.288 -21.505 1.00 88.56 1229 ASN A C 1
ATOM 9720 O O . ASN A 1 1229 ? 35.591 27.293 -20.905 1.00 88.56 1229 ASN A O 1
ATOM 9724 N N . THR A 1 1230 ? 36.664 28.220 -22.647 1.00 93.38 1230 THR A N 1
ATOM 9725 C CA . THR A 1 1230 ? 37.269 26.968 -23.110 1.00 93.38 1230 THR A CA 1
ATOM 9726 C C . THR A 1 1230 ? 38.554 26.734 -22.326 1.00 93.38 1230 THR A C 1
ATOM 9728 O O . THR A 1 1230 ? 39.366 27.648 -22.203 1.00 93.38 1230 THR A O 1
ATOM 9731 N N . TYR A 1 1231 ? 38.777 25.530 -21.807 1.00 95.62 1231 TYR A N 1
ATOM 9732 C CA . TYR A 1 1231 ? 40.005 25.215 -21.071 1.00 95.62 1231 TYR A CA 1
ATOM 9733 C C . TYR A 1 1231 ? 40.911 24.310 -21.887 1.00 95.62 1231 TYR A C 1
ATOM 9735 O O . TYR A 1 1231 ? 40.493 23.239 -22.307 1.00 95.62 1231 TYR A O 1
ATOM 9743 N N . LYS A 1 1232 ? 42.161 24.734 -22.069 1.00 97.12 1232 LYS A N 1
ATOM 9744 C CA . LYS A 1 1232 ? 43.242 23.945 -22.658 1.00 97.12 1232 LYS A CA 1
ATOM 9745 C C . LYS A 1 1232 ? 44.029 23.237 -21.562 1.00 97.12 1232 LYS A C 1
ATOM 9747 O O . LYS A 1 1232 ? 44.438 23.876 -20.596 1.00 97.12 1232 LYS A O 1
ATOM 9752 N N . LEU A 1 1233 ? 44.278 21.948 -21.742 1.00 97.19 1233 LEU A N 1
ATOM 9753 C CA . LEU A 1 1233 ? 45.118 21.100 -20.908 1.00 97.19 1233 LEU A CA 1
ATOM 9754 C C . LEU A 1 1233 ? 46.318 20.631 -21.741 1.00 97.19 1233 LEU A C 1
ATOM 9756 O O . LEU A 1 1233 ? 46.158 20.075 -22.829 1.00 97.19 1233 LEU A O 1
ATOM 9760 N N . THR A 1 1234 ? 47.524 20.841 -21.219 1.00 95.88 1234 THR A N 1
ATOM 9761 C CA . THR A 1 1234 ? 48.776 20.292 -21.766 1.00 95.88 1234 THR A CA 1
ATOM 9762 C C . THR A 1 1234 ? 49.617 19.686 -20.656 1.00 95.88 1234 THR A C 1
ATOM 9764 O O . THR A 1 1234 ? 49.511 20.101 -19.502 1.00 95.88 1234 THR A O 1
ATOM 9767 N N . VAL A 1 1235 ? 50.465 18.712 -20.981 1.00 93.56 1235 VAL A N 1
ATOM 9768 C CA . VAL A 1 1235 ? 51.399 18.143 -20.003 1.00 93.56 1235 VAL A CA 1
ATOM 9769 C C . VAL A 1 1235 ? 52.711 18.918 -20.057 1.00 93.56 1235 VAL A C 1
ATOM 9771 O O . VAL A 1 1235 ? 53.388 18.963 -21.082 1.00 93.56 1235 VAL A O 1
ATOM 9774 N N . VAL A 1 1236 ? 53.079 19.553 -18.945 1.00 90.12 1236 VAL A N 1
ATOM 9775 C CA . VAL A 1 1236 ? 54.340 20.291 -18.803 1.00 90.12 1236 VAL A CA 1
ATOM 9776 C C . VAL A 1 1236 ? 55.045 19.785 -17.555 1.00 90.12 1236 VAL A C 1
ATOM 9778 O O . VAL A 1 1236 ? 54.477 19.816 -16.469 1.00 90.12 1236 VAL A O 1
ATOM 9781 N N . ASN A 1 1237 ? 56.288 19.319 -17.704 1.00 88.62 1237 ASN A N 1
ATOM 9782 C CA . ASN A 1 1237 ? 57.072 18.710 -16.620 1.00 88.62 1237 ASN A CA 1
ATOM 9783 C C . ASN A 1 1237 ? 56.355 17.539 -15.920 1.00 88.62 1237 ASN A C 1
ATOM 9785 O O . ASN A 1 1237 ? 56.513 17.350 -14.717 1.00 88.62 1237 ASN A O 1
ATOM 9789 N N . GLY A 1 1238 ? 55.568 16.763 -16.671 1.00 87.62 1238 GLY A N 1
ATOM 9790 C CA . GLY A 1 1238 ? 54.843 15.614 -16.134 1.00 87.62 1238 GLY A CA 1
ATOM 9791 C C . GLY A 1 1238 ? 53.632 15.976 -15.276 1.00 87.62 1238 GLY A C 1
ATOM 9792 O O . GLY A 1 1238 ? 53.213 15.140 -14.492 1.00 87.62 1238 GLY A O 1
ATOM 9793 N N . GLU A 1 1239 ? 53.063 17.179 -15.405 1.00 89.50 1239 GLU A N 1
ATOM 9794 C CA . GLU A 1 1239 ? 51.808 17.586 -14.753 1.00 89.50 1239 GLU A CA 1
ATOM 9795 C C . GLU A 1 1239 ? 50.864 18.292 -15.733 1.00 89.50 1239 GLU A C 1
ATOM 9797 O O . GLU A 1 1239 ? 51.316 18.909 -16.703 1.00 89.50 1239 GLU A O 1
ATOM 9802 N N . PHE A 1 1240 ? 49.551 18.231 -15.476 1.00 94.69 1240 PHE A N 1
ATOM 9803 C CA . PHE A 1 1240 ? 48.577 18.992 -16.260 1.00 94.69 1240 PHE A CA 1
ATOM 9804 C C . PHE A 1 1240 ? 48.702 20.493 -15.981 1.00 94.69 1240 PHE A C 1
ATOM 9806 O O . PHE A 1 1240 ? 48.532 20.960 -14.854 1.00 94.69 1240 PHE A O 1
ATOM 9813 N N . LYS A 1 1241 ? 48.935 21.268 -17.039 1.00 94.69 1241 LYS A N 1
ATOM 9814 C CA . LYS A 1 1241 ? 48.843 22.725 -17.049 1.00 94.69 1241 LYS A CA 1
ATOM 9815 C C . LYS A 1 1241 ? 47.543 23.141 -17.725 1.00 94.69 1241 LYS A C 1
ATOM 9817 O O . LYS A 1 1241 ? 47.275 22.729 -18.851 1.00 94.69 1241 LYS A O 1
ATOM 9822 N N . THR A 1 1242 ? 46.767 23.985 -17.049 1.00 95.06 1242 THR A N 1
ATOM 9823 C CA . THR A 1 1242 ? 45.491 24.503 -17.549 1.00 95.06 1242 THR A CA 1
ATOM 9824 C C . THR A 1 1242 ? 45.633 25.950 -18.027 1.00 95.06 1242 THR A C 1
ATOM 9826 O O . THR A 1 1242 ? 46.291 26.774 -17.389 1.00 95.06 1242 THR A O 1
ATOM 9829 N N . GLU A 1 1243 ? 45.021 26.275 -19.163 1.00 95.44 1243 GLU A N 1
ATOM 9830 C CA . GLU A 1 1243 ? 44.948 27.627 -19.723 1.00 95.44 1243 GLU A CA 1
ATOM 9831 C C . GLU A 1 1243 ? 43.495 27.937 -20.101 1.00 95.44 1243 GLU A C 1
ATOM 9833 O O . GLU A 1 1243 ? 42.870 27.192 -20.854 1.00 95.44 1243 GLU A O 1
ATOM 9838 N N . ALA A 1 1244 ? 42.947 29.029 -19.563 1.00 92.56 1244 ALA A N 1
ATOM 9839 C CA . ALA A 1 1244 ? 41.606 29.494 -19.904 1.00 92.56 1244 ALA A CA 1
ATOM 9840 C C . ALA A 1 1244 ? 41.654 30.351 -21.175 1.00 92.56 1244 ALA A C 1
ATOM 9842 O O . ALA A 1 1244 ? 42.353 31.363 -21.230 1.00 92.56 1244 ALA A O 1
ATOM 9843 N N . ILE A 1 1245 ? 40.878 29.957 -22.176 1.00 92.75 1245 ILE A N 1
ATOM 9844 C CA . ILE A 1 1245 ? 40.712 30.644 -23.451 1.00 92.75 1245 ILE A CA 1
ATOM 9845 C C . ILE A 1 1245 ? 39.292 31.231 -23.470 1.00 92.75 1245 ILE A C 1
ATOM 9847 O O . ILE A 1 1245 ? 38.330 30.475 -23.295 1.00 92.75 1245 ILE A O 1
ATOM 9851 N N . PRO A 1 1246 ? 39.132 32.550 -23.691 1.00 85.50 1246 PRO A N 1
ATOM 9852 C CA . PRO A 1 1246 ? 37.813 33.164 -23.819 1.00 85.50 1246 PRO A CA 1
ATOM 9853 C C . PRO A 1 1246 ? 36.965 32.452 -24.873 1.00 85.50 1246 PRO A C 1
ATOM 9855 O O . PRO A 1 1246 ? 37.474 32.089 -25.940 1.00 85.50 1246 PRO A O 1
ATOM 9858 N N . ASN A 1 1247 ? 35.678 32.258 -24.588 1.00 84.38 1247 ASN A N 1
ATOM 9859 C CA . ASN A 1 1247 ? 34.771 31.619 -25.535 1.00 84.38 1247 ASN A CA 1
ATOM 9860 C C . ASN A 1 1247 ? 34.558 32.487 -26.797 1.00 84.38 1247 ASN A C 1
ATOM 9862 O O . ASN A 1 1247 ? 34.954 33.656 -26.874 1.00 84.38 1247 ASN A O 1
ATOM 9866 N N . TYR A 1 1248 ? 33.914 31.919 -27.820 1.00 81.81 1248 TYR A N 1
ATOM 9867 C CA . TYR A 1 1248 ? 33.662 32.641 -29.072 1.00 81.81 1248 TYR A CA 1
ATOM 9868 C C . TYR A 1 1248 ? 32.733 33.861 -28.883 1.00 81.81 1248 TYR A C 1
ATOM 9870 O O . TYR A 1 1248 ? 32.839 34.837 -29.634 1.00 81.81 1248 TYR A O 1
ATOM 9878 N N . ARG A 1 1249 ? 31.878 33.840 -27.849 1.00 79.56 1249 ARG A N 1
ATOM 9879 C CA . ARG A 1 1249 ? 30.893 34.885 -27.518 1.00 79.56 1249 ARG A CA 1
ATOM 9880 C C . ARG A 1 1249 ? 31.558 36.163 -26.982 1.00 79.56 1249 ARG A C 1
ATOM 9882 O O . ARG A 1 1249 ? 31.072 37.268 -27.232 1.00 79.56 1249 ARG A O 1
ATOM 9889 N N . ASP A 1 1250 ? 32.729 36.067 -26.354 1.00 67.88 1250 ASP A N 1
ATOM 9890 C CA . ASP A 1 1250 ? 33.470 37.232 -25.844 1.00 67.88 1250 ASP A CA 1
ATOM 9891 C C . ASP A 1 1250 ? 34.043 38.144 -26.948 1.00 67.88 1250 ASP A C 1
ATOM 9893 O O . ASP A 1 1250 ? 34.204 39.353 -26.745 1.00 67.88 1250 ASP A O 1
ATOM 9897 N N . LYS A 1 1251 ? 34.305 37.613 -28.153 1.00 56.66 1251 LYS A N 1
ATOM 9898 C CA . LYS A 1 1251 ? 34.730 38.425 -29.314 1.00 56.66 1251 LYS A CA 1
ATOM 9899 C C . LYS A 1 1251 ? 33.574 39.241 -29.920 1.00 56.66 1251 LYS A C 1
ATOM 9901 O O . LYS A 1 1251 ? 33.818 40.320 -30.463 1.00 56.66 1251 LYS A O 1
ATOM 9906 N N . ILE A 1 1252 ? 32.330 38.776 -29.773 1.00 52.94 1252 ILE A N 1
ATOM 9907 C CA . ILE A 1 1252 ? 31.113 39.448 -30.267 1.00 52.94 1252 ILE A CA 1
ATOM 9908 C C . ILE A 1 1252 ? 30.753 40.650 -29.371 1.00 52.94 1252 ILE A C 1
ATOM 9910 O O . ILE A 1 1252 ? 30.411 41.725 -29.865 1.00 52.94 1252 ILE A O 1
ATOM 9914 N N . LYS A 1 1253 ? 30.951 40.546 -28.048 1.00 46.31 1253 LYS A N 1
ATOM 9915 C CA . LYS A 1 1253 ? 30.720 41.665 -27.108 1.00 46.31 1253 LYS A CA 1
ATOM 9916 C C . LYS A 1 1253 ? 31.650 42.871 -27.320 1.00 46.31 1253 LYS A C 1
ATOM 9918 O O . LYS A 1 1253 ? 31.253 43.995 -27.028 1.00 46.31 1253 LYS A O 1
ATOM 9923 N N . LYS A 1 1254 ? 32.862 42.676 -27.857 1.00 39.44 1254 LYS A N 1
ATOM 9924 C CA . LYS A 1 1254 ? 33.813 43.775 -28.146 1.00 39.44 1254 LYS A CA 1
ATOM 9925 C C . LYS A 1 1254 ? 33.550 44.520 -29.459 1.00 39.44 1254 LYS A C 1
ATOM 9927 O O . LYS A 1 1254 ? 34.064 45.619 -29.627 1.00 39.44 1254 LYS A O 1
ATOM 9932 N N . THR A 1 1255 ? 32.768 43.954 -30.378 1.00 39.62 1255 THR A N 1
ATOM 9933 C CA . THR A 1 1255 ? 32.389 44.611 -31.645 1.00 39.62 1255 THR A CA 1
ATOM 9934 C C . THR A 1 1255 ? 31.057 45.361 -31.542 1.00 39.62 1255 THR A C 1
ATOM 9936 O O . THR A 1 1255 ? 30.859 46.346 -32.246 1.00 39.62 1255 THR A O 1
ATOM 9939 N N . ALA A 1 1256 ? 30.184 44.988 -30.601 1.00 38.16 1256 ALA A N 1
ATOM 9940 C CA . ALA A 1 1256 ? 28.934 45.702 -30.324 1.00 38.16 1256 ALA A CA 1
ATOM 9941 C C . ALA A 1 1256 ? 29.117 47.050 -29.589 1.00 38.16 1256 ALA A C 1
ATOM 9943 O O . ALA A 1 1256 ? 28.211 47.877 -29.594 1.00 38.16 1256 ALA A O 1
ATOM 9944 N N . SER A 1 1257 ? 30.284 47.323 -28.988 1.00 35.56 1257 SER A N 1
ATOM 9945 C CA . SER A 1 1257 ? 30.555 48.598 -28.300 1.00 35.56 1257 SER A CA 1
ATOM 9946 C C . SER A 1 1257 ? 31.077 49.718 -29.216 1.00 35.56 1257 SER A C 1
ATOM 9948 O O . SER A 1 1257 ? 31.474 50.766 -28.709 1.00 35.56 1257 SER A O 1
ATOM 9950 N N . SER A 1 1258 ? 31.132 49.517 -30.540 1.00 35.66 1258 SER A N 1
ATOM 9951 C CA . SER A 1 1258 ? 31.676 50.504 -31.494 1.00 35.66 1258 SER A CA 1
ATOM 9952 C C . SER A 1 1258 ? 30.671 51.081 -32.494 1.00 35.66 1258 SER A C 1
ATOM 9954 O O . SER A 1 1258 ? 31.074 51.837 -33.374 1.00 35.66 1258 SER A O 1
ATOM 9956 N N . THR A 1 1259 ? 29.375 50.802 -32.359 1.00 33.56 1259 THR A N 1
ATOM 9957 C CA . THR A 1 1259 ? 28.337 51.455 -33.173 1.00 33.56 1259 THR A CA 1
ATOM 9958 C C . THR A 1 1259 ? 27.120 51.806 -32.318 1.00 33.56 1259 THR A C 1
ATOM 9960 O O . THR A 1 1259 ? 26.229 50.985 -32.141 1.00 33.56 1259 THR A O 1
ATOM 9963 N N . ASN A 1 1260 ? 27.119 53.037 -31.799 1.00 28.72 1260 ASN A N 1
ATOM 9964 C CA . ASN A 1 1260 ? 25.918 53.808 -31.447 1.00 28.72 1260 ASN A CA 1
ATOM 9965 C C . ASN A 1 1260 ? 25.609 54.739 -32.641 1.00 28.72 1260 ASN A C 1
ATOM 9967 O O . ASN A 1 1260 ? 26.559 55.118 -33.340 1.00 28.72 1260 ASN A O 1
ATOM 9971 N N . PRO A 1 1261 ? 24.351 55.142 -32.893 1.00 33.59 1261 PRO A N 1
ATOM 9972 C CA . PRO A 1 1261 ? 23.349 55.503 -31.885 1.00 33.59 1261 PRO A CA 1
ATOM 9973 C C . PRO A 1 1261 ? 22.127 54.588 -31.779 1.00 33.59 1261 PRO A C 1
ATOM 9975 O O . PRO A 1 1261 ? 21.775 53.931 -32.784 1.00 33.59 1261 PRO A O 1
#

Foldseek 3Di:
DAPDLFFDPPFDTFFFDFAQQLLWEADFLLNLVLVLQCLALLVCVLVLVCPQQLNHCQPQLQVHPGDQAAQNLQSLLLLLLSCSRNVPPVSVVVSCSSLVSQLVQQDPQLDTGRPPDPAPQNVLSNLSSNLSVCSRPVPVSSLVSVVSNLSSCLVCCVVPPDDDNLQLQLLSVLLSLSVSCSVPVDPVSVVSSVRSCVRHPPLLCCQQFVCLLVVPPRQQSFFLLSVLNNLLSLLSCCSNPVDVSSLCSNVSSLVSQCFFANDQLQGGFAPRGRDGQFLLGWRFLSSLQSNLLSLLNSCRRNVWLQSQLSNLSSLQFVLLLQADLSRHWGARTGGLFFQWQAFDASLHLDDDRNNLWTFCCHGDSRNSSNNSNRSSVCRSRQKTAGPQFAIERNYDHFIKGWDAGDPGFTKIWGWDDPPPQFFKTKIWIAGPAWHWGKYWYRAAQQQCDKWKDKQNHTDPDDHHRHTDIDTDTDDHGTMIMIGRAWDWAWDQGALRFTWIDTRSFTKWFLFDWDWDWDDDSDPPGTITIIHTPDDRQKAFAADNVCRVVFKDKAAADRDSHLLASVGNGIKMKGKIFGDPPWAADDVNRGTGGEHRDDDADPGDIDITMIGTNSNDNRTHGGHHHHDDQQADEFKDKAFQQVFADPQKHKADARWGRRPRWIKGRHCRSAFKIKIWRQSYKAQFKKKKKKKAWAQDFWKWKWFLWDCDHHHRQRIFGWTWIAHQNQQKIWTWGGPHDTGTQDIDHHHHDHGDIWMWMWGDDQQWIFIDINPPVDTPDTGGDRRGRIGIMIMMTGNIIMIMGTIMMGHPPPPDPDDDDDDDDDDDDDDDDDDPVVVQPQPDAFKAPKAFLAAWLDDCQPHDDQQTKIKIKGAPADPVSQVVSVVVVVVVPKAWPDWDDAVPKIWTWIDDDPWIWIWIAFHLGNMIMIMIGSHFDDDLAVLAPDDQAQAFKKKKFAFFPLAQAPDDDDDPVRPPRFFAGWMWIQARQLAIEIEFAAAPRSQDPLNLVLVLVVSCVSSVHDPPAAHEHSEYEYQFQERGRAQSLQSNLVPCLNRYHQQEYEERYGHQVQADHGGDPSSNSRSVSCCVSPVVHGYDYDDAQDWHDYSQKIKHFHDAQSLQQDNNNHRVDHDRQQRTGWMWIAGPRFIEIECRQRADSNLVSNPSRHALVSLAGQEYEQHRLQLHQSLVSLLSNLHLEYERSGDPCSNCPNDVVSNCSNVVSYPNRDYDYSPPFMWMWGQDPNHTDIDTHGGSVVVVVVVVVPDDD

pLDDT: mean 90.4, std 12.95, range [22.62, 98.88]

Secondary structure (DSSP, 8-state):
--SS--PPTTSPPPSEEEPPTTSEEE-HHHHHHHHHHHHTHHHHHHHHT-GGGSSSTT-GGGTSSS--SSHHHHHHHHHHHHHHHTT-HHHHHHHHHHHHHHHHT--TTS--S-TT---STTHHHHHHHHHHHHHHH--TTHHHHHHHHHHHHHHHTTTS---HHHHHTHHHHHHHHHHHHHHH--THHHHHHHHHHHTS--HHHHHHHT-GGGGTT-SGGGBTTHHHHHHHHHHHHHHHH--HHHHHHHHHHHHHHHHHHB-TTSSB-EESEE--S-TTS-EEHHHHHHHHHHHHHHHHHH--HHHHHHHHHIIIIIHHHSB-TTSS-B-SEE-TTB--B-SS----SS--TTTTS-BTT-SSTTHHHHGGGHHHHHHHHSEEEETTS-EEE-S--SEEEEEEETTTEEEEEEEEE-TTSSSEEEEEEEESS-EEEEEEEE--TT-SS-EEEETTEEPS---TTSEEEEEEEE-TTEEEEEE----EEEEE-GGG-EEEEETTEEEEE---EEEEEEEE-STT-EEEEEEESS---EEE---GGGHHHHEEEEE----S-TT-TTT-SEEEEEEEEE-TT--EEGGGTEEPPPPSSSB---SPPEEEEEEEGGG-SSB--SB-BBS----B-SEEEE--TTS--TT-EEESSEEEEETTEEEEEE-SS-SEEEEEEEEEEESSEEEEEEEEE-SSSEEEEEEEEES--SSTT-SEEEEEEEETTTTEEEEEEEESSEEEEEEEE----TT-EEEEEEEEETTEEEEEES-TTS-SEEEE--S-SSEEEEEEEES--EEEEEEEEEEGGGS--------------------GGGGG--SSSEEPPPEEEE-SSS--SSS--TT-EEEEEEES--HHHHHHHHHHHHHTTPEEEEEEEETTEEEEEEEETTEEEEEEEEGGGTEEEEEEESS--S-GGGTT-SPPPSS--EEEE-----SS-SS---TTSTT-------EEEE-TTS-EEEE----GGG--HHHHHHHHHHHHHHHTPPTTSPEEEEEEE-SSS-HHHHTTHHHHHHHHGGGEEE-EEE--PPPTTTSTT---HHHHHHHHHHHHH-TT-EEE---TT-EEEETTEEEEEEE-GGGGB-TTS-B---SGGGGPPEEEEEETTEEEEE-TT--HHHHHHHHHHS-HHHH--SEEEPGGGGTS--HHHHHHH--SEEEEEEEHHHHHHS-HHHHHHHHTSSTT-EEEEEETEEEEEEEETTEEEEEEEE-HHHHHHTTGGG---

Solvent-accessible surface area (backbone atoms only — not comparable to full-atom values): 63793 Å² total; per-residue (Å²): 132,62,75,60,85,52,61,45,84,84,33,48,81,41,56,35,37,84,48,48,47,51,31,27,37,58,28,70,44,56,33,42,51,56,48,30,33,47,77,14,44,64,61,42,38,50,73,72,40,32,66,87,11,49,50,24,81,42,7,15,67,66,75,36,88,35,46,52,59,48,58,47,24,28,33,44,31,8,40,36,40,39,12,44,42,66,66,35,65,71,45,39,56,55,34,49,55,48,49,53,43,42,66,69,43,45,48,97,71,20,53,59,51,34,88,90,50,81,64,66,43,36,47,44,42,36,50,51,22,51,50,48,47,34,46,55,65,63,52,76,66,51,62,62,49,51,54,36,29,51,52,32,46,57,72,40,40,83,85,56,60,61,51,70,66,32,13,42,40,28,38,64,49,40,52,54,40,52,58,46,30,40,71,74,64,54,67,67,41,59,55,39,42,50,53,44,54,75,46,28,64,66,46,35,58,31,25,58,67,63,41,54,58,79,54,72,87,55,60,48,72,37,17,34,47,39,39,34,44,27,49,31,25,26,45,58,48,23,35,64,69,70,43,66,63,22,59,47,13,44,63,43,25,50,51,48,39,45,72,48,12,29,43,89,42,53,45,57,21,8,41,61,35,63,42,32,41,51,38,62,29,25,33,34,40,41,26,52,36,36,37,38,53,27,28,57,53,38,27,31,49,70,56,46,25,53,38,38,45,40,31,44,13,31,58,57,16,45,48,42,38,27,32,40,91,62,30,35,17,31,20,28,31,37,42,55,32,22,54,42,21,50,74,46,74,75,80,49,78,61,74,43,45,39,12,48,12,42,7,73,74,21,34,63,77,63,35,81,20,44,47,48,32,42,66,34,49,51,48,43,52,20,42,28,36,31,74,78,16,18,41,31,43,54,50,86,52,21,25,35,39,52,49,59,28,37,98,62,46,66,37,36,40,37,34,51,41,58,42,86,74,45,46,51,38,36,36,38,33,44,40,91,56,75,46,53,36,36,43,28,40,52,26,45,54,87,27,88,66,56,44,46,24,51,73,85,42,74,62,78,90,72,53,54,39,33,64,46,75,46,78,45,75,43,45,58,72,39,37,38,39,41,38,44,60,62,61,80,44,78,43,84,43,52,37,62,6,32,30,43,31,40,66,54,40,37,34,14,46,66,61,49,76,43,82,43,79,76,46,78,77,53,100,82,30,40,26,34,32,40,37,61,73,48,89,76,47,49,21,35,54,61,47,87,94,43,47,82,80,33,44,47,82,46,82,55,70,81,45,62,58,51,43,37,66,94,47,36,28,46,36,35,38,34,41,25,27,51,38,88,90,48,51,63,35,70,95,67,51,37,39,52,60,46,52,62,39,36,38,80,62,91,51,70,81,43,81,45,52,29,31,44,37,15,26,40,88,43,27,41,27,59,29,20,32,50,44,79,67,76,66,41,69,56,57,51,78,48,49,30,74,90,50,51,66,86,70,49,42,78,25,49,58,43,68,48,48,57,95,43,20,41,33,42,63,54,50,84,81,46,58,14,21,32,39,32,31,75,44,32,56,42,56,39,27,36,37,38,30,34,38,25,31,29,70,42,46,31,29,34,44,29,35,26,32,43,81,70,42,75,46,63,32,30,24,31,23,37,36,42,28,39,17,35,59,79,22,28,40,41,35,28,35,23,77,56,45,81,41,81,74,48,73,43,82,45,96,41,62,55,72,44,83,40,44,41,35,41,41,35,53,81,39,41,40,37,33,26,61,71,46,86,89,49,77,71,42,80,50,75,54,78,88,54,67,50,21,16,42,34,36,38,28,35,52,24,44,33,36,38,33,54,38,38,37,38,41,56,86,83,75,75,93,80,83,90,80,88,80,90,82,87,88,86,93,88,79,95,75,92,55,72,73,68,80,65,69,60,95,63,51,46,72,22,49,78,23,59,52,14,39,50,76,63,81,37,82,89,46,88,51,87,28,41,14,41,29,35,27,29,29,75,38,52,73,68,56,52,52,53,50,52,53,52,44,42,76,73,65,35,42,79,75,46,74,48,70,54,86,77,24,43,28,37,34,36,35,45,92,96,41,40,33,45,36,36,35,40,58,84,70,28,29,35,39,46,28,44,48,50,37,53,70,54,57,60,87,62,70,47,81,63,83,68,39,91,54,67,63,37,39,31,42,44,44,66,63,60,57,89,50,100,80,80,93,60,83,87,72,65,85,78,61,69,68,36,39,38,37,41,34,37,31,11,70,47,32,32,35,36,35,38,42,15,23,68,81,42,51,42,77,66,45,49,49,36,50,52,54,48,53,27,62,76,44,73,46,61,92,86,50,75,46,48,30,61,33,39,36,38,35,39,57,38,33,34,29,30,20,23,45,25,66,44,44,75,74,40,44,92,33,45,42,63,53,24,38,37,39,44,42,64,20,42,86,60,42,78,84,48,62,35,73,28,36,58,48,24,41,50,39,44,54,70,75,39,67,83,39,35,35,34,61,59,50,59,61,43,70,40,52,48,57,74,32,38,37,39,29,72,36,32,44,73,77,40,43,40,57,72,31,43,62,68,55,79,50,70,51,33,30,17,32,22,37,38,40,34,47,85,89,43,36,34,36,39,32,44,29,28,30,74,64,43,39,53,49,49,65,56,65,43,53,50,76,74,47,45,28,55,24,33,41,38,24,43,39,33,75,34,78,46,37,76,49,34,51,36,22,44,30,46,32,36,39,33,40,23,31,64,63,53,37,45,72,78,38,59,69,32,37,45,29,59,48,65,37,29,90,83,41,43,79,45,41,14,34,81,25,19,36,38,38,36,73,56,96,83,39,85,43,80,44,82,38,80,29,65,67,62,62,54,62,67,60,64,78,76,67,79,134

Nearest PDB structures (foldseek):
  4qk0-assembly2_D  TM=7.155E-01  e=8.996E-24  Geobacillus stearothermophilus
  4cce-assembly1_A  TM=4.270E-01  e=1.228E-09  Mus musculus
  3zr5-assembly1_A  TM=4.193E-01  e=7.170E-10  Mus musculus
  5nxb-assembly1_A  TM=4.217E-01  e=2.405E-09  Mus musculus
  7n8g-assembly1_B  TM=6.731E-01  e=1.165E-03  Homo sapiens

InterPro domains:
  IPR001279 Metallo-beta-lactamase [PF00753] (982-1154)
  IPR008928 Six-hairpin glycosidase superfamily [SSF48208] (44-216)
  IPR010496 3-keto-alpha-glucoside-1,2-lyase/3-keto-2-hydroxy-glucal hydratase domain [PF06439] (636-805)
  IPR012878 Non-reducing end beta-L-arabinofuranosidase-like, GH127 catalytic domain [PF07944] (74-375)
  IPR013320 Concanavalin A-like lectin/glucanase domain superfamily [SSF49899] (657-771)
  IPR036866 Ribonuclease Z/Hydroxyacylglutathione hydrolase-like [G3DSA:3.60.15.10] (970-1222)
  IPR036866 Ribonuclease Z/Hydroxyacylglutathione hydrolase-like [SSF56281] (978-1183)
  IPR049046 Non-reducing end beta-L-arabinofuranosidase-like, GH127 middle domain [PF20736] (395-486)
  IPR049174 Non-reducing end beta-L-arabinofuranosidase-like [PTHR43465] (283-513)